Protein 5AQ1 (pdb70)

Solvent-accessible surface area: 61649 Å² total; per-residue (Å²): 102,147,25,152,39,47,4,6,1,1,0,0,0,5,1,55,26,90,48,0,60,103,77,0,0,15,2,0,1,8,2,36,24,67,56,73,6,11,91,44,0,29,0,0,0,0,0,169,54,112,57,174,65,46,97,115,28,8,115,87,54,0,16,62,73,8,84,62,78,138,115,69,90,26,65,35,23,30,0,15,107,38,5,32,16,10,47,7,25,26,107,123,69,102,12,1,43,102,0,31,82,76,0,69,160,21,8,134,82,32,36,24,68,96,156,14,0,7,3,0,0,1,3,14,28,77,64,105,42,28,24,31,0,0,121,4,0,29,157,32,0,56,11,103,122,128,39,4,66,4,35,1,0,2,34,61,44,22,16,92,16,21,92,44,6,81,93,53,16,80,70,13,137,111,34,12,79,60,185,38,3,2,10,3,3,44,10,1,1,32,56,2,2,54,31,1,30,81,5,2,45,73,60,199,100,25,41,66,64,3,37,26,117,30,2,18,0,1,3,0,0,5,27,30,137,95,14,5,47,79,132,57,16,117,14,33,68,23,2,0,1,23,25,7,0,7,19,8,0,2,10,0,0,0,11,1,1,0,71,125,15,209,16,138,40,19,82,34,7,7,64,25,2,13,88,5,5,175,57,9,67,65,4,54,60,87,31,13,18,2,0,17,4,57,51,13,107,119,55,93,49,68,6,1,78,94,15,135,52,14,86,188,64,22,85,9,9,0,10,0,0,0,42,2,67,2,100,31,144,54,2,129,65,4,17,0,0,0,36,0,0,22,0,4,59,69,118,18,1,2,2,46,0,6,15,104,50,132,128,196,121,116,35,175,63,22,72,48,56,4,2,1,3,51,4,20,64,46,48,0,34,34,44,31,45,40,38,103,18,106,57,186,102,138,85,37,63,49,39,87,111,72,46,11,23,123,181,163,80,150,100,73,47,58,51,3,9,16,17,0,1,45,23,0,5,94,32,60,14,20,24,0,8,30,42,55,1,11,46,4,6,5,130,4,0,13,75,0,5,74,6,7,73,155,39,110,17,162,38,31,90,10,35,8,44,41,82,14,8,152,84,2,79,85,19,6,139,105,10,27,16,112,98,127,108,148,29,154,38,47,5,6,1,2,0,0,0,5,1,55,25,90,48,0,58,101,80,1,0,15,2,1,1,10,0,36,26,62,56,44,7,12,208,60,0,30,0,0,0,0,0,167,54,95,54,162,72,44,108,125,28,8,150,87,52,0,17,61,71,9,84,69,74,140,132,62,95,29,108,37,21,65,0,15,166,60,5,33,15,10,46,8,25,23,106,122,70,102,12,1,43,102,0,32,85,76,0,71,162,21,9,132,83,32,163,26,68,97,151,12,0,8,3,0,0,2,4,14,27,78,65,104,43,26,24,31,0,0,122,3,0,29,158,32,0,60,14,107,123,124,47,4,65,3,34,1,0,1,35,63,43,22,16,92,17,19,104,45,5,80,107,51,17,79,68,11,133,109,33,10,75,61,187,42,3,2,9,3,3,44,10,1,1,35,10,3,1,18,2,1,25,10,2,2,7,1,0,53,0,0,30,41,0,3,37,27,107,5,2,19,0,0,3,0,0,5,26,29,139,96,13,4,48,79,131,57,15,118,13,33,68,24,2,0,1,23,26,7,0,6,18,8,0,3,10,0,0,0,12,1,0,0,66,70,5,188,8,72,41,20,80,31,7,7,62,25,1,12,84,4,4,175,51,10,67,66,4,53,58,89,32,13,18,1,0,18,4,56,49,13,107,120,56,92,49,68,7,1,79,94,14,137,51,15,86,191,65,21,87,10,9,0,9,0,0,0,43,2,66,2,99,31,143,56,2,132,65,4,14,0,0,0,36,1,0,22,1,4,58,69,116,18,1,2,3,45,0,6,0,77,37,9,122,162,23,21,38,182,62,11,69,46,1,4,0,0,3,52,5,20,64,41,48,0,1,32,0,32,0,2,0,5,18,18,8,33,103,114,84,31,46,42,0,48,0,35,4,8,4,123,182,107,26,151,81,86,38,26,51,3,10,11,3,0,0,32,14,0,4,99,32,59,14,19,22,0,9,29,39,53,2,10,45,4,7,5,131,3,0,12,74,0,5,66,6,7,76,156,41,109,18,161,35,25,91,10,36,7,45,39,80,13,6,152,86,1,81,83,19,4,137,106,10,26,16,109,98,125,126,147,24,151,30,47,5,6,1,2,0,0,0,5,1,55,26,88,48,0,60,101,78,0,0,16,3,0,2,6,0,36,25,55,57,47,9,12,205,63,0,28,0,0,0,0,0,168,54,96,57,171,72,45,108,126,28,8,151,88,52,0,16,61,73,9,80,54,82,143,121,81,91,30,121,35,31,72,0,15,196,61,5,33,15,10,47,7,22,27,106,140,68,111,19,0,42,102,0,31,105,81,0,69,180,21,12,141,75,33,176,31,122,91,154,17,0,7,2,0,0,2,4,14,28,78,64,104,44,28,24,32,0,0,125,3,0,29,157,32,0,61,12,119,122,127,32,5,65,4,34,1,0,2,34,61,43,23,15,96,16,21,92,44,5,78,88,49,16,79,67,12,136,111,33,12,84,60,194,36,3,2,9,4,3,45,10,2,1,37,12,2,2,18,2,1,25,10,2,2,7,1,0,52,0,0,30,41,0,3,37,26,109,5,1,17,0,1,4,0,0,5,27,29,139,103,18,3,53,73,136,57,15,115,12,33,70,24,2,0,0,25,27,7,0,7,19,8,0,2,9,1,0,0,12,1,1,0,70,71,5,204,40,71,64,18,81,34,7,6,64,24,1,13,86,5,4,174,58,10,66,65,3,53,58,88,32,13,18,1,0,17,5,56,50,14,108,122,56,93,47,69,6,1,74,93,15,135,52,14,86,187,65,22,86,8,8,0,9,0,0,0,41,2,66,3,99,32,144,57,2,131,66,4,15,0,0,0,37,0,0,21,1,4,57,70,117,17,1,3,3,45,1,4,0,76,38,11,118,101,8,20,18,91,31,10,64,45,1,5,0,0,3,54,5,19,64,39,47,0,1,34,0,31,0,3,0,3,19,18,8,27,101,111,62,16,45,42,0,46,0,38,4,10,5,121,177,108,24,151,82,78,38,18,53,4,10,3,3,0,1,33,16,0,5,93,32,59,14,20,23,0,9,29,40,53,1,11,44,5,7,5,129,3,0,14,73,0,5,73,7,8,74,154,39,109,17,157,38,27,90,10,37,8,44,39,79,14,6,150,87,2,81,58,19,5,111,106,10,27,16,79,65,84

Radius of gyration: 40.69 Å; Cα contacts (8 Å, |Δi|>4): 2908; chains: 3; bounding box: 94×111×111 Å

CATH classification: 3.40.50.720 (+1 more: 3.30.360.10)

Organism: Trypanosoma cruzi (strain CL Brener) (NCBI:txid353153)

Structure (mmCIF, N/CA/C/O backbone):
data_5AQ1
#
_entry.id   5AQ1
#
_cell.length_a   154.946
_cell.length_b   154.946
_cell.length_c   348.358
_cell.angle_alpha   90.00
_cell.angle_beta   90.00
_cell.angle_gamma   90.00
#
_symmetry.space_group_name_H-M   'I 41 2 2'
#
loop_
_entity.id
_entity.type
_entity.pdbx_description
1 polymer 'GLUCOSE-6-PHOSPHATE DEHYDROGENASE'
2 non-polymer 6-O-phosphono-beta-D-glucopyranose
3 non-polymer 'NADPH DIHYDRO-NICOTINAMIDE-ADENINE-DINUCLEOTIDE PHOSPHATE'
4 water water
#
loop_
_atom_site.group_PDB
_atom_site.id
_atom_site.type_symbol
_atom_site.label_atom_id
_atom_site.label_alt_id
_atom_site.label_comp_id
_atom_site.label_asym_id
_atom_site.label_entity_id
_atom_site.label_seq_id
_atom_site.pdbx_PDB_ins_code
_atom_site.Cartn_x
_atom_site.Cartn_y
_atom_site.Cartn_z
_atom_site.occupancy
_atom_site.B_iso_or_equiv
_atom_site.auth_seq_id
_atom_site.auth_comp_id
_atom_site.auth_asym_id
_atom_site.auth_atom_id
_atom_site.pdbx_PDB_model_num
ATOM 1 N N . PRO A 1 26 ? 71.171 112.087 98.471 1.00 105.84 62 PRO A N 1
ATOM 2 C CA . PRO A 1 26 ? 70.626 112.136 99.816 1.00 106.00 62 PRO A CA 1
ATOM 3 C C . PRO A 1 26 ? 69.410 111.203 99.984 1.00 104.61 62 PRO A C 1
ATOM 4 O O . PRO A 1 26 ? 69.535 110.160 100.627 1.00 104.49 62 PRO A O 1
ATOM 8 N N . GLU A 1 27 ? 68.262 111.563 99.404 1.00 101.99 63 GLU A N 1
ATOM 9 C CA . GLU A 1 27 ? 67.106 110.662 99.306 1.00 98.69 63 GLU A CA 1
ATOM 10 C C . GLU A 1 27 ? 67.200 109.817 98.033 1.00 90.90 63 GLU A C 1
ATOM 11 O O . GLU A 1 27 ? 66.436 108.870 97.844 1.00 89.68 63 GLU A O 1
ATOM 17 N N . LEU A 1 28 ? 68.138 110.186 97.164 1.00 81.91 64 LEU A N 1
ATOM 18 C CA . LEU A 1 28 ? 68.513 109.398 95.993 1.00 77.25 64 LEU A CA 1
ATOM 19 C C . LEU A 1 28 ? 69.040 108.002 96.363 1.00 78.80 64 LEU A C 1
ATOM 20 O O . LEU A 1 28 ? 68.914 107.060 95.578 1.00 76.71 64 LEU A O 1
ATOM 25 N N . ARG A 1 29 ? 69.636 107.881 97.550 1.00 79.74 65 ARG A N 1
ATOM 26 C CA . ARG A 1 29 ? 70.181 106.611 98.039 1.00 83.11 65 ARG A CA 1
ATOM 27 C C . ARG A 1 29 ? 69.113 105.699 98.664 1.00 79.72 65 ARG A C 1
ATOM 28 O O . ARG A 1 29 ? 69.237 104.476 98.600 1.00 80.55 65 ARG A O 1
ATOM 36 N N . SER A 1 30 ? 68.073 106.290 99.257 1.00 74.72 66 SER A N 1
ATOM 37 C CA . SER A 1 30 ? 67.034 105.528 99.983 1.00 71.37 66 SER A CA 1
ATOM 38 C C . SER A 1 30 ? 65.986 104.842 99.086 1.00 66.32 66 SER A C 1
ATOM 39 O O . SER A 1 30 ? 65.127 104.105 99.583 1.00 66.82 66 SER A O 1
ATOM 42 N N . ARG A 1 31 ? 66.060 105.090 97.779 1.00 58.29 67 ARG A N 1
ATOM 43 C CA . ARG A 1 31 ? 65.154 104.490 96.804 1.00 52.24 67 ARG A CA 1
ATOM 44 C C . ARG A 1 31 ? 65.945 104.015 95.586 1.00 47.59 67 ARG A C 1
ATOM 45 O O . ARG A 1 31 ? 66.979 104.591 95.246 1.00 46.29 67 ARG A O 1
ATOM 53 N N . ALA A 1 32 ? 65.457 102.961 94.937 1.00 44.25 68 ALA A N 1
ATOM 54 C CA . ALA A 1 32 ? 66.135 102.383 93.775 1.00 41.65 68 ALA A CA 1
ATOM 55 C C . ALA A 1 32 ? 66.326 103.417 92.677 1.00 39.15 68 ALA A C 1
ATOM 56 O O . ALA A 1 32 ? 65.491 104.308 92.505 1.00 38.37 68 ALA A O 1
ATOM 58 N N . LEU A 1 33 ? 67.430 103.293 91.945 1.00 37.70 69 LEU A N 1
ATOM 59 C CA . LEU A 1 33 ? 67.735 104.180 90.828 1.00 35.79 69 LEU A CA 1
ATOM 60 C C . LEU A 1 33 ? 68.073 103.360 89.593 1.00 35.77 69 LEU A C 1
ATOM 61 O O . LEU A 1 33 ? 69.000 102.550 89.615 1.00 37.19 69 LEU A O 1
ATOM 66 N N . THR A 1 34 ? 67.322 103.579 88.517 1.00 35.13 70 THR A N 1
ATOM 67 C CA . THR A 1 34 ? 67.580 102.922 87.240 1.00 35.21 70 THR A CA 1
ATOM 68 C C . THR A 1 34 ? 67.810 103.977 86.158 1.00 34.13 70 THR A C 1
ATOM 69 O O . THR A 1 34 ? 66.956 104.833 85.925 1.00 33.21 70 THR A O 1
ATOM 73 N N . ILE A 1 35 ? 68.976 103.911 85.518 1.00 34.28 71 ILE A N 1
ATOM 74 C CA . ILE A 1 35 ? 69.331 104.808 84.420 1.00 33.28 71 ILE A CA 1
ATOM 75 C C . ILE A 1 35 ? 69.318 104.018 83.112 1.00 33.97 71 ILE A C 1
ATOM 76 O O . ILE A 1 35 ? 70.172 103.159 82.893 1.00 34.54 71 ILE A O 1
ATOM 81 N N . VAL A 1 36 ? 68.346 104.309 82.252 1.00 34.00 72 VAL A N 1
ATOM 82 C CA . VAL A 1 36 ? 68.196 103.596 80.987 1.00 34.69 72 VAL A CA 1
ATOM 83 C C . VAL A 1 36 ? 68.773 104.425 79.843 1.00 34.60 72 VAL A C 1
ATOM 84 O O . VAL A 1 36 ? 68.263 105.504 79.530 1.00 35.04 72 VAL A O 1
ATOM 88 N N . VAL A 1 37 ? 69.831 103.908 79.221 1.00 34.44 73 VAL A N 1
ATOM 89 C CA . VAL A 1 37 ? 70.455 104.550 78.070 1.00 33.29 73 VAL A CA 1
ATOM 90 C C . VAL A 1 37 ? 69.894 103.935 76.790 1.00 34.10 73 VAL A C 1
ATOM 91 O O . VAL A 1 37 ? 70.309 102.848 76.378 1.00 34.79 73 VAL A O 1
ATOM 95 N N . LEU A 1 38 ? 68.936 104.624 76.175 1.00 33.87 74 LEU A N 1
ATOM 96 C CA . LEU A 1 38 ? 68.360 104.176 74.909 1.00 34.74 74 LEU A CA 1
ATOM 97 C C . LEU A 1 38 ? 69.264 104.604 73.756 1.00 35.07 74 LEU A C 1
ATOM 98 O O . LEU A 1 38 ? 69.663 105.764 73.673 1.00 33.96 74 LEU A O 1
ATOM 103 N N . GLY A 1 39 ? 69.572 103.665 72.866 1.00 36.25 75 GLY A N 1
ATOM 104 C CA . GLY A 1 39 ? 70.577 103.877 71.828 1.00 36.83 75 GLY A CA 1
ATOM 105 C C . GLY A 1 39 ? 71.975 103.642 72.377 1.00 37.35 75 GLY A C 1
ATOM 106 O O . GLY A 1 39 ? 72.923 104.319 71.986 1.00 37.21 75 GLY A O 1
ATOM 107 N N . ALA A 1 40 ? 72.096 102.666 73.277 1.00 38.15 76 ALA A N 1
ATOM 108 C CA . ALA A 1 40 ? 73.350 102.380 73.981 1.00 38.54 76 ALA A CA 1
ATOM 109 C C . ALA A 1 40 ? 74.456 101.868 73.061 1.00 40.14 76 ALA A C 1
ATOM 110 O O . ALA A 1 40 ? 75.634 101.928 73.413 1.00 40.31 76 ALA A O 1
ATOM 112 N N . SER A 1 41 ? 74.072 101.359 71.891 1.00 41.62 77 SER A N 1
ATOM 113 C CA . SER A 1 41 ? 75.024 100.918 70.874 1.00 42.69 77 SER A CA 1
ATOM 114 C C . SER A 1 41 ? 75.607 102.072 70.041 1.00 43.19 77 SER A C 1
ATOM 115 O O . SER A 1 41 ? 76.385 101.834 69.116 1.00 44.24 77 SER A O 1
ATOM 118 N N . GLY A 1 42 ? 75.247 103.311 70.372 1.00 43.08 78 GLY A N 1
ATOM 119 C CA . GLY A 1 42 ? 75.551 104.459 69.525 1.00 43.83 78 GLY A CA 1
ATOM 120 C C . GLY A 1 42 ? 76.829 105.206 69.842 1.00 45.03 78 GLY A C 1
ATOM 121 O O . GLY A 1 42 ? 77.552 104.872 70.785 1.00 46.10 78 GLY A O 1
ATOM 122 N N . ASP A 1 43 ? 77.087 106.234 69.040 1.00 45.37 79 ASP A N 1
ATOM 123 C CA . ASP A 1 43 ? 78.308 107.021 69.139 1.00 46.96 79 ASP A CA 1
ATOM 124 C C . ASP A 1 43 ? 78.357 107.830 70.433 1.00 45.33 79 ASP A C 1
ATOM 125 O O . ASP A 1 43 ? 79.358 107.801 71.149 1.00 45.66 79 ASP A O 1
ATOM 130 N N . LEU A 1 44 ? 77.275 108.546 70.726 1.00 44.39 80 LEU A N 1
ATOM 131 C CA . LEU A 1 44 ? 77.197 109.365 71.934 1.00 44.34 80 LEU A CA 1
ATOM 132 C C . LEU A 1 44 ? 77.291 108.513 73.197 1.00 43.96 80 LEU A C 1
ATOM 133 O O . LEU A 1 44 ? 77.964 108.888 74.159 1.00 43.62 80 LEU A O 1
ATOM 138 N N . ALA A 1 45 ? 76.608 107.373 73.186 1.00 43.67 81 ALA A N 1
ATOM 139 C CA . ALA A 1 45 ? 76.564 106.490 74.344 1.00 43.88 81 ALA A CA 1
ATOM 140 C C . ALA A 1 45 ? 77.962 106.086 74.824 1.00 44.56 81 ALA A C 1
ATOM 141 O O . ALA A 1 45 ? 78.304 106.283 75.992 1.00 44.53 81 ALA A O 1
ATOM 143 N N . LYS A 1 46 ? 78.770 105.541 73.919 1.00 46.22 82 LYS A N 1
ATOM 144 C CA . LYS A 1 46 ? 80.098 105.036 74.288 1.00 48.22 82 LYS A CA 1
ATOM 145 C C . LYS A 1 46 ? 81.134 106.137 74.518 1.00 47.37 82 LYS A C 1
ATOM 146 O O . LYS A 1 46 ? 82.027 105.981 75.351 1.00 47.12 82 LYS A O 1
ATOM 152 N N . LYS A 1 47 ? 81.014 107.243 73.786 1.00 47.30 83 LYS A N 1
ATOM 153 C CA . LYS A 1 47 ? 82.004 108.320 73.863 1.00 47.31 83 LYS A CA 1
ATOM 154 C C . LYS A 1 47 ? 81.751 109.314 74.992 1.00 45.68 83 LYS A C 1
ATOM 155 O O . LYS A 1 47 ? 82.701 109.873 75.539 1.00 44.92 83 LYS A O 1
ATOM 161 N N . LYS A 1 48 ? 80.484 109.526 75.342 1.00 45.04 84 LYS A N 1
ATOM 162 C CA . LYS A 1 48 ? 80.122 110.526 76.346 1.00 43.76 84 LYS A CA 1
ATOM 163 C C . LYS A 1 48 ? 79.301 109.987 77.515 1.00 42.26 84 LYS A C 1
ATOM 164 O O . LYS A 1 48 ? 79.670 110.176 78.675 1.00 40.58 84 LYS A O 1
ATOM 170 N N . THR A 1 49 ? 78.201 109.305 77.216 1.00 40.62 85 THR A N 1
ATOM 171 C CA . THR A 1 49 ? 77.258 108.893 78.251 1.00 39.62 85 THR A CA 1
ATOM 172 C C . THR A 1 49 ? 77.869 107.922 79.269 1.00 39.47 85 THR A C 1
ATOM 173 O O . THR A 1 49 ? 77.934 108.234 80.458 1.00 38.85 85 THR A O 1
ATOM 177 N N . PHE A 1 50 ? 78.312 106.756 78.805 1.00 39.48 86 PHE A N 1
ATOM 178 C CA . PHE A 1 50 ? 78.859 105.737 79.704 1.00 39.96 86 PHE A CA 1
ATOM 179 C C . PHE A 1 50 ? 80.126 106.195 80.440 1.00 39.35 86 PHE A C 1
ATOM 180 O O . PHE A 1 50 ? 80.266 105.923 81.633 1.00 40.31 86 PHE A O 1
ATOM 188 N N . PRO A 1 51 ? 81.054 106.882 79.738 1.00 38.39 87 PRO A N 1
ATOM 189 C CA . PRO A 1 51 ? 82.226 107.450 80.424 1.00 37.69 87 PRO A CA 1
ATOM 190 C C . PRO A 1 51 ? 81.886 108.453 81.527 1.00 36.78 87 PRO A C 1
ATOM 191 O O . PRO A 1 51 ? 82.536 108.452 82.572 1.00 36.68 87 PRO A O 1
ATOM 195 N N . ALA A 1 52 ? 80.880 109.296 81.294 1.00 36.36 88 ALA A N 1
ATOM 196 C CA . ALA A 1 52 ? 80.411 110.239 82.314 1.00 35.64 88 ALA A CA 1
ATOM 197 C C . ALA A 1 52 ? 79.854 109.502 83.530 1.00 36.19 88 ALA A C 1
ATOM 198 O O . ALA A 1 52 ? 80.168 109.841 84.673 1.00 36.24 88 ALA A O 1
ATOM 200 N N . LEU A 1 53 ? 79.033 108.487 83.270 1.00 36.29 89 LEU A N 1
ATOM 201 C CA . LEU A 1 53 ? 78.477 107.652 84.329 1.00 36.57 89 LEU A CA 1
ATOM 202 C C . LEU A 1 53 ? 79.575 106.947 85.130 1.00 37.86 89 LEU A C 1
ATOM 203 O O . LEU A 1 53 ? 79.464 106.818 86.349 1.00 38.38 89 LEU A O 1
ATOM 208 N N . PHE A 1 54 ? 80.632 106.505 84.449 1.00 39.13 90 PHE A N 1
ATOM 209 C CA . PHE A 1 54 ? 81.785 105.893 85.122 1.00 41.10 90 PHE A CA 1
ATOM 210 C C . PHE A 1 54 ? 82.423 106.868 86.109 1.00 41.53 90 PHE A C 1
ATOM 211 O O . PHE A 1 54 ? 82.691 106.509 87.256 1.00 42.12 90 PHE A O 1
ATOM 219 N N . GLN A 1 55 ? 82.652 108.100 85.660 1.00 40.93 91 GLN A N 1
ATOM 220 C CA . GLN A 1 55 ? 83.233 109.130 86.519 1.00 41.28 91 GLN A CA 1
ATOM 221 C C . GLN A 1 55 ? 82.341 109.448 87.716 1.00 41.37 91 GLN A C 1
ATOM 222 O O . GLN A 1 55 ? 82.840 109.633 88.830 1.00 42.23 91 GLN A O 1
ATOM 228 N N . LEU A 1 56 ? 81.030 109.511 87.488 1.00 39.65 92 LEU A N 1
ATOM 229 C CA . LEU A 1 56 ? 80.082 109.753 88.569 1.00 39.67 92 LEU A CA 1
ATOM 230 C C . LEU A 1 56 ? 80.102 108.616 89.585 1.00 41.28 92 LEU A C 1
ATOM 231 O O . LEU A 1 56 ? 79.999 108.861 90.786 1.00 41.11 92 LEU A O 1
ATOM 236 N N . TYR A 1 57 ? 80.230 107.380 89.105 1.00 43.31 93 TYR A N 1
ATOM 237 C CA . TYR A 1 57 ? 80.345 106.221 89.990 1.00 45.14 93 TYR A CA 1
ATOM 238 C C . TYR A 1 57 ? 81.591 106.347 90.862 1.00 47.04 93 TYR A C 1
ATOM 239 O O . TYR A 1 57 ? 81.513 106.209 92.079 1.00 46.03 93 TYR A O 1
ATOM 248 N N . CYS A 1 58 ? 82.727 106.638 90.232 1.00 51.21 94 CYS A N 1
ATOM 249 C CA . CYS A 1 58 ? 84.016 106.729 90.927 1.00 56.54 94 CYS A CA 1
ATOM 250 C C . CYS A 1 58 ? 84.097 107.839 91.971 1.00 54.70 94 CYS A C 1
ATOM 251 O O . CYS A 1 58 ? 84.832 107.712 92.948 1.00 55.44 94 CYS A O 1
ATOM 254 N N . ASN A 1 59 ? 83.354 108.921 91.764 1.00 53.20 95 ASN A N 1
ATOM 255 C CA . ASN A 1 59 ? 83.345 110.038 92.708 1.00 53.81 95 ASN A CA 1
ATOM 256 C C . ASN A 1 59 ? 82.279 109.901 93.796 1.00 53.21 95 ASN A C 1
ATOM 257 O O . ASN A 1 59 ? 82.036 110.846 94.545 1.00 53.39 95 ASN A O 1
ATOM 262 N N . GLY A 1 60 ? 81.647 108.731 93.884 1.00 52.23 96 GLY A N 1
ATOM 263 C CA . GLY A 1 60 ? 80.599 108.489 94.870 1.00 51.02 96 GLY A CA 1
ATOM 264 C C . GLY A 1 60 ? 79.347 109.310 94.628 1.00 48.54 96 GLY A C 1
ATOM 265 O O . GLY A 1 60 ? 78.608 109.610 95.560 1.00 47.98 96 GLY A O 1
ATOM 266 N N . MET A 1 61 ? 79.102 109.661 93.370 1.00 49.47 97 MET A N 1
ATOM 267 C CA . MET A 1 61 ? 77.973 110.514 93.006 1.00 49.26 97 MET A CA 1
ATOM 268 C C . MET A 1 61 ? 76.756 109.695 92.576 1.00 47.39 97 MET A C 1
ATOM 269 O O . MET A 1 61 ? 75.640 110.210 92.557 1.00 46.00 97 MET A O 1
ATOM 274 N N . LEU A 1 62 ? 76.981 108.435 92.202 1.00 46.30 98 LEU A N 1
ATOM 275 C CA . LEU A 1 62 ? 75.902 107.481 91.976 1.00 45.06 98 LEU A CA 1
ATOM 276 C C . LEU A 1 62 ? 75.857 106.517 93.146 1.00 45.37 98 LEU A C 1
ATOM 277 O O . LEU A 1 62 ? 76.889 106.258 93.767 1.00 46.88 98 LEU A O 1
ATOM 282 N N . PRO A 1 63 ? 74.665 105.973 93.455 1.00 44.38 99 PRO A N 1
ATOM 283 C CA . PRO A 1 63 ? 74.619 104.918 94.466 1.00 44.92 99 PRO A CA 1
ATOM 284 C C . PRO A 1 63 ? 75.416 103.695 94.012 1.00 46.32 99 PRO A C 1
ATOM 285 O O . PRO A 1 63 ? 75.437 103.382 92.821 1.00 45.63 99 PRO A O 1
ATOM 289 N N . ARG A 1 64 ? 76.072 103.021 94.950 1.00 48.74 100 ARG A N 1
ATOM 290 C CA . ARG A 1 64 ? 76.828 101.803 94.639 1.00 51.43 100 ARG A CA 1
ATOM 291 C C . ARG A 1 64 ? 75.950 100.717 93.998 1.00 49.46 100 ARG A C 1
ATOM 292 O O . ARG A 1 64 ? 76.419 99.963 93.143 1.00 49.88 100 ARG A O 1
ATOM 300 N N . ASP A 1 65 ? 74.672 100.671 94.380 1.00 47.16 101 ASP A N 1
ATOM 301 C CA . ASP A 1 65 ? 73.723 99.691 93.833 1.00 45.85 101 ASP A CA 1
ATOM 302 C C . ASP A 1 65 ? 72.825 100.250 92.716 1.00 43.89 101 ASP A C 1
ATOM 303 O O . ASP A 1 65 ? 71.707 99.774 92.515 1.00 43.92 101 ASP A O 1
ATOM 308 N N . VAL A 1 66 ? 73.318 101.248 91.986 1.00 41.86 102 VAL A N 1
ATOM 309 C CA . VAL A 1 66 ? 72.611 101.774 90.818 1.00 41.26 102 VAL A CA 1
ATOM 310 C C . VAL A 1 66 ? 72.527 100.716 89.721 1.00 42.29 102 VAL A C 1
ATOM 311 O O . VAL A 1 66 ? 73.381 99.836 89.629 1.00 42.96 102 VAL A O 1
ATOM 315 N N . ASN A 1 67 ? 71.489 100.805 88.898 1.00 42.51 103 ASN A N 1
ATOM 316 C CA . ASN A 1 67 ? 71.351 99.941 87.738 1.00 43.10 103 ASN A CA 1
ATOM 317 C C . ASN A 1 67 ? 71.366 100.753 86.456 1.00 42.41 103 ASN A C 1
ATOM 318 O O . ASN A 1 67 ? 70.556 101.661 86.280 1.00 41.12 103 ASN A O 1
ATOM 323 N N . ILE A 1 68 ? 72.301 100.421 85.569 1.00 42.43 104 ILE A N 1
ATOM 324 C CA . ILE A 1 68 ? 72.421 101.082 84.279 1.00 40.79 104 ILE A CA 1
ATOM 325 C C . ILE A 1 68 ? 72.037 100.066 83.213 1.00 41.29 104 ILE A C 1
ATOM 326 O O . ILE A 1 68 ? 72.669 99.017 83.090 1.00 40.97 104 ILE A O 1
ATOM 331 N N . LEU A 1 69 ? 70.987 100.382 82.459 1.00 41.01 105 LEU A N 1
ATOM 332 C CA . LEU A 1 69 ? 70.430 99.462 81.473 1.00 41.82 105 LEU A CA 1
ATOM 333 C C . LEU A 1 69 ? 70.536 100.053 80.070 1.00 41.56 105 LEU A C 1
ATOM 334 O O . LEU A 1 69 ? 69.907 101.066 79.763 1.00 40.19 105 LEU A O 1
ATOM 339 N N . GLY A 1 70 ? 71.340 99.413 79.225 1.00 41.54 106 GLY A N 1
ATOM 340 C CA . GLY A 1 70 ? 71.420 99.774 77.819 1.00 40.86 106 GLY A CA 1
ATOM 341 C C . GLY A 1 70 ? 70.243 99.194 77.062 1.00 41.36 106 GLY A C 1
ATOM 342 O O . GLY A 1 70 ? 69.802 98.082 77.353 1.00 43.00 106 GLY A O 1
ATOM 343 N N . TYR A 1 71 ? 69.736 99.949 76.091 1.00 40.77 107 TYR A N 1
ATOM 344 C CA . TYR A 1 71 ? 68.601 99.522 75.281 1.00 41.56 107 TYR A CA 1
ATOM 345 C C . TYR A 1 71 ? 68.781 99.965 73.829 1.00 42.28 107 TYR A C 1
ATOM 346 O O . TYR A 1 71 ? 68.946 101.152 73.557 1.00 41.43 107 TYR A O 1
ATOM 355 N N . ALA A 1 72 ? 68.742 99.007 72.905 1.00 44.31 108 ALA A N 1
ATOM 356 C CA . ALA A 1 72 ? 68.836 99.296 71.471 1.00 44.91 108 ALA A CA 1
ATOM 357 C C . ALA A 1 72 ? 68.413 98.083 70.638 1.00 46.79 108 ALA A C 1
ATOM 358 O O . ALA A 1 72 ? 68.193 97.002 71.175 1.00 45.97 108 ALA A O 1
ATOM 360 N N . ARG A 1 73 ? 68.296 98.279 69.327 1.00 48.99 109 ARG A N 1
ATOM 361 C CA . ARG A 1 73 ? 67.849 97.222 68.415 1.00 51.23 109 ARG A CA 1
ATOM 362 C C . ARG A 1 73 ? 68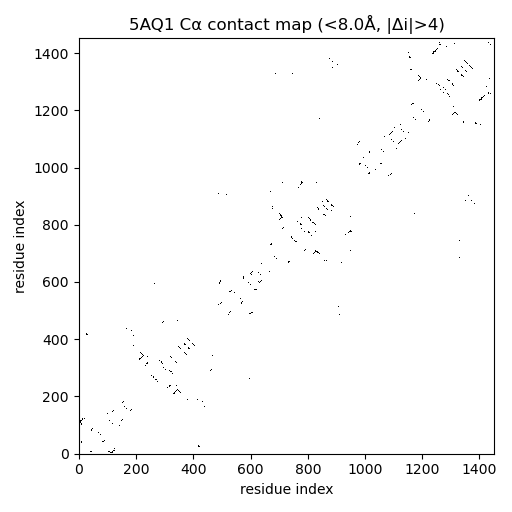.925 96.174 68.153 1.00 52.37 109 ARG A C 1
ATOM 363 O O . ARG A 1 73 ? 68.605 95.023 67.846 1.00 53.51 109 ARG A O 1
ATOM 371 N N . SER A 1 74 ? 70.192 96.572 68.257 1.00 52.43 110 SER A N 1
ATOM 372 C CA . SER A 1 74 ? 71.314 95.656 68.027 1.00 55.44 110 SER A CA 1
ATOM 373 C C . SER A 1 74 ? 71.294 94.489 69.007 1.00 57.81 110 SER A C 1
ATOM 374 O O . SER A 1 74 ? 70.992 94.664 70.188 1.00 55.79 110 SER A O 1
ATOM 377 N N . THR A 1 75 ? 71.612 93.299 68.502 1.00 61.88 111 THR A N 1
ATOM 378 C CA . THR A 1 75 ? 71.733 92.114 69.340 1.00 64.88 111 THR A CA 1
ATOM 379 C C . THR A 1 75 ? 73.172 92.013 69.831 1.00 65.97 111 THR A C 1
ATOM 380 O O . THR A 1 75 ? 74.111 92.191 69.054 1.00 63.59 111 THR A O 1
ATOM 384 N N . MET A 1 76 ? 73.338 91.741 71.122 1.00 69.13 112 MET A N 1
ATOM 385 C CA . MET A 1 76 ? 74.659 91.628 71.725 1.00 71.93 112 MET A CA 1
ATOM 386 C C . MET A 1 76 ? 74.994 90.157 71.945 1.00 75.77 112 MET A C 1
ATOM 387 O O . MET A 1 76 ? 74.359 89.480 72.754 1.00 74.00 112 MET A O 1
ATOM 392 N N . GLU A 1 77 ? 75.990 89.666 71.214 1.00 81.05 113 GLU A N 1
ATOM 393 C CA . GLU A 1 77 ? 76.401 88.268 71.323 1.00 86.46 113 GLU A CA 1
ATOM 394 C C . GLU A 1 77 ? 77.122 88.026 72.647 1.00 83.32 113 GLU A C 1
ATOM 395 O O . GLU A 1 77 ? 76.889 87.014 73.307 1.00 82.82 113 GLU A O 1
ATOM 401 N N . ASP A 1 78 ? 77.985 88.969 73.025 1.00 78.57 114 ASP A N 1
ATOM 402 C CA . ASP A 1 78 ? 78.695 88.914 74.299 1.00 75.33 114 ASP A CA 1
ATOM 403 C C . ASP A 1 78 ? 78.669 90.290 74.966 1.00 71.72 114 ASP A C 1
ATOM 404 O O . ASP A 1 78 ? 79.376 91.208 74.547 1.00 70.37 114 ASP A O 1
ATOM 409 N N . VAL A 1 79 ? 77.852 90.416 76.009 1.00 69.73 115 VAL A N 1
ATOM 410 C CA . VAL A 1 79 ? 77.653 91.691 76.695 1.00 67.31 115 VAL A CA 1
ATOM 411 C C . VAL A 1 79 ? 78.889 92.050 77.513 1.00 66.81 115 VAL A C 1
ATOM 412 O O . VAL A 1 79 ? 79.326 93.200 77.510 1.00 67.56 115 VAL A O 1
ATOM 416 N N . GLU A 1 80 ? 79.443 91.063 78.211 1.00 67.94 116 GLU A N 1
ATOM 417 C CA . GLU A 1 80 ? 80.658 91.255 79.012 1.00 68.56 116 GLU A CA 1
ATOM 418 C C . GLU A 1 80 ? 81.852 91.748 78.191 1.00 68.96 116 GLU A C 1
ATOM 419 O O . GLU A 1 80 ? 82.633 92.573 78.666 1.00 68.20 116 GLU A O 1
ATOM 425 N N . LYS A 1 81 ? 81.985 91.251 76.963 1.00 71.13 117 LYS A N 1
ATOM 426 C CA . LYS A 1 81 ? 83.101 91.633 76.097 1.00 72.72 117 LYS A CA 1
ATOM 427 C C . LYS A 1 81 ? 82.914 93.052 75.576 1.00 68.00 117 LYS A C 1
ATOM 428 O O . LYS A 1 81 ? 83.844 93.856 75.601 1.00 66.27 117 LYS A O 1
ATOM 434 N N . TRP A 1 82 ? 81.705 93.345 75.102 1.00 65.48 118 TRP A N 1
ATOM 435 C CA . TRP A 1 82 ? 81.325 94.697 74.678 1.00 61.23 118 TRP A CA 1
ATOM 436 C C . TRP A 1 82 ? 81.629 95.727 75.764 1.00 58.49 118 TRP A C 1
ATOM 437 O O . TRP A 1 82 ? 82.183 96.788 75.482 1.00 57.09 118 TRP A O 1
ATOM 448 N N . LYS A 1 83 ? 81.269 95.403 77.002 1.00 57.69 119 LYS A N 1
ATOM 449 C CA . LYS A 1 83 ? 81.527 96.288 78.137 1.00 57.08 119 LYS A CA 1
ATOM 450 C C . LYS A 1 83 ? 83.022 96.467 78.398 1.00 57.79 119 LYS A C 1
ATOM 451 O O . LYS A 1 83 ? 83.504 97.590 78.543 1.00 54.73 119 LYS A O 1
ATOM 457 N N . LYS A 1 84 ? 83.748 95.355 78.446 1.00 60.75 120 LYS A N 1
ATOM 458 C CA . LYS A 1 84 ? 85.170 95.378 78.785 1.00 62.09 120 LYS A CA 1
ATOM 459 C C . LYS A 1 84 ? 86.045 95.962 77.670 1.00 61.85 120 LYS A C 1
ATOM 460 O O . LYS A 1 84 ? 86.988 96.700 77.953 1.00 59.51 120 LYS A O 1
ATOM 466 N N . ASP A 1 85 ? 85.737 95.630 76.417 1.00 62.75 121 ASP A N 1
ATOM 467 C CA . ASP A 1 85 ? 86.564 96.047 75.278 1.00 62.92 121 ASP A CA 1
ATOM 468 C C . ASP A 1 85 ? 86.140 97.393 74.690 1.00 61.35 121 ASP A C 1
ATOM 469 O O . ASP A 1 85 ? 86.954 98.311 74.596 1.00 64.19 121 ASP A O 1
ATOM 474 N N . THR A 1 86 ? 84.873 97.510 74.298 1.00 58.87 122 THR A N 1
ATOM 475 C CA . THR A 1 86 ? 84.384 98.727 73.649 1.00 55.73 122 THR A CA 1
ATOM 476 C C . THR A 1 86 ? 84.179 99.864 74.650 1.00 53.84 122 THR A C 1
ATOM 477 O O . THR A 1 86 ? 84.864 100.884 74.577 1.00 53.25 122 THR A O 1
ATOM 481 N N . LEU A 1 87 ? 83.245 99.679 75.581 1.00 52.84 123 LEU A N 1
ATOM 482 C CA . LEU A 1 87 ? 82.870 100.732 76.534 1.00 51.31 123 LEU A CA 1
ATOM 483 C C . LEU A 1 87 ? 84.041 101.216 77.374 1.00 51.52 123 LEU A C 1
ATOM 484 O O . LEU A 1 87 ? 84.332 102.414 77.407 1.00 50.10 123 LEU A O 1
ATOM 489 N N . ALA A 1 88 ? 84.712 100.284 78.046 1.00 53.10 124 ALA A N 1
ATOM 490 C CA . ALA A 1 88 ? 85.824 100.628 78.934 1.00 54.33 124 ALA A CA 1
ATOM 491 C C . ALA A 1 88 ? 86.978 101.312 78.198 1.00 55.47 124 ALA A C 1
ATOM 492 O O . ALA A 1 88 ? 87.746 102.057 78.807 1.00 56.44 124 ALA A O 1
ATOM 494 N N . GLY A 1 89 ? 87.089 101.068 76.893 1.00 55.87 125 GLY A N 1
ATOM 495 C CA . GLY A 1 89 ? 88.062 101.760 76.049 1.00 55.81 125 GLY A CA 1
ATOM 496 C C . GLY A 1 89 ? 87.966 103.281 76.063 1.00 54.09 125 GLY A C 1
ATOM 497 O O . GLY A 1 89 ? 88.963 103.960 75.833 1.00 56.70 125 GLY A O 1
ATOM 498 N N . PHE A 1 90 ? 86.776 103.819 76.327 1.00 51.96 126 PHE A N 1
ATOM 499 C CA . PHE A 1 90 ? 86.565 105.272 76.346 1.00 50.50 126 PHE A CA 1
ATOM 500 C C . PHE A 1 90 ? 86.604 105.901 77.747 1.00 50.33 126 PHE A C 1
ATOM 501 O O . PHE A 1 90 ? 86.415 107.112 77.885 1.00 48.59 126 PHE A O 1
ATOM 509 N N . PHE A 1 91 ? 86.861 105.099 78.779 1.00 53.72 127 PHE A N 1
ATOM 510 C CA . PHE A 1 91 ? 86.981 105.628 80.140 1.00 55.95 127 PHE A CA 1
ATOM 511 C C . PHE A 1 91 ? 88.348 106.283 80.333 1.00 61.04 127 PHE A C 1
ATOM 512 O O . PHE A 1 91 ? 89.357 105.793 79.822 1.00 62.77 127 PHE A O 1
ATOM 520 N N . THR A 1 92 ? 88.371 107.381 81.084 1.00 66.05 128 THR A N 1
ATOM 521 C CA . THR A 1 92 ? 89.602 108.125 81.352 1.00 72.75 128 THR A CA 1
ATOM 522 C C . THR A 1 92 ? 89.885 108.165 82.855 1.00 81.16 128 THR A C 1
ATOM 523 O O . THR A 1 92 ? 89.049 107.754 83.656 1.00 79.06 128 THR A O 1
ATOM 527 N N . ARG A 1 93 ? 91.068 108.658 83.223 1.00 93.41 129 ARG A N 1
ATOM 528 C CA . ARG A 1 93 ? 91.506 108.750 84.632 1.00 101.36 129 ARG A CA 1
ATOM 529 C C . ARG A 1 93 ? 91.481 107.404 85.342 1.00 104.27 129 ARG A C 1
ATOM 530 O O . ARG A 1 93 ? 91.212 107.312 86.542 1.00 106.19 129 ARG A O 1
ATOM 538 N N . LEU A 1 94 ? 91.794 106.362 84.579 1.00 107.13 130 LEU A N 1
ATOM 539 C CA . LEU A 1 94 ? 91.794 104.999 85.086 1.00 113.31 130 LEU A CA 1
ATOM 540 C C . LEU A 1 94 ? 92.892 104.778 86.125 1.00 125.11 130 LEU A C 1
ATOM 541 O O . LEU A 1 94 ? 92.637 104.255 87.213 1.00 130.63 130 LEU A O 1
ATOM 546 N N . ASP A 1 95 ? 94.107 105.197 85.780 1.00 136.58 131 ASP A N 1
ATOM 547 C CA . ASP A 1 95 ? 95.299 104.902 86.583 1.00 143.42 131 ASP A CA 1
ATOM 548 C C . ASP A 1 95 ? 95.494 105.807 87.805 1.00 147.43 131 ASP A C 1
ATOM 549 O O . ASP A 1 95 ? 95.967 105.343 88.847 1.00 152.72 131 ASP A O 1
ATOM 554 N N . GLU A 1 96 ? 95.137 107.087 87.683 1.00 144.08 132 GLU A N 1
ATOM 555 C CA . GLU A 1 96 ? 95.484 108.072 88.718 1.00 139.14 132 GLU A CA 1
ATOM 556 C C . GLU A 1 96 ? 94.764 107.814 90.041 1.00 132.28 132 GLU A C 1
ATOM 557 O O . GLU A 1 96 ? 95.382 107.868 91.105 1.00 126.90 132 GLU A O 1
ATOM 563 N N . ARG A 1 97 ? 93.466 107.531 89.963 1.00 124.31 133 ARG A N 1
ATOM 564 C CA . ARG A 1 97 ? 92.669 107.222 91.143 1.00 116.78 133 ARG A CA 1
ATOM 565 C C . ARG A 1 97 ? 92.479 105.708 91.200 1.00 111.63 133 ARG A C 1
ATOM 566 O O . ARG A 1 97 ? 92.580 105.014 90.177 1.00 112.95 133 ARG A O 1
ATOM 574 N N . GLY A 1 98 ? 92.178 105.207 92.393 1.00 106.04 134 GLY A N 1
ATOM 575 C CA . GLY A 1 98 ? 92.058 103.770 92.616 1.00 104.86 134 GLY A CA 1
ATOM 576 C C . GLY A 1 98 ? 90.634 103.265 92.484 1.00 101.07 134 GLY A C 1
ATOM 577 O O . GLY A 1 98 ? 90.132 102.560 93.368 1.00 101.61 134 GLY A O 1
ATOM 578 N N . CYS A 1 99 ? 89.987 103.611 91.370 1.00 95.35 135 CYS A N 1
ATOM 579 C CA . CYS A 1 99 ? 88.594 103.249 91.139 1.00 87.88 135 CYS A CA 1
ATOM 580 C C . CYS A 1 99 ? 88.540 102.023 90.238 1.00 83.02 135 CYS A C 1
ATOM 581 O O . CYS A 1 99 ? 89.078 102.035 89.129 1.00 81.81 135 CYS A O 1
ATOM 584 N N . HIS A 1 100 ? 87.887 100.971 90.718 1.00 78.06 136 HIS A N 1
ATOM 585 C CA . HIS A 1 100 ? 87.850 99.703 90.002 1.00 76.47 136 HIS A CA 1
ATOM 586 C C . HIS A 1 100 ? 86.826 99.750 88.870 1.00 69.74 136 HIS A C 1
ATOM 587 O O . HIS A 1 100 ? 85.678 100.152 89.070 1.00 68.19 136 HIS A O 1
ATOM 594 N N . VAL A 1 101 ? 87.260 99.326 87.685 1.00 65.44 137 VAL A N 1
ATOM 595 C CA . VAL A 1 101 ? 86.435 99.360 86.478 1.00 61.05 137 VAL A CA 1
ATOM 596 C C . VAL A 1 101 ? 85.390 98.251 86.498 1.00 59.05 137 VAL A C 1
ATOM 597 O O . VAL A 1 101 ? 84.243 98.474 86.117 1.00 56.55 137 VAL A O 1
ATOM 601 N N . GLY A 1 102 ? 85.795 97.060 86.936 1.00 59.08 138 GLY A N 1
ATOM 602 C CA . GLY A 1 102 ? 84.902 95.904 86.999 1.00 58.94 138 GLY A CA 1
ATOM 603 C C . GLY A 1 102 ? 83.668 96.126 87.853 1.00 57.62 138 GLY A C 1
ATOM 604 O O . GLY A 1 102 ? 82.579 95.671 87.502 1.00 56.90 138 GLY A O 1
ATOM 605 N N . ASN A 1 103 ? 83.840 96.826 88.974 1.00 57.30 139 ASN A N 1
ATOM 606 C CA . ASN A 1 103 ? 82.724 97.163 89.866 1.00 56.63 139 ASN A CA 1
ATOM 607 C C . ASN A 1 103 ? 81.666 98.014 89.173 1.00 52.57 139 ASN A C 1
ATOM 608 O O . ASN A 1 103 ? 80.471 97.779 89.349 1.00 51.74 139 ASN A O 1
ATOM 613 N N . PHE A 1 104 ? 82.105 98.997 88.391 1.00 48.94 140 PHE A N 1
ATOM 614 C CA . PHE A 1 104 ? 81.181 99.824 87.620 1.00 46.95 140 PHE A CA 1
ATOM 615 C C . PHE A 1 104 ? 80.489 99.027 86.513 1.00 46.96 140 PHE A C 1
ATOM 616 O O . PHE A 1 104 ? 79.275 99.135 86.337 1.00 46.22 140 PHE A O 1
ATOM 624 N N . LEU A 1 105 ? 81.257 98.227 85.776 1.00 48.23 141 LEU A N 1
ATOM 625 C CA . LEU A 1 105 ? 80.702 97.413 84.688 1.00 48.63 141 LEU A CA 1
ATOM 626 C C . LEU A 1 105 ? 79.704 96.377 85.200 1.00 49.44 141 LEU A C 1
ATOM 627 O O . LEU A 1 105 ? 78.786 95.994 84.480 1.00 49.05 141 LEU A O 1
ATOM 632 N N . ARG A 1 106 ? 79.874 95.939 86.444 1.00 51.29 142 ARG A N 1
ATOM 633 C CA . ARG A 1 106 ? 78.899 95.054 87.092 1.00 53.59 142 ARG A CA 1
ATOM 634 C C . ARG A 1 106 ? 77.500 95.677 87.189 1.00 50.66 142 ARG A C 1
ATOM 635 O O . ARG A 1 106 ? 76.505 94.954 87.242 1.00 51.05 142 ARG A O 1
ATOM 643 N N . ARG A 1 107 ? 77.430 97.005 87.204 1.00 47.38 143 ARG A N 1
ATOM 644 C CA . ARG A 1 107 ? 76.158 97.718 87.279 1.00 45.50 143 ARG A CA 1
ATOM 645 C C . ARG A 1 107 ? 75.466 97.880 85.921 1.00 43.88 143 ARG A C 1
ATOM 646 O O . ARG A 1 107 ? 74.325 98.338 85.873 1.00 44.52 143 ARG A O 1
ATOM 654 N N . ILE A 1 108 ? 76.139 97.521 84.829 1.00 42.79 144 ILE A N 1
ATOM 655 C CA . ILE A 1 108 ? 75.594 97.732 83.489 1.00 41.73 144 ILE A CA 1
ATOM 656 C C . ILE A 1 108 ? 74.980 96.458 82.929 1.00 42.08 144 ILE A C 1
ATOM 657 O O . ILE A 1 108 ? 75.614 95.411 82.932 1.00 42.42 144 ILE A O 1
ATOM 662 N N . SER A 1 109 ? 73.746 96.566 82.443 1.00 41.80 145 SER A N 1
ATOM 663 C CA . SER A 1 109 ? 73.096 95.497 81.684 1.00 42.97 145 SER A CA 1
ATOM 664 C C . SER A 1 109 ? 72.769 95.991 80.282 1.00 42.77 145 SER A C 1
ATOM 665 O O . SER A 1 109 ? 72.725 97.201 80.038 1.00 41.28 145 SER A O 1
ATOM 668 N N . TYR A 1 110 ? 72.545 95.052 79.366 1.00 43.98 146 TYR A N 1
ATOM 669 C CA . TYR A 1 110 ? 72.085 95.381 78.020 1.00 44.49 146 TYR A CA 1
ATOM 670 C C . TYR A 1 110 ? 70.828 94.588 77.685 1.00 45.98 146 TYR A C 1
ATOM 671 O O . TYR A 1 110 ? 70.586 93.513 78.236 1.00 47.24 146 TYR A O 1
ATOM 680 N N . MET A 1 111 ? 70.039 95.138 76.769 1.00 46.52 147 MET A N 1
ATOM 681 C CA . MET A 1 111 ? 68.761 94.574 76.397 1.00 47.69 147 MET A CA 1
ATOM 682 C C . MET A 1 111 ? 68.417 95.000 74.974 1.00 47.64 147 MET A C 1
ATOM 683 O O . MET A 1 111 ? 68.664 96.137 74.585 1.00 49.03 147 MET A O 1
ATOM 688 N N . THR A 1 112 ? 67.841 94.085 74.204 1.00 48.96 148 THR A N 1
ATOM 689 C CA . THR A 1 112 ? 67.482 94.348 72.813 1.00 48.60 148 THR A CA 1
ATOM 690 C C . THR A 1 112 ? 65.990 94.662 72.688 1.00 48.67 148 THR A C 1
ATOM 691 O O . THR A 1 112 ? 65.157 94.063 73.373 1.00 49.66 148 THR A O 1
ATOM 695 N N . GLY A 1 113 ? 65.660 95.603 71.806 1.00 48.09 149 GLY A N 1
ATOM 696 C CA . GLY A 1 113 ? 64.268 95.962 71.543 1.00 47.87 149 GLY A CA 1
ATOM 697 C C . GLY A 1 113 ? 64.134 97.070 70.519 1.00 47.57 149 GLY A C 1
ATOM 698 O O . GLY A 1 113 ? 65.102 97.776 70.228 1.00 47.88 149 GLY A O 1
ATOM 699 N N . SER A 1 114 ? 62.931 97.221 69.972 1.00 47.90 150 SER A N 1
ATOM 700 C CA . SER A 1 114 ? 62.643 98.266 68.994 1.00 48.22 150 SER A CA 1
ATOM 701 C C . SER A 1 114 ? 62.288 99.590 69.676 1.00 48.53 150 SER A C 1
ATOM 702 O O . SER A 1 114 ? 62.147 99.656 70.898 1.00 48.13 150 SER A O 1
ATOM 705 N N . TYR A 1 115 ? 62.137 100.637 68.868 1.00 49.39 151 TYR A N 1
ATOM 706 C CA . TYR A 1 115 ? 61.828 101.981 69.359 1.00 48.20 151 TYR A CA 1
ATOM 707 C C . TYR A 1 115 ? 60.372 102.396 69.106 1.00 50.22 151 TYR A C 1
ATOM 708 O O . TYR A 1 115 ? 59.994 103.540 69.383 1.00 50.46 151 TYR A O 1
ATOM 717 N N . ASP A 1 116 ? 59.558 101.474 68.593 1.00 53.57 152 ASP A N 1
ATOM 718 C CA . ASP A 1 116 ? 58.163 101.780 68.243 1.00 57.04 152 ASP A CA 1
ATOM 719 C C . ASP A 1 116 ? 57.119 100.804 68.822 1.00 57.64 152 ASP A C 1
ATOM 720 O O . ASP A 1 116 ? 56.010 101.224 69.155 1.00 59.49 152 ASP A O 1
ATOM 725 N N . ARG A 1 117 ? 57.463 99.522 68.942 1.00 56.94 153 ARG A N 1
ATOM 726 C CA . ARG A 1 117 ? 56.515 98.497 69.405 1.00 59.13 153 ARG A CA 1
ATOM 727 C C . ARG A 1 117 ? 56.255 98.547 70.912 1.00 57.32 153 ARG A C 1
ATOM 728 O O . ARG A 1 117 ? 57.192 98.511 71.708 1.00 56.15 153 ARG A O 1
ATOM 736 N N . ASP A 1 118 ? 54.978 98.602 71.291 1.00 57.42 154 ASP A N 1
ATOM 737 C CA . ASP A 1 118 ? 54.570 98.657 72.702 1.00 56.15 154 ASP A CA 1
ATOM 738 C C . ASP A 1 118 ? 54.976 97.415 73.492 1.00 55.35 154 ASP A C 1
ATOM 739 O O . ASP A 1 118 ? 55.180 97.490 74.704 1.00 53.23 154 ASP A O 1
ATOM 744 N N . GLU A 1 119 ? 55.088 96.282 72.805 1.00 56.80 155 GLU A N 1
ATOM 745 C CA . GLU A 1 119 ? 55.507 95.029 73.435 1.00 58.23 155 GLU A CA 1
ATOM 746 C C . GLU A 1 119 ? 56.914 95.149 74.014 1.00 56.28 155 GLU A C 1
ATOM 747 O O . GLU A 1 119 ? 57.215 94.574 75.059 1.00 55.93 155 GLU A O 1
ATOM 753 N N . ASP A 1 120 ? 57.771 95.898 73.325 1.00 54.90 156 ASP A N 1
ATOM 754 C CA . ASP A 1 120 ? 59.160 96.080 73.746 1.00 53.19 156 ASP A CA 1
ATOM 755 C C . ASP A 1 120 ? 59.307 97.069 74.908 1.00 50.76 156 ASP A C 1
ATOM 756 O O . ASP A 1 120 ? 60.201 96.917 75.741 1.00 49.45 156 ASP A O 1
ATOM 761 N N . PHE A 1 121 ? 58.436 98.076 74.962 1.00 48.64 157 PHE A N 1
ATOM 762 C CA . PHE A 1 121 ? 58.409 99.001 76.094 1.00 47.36 157 PHE A CA 1
ATOM 763 C C . PHE A 1 121 ? 57.809 98.348 77.338 1.00 47.31 157 PHE A C 1
ATOM 764 O O . PHE A 1 121 ? 58.122 98.739 78.462 1.00 46.60 157 PHE A O 1
ATOM 772 N N . ALA A 1 122 ? 56.941 97.361 77.132 1.00 48.43 158 ALA A N 1
ATOM 773 C CA . ALA A 1 122 ? 56.451 96.526 78.224 1.00 48.92 158 ALA A CA 1
ATOM 774 C C . ALA A 1 122 ? 57.582 95.649 78.767 1.00 48.42 158 ALA A C 1
ATOM 775 O O . ALA A 1 122 ? 57.730 95.509 79.977 1.00 48.44 158 ALA A O 1
ATOM 777 N N . ARG A 1 123 ? 58.368 95.059 77.868 1.00 47.98 159 ARG A N 1
ATOM 778 C CA . ARG A 1 123 ? 59.552 94.287 78.260 1.00 48.13 159 ARG A CA 1
ATOM 779 C C . ARG A 1 123 ? 60.546 95.157 79.026 1.00 46.88 159 ARG A C 1
ATOM 780 O O . ARG A 1 123 ? 61.092 94.728 80.047 1.00 47.23 159 ARG A O 1
ATOM 788 N N . LEU A 1 124 ? 60.777 96.370 78.526 1.00 45.14 160 LEU A N 1
ATOM 789 C CA . LEU A 1 124 ? 61.662 97.337 79.181 1.00 43.86 160 LEU A CA 1
ATOM 790 C C . LEU A 1 124 ? 61.199 97.640 80.604 1.00 44.14 160 LEU A C 1
ATOM 791 O O . LEU A 1 124 ? 61.993 97.604 81.544 1.00 45.13 160 LEU A O 1
ATOM 796 N N . ASN A 1 125 ? 59.909 97.928 80.751 1.00 43.66 161 ASN A N 1
ATOM 797 C CA . ASN A 1 125 ? 59.310 98.175 82.058 1.00 42.84 161 ASN A CA 1
ATOM 798 C C . ASN A 1 125 ? 59.558 97.025 83.038 1.00 44.04 161 ASN A C 1
ATOM 799 O O . ASN A 1 125 ? 59.900 97.250 84.200 1.00 43.23 161 ASN A O 1
ATOM 804 N N . GLU A 1 126 ? 59.376 95.801 82.556 1.00 45.55 162 GLU A N 1
ATOM 805 C CA . GLU A 1 126 ? 59.520 94.603 83.383 1.00 47.80 162 GLU A CA 1
ATOM 806 C C . GLU A 1 126 ? 60.957 94.379 83.826 1.00 48.14 162 GLU A C 1
ATOM 807 O O . GLU A 1 126 ? 61.207 93.940 84.951 1.00 48.69 162 GLU A O 1
ATOM 813 N N . ARG A 1 127 ? 61.894 94.663 82.929 1.00 47.20 163 ARG A N 1
ATOM 814 C CA . ARG A 1 127 ? 63.304 94.562 83.245 1.00 47.51 163 ARG A CA 1
ATOM 815 C C . ARG A 1 127 ? 63.678 95.579 84.322 1.00 46.09 163 ARG A C 1
ATOM 816 O O . ARG A 1 127 ? 64.451 95.277 85.232 1.00 45.82 163 ARG A O 1
ATOM 824 N N . ILE A 1 128 ? 63.119 96.782 84.213 1.00 44.55 164 ILE A N 1
ATOM 825 C CA . ILE A 1 128 ? 63.305 97.810 85.228 1.00 42.81 164 ILE A CA 1
ATOM 826 C C . ILE A 1 128 ? 62.689 97.348 86.546 1.00 43.39 164 ILE A C 1
ATOM 827 O O . ILE A 1 128 ? 63.308 97.485 87.598 1.00 43.83 164 ILE A O 1
ATOM 832 N N . LEU A 1 129 ? 61.472 96.809 86.486 1.00 43.43 165 LEU A N 1
ATOM 833 C CA . LEU A 1 129 ? 60.798 96.303 87.684 1.00 44.77 165 LEU A CA 1
ATOM 834 C C . LEU A 1 129 ? 61.642 95.266 88.420 1.00 45.84 165 LEU A C 1
ATOM 835 O O . LEU A 1 129 ? 61.737 95.304 89.646 1.00 45.77 165 LEU A O 1
ATOM 840 N N . ARG A 1 130 ? 62.236 94.338 87.669 1.00 46.54 166 ARG A N 1
ATOM 841 C CA . ARG A 1 130 ? 63.140 93.336 88.248 1.00 47.85 166 ARG A CA 1
ATOM 842 C C . ARG A 1 130 ? 64.289 93.964 89.023 1.00 46.86 166 ARG A C 1
ATOM 843 O O . ARG A 1 130 ? 64.641 93.507 90.112 1.00 47.57 166 ARG A O 1
ATOM 851 N N . MET A 1 131 ? 64.883 94.994 88.433 1.00 45.18 167 MET A N 1
ATOM 852 C CA . MET A 1 131 ? 65.980 95.713 89.063 1.00 45.28 167 MET A CA 1
ATOM 853 C C . MET A 1 131 ? 65.512 96.485 90.299 1.00 44.97 167 MET A C 1
ATOM 854 O O . MET A 1 131 ? 66.202 96.511 91.317 1.00 46.16 167 MET A O 1
ATOM 859 N N . GLU A 1 132 ? 64.331 97.095 90.209 1.00 43.81 168 GLU A N 1
ATOM 860 C CA . GLU A 1 132 ? 63.757 97.845 91.329 1.00 43.08 168 GLU A CA 1
ATOM 861 C C . GLU A 1 132 ? 63.411 96.958 92.523 1.00 44.97 168 GLU A C 1
ATOM 862 O O . GLU A 1 132 ? 63.634 97.342 93.667 1.00 43.87 168 GLU A O 1
ATOM 868 N N . GLU A 1 133 ? 62.867 95.774 92.258 1.00 47.65 169 GLU A N 1
ATOM 869 C CA . GLU A 1 133 ? 62.538 94.833 93.326 1.00 50.40 169 GLU A CA 1
ATOM 870 C C . GLU A 1 133 ? 63.793 94.337 94.056 1.00 52.23 169 GLU A C 1
ATOM 871 O O . GLU A 1 133 ? 63.751 94.059 95.256 1.00 53.04 169 GLU A O 1
ATOM 877 N N . ALA A 1 134 ? 64.901 94.229 93.325 1.00 53.32 170 ALA A N 1
ATOM 878 C CA . ALA A 1 134 ? 66.168 93.747 93.886 1.00 53.91 170 ALA A CA 1
ATOM 879 C C . ALA A 1 134 ? 66.877 94.796 94.742 1.00 51.63 170 ALA A C 1
ATOM 880 O O . ALA A 1 134 ? 67.813 94.470 95.468 1.00 52.38 170 ALA A O 1
ATOM 882 N N . PHE A 1 135 ? 66.440 96.048 94.648 1.00 49.50 171 PHE A N 1
ATOM 883 C CA . PHE A 1 135 ? 66.916 97.102 95.539 1.00 48.84 171 PHE A CA 1
ATOM 884 C C . PHE A 1 135 ? 66.647 96.702 96.981 1.00 51.31 171 PHE A C 1
ATOM 885 O O . PHE A 1 135 ? 65.545 96.273 97.310 1.00 52.31 171 PHE A O 1
ATOM 893 N N . GLN A 1 136 ? 67.655 96.841 97.836 1.00 54.74 172 GLN A N 1
ATOM 894 C CA . GLN A 1 136 ? 67.587 96.312 99.200 1.00 58.35 172 GLN A CA 1
ATOM 895 C C . GLN A 1 136 ? 67.247 97.367 100.258 1.00 59.49 172 GLN A C 1
ATOM 896 O O . GLN A 1 136 ? 66.950 97.026 101.407 1.00 62.08 172 GLN A O 1
ATOM 902 N N . GLY A 1 137 ? 67.278 98.639 99.869 1.00 59.47 173 GLY A N 1
ATOM 903 C CA . GLY A 1 137 ? 66.997 99.739 100.790 1.00 61.69 173 GLY A CA 1
ATOM 904 C C . GLY A 1 137 ? 65.580 99.768 101.350 1.00 63.88 173 GLY A C 1
ATOM 905 O O . GLY A 1 137 ? 64.754 98.917 101.016 1.00 61.90 173 GLY A O 1
ATOM 906 N N . PRO A 1 138 ? 65.288 100.769 102.202 1.00 69.08 174 PRO A N 1
ATOM 907 C CA . PRO A 1 138 ? 64.027 100.824 102.955 1.00 68.71 174 PRO A CA 1
ATOM 908 C C . PRO A 1 138 ? 62.782 101.055 102.094 1.00 66.98 174 PRO A C 1
ATOM 909 O O . PRO A 1 138 ? 61.777 100.367 102.276 1.00 64.30 174 PRO A O 1
ATOM 913 N N . GLU A 1 139 ? 62.854 102.008 101.167 1.00 65.69 175 GLU A N 1
ATOM 914 C CA . GLU A 1 139 ? 61.678 102.428 100.403 1.00 64.67 175 GLU A CA 1
ATOM 915 C C . GLU A 1 139 ? 61.443 101.551 99.183 1.00 62.21 175 GLU A C 1
ATOM 916 O O . GLU A 1 139 ? 62.379 100.937 98.671 1.00 63.75 175 GLU A O 1
ATOM 922 N N . LYS A 1 140 ? 60.201 101.550 98.695 1.00 58.56 176 LYS A N 1
ATOM 923 C CA . LYS A 1 140 ? 59.804 100.700 97.562 1.00 56.22 176 LYS A CA 1
ATOM 924 C C . LYS A 1 140 ? 59.640 101.542 96.297 1.00 51.04 176 LYS A C 1
ATOM 925 O O . LYS A 1 140 ? 59.645 102.781 96.338 1.00 50.23 176 LYS A O 1
ATOM 931 N N . GLY A 1 141 ? 59.533 100.851 95.170 1.00 47.66 177 GLY A N 1
ATOM 932 C CA . GLY A 1 141 ? 59.484 101.494 93.864 1.00 43.99 177 GLY A CA 1
ATOM 933 C C . GLY A 1 141 ? 60.879 101.772 93.324 1.00 41.55 177 GLY A C 1
ATOM 934 O O . GLY A 1 141 ? 61.789 100.955 93.473 1.00 40.68 177 GLY A O 1
ATOM 935 N N . GLY A 1 142 ? 61.047 102.937 92.703 1.00 39.48 178 GLY A N 1
ATOM 936 C CA . GLY A 1 142 ? 62.336 103.342 92.146 1.00 37.44 178 GLY A CA 1
ATOM 937 C C . GLY A 1 142 ? 62.233 104.540 91.219 1.00 35.61 178 GLY A C 1
ATOM 938 O O . GLY A 1 142 ? 61.218 104.729 90.546 1.00 34.56 178 GLY A O 1
ATOM 939 N N . ASN A 1 143 ? 63.288 105.351 91.191 1.00 34.39 179 ASN A N 1
ATOM 940 C CA . ASN A 1 143 ? 63.370 106.499 90.292 1.00 32.95 179 ASN A CA 1
ATOM 941 C C . ASN A 1 143 ? 63.973 106.083 88.957 1.00 32.87 179 ASN A C 1
ATOM 942 O O . ASN A 1 143 ? 64.922 105.306 88.922 1.00 33.57 179 ASN A O 1
ATOM 947 N N . ARG A 1 144 ? 63.424 106.602 87.862 1.00 32.52 180 ARG A N 1
ATOM 948 C CA . ARG A 1 144 ? 63.819 106.177 86.523 1.00 32.62 180 ARG A CA 1
ATOM 949 C C . ARG A 1 144 ? 64.293 107.354 85.687 1.00 32.64 180 ARG A C 1
ATOM 950 O O . ARG A 1 144 ? 63.538 108.300 85.461 1.00 33.92 180 ARG A O 1
ATOM 958 N N . LEU A 1 145 ? 65.544 107.296 85.233 1.00 33.16 181 LEU A N 1
ATOM 959 C CA . LEU A 1 145 ? 66.093 108.303 84.321 1.00 32.61 181 LEU A CA 1
ATOM 960 C C . LEU A 1 145 ? 66.276 107.684 82.939 1.00 32.86 181 LEU A C 1
ATOM 961 O O . LEU A 1 145 ? 67.066 106.754 82.770 1.00 32.93 181 LEU A O 1
ATOM 966 N N . PHE A 1 146 ? 65.536 108.195 81.958 1.00 32.66 182 PHE A N 1
ATOM 967 C CA . PHE A 1 146 ? 65.644 107.719 80.586 1.00 33.14 182 PHE A CA 1
ATOM 968 C C . PHE A 1 146 ? 66.522 108.671 79.790 1.00 33.15 182 PHE A C 1
ATOM 969 O O . PHE A 1 146 ? 66.172 109.839 79.623 1.00 32.83 182 PHE A O 1
ATOM 977 N N . TYR A 1 147 ? 67.666 108.173 79.319 1.00 34.03 183 TYR A N 1
ATOM 978 C CA . TYR A 1 147 ? 68.556 108.947 78.456 1.00 34.09 183 TYR A CA 1
ATOM 979 C C . TYR A 1 147 ? 68.304 108.558 77.004 1.00 34.17 183 TYR A C 1
ATOM 980 O O . TYR A 1 147 ? 68.575 107.426 76.610 1.00 35.33 183 TYR A O 1
ATOM 989 N N . LEU A 1 148 ? 67.796 109.500 76.212 1.00 33.54 184 LEU A N 1
ATOM 990 C CA . LEU A 1 148 ? 67.486 109.234 74.810 1.00 34.36 184 LEU A CA 1
ATOM 991 C C . LEU A 1 148 ? 68.654 109.628 73.918 1.00 34.18 184 LEU A C 1
ATOM 992 O O . LEU A 1 148 ? 68.683 110.734 73.383 1.00 34.25 184 LEU A O 1
ATOM 997 N N . ALA A 1 149 ? 69.612 108.713 73.769 1.00 34.54 185 ALA A N 1
ATOM 998 C CA . ALA A 1 149 ? 70.764 108.903 72.886 1.00 34.88 185 ALA A CA 1
ATOM 999 C C . ALA A 1 149 ? 70.456 108.341 71.501 1.00 36.21 185 ALA A C 1
ATOM 1000 O O . ALA A 1 149 ? 71.134 107.427 71.025 1.00 36.73 185 ALA A O 1
ATOM 1002 N N . LEU A 1 150 ? 69.439 108.916 70.860 1.00 36.99 186 LEU A N 1
ATOM 1003 C CA . LEU A 1 150 ? 68.860 108.384 69.626 1.00 39.32 186 LEU A CA 1
ATOM 1004 C C . LEU A 1 150 ? 68.755 109.468 68.554 1.00 40.01 186 LEU A C 1
ATOM 1005 O O . LEU A 1 150 ? 68.788 110.653 68.876 1.00 39.78 186 LEU A O 1
ATOM 1010 N N . PRO A 1 151 ? 68.608 109.069 67.273 1.00 42.10 187 PRO A N 1
ATOM 1011 C CA . PRO A 1 151 ? 68.368 110.065 66.215 1.00 41.92 187 PRO A CA 1
ATOM 1012 C C . PRO A 1 151 ? 66.989 110.732 66.327 1.00 41.27 187 PRO A C 1
ATOM 1013 O O . PRO A 1 151 ? 66.077 110.149 66.907 1.00 41.17 187 PRO A O 1
ATOM 1017 N N . PRO A 1 152 ? 66.834 111.945 65.766 1.00 41.71 188 PRO A N 1
ATOM 1018 C CA . PRO A 1 152 ? 65.547 112.655 65.810 1.00 41.45 188 PRO A CA 1
ATOM 1019 C C . PRO A 1 152 ? 64.383 111.928 65.125 1.00 42.94 188 PRO A C 1
ATOM 1020 O O . PRO A 1 152 ? 63.231 112.144 65.498 1.00 42.53 188 PRO A O 1
ATOM 1024 N N . SER A 1 153 ? 64.677 111.088 64.135 1.00 44.85 189 SER A N 1
ATOM 1025 C CA . SER A 1 153 ? 63.636 110.356 63.407 1.00 46.48 189 SER A CA 1
ATOM 1026 C C . SER A 1 153 ? 62.767 109.470 64.308 1.00 47.29 189 SER A C 1
ATOM 1027 O O . SER A 1 153 ? 61.567 109.352 64.079 1.00 48.58 189 SER A O 1
ATOM 1030 N N . VAL A 1 154 ? 63.365 108.858 65.328 1.00 48.07 190 VAL A N 1
ATOM 1031 C CA . VAL A 1 154 ? 62.628 107.949 66.220 1.00 48.81 190 VAL A CA 1
ATOM 1032 C C . VAL A 1 154 ? 62.149 108.599 67.523 1.00 47.87 190 VAL A C 1
ATOM 1033 O O . VAL A 1 154 ? 61.485 107.950 68.325 1.00 48.88 190 VAL A O 1
ATOM 1037 N N . PHE A 1 155 ? 62.478 109.872 67.727 1.00 47.30 191 PHE A N 1
ATOM 1038 C CA . PHE A 1 155 ? 62.273 110.543 69.016 1.00 46.39 191 PHE A CA 1
ATOM 1039 C C . PHE A 1 155 ? 60.851 110.460 69.572 1.00 47.10 191 PHE A C 1
ATOM 1040 O O . PHE A 1 155 ? 60.650 110.009 70.703 1.00 48.57 191 PHE A O 1
ATOM 1048 N N . VAL A 1 156 ? 59.875 110.897 68.782 1.00 45.97 192 VAL A N 1
ATOM 1049 C CA . VAL A 1 156 ? 58.494 111.003 69.254 1.00 45.31 192 VAL A CA 1
ATOM 1050 C C . VAL A 1 156 ? 57.908 109.624 69.564 1.00 45.33 192 VAL A C 1
ATOM 1051 O O . VAL A 1 156 ? 57.217 109.455 70.568 1.00 45.22 192 VAL A O 1
ATOM 1055 N N . GLY A 1 157 ? 58.194 108.647 68.704 1.00 45.25 193 GLY A N 1
ATOM 1056 C CA . GLY A 1 157 ? 57.753 107.268 68.909 1.00 45.08 193 GLY A CA 1
ATOM 1057 C C . GLY A 1 157 ? 58.253 106.671 70.211 1.00 44.99 193 GLY A C 1
ATOM 1058 O O . GLY A 1 157 ? 57.519 105.952 70.894 1.00 46.29 193 GLY A O 1
ATOM 1059 N N . VAL A 1 158 ? 59.504 106.965 70.553 1.00 43.73 194 VAL A N 1
ATOM 1060 C CA . VAL A 1 158 ? 60.105 106.480 71.795 1.00 43.71 194 VAL A CA 1
ATOM 1061 C C . VAL A 1 158 ? 59.474 107.161 73.000 1.00 42.12 194 VAL A C 1
ATOM 1062 O O . VAL A 1 158 ? 59.222 106.516 74.014 1.00 42.16 194 VAL A O 1
ATOM 1066 N N . CYS A 1 159 ? 59.235 108.464 72.888 1.00 40.98 195 CYS A N 1
ATOM 1067 C CA . CYS A 1 159 ? 58.560 109.213 73.944 1.00 40.44 195 CYS A CA 1
ATOM 1068 C C . CYS A 1 159 ? 57.143 108.681 74.189 1.00 42.34 195 CYS A C 1
ATOM 1069 O O . CYS A 1 159 ? 56.707 108.585 75.335 1.00 42.78 195 CYS A O 1
ATOM 1072 N N . ARG A 1 160 ? 56.437 108.325 73.119 1.00 44.09 196 ARG A N 1
ATOM 1073 C CA . ARG A 1 160 ? 55.087 107.773 73.243 1.00 46.92 196 ARG A CA 1
ATOM 1074 C C . ARG A 1 160 ? 55.087 106.400 73.911 1.00 47.19 196 ARG A C 1
ATOM 1075 O O . ARG A 1 160 ? 54.246 106.127 74.765 1.00 47.65 196 ARG A O 1
ATOM 1083 N N . GLY A 1 161 ? 56.028 105.544 73.519 1.00 47.21 197 GLY A N 1
ATOM 1084 C CA . GLY A 1 161 ? 56.168 104.210 74.108 1.00 47.89 197 GLY A CA 1
ATOM 1085 C C . GLY A 1 161 ? 56.513 104.247 75.587 1.00 47.80 197 GLY A C 1
ATOM 1086 O O . GLY A 1 161 ? 55.927 103.512 76.384 1.00 49.73 197 GLY A O 1
ATOM 1087 N N . LEU A 1 162 ? 57.461 105.109 75.953 1.00 45.91 198 LEU A N 1
ATOM 1088 C CA . LEU A 1 162 ? 57.861 105.285 77.349 1.00 45.04 198 LEU A CA 1
ATOM 1089 C C . LEU A 1 162 ? 56.715 105.827 78.195 1.00 46.14 198 LEU A C 1
ATOM 1090 O O . LEU A 1 162 ? 56.448 105.311 79.281 1.00 48.50 198 LEU A O 1
ATOM 1095 N N . SER A 1 163 ? 56.050 106.866 77.692 1.00 45.29 199 SER A N 1
ATOM 1096 C CA . SER A 1 163 ? 54.921 107.485 78.388 1.00 45.36 199 SER A CA 1
ATOM 1097 C C . SER A 1 163 ? 53.801 106.485 78.615 1.00 47.40 199 SER A C 1
ATOM 1098 O O . SER A 1 163 ? 53.214 106.432 79.694 1.00 48.95 199 SER A O 1
ATOM 1101 N N . LYS A 1 164 ? 53.521 105.685 77.593 1.00 49.35 200 LYS A N 1
ATOM 1102 C CA . LYS A 1 164 ? 52.405 104.751 77.618 1.00 51.93 200 LYS A CA 1
ATOM 1103 C C . LYS A 1 164 ? 52.660 103.546 78.525 1.00 52.92 200 LYS A C 1
ATOM 1104 O O . LYS A 1 164 ? 51.760 103.129 79.251 1.00 53.50 200 LYS A O 1
ATOM 1110 N N . GLY A 1 165 ? 53.874 102.993 78.492 1.00 51.58 201 GLY A N 1
ATOM 1111 C CA . GLY A 1 165 ? 54.128 101.692 79.115 1.00 50.75 201 GLY A CA 1
ATOM 1112 C C . GLY A 1 165 ? 55.376 101.489 79.959 1.00 49.81 201 GLY A C 1
ATOM 1113 O O . GLY A 1 165 ? 55.702 100.350 80.289 1.00 50.30 201 GLY A O 1
ATOM 1114 N N . ALA A 1 166 ? 56.075 102.562 80.326 1.00 48.24 202 ALA A N 1
ATOM 1115 C CA . ALA A 1 166 ? 57.281 102.430 81.155 1.00 47.95 202 ALA A CA 1
ATOM 1116 C C . ALA A 1 166 ? 57.446 103.551 82.188 1.00 47.58 202 ALA A C 1
ATOM 1117 O O . ALA A 1 166 ? 58.566 103.877 82.585 1.00 45.24 202 ALA A O 1
ATOM 1119 N N . MET A 1 167 ? 56.331 104.118 82.640 1.00 49.15 203 MET A N 1
ATOM 1120 C CA . MET A 1 167 ? 56.357 105.159 83.661 1.00 49.70 203 MET A CA 1
ATOM 1121 C C . MET A 1 167 ? 56.183 104.548 85.047 1.00 49.65 203 MET A C 1
ATOM 1122 O O . MET A 1 167 ? 55.370 103.648 85.251 1.00 48.84 203 MET A O 1
ATOM 1127 N N . GLN A 1 168 ? 56.971 105.042 85.992 1.00 49.98 204 GLN A N 1
ATOM 1128 C CA . GLN A 1 168 ? 56.719 104.809 87.398 1.00 51.59 204 GLN A CA 1
ATOM 1129 C C . GLN A 1 168 ? 55.542 105.693 87.792 1.00 53.41 204 GLN A C 1
ATOM 1130 O O . GLN A 1 168 ? 55.396 106.801 87.280 1.00 53.55 204 GLN A O 1
ATOM 1136 N N . LYS A 1 169 ? 54.703 105.205 88.693 1.00 56.19 205 LYS A N 1
ATOM 1137 C CA . LYS A 1 169 ? 53.644 106.043 89.271 1.00 58.01 205 LYS A CA 1
ATOM 1138 C C . LYS A 1 169 ? 54.293 107.039 90.224 1.00 54.92 205 LYS A C 1
ATOM 1139 O O . LYS A 1 169 ? 55.252 106.691 90.914 1.00 52.45 205 LYS A O 1
ATOM 1145 N N . PRO A 1 170 ? 53.771 108.278 90.276 1.00 55.08 206 PRO A N 1
ATOM 1146 C CA . PRO A 1 170 ? 54.409 109.345 91.061 1.00 53.25 206 PRO A CA 1
ATOM 1147 C C . PRO A 1 170 ? 54.700 108.986 92.524 1.00 53.35 206 PRO A C 1
ATOM 1148 O O . PRO A 1 170 ? 55.670 109.482 93.094 1.00 52.87 206 PRO A O 1
ATOM 1152 N N . GLU A 1 171 ? 53.880 108.120 93.111 1.00 54.81 207 GLU A N 1
ATOM 1153 C CA . GLU A 1 171 ? 54.017 107.759 94.524 1.00 56.35 207 GLU A CA 1
ATOM 1154 C C . GLU A 1 171 ? 55.269 106.912 94.756 1.00 52.79 207 GLU A C 1
ATOM 1155 O O . GLU A 1 171 ? 55.854 106.953 95.837 1.00 52.53 207 GLU A O 1
ATOM 1161 N N . LEU A 1 172 ? 55.666 106.146 93.740 1.00 49.38 208 LEU A N 1
ATOM 1162 C CA . LEU A 1 172 ? 56.784 105.209 93.851 1.00 47.93 208 LEU A CA 1
ATOM 1163 C C . LEU A 1 172 ? 58.111 105.728 93.289 1.00 45.25 208 LEU A C 1
ATOM 1164 O O . LEU A 1 172 ? 59.116 105.015 93.333 1.00 46.31 208 LEU A O 1
ATOM 1169 N N . GLY A 1 173 ? 58.122 106.953 92.767 1.00 42.00 209 GLY A N 1
ATOM 1170 C CA . GLY A 1 173 ? 59.351 107.557 92.253 1.00 39.28 209 GLY A CA 1
ATOM 1171 C C . GLY A 1 173 ? 59.097 108.482 91.083 1.00 37.13 209 GLY A C 1
ATOM 1172 O O . GLY A 1 173 ? 57.995 108.519 90.542 1.00 36.57 209 GLY A O 1
ATOM 1173 N N . TRP A 1 174 ? 60.125 109.233 90.694 1.00 35.55 210 TRP A N 1
ATOM 1174 C CA . TRP A 1 174 ? 60.010 110.165 89.569 1.00 34.28 210 TRP A CA 1
ATOM 1175 C C . TRP A 1 174 ? 60.495 109.549 88.263 1.00 34.13 210 TRP A C 1
ATOM 1176 O O . TRP A 1 174 ? 61.186 108.529 88.261 1.00 34.63 210 TRP A O 1
ATOM 1187 N N . VAL A 1 175 ? 60.098 110.173 87.158 1.00 33.80 211 VAL A N 1
ATOM 1188 C CA . VAL A 1 175 ? 60.625 109.845 85.845 1.00 34.84 211 VAL A CA 1
ATOM 1189 C C . VAL A 1 175 ? 61.191 111.113 85.220 1.00 35.03 211 VAL A C 1
ATOM 1190 O O . VAL A 1 175 ? 60.525 112.149 85.197 1.00 36.32 211 VAL A O 1
ATOM 1194 N N . ARG A 1 176 ? 62.415 111.025 84.711 1.00 35.71 212 ARG A N 1
ATOM 1195 C CA . ARG A 1 176 ? 63.045 112.149 84.031 1.00 35.42 212 ARG A CA 1
ATOM 1196 C C . ARG A 1 176 ? 63.595 111.714 82.677 1.00 37.09 212 ARG A C 1
ATOM 1197 O O . ARG A 1 176 ? 64.141 110.615 82.540 1.00 38.68 212 ARG A O 1
ATOM 1205 N N . LEU A 1 177 ? 63.427 112.587 81.685 1.00 37.02 213 LEU A N 1
ATOM 1206 C CA . LEU A 1 177 ? 63.841 112.331 80.311 1.00 38.02 213 LEU A CA 1
ATOM 1207 C C . LEU A 1 177 ? 64.979 113.266 79.941 1.00 37.09 213 LEU A C 1
ATOM 1208 O O . LEU A 1 177 ? 64.800 114.485 79.933 1.00 36.98 213 LEU A O 1
ATOM 1213 N N . ILE A 1 178 ? 66.141 112.702 79.631 1.00 35.64 214 ILE A N 1
ATOM 1214 C CA . ILE A 1 178 ? 67.220 113.478 79.050 1.00 33.87 214 ILE A CA 1
ATOM 1215 C C . ILE A 1 178 ? 67.146 113.314 77.533 1.00 34.47 214 ILE A C 1
ATOM 1216 O O . ILE A 1 178 ? 67.195 112.195 77.016 1.00 35.76 214 ILE A O 1
ATOM 1221 N N . VAL A 1 179 ? 67.018 114.437 76.829 1.00 34.70 215 VAL A N 1
ATOM 1222 C CA . VAL A 1 179 ? 66.828 114.437 75.377 1.00 34.62 215 VAL A CA 1
ATOM 1223 C C . VAL A 1 179 ? 67.883 115.311 74.699 1.00 34.37 215 VAL A C 1
ATOM 1224 O O . VAL A 1 179 ? 68.323 116.312 75.262 1.00 33.88 215 VAL A O 1
ATOM 1228 N N . GLU A 1 180 ? 68.281 114.918 73.493 1.00 36.05 216 GLU A N 1
ATOM 1229 C CA . GLU A 1 180 ? 69.380 115.557 72.779 1.00 37.22 216 GLU A CA 1
ATOM 1230 C C . GLU A 1 180 ? 68.892 116.313 71.545 1.00 37.74 216 GLU A C 1
ATOM 1231 O O . GLU A 1 180 ? 67.826 116.026 70.997 1.00 37.03 216 GLU A O 1
ATOM 1237 N N . LYS A 1 181 ? 69.697 117.278 71.110 1.00 37.97 217 LYS A N 1
ATOM 1238 C CA . LYS A 1 181 ? 69.421 118.038 69.891 1.00 37.84 217 LYS A CA 1
ATOM 1239 C C . LYS A 1 181 ? 69.705 117.142 68.677 1.00 37.28 217 LYS A C 1
ATOM 1240 O O . LYS A 1 181 ? 70.378 116.127 68.825 1.00 37.90 217 LYS A O 1
ATOM 1246 N N . PRO A 1 182 ? 69.215 117.482 67.485 1.00 36.22 218 PRO A N 1
ATOM 1247 C CA . PRO A 1 182 ? 68.463 118.702 67.184 1.00 36.32 218 PRO A CA 1
ATOM 1248 C C . PRO A 1 182 ? 67.032 118.708 67.708 1.00 36.02 218 PRO A C 1
ATOM 1249 O O . PRO A 1 182 ? 66.396 117.654 67.777 1.00 36.79 218 PRO A O 1
ATOM 1253 N N . PHE A 1 183 ? 66.548 119.893 68.079 1.00 35.25 219 PHE A N 1
ATOM 1254 C CA . PHE A 1 183 ? 65.150 120.090 68.450 1.00 35.57 219 PHE A CA 1
ATOM 1255 C C . PHE A 1 183 ? 64.471 120.864 67.326 1.00 36.71 219 PHE A C 1
ATOM 1256 O O . PHE A 1 183 ? 64.281 122.079 67.413 1.00 38.52 219 PHE A O 1
ATOM 1264 N N . GLY A 1 184 ? 64.127 120.152 66.258 1.00 38.23 220 GLY A N 1
ATOM 1265 C CA . GLY A 1 184 ? 63.653 120.782 65.030 1.00 38.08 220 GLY A CA 1
ATOM 1266 C C . GLY A 1 184 ? 64.787 121.442 64.265 1.00 38.17 220 GLY A C 1
ATOM 1267 O O . GLY A 1 184 ? 65.966 121.289 64.615 1.00 35.97 220 GLY A O 1
ATOM 1268 N N . ARG A 1 185 ? 64.422 122.161 63.205 1.00 39.27 221 ARG A N 1
ATOM 1269 C CA . ARG A 1 185 ? 65.381 122.904 62.375 1.00 39.44 221 ARG A CA 1
ATOM 1270 C C . ARG A 1 185 ? 64.995 124.377 62.161 1.00 38.17 221 ARG A C 1
ATOM 1271 O O . ARG A 1 185 ? 65.719 125.113 61.494 1.00 38.52 221 ARG A O 1
ATOM 1279 N N . ASP A 1 186 ? 63.870 124.800 62.734 1.00 37.50 222 ASP A N 1
ATOM 1280 C CA . ASP A 1 186 ? 63.459 126.205 62.740 1.00 36.60 222 ASP A CA 1
ATOM 1281 C C . ASP A 1 186 ? 62.360 126.400 63.795 1.00 36.10 222 ASP A C 1
ATOM 1282 O O . ASP A 1 186 ? 62.041 125.468 64.536 1.00 35.03 222 ASP A O 1
ATOM 1287 N N . THR A 1 187 ? 61.797 127.602 63.875 1.00 36.24 223 THR A N 1
ATOM 1288 C CA . THR A 1 187 ? 60.763 127.893 64.867 1.00 36.34 223 THR A CA 1
ATOM 1289 C C . THR A 1 187 ? 59.558 126.956 64.757 1.00 37.91 223 THR A C 1
ATOM 1290 O O . THR A 1 187 ? 59.081 126.419 65.760 1.00 37.47 223 THR A O 1
ATOM 1294 N N . GLU A 1 188 ? 59.071 126.767 63.535 1.00 40.50 224 GLU A N 1
ATOM 1295 C CA . GLU A 1 188 ? 57.869 125.974 63.295 1.00 42.00 224 GLU A CA 1
ATOM 1296 C C . GLU A 1 188 ? 58.050 124.489 63.602 1.00 40.44 224 GLU A C 1
ATOM 1297 O O . GLU A 1 188 ? 57.247 123.893 64.327 1.00 40.84 224 GLU A O 1
ATOM 1303 N N . THR A 1 189 ? 59.097 123.890 63.049 1.00 38.16 225 THR A N 1
ATOM 1304 C CA . THR A 1 189 ? 59.352 122.466 63.260 1.00 37.26 225 THR A CA 1
ATOM 1305 C C . THR A 1 189 ? 59.601 122.140 64.733 1.00 37.39 225 THR A C 1
ATOM 1306 O O . THR A 1 189 ? 59.176 121.088 65.221 1.00 40.08 225 THR A O 1
ATOM 1310 N N . SER A 1 190 ? 60.289 123.042 65.429 1.00 36.93 226 SER A N 1
ATOM 1311 C CA . SER A 1 190 ? 60.587 122.866 66.848 1.00 36.59 226 SER A CA 1
ATOM 1312 C C . SER A 1 190 ? 59.328 122.982 67.707 1.00 39.46 226 SER A C 1
ATOM 1313 O O . SER A 1 190 ? 59.180 122.265 68.699 1.00 39.45 226 SER A O 1
ATOM 1316 N N . GLU A 1 191 ? 58.424 123.879 67.321 1.00 43.25 227 GLU A N 1
ATOM 1317 C CA . GLU A 1 191 ? 57.161 124.059 68.038 1.00 45.28 227 GLU A CA 1
ATOM 1318 C C . GLU A 1 191 ? 56.248 122.839 67.909 1.00 44.94 227 GLU A C 1
ATOM 1319 O O . GLU A 1 191 ? 55.621 122.427 68.885 1.00 44.24 227 GLU A O 1
ATOM 1325 N N . GLN A 1 192 ? 56.159 122.278 66.705 1.00 46.36 228 GLN A N 1
ATOM 1326 C CA . GLN A 1 192 ? 55.409 121.034 66.485 1.00 49.26 228 GLN A CA 1
ATOM 1327 C C . GLN A 1 192 ? 55.920 119.917 67.394 1.00 46.28 228 GLN A C 1
ATOM 1328 O O . GLN A 1 192 ? 55.141 119.236 68.055 1.00 44.39 228 GLN A O 1
ATOM 1334 N N . LEU A 1 193 ? 57.239 119.754 67.421 1.00 45.49 229 LEU A N 1
ATOM 1335 C CA . LEU A 1 193 ? 57.897 118.739 68.247 1.00 46.03 229 LEU A CA 1
ATOM 1336 C C . LEU A 1 193 ? 57.555 118.890 69.732 1.00 44.36 229 LEU A C 1
ATOM 1337 O O . LEU A 1 193 ? 57.261 117.904 70.407 1.00 45.98 229 LEU A O 1
ATOM 1342 N N . SER A 1 194 ? 57.592 120.123 70.231 1.00 43.94 230 SER A N 1
ATOM 1343 C CA . SER A 1 194 ? 57.223 120.408 71.622 1.00 43.15 230 SER A CA 1
ATOM 1344 C C . SER A 1 194 ? 55.753 120.090 71.906 1.00 43.37 230 SER A C 1
ATOM 1345 O O . SER A 1 194 ? 55.423 119.580 72.977 1.00 44.28 230 SER A O 1
ATOM 1348 N N . ASN A 1 195 ? 54.880 120.388 70.948 1.00 43.45 231 ASN A N 1
ATOM 1349 C CA . ASN A 1 195 ? 53.456 120.083 71.082 1.00 46.16 231 ASN A CA 1
ATOM 1350 C C . ASN A 1 195 ? 53.150 118.583 71.130 1.00 47.43 231 ASN A C 1
ATOM 1351 O O . ASN A 1 195 ? 52.151 118.177 71.722 1.00 47.77 231 ASN A O 1
ATOM 1356 N N . GLN A 1 196 ? 54.003 117.764 70.516 1.00 47.32 232 GLN A N 1
ATOM 1357 C CA . GLN A 1 196 ? 53.830 116.308 70.560 1.00 48.41 232 GLN A CA 1
ATOM 1358 C C . GLN A 1 196 ? 54.262 115.752 71.909 1.00 46.63 232 GLN A C 1
ATOM 1359 O O . GLN A 1 196 ? 53.781 114.704 72.338 1.00 47.02 232 GLN A O 1
ATOM 1365 N N . LEU A 1 197 ? 55.186 116.453 72.559 1.00 44.77 233 LEU A N 1
ATOM 1366 C CA . LEU A 1 197 ? 55.707 116.044 73.856 1.00 45.17 233 LEU A CA 1
ATOM 1367 C C . LEU A 1 197 ? 54.783 116.468 74.997 1.00 45.18 233 LEU A C 1
ATOM 1368 O O . LEU A 1 197 ? 54.742 115.821 76.043 1.00 43.38 233 LEU A O 1
ATOM 1373 N N . LYS A 1 198 ? 54.043 117.553 74.779 1.00 48.77 234 LYS A N 1
ATOM 1374 C CA . LYS A 1 198 ? 53.167 118.158 75.798 1.00 50.69 234 LYS A CA 1
ATOM 1375 C C . LYS A 1 198 ? 52.269 117.152 76.550 1.00 49.53 234 LYS A C 1
ATOM 1376 O O . LYS A 1 198 ? 52.277 117.127 77.778 1.00 48.57 234 LYS A O 1
ATOM 1382 N N . PRO A 1 199 ? 51.494 116.324 75.821 1.00 49.19 235 PRO A N 1
ATOM 1383 C CA . PRO A 1 199 ? 50.615 115.367 76.509 1.00 51.46 235 PRO A CA 1
ATOM 1384 C C . PRO A 1 199 ? 51.317 114.126 77.082 1.00 51.32 235 PRO A C 1
ATOM 1385 O O . PRO A 1 199 ? 50.710 113.398 77.865 1.00 53.80 235 PRO A O 1
ATOM 1389 N N . LEU A 1 200 ? 52.570 113.890 76.697 1.00 50.29 236 LEU A N 1
ATOM 1390 C CA . LEU A 1 200 ? 53.311 112.701 77.126 1.00 49.78 236 LEU A CA 1
ATOM 1391 C C . LEU A 1 200 ? 54.052 112.906 78.448 1.00 50.69 236 LEU A C 1
ATOM 1392 O O . LEU A 1 200 ? 54.100 111.996 79.281 1.00 50.62 236 LEU A O 1
ATOM 1397 N N . PHE A 1 201 ? 54.641 114.091 78.621 1.00 51.06 237 PHE A N 1
ATOM 1398 C CA . PHE A 1 201 ? 55.442 114.414 79.803 1.00 50.74 237 PHE A CA 1
ATOM 1399 C C . PHE A 1 201 ? 55.202 115.844 80.273 1.00 50.44 237 PHE A C 1
ATOM 1400 O O . PHE A 1 201 ? 54.906 116.724 79.469 1.00 52.69 237 PHE A O 1
ATOM 1408 N N . ASN A 1 202 ? 55.350 116.069 81.576 1.00 50.36 238 ASN A N 1
ATOM 1409 C CA . ASN A 1 202 ? 55.385 117.424 82.129 1.00 50.41 238 ASN A CA 1
ATOM 1410 C C . ASN A 1 202 ? 56.713 118.067 81.796 1.00 47.72 238 ASN A C 1
ATOM 1411 O O . ASN A 1 202 ? 57.705 117.370 81.602 1.00 47.34 238 ASN A O 1
ATOM 1416 N N . GLU A 1 203 ? 56.734 119.393 81.743 1.00 47.38 239 GLU A N 1
ATOM 1417 C CA . GLU A 1 203 ? 57.967 120.133 81.471 1.00 46.96 239 GLU A CA 1
ATOM 1418 C C . GLU A 1 203 ? 59.002 119.896 82.568 1.00 46.59 239 GLU A C 1
ATOM 1419 O O . GLU A 1 203 ? 60.201 119.915 82.301 1.00 46.28 239 GLU A O 1
ATOM 1425 N N . ARG A 1 204 ? 58.532 119.676 83.795 1.00 47.74 240 ARG A N 1
ATOM 1426 C CA . ARG A 1 204 ? 59.399 119.314 84.916 1.00 49.17 240 ARG A CA 1
ATOM 1427 C C . ARG A 1 204 ? 60.190 118.023 84.668 1.00 44.48 240 ARG A C 1
ATOM 1428 O O . ARG A 1 204 ? 61.318 117.887 85.135 1.00 43.55 240 ARG A O 1
ATOM 1436 N N . GLN A 1 205 ? 59.594 117.082 83.941 1.00 41.14 241 GLN A N 1
ATOM 1437 C CA . GLN A 1 205 ? 60.219 115.784 83.676 1.00 39.39 241 GLN A CA 1
ATOM 1438 C C . GLN A 1 205 ? 61.209 115.806 82.515 1.00 36.88 241 GLN A C 1
ATOM 1439 O O . GLN A 1 205 ? 62.035 114.905 82.403 1.00 37.52 241 GLN A O 1
ATOM 1445 N N . VAL A 1 206 ? 61.120 116.814 81.649 1.00 34.89 242 VAL A N 1
ATOM 1446 C CA . VAL A 1 206 ? 61.973 116.888 80.463 1.00 33.75 242 VAL A CA 1
ATOM 1447 C C . VAL A 1 206 ? 63.231 117.711 80.732 1.00 32.62 242 VAL A C 1
ATOM 1448 O O . VAL A 1 206 ? 63.165 118.839 81.225 1.00 31.39 242 VAL A O 1
ATOM 1452 N N . PHE A 1 207 ? 64.374 117.122 80.390 1.00 32.64 243 PHE A N 1
ATOM 1453 C CA . PHE A 1 207 ? 65.677 117.735 80.581 1.00 31.13 243 PHE A CA 1
ATOM 1454 C C . PHE A 1 207 ? 66.386 117.811 79.236 1.00 31.92 243 PHE A C 1
ATOM 1455 O O . PHE A 1 207 ? 67.101 116.885 78.848 1.00 33.84 243 PHE A O 1
ATOM 1463 N N . ARG A 1 208 ? 66.176 118.915 78.520 1.00 32.19 244 ARG A N 1
ATOM 1464 C CA . ARG A 1 208 ? 66.794 119.106 77.208 1.00 32.40 244 ARG A CA 1
ATOM 1465 C C . ARG A 1 208 ? 68.257 119.495 77.348 1.00 32.49 244 ARG A C 1
ATOM 1466 O O . ARG A 1 208 ? 68.579 120.528 77.944 1.00 32.69 244 ARG A O 1
ATOM 1474 N N . ILE A 1 209 ? 69.136 118.662 76.792 1.00 33.52 245 ILE A N 1
ATOM 1475 C CA . ILE A 1 209 ? 70.572 118.878 76.893 1.00 33.40 245 ILE A CA 1
ATOM 1476 C C . ILE A 1 209 ? 71.025 119.963 75.937 1.00 33.65 245 ILE A C 1
ATOM 1477 O O . ILE A 1 209 ? 70.676 119.954 74.757 1.00 34.30 245 ILE A O 1
ATOM 1482 N N . ASP A 1 210 ? 71.791 120.904 76.474 1.00 34.35 246 ASP A N 1
ATOM 1483 C CA . ASP A 1 210 ? 72.747 121.669 75.690 1.00 34.26 246 ASP A CA 1
ATOM 1484 C C . ASP A 1 210 ? 74.060 121.525 76.439 1.00 33.54 246 ASP A C 1
ATOM 1485 O O . ASP A 1 210 ? 74.267 122.168 77.472 1.00 34.05 246 ASP A O 1
ATOM 1490 N N . HIS A 1 211 ? 74.945 120.675 75.927 1.00 32.80 247 HIS A N 1
ATOM 1491 C CA . HIS A 1 211 ? 76.054 120.185 76.742 1.00 32.29 247 HIS A CA 1
ATOM 1492 C C . HIS A 1 211 ? 77.095 121.242 77.078 1.00 31.20 247 HIS A C 1
ATOM 1493 O O . HIS A 1 211 ? 77.903 121.048 77.982 1.00 30.60 247 HIS A O 1
ATOM 1500 N N . TYR A 1 212 ? 77.056 122.373 76.384 1.00 30.78 248 TYR A N 1
ATOM 1501 C CA . TYR A 1 212 ? 77.930 123.489 76.733 1.00 31.54 248 TYR A CA 1
ATOM 1502 C C . TYR A 1 212 ? 77.642 124.053 78.130 1.00 30.84 248 TYR A C 1
ATOM 1503 O O . TYR A 1 212 ? 78.546 124.577 78.781 1.00 29.49 248 TYR A O 1
ATOM 1512 N N . LEU A 1 213 ? 76.404 123.897 78.603 1.00 30.40 249 LEU A N 1
ATOM 1513 C CA . LEU A 1 213 ? 76.031 124.304 79.962 1.00 30.08 249 LEU A CA 1
ATOM 1514 C C . LEU A 1 213 ? 76.642 123.438 81.073 1.00 31.41 249 LEU A C 1
ATOM 1515 O O . LEU A 1 213 ? 76.457 123.733 82.255 1.00 32.13 249 LEU A O 1
ATOM 1520 N N . GLY A 1 214 ? 77.349 122.369 80.704 1.00 32.45 250 GLY A N 1
ATOM 1521 C CA . GLY A 1 214 ? 78.082 121.548 81.669 1.00 32.23 250 GLY A CA 1
ATOM 1522 C C . GLY A 1 214 ? 79.567 121.841 81.733 1.00 32.21 250 GLY A C 1
ATOM 1523 O O . GLY A 1 214 ? 80.291 121.238 82.532 1.00 33.27 250 GLY A O 1
ATOM 1524 N N . LYS A 1 215 ? 80.029 122.762 80.891 1.00 32.46 251 LYS A N 1
ATOM 1525 C CA . LYS A 1 215 ? 81.447 123.108 80.836 1.00 32.18 251 LYS A CA 1
ATOM 1526 C C . LYS A 1 215 ? 81.784 124.077 81.955 1.00 32.12 251 LYS A C 1
ATOM 1527 O O . LYS A 1 215 ? 81.044 125.033 82.203 1.00 31.26 251 LYS A O 1
ATOM 1533 N N . GLU A 1 216 ? 82.909 123.820 82.618 1.00 32.85 252 GLU A N 1
ATOM 1534 C CA . GLU A 1 216 ? 83.305 124.559 83.816 1.00 33.49 252 GLU A CA 1
ATOM 1535 C C . GLU A 1 216 ? 83.146 126.070 83.667 1.00 32.09 252 GLU A C 1
ATOM 1536 O O . GLU A 1 216 ? 82.500 126.716 84.489 1.00 32.51 252 GLU A O 1
ATOM 1542 N N . MET A 1 217 ? 83.727 126.626 82.613 1.00 31.37 253 MET A N 1
ATOM 1543 C CA . MET A 1 217 ? 83.776 128.077 82.457 1.00 31.56 253 MET A CA 1
ATOM 1544 C C . MET A 1 217 ? 82.441 128.692 82.032 1.00 31.33 253 MET A C 1
ATOM 1545 O O . MET A 1 217 ? 82.210 129.881 82.255 1.00 31.38 253 MET A O 1
ATOM 1550 N N . VAL A 1 218 ? 81.563 127.888 81.439 1.00 30.74 254 VAL A N 1
ATOM 1551 C CA . VAL A 1 218 ? 80.210 128.337 81.117 1.00 28.83 254 VAL A CA 1
ATOM 1552 C C . VAL A 1 218 ? 79.362 128.351 82.389 1.00 29.37 254 VAL A C 1
ATOM 1553 O O . VAL A 1 218 ? 78.594 129.288 82.616 1.00 28.52 254 VAL A O 1
ATOM 1557 N N . GLN A 1 219 ? 79.516 127.324 83.223 1.00 30.66 255 GLN A N 1
ATOM 1558 C CA . GLN A 1 219 ? 78.861 127.284 84.542 1.00 32.07 255 GLN A CA 1
ATOM 1559 C C . GLN A 1 219 ? 79.272 128.445 85.452 1.00 30.95 255 GLN A C 1
ATOM 1560 O O . GLN A 1 219 ? 78.507 128.855 86.329 1.00 30.99 255 GLN A O 1
ATOM 1566 N N . ASN A 1 220 ? 80.482 128.959 85.252 1.00 29.57 256 ASN A N 1
ATOM 1567 C CA . ASN A 1 220 ? 81.007 130.021 86.089 1.00 29.30 256 ASN A CA 1
ATOM 1568 C C . ASN A 1 220 ? 80.565 131.424 85.670 1.00 27.53 256 ASN A C 1
ATOM 1569 O O . ASN A 1 220 ? 80.820 132.387 86.391 1.00 26.31 256 ASN A O 1
ATOM 1574 N N . ILE A 1 221 ? 79.903 131.545 84.520 1.00 26.35 257 ILE A N 1
ATOM 1575 C CA . ILE A 1 221 ? 79.496 132.857 84.011 1.00 25.79 257 ILE A CA 1
ATOM 1576 C C . ILE A 1 221 ? 78.596 133.574 85.013 1.00 26.78 257 ILE A C 1
ATOM 1577 O O . ILE A 1 221 ? 78.837 134.729 85.361 1.00 27.10 257 ILE A O 1
ATOM 1582 N N . ILE A 1 222 ? 77.558 132.880 85.464 1.00 27.72 258 ILE A N 1
ATOM 1583 C CA . ILE A 1 222 ? 76.588 133.444 86.400 1.00 28.71 258 ILE A CA 1
ATOM 1584 C C . ILE A 1 222 ? 77.239 133.905 87.709 1.00 27.78 258 ILE A C 1
ATOM 1585 O O . ILE A 1 222 ? 76.886 134.955 88.233 1.00 28.26 258 ILE A O 1
ATOM 1590 N N . VAL A 1 223 ? 78.202 133.135 88.213 1.00 27.13 259 VAL A N 1
ATOM 1591 C CA . VAL A 1 223 ? 78.903 133.480 89.452 1.00 26.93 259 VAL A CA 1
ATOM 1592 C C . VAL A 1 223 ? 79.814 134.685 89.223 1.00 26.99 259 VAL A C 1
ATOM 1593 O O . VAL A 1 223 ? 79.883 135.597 90.048 1.00 27.92 259 VAL A O 1
ATOM 1597 N N . THR A 1 224 ? 80.524 134.671 88.103 1.00 26.30 260 THR A N 1
ATOM 1598 C CA . THR A 1 224 ? 81.424 135.757 87.740 1.00 25.83 260 THR A CA 1
ATOM 1599 C C . THR A 1 224 ? 80.692 137.098 87.676 1.00 24.61 260 THR A C 1
ATOM 1600 O O . THR A 1 224 ? 81.193 138.112 88.162 1.00 23.67 260 THR A O 1
ATOM 1604 N N . ARG A 1 225 ? 79.503 137.083 87.079 1.00 23.68 261 ARG A N 1
ATOM 1605 C CA . ARG A 1 225 ? 78.738 138.302 86.840 1.00 22.83 261 ARG A CA 1
ATOM 1606 C C . ARG A 1 225 ? 78.063 138.851 88.091 1.00 22.95 261 ARG A C 1
ATOM 1607 O O . ARG A 1 225 ? 78.096 140.060 88.331 1.00 23.21 261 ARG A O 1
ATOM 1615 N N . PHE A 1 226 ? 77.444 137.969 88.877 1.00 22.27 262 PHE A N 1
ATOM 1616 C CA . PHE A 1 226 ? 76.520 138.405 89.922 1.00 21.90 262 PHE A CA 1
ATOM 1617 C C . PHE A 1 226 ? 76.988 138.171 91.356 1.00 22.34 262 PHE A C 1
ATOM 1618 O O . PHE A 1 226 ? 76.275 138.530 92.291 1.00 22.86 262 PHE A O 1
ATOM 1626 N N . ALA A 1 227 ? 78.169 137.586 91.543 1.00 22.64 263 ALA A N 1
ATOM 1627 C CA . ALA A 1 227 ? 78.747 137.432 92.886 1.00 23.49 263 ALA A CA 1
ATOM 1628 C C . ALA A 1 227 ? 79.814 138.483 93.173 1.00 23.54 263 ALA A C 1
ATOM 1629 O O . ALA A 1 227 ? 80.310 138.578 94.295 1.00 24.45 263 ALA A O 1
ATOM 1631 N N . ASN A 1 228 ? 80.148 139.274 92.162 1.00 23.42 264 ASN A N 1
ATOM 1632 C CA . ASN A 1 228 ? 81.297 140.166 92.203 1.00 25.04 264 ASN A CA 1
ATOM 1633 C C . ASN A 1 228 ? 80.907 141.590 91.841 1.00 25.32 264 ASN A C 1
ATOM 1634 O O . ASN A 1 228 ? 80.427 141.841 90.735 1.00 23.99 264 ASN A O 1
ATOM 1639 N N . ARG A 1 229 ? 81.114 142.520 92.767 1.00 27.44 265 ARG A N 1
ATOM 1640 C CA . ARG A 1 229 ? 80.808 143.923 92.510 1.00 29.41 265 ARG A CA 1
ATOM 1641 C C . ARG A 1 229 ? 81.609 144.449 91.325 1.00 29.11 265 ARG A C 1
ATOM 1642 O O . ARG A 1 229 ? 81.093 145.218 90.514 1.00 29.37 265 ARG A O 1
ATOM 1650 N N . VAL A 1 230 ? 82.866 144.023 91.235 1.00 29.79 266 VAL A N 1
ATOM 1651 C CA . VAL A 1 230 ? 83.776 144.465 90.177 1.00 29.06 266 VAL A CA 1
ATOM 1652 C C . VAL A 1 230 ? 83.172 144.295 88.780 1.00 29.19 266 VAL A C 1
ATOM 1653 O O . VAL A 1 230 ? 83.254 145.209 87.961 1.00 31.10 266 VAL A O 1
ATOM 1657 N N . PHE A 1 231 ? 82.558 143.144 88.516 1.00 28.77 267 PHE A N 1
ATOM 1658 C CA . PHE A 1 231 ? 81.963 142.881 87.204 1.00 28.94 267 PHE A CA 1
ATOM 1659 C C . PHE A 1 231 ? 80.509 143.317 87.102 1.00 28.42 267 PHE A C 1
ATOM 1660 O O . PHE A 1 231 ? 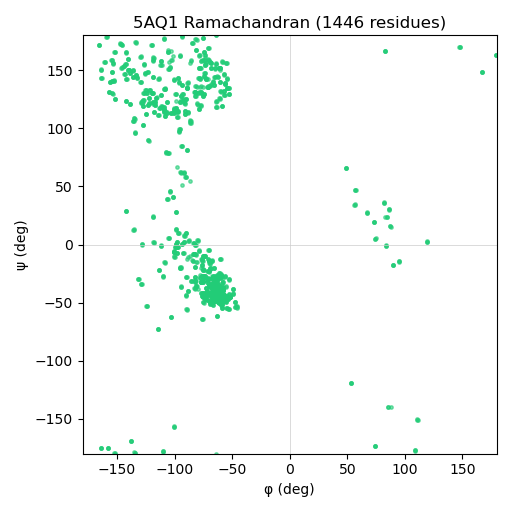80.039 143.648 86.015 1.00 28.41 267 PHE A O 1
ATOM 1668 N N . SER A 1 232 ? 79.802 143.322 88.226 1.00 28.29 268 SER A N 1
ATOM 1669 C CA . SER A 1 232 ? 78.431 143.814 88.260 1.00 27.89 268 SER A CA 1
ATOM 1670 C C . SER A 1 232 ? 78.367 145.268 87.779 1.00 28.18 268 SER A C 1
ATOM 1671 O O . SER A 1 232 ? 77.544 145.612 86.929 1.00 29.69 268 SER A O 1
ATOM 1674 N N . ALA A 1 233 ? 79.255 146.101 88.318 1.00 27.12 269 ALA A N 1
ATOM 1675 C CA . ALA A 1 233 ? 79.304 147.531 88.004 1.00 26.23 269 ALA A CA 1
ATOM 1676 C C . ALA A 1 233 ? 79.704 147.833 86.560 1.00 25.46 269 ALA A C 1
ATOM 1677 O O . ALA A 1 233 ? 79.322 148.869 86.015 1.00 25.26 269 ALA A O 1
ATOM 1679 N N . LEU A 1 234 ? 80.477 146.940 85.950 1.00 24.34 270 LEU A N 1
ATOM 1680 C CA . LEU A 1 234 ? 80.981 147.144 84.593 1.00 23.45 270 LEU A CA 1
ATOM 1681 C C . LEU A 1 234 ? 80.102 146.553 83.500 1.00 22.88 270 LEU A C 1
ATOM 1682 O O . LEU A 1 234 ? 80.369 146.779 82.323 1.00 23.24 270 LEU A O 1
ATOM 1687 N N . TRP A 1 235 ? 79.066 145.799 83.862 1.00 23.26 271 TRP A N 1
ATOM 1688 C CA . TRP A 1 235 ? 78.423 144.908 82.889 1.00 23.37 271 TRP A CA 1
ATOM 1689 C C . TRP A 1 235 ? 77.269 145.553 82.125 1.00 22.72 271 TRP A C 1
ATOM 1690 O O . TRP A 1 235 ? 76.141 145.050 82.129 1.00 22.79 271 TRP A O 1
ATOM 1701 N N . ASN A 1 236 ? 77.565 146.648 81.435 1.00 22.82 272 ASN A N 1
ATOM 1702 C CA . ASN A 1 236 ? 76.554 147.357 80.655 1.00 22.65 272 ASN A CA 1
ATOM 1703 C C . ASN A 1 236 ? 77.209 148.228 79.586 1.00 21.57 272 ASN A C 1
ATOM 1704 O O . ASN A 1 236 ? 78.432 148.288 79.493 1.00 20.75 272 ASN A O 1
ATOM 1709 N N . SER A 1 237 ? 76.391 148.909 78.793 1.00 22.11 273 SER A N 1
ATOM 1710 C CA . SER A 1 237 ? 76.878 149.669 77.640 1.00 22.35 273 SER A CA 1
ATOM 1711 C C . SER A 1 237 ? 77.742 150.891 77.991 1.00 22.19 273 SER A C 1
ATOM 1712 O O . SER A 1 237 ? 78.388 151.453 77.105 1.00 22.13 273 SER A O 1
ATOM 1715 N N . ASN A 1 238 ? 77.736 151.315 79.255 1.00 21.90 274 ASN A N 1
ATOM 1716 C CA . ASN A 1 238 ? 78.601 152.417 79.696 1.00 22.48 274 ASN A CA 1
ATOM 1717 C C . ASN A 1 238 ? 80.081 152.060 79.658 1.00 23.03 274 ASN A C 1
ATOM 1718 O O . ASN A 1 238 ? 80.918 152.912 79.356 1.00 23.65 274 ASN A O 1
ATOM 1723 N N . SER A 1 239 ? 80.395 150.806 79.985 1.00 22.59 275 SER A N 1
ATOM 1724 C CA . SER A 1 239 ? 81.776 150.333 80.045 1.00 21.89 275 SER A CA 1
ATOM 1725 C C . SER A 1 239 ? 82.137 149.353 78.925 1.00 22.32 275 SER A C 1
ATOM 1726 O O . SER A 1 239 ? 83.310 149.264 78.540 1.00 22.21 275 SER A O 1
ATOM 1729 N N . ILE A 1 240 ? 81.151 148.623 78.403 1.00 22.10 276 ILE A N 1
ATOM 1730 C CA . ILE A 1 240 ? 81.414 147.591 77.396 1.00 23.09 276 ILE A CA 1
ATOM 1731 C C . ILE A 1 240 ? 81.235 148.141 75.984 1.00 24.34 276 ILE A C 1
ATOM 1732 O O . ILE A 1 240 ? 80.195 148.722 75.657 1.00 24.34 276 ILE A O 1
ATOM 1737 N N . ALA A 1 241 ? 82.259 147.942 75.158 1.00 25.76 277 ALA A N 1
ATOM 1738 C CA . ALA A 1 241 ? 82.256 148.396 73.769 1.00 26.96 277 ALA A CA 1
ATOM 1739 C C . ALA A 1 241 ? 81.789 147.308 72.809 1.00 28.37 277 ALA A C 1
ATOM 1740 O O . ALA A 1 241 ? 81.120 147.596 71.820 1.00 27.69 277 ALA A O 1
ATOM 1742 N N . CYS A 1 242 ? 82.157 146.061 73.096 1.00 30.59 278 CYS A N 1
ATOM 1743 C CA . CYS A 1 242 ? 81.865 144.946 72.204 1.00 31.09 278 CYS A CA 1
ATOM 1744 C C . CYS A 1 242 ? 82.013 143.602 72.920 1.00 29.50 278 CYS A C 1
ATOM 1745 O O . CYS A 1 242 ? 82.906 143.432 73.753 1.00 29.85 278 CYS A O 1
ATOM 1748 N N . VAL A 1 243 ? 81.139 142.654 72.583 1.00 27.22 279 VAL A N 1
ATOM 1749 C CA . VAL A 1 243 ? 81.202 141.295 73.122 1.00 26.07 279 VAL A CA 1
ATOM 1750 C C . VAL A 1 243 ? 81.332 140.295 71.973 1.00 25.59 279 VAL A C 1
ATOM 1751 O O . VAL A 1 243 ? 80.520 140.297 71.046 1.00 25.19 279 VAL A O 1
ATOM 1755 N N . GLN A 1 244 ? 82.352 139.443 72.041 1.00 25.75 280 GLN A N 1
ATOM 1756 C CA . GLN A 1 244 ? 82.587 138.430 71.014 1.00 26.02 280 GLN A CA 1
ATOM 1757 C C . GLN A 1 244 ? 82.518 137.032 71.616 1.00 25.62 280 GLN A C 1
ATOM 1758 O O . GLN A 1 244 ? 83.145 136.761 72.639 1.00 26.03 280 GLN A O 1
ATOM 1764 N N . ILE A 1 245 ? 81.750 136.157 70.971 1.00 25.77 281 ILE A N 1
ATOM 1765 C CA . ILE A 1 245 ? 81.651 134.754 71.360 1.00 26.11 281 ILE A CA 1
ATOM 1766 C C . ILE A 1 245 ? 82.148 133.915 70.185 1.00 25.79 281 ILE A C 1
ATOM 1767 O O . ILE A 1 245 ? 81.609 134.006 69.077 1.00 25.02 281 ILE A O 1
ATOM 1772 N N . THR A 1 246 ? 83.167 133.096 70.436 1.00 25.84 282 THR A N 1
ATOM 1773 C CA . THR A 1 246 ? 83.900 132.415 69.368 1.00 27.03 282 THR A CA 1
ATOM 1774 C C . THR A 1 246 ? 83.958 130.897 69.534 1.00 27.86 282 THR A C 1
ATOM 1775 O O . THR A 1 246 ? 84.279 130.389 70.608 1.00 27.29 282 THR A O 1
ATOM 1779 N N . PHE A 1 247 ? 83.663 130.190 68.445 1.00 29.05 283 PHE A N 1
ATOM 1780 C CA . PHE A 1 247 ? 83.764 128.736 68.381 1.00 29.65 283 PHE A CA 1
ATOM 1781 C C . PHE A 1 247 ? 84.624 128.375 67.176 1.00 30.92 283 PHE A C 1
ATOM 1782 O O . PHE A 1 247 ? 84.334 128.795 66.057 1.00 31.20 283 PHE A O 1
ATOM 1790 N N . LYS A 1 248 ? 85.692 127.619 67.412 1.00 31.94 284 LYS A N 1
ATOM 1791 C CA . LYS A 1 248 ? 86.542 127.123 66.334 1.00 33.50 284 LYS A CA 1
ATOM 1792 C C . LYS A 1 248 ? 86.839 125.648 66.531 1.00 34.02 284 LYS A C 1
ATOM 1793 O O . LYS A 1 248 ? 86.987 125.184 67.662 1.00 33.49 284 LYS A O 1
ATOM 1799 N N . GLU A 1 249 ? 86.946 124.925 65.420 1.00 34.85 285 GLU A N 1
ATOM 1800 C CA . GLU A 1 249 ? 87.378 123.533 65.431 1.00 35.34 285 GLU A CA 1
ATOM 1801 C C . GLU A 1 249 ? 88.326 123.300 64.269 1.00 36.61 285 GLU A C 1
ATOM 1802 O O . GLU A 1 249 ? 88.191 123.929 63.219 1.00 35.66 285 GLU A O 1
ATOM 1808 N N . LYS A 1 250 ? 89.289 122.400 64.466 1.00 38.42 286 LYS A N 1
ATOM 1809 C CA . LYS A 1 250 ? 90.180 121.978 63.390 1.00 39.51 286 LYS A CA 1
ATOM 1810 C C . LYS A 1 250 ? 89.493 120.916 62.540 1.00 39.57 286 LYS A C 1
ATOM 1811 O O . LYS A 1 250 ? 89.675 120.875 61.326 1.00 38.98 286 LYS A O 1
ATOM 1817 N N . ILE A 1 251 ? 88.699 120.063 63.185 1.00 38.91 287 ILE A N 1
ATOM 1818 C CA . ILE A 1 251 ? 87.989 118.998 62.478 1.00 39.55 287 ILE A CA 1
ATOM 1819 C C . ILE A 1 251 ? 87.019 119.550 61.437 1.00 39.45 287 ILE A C 1
ATOM 1820 O O . ILE A 1 251 ? 86.507 120.663 61.572 1.00 39.81 287 ILE A O 1
ATOM 1825 N N . GLY A 1 252 ? 86.786 118.760 60.396 1.00 40.58 288 GLY A N 1
ATOM 1826 C CA . GLY A 1 252 ? 85.825 119.093 59.356 1.00 41.71 288 GLY A CA 1
ATOM 1827 C C . GLY A 1 252 ? 84.542 118.330 59.587 1.00 43.64 288 GLY A C 1
ATOM 1828 O O . GLY A 1 252 ? 84.254 117.915 60.710 1.00 41.50 288 GLY A O 1
ATOM 1829 N N . THR A 1 253 ? 83.776 118.148 58.516 1.00 48.67 289 THR A N 1
ATOM 1830 C CA . THR A 1 253 ? 82.495 117.449 58.568 1.00 51.43 289 THR A CA 1
ATOM 1831 C C . THR A 1 253 ? 82.517 116.206 57.675 1.00 57.73 289 THR A C 1
ATOM 1832 O O . THR A 1 253 ? 81.468 115.735 57.236 1.00 61.43 289 THR A O 1
ATOM 1836 N N . ALA A 1 254 ? 83.710 115.676 57.410 1.00 63.33 290 ALA A N 1
ATOM 1837 C CA . ALA A 1 254 ? 83.857 114.491 56.563 1.00 67.63 290 ALA A CA 1
ATOM 1838 C C . ALA A 1 254 ? 83.493 113.225 57.336 1.00 69.85 290 ALA A C 1
ATOM 1839 O O . ALA A 1 254 ? 83.612 113.181 58.561 1.00 65.74 290 ALA A O 1
ATOM 1841 N N . GLY A 1 255 ? 83.028 112.207 56.617 1.00 76.05 291 GLY A N 1
ATOM 1842 C CA . GLY A 1 255 ? 82.691 110.917 57.216 1.00 81.10 291 GLY A CA 1
ATOM 1843 C C . GLY A 1 255 ? 81.411 110.881 58.038 1.00 87.49 291 GLY A C 1
ATOM 1844 O O . GLY A 1 255 ? 81.091 109.849 58.632 1.00 88.32 291 GLY A O 1
ATOM 1845 N N . ARG A 1 256 ? 80.667 111.987 58.066 1.00 94.50 292 ARG A N 1
ATOM 1846 C CA . ARG A 1 256 ? 79.421 112.066 58.829 1.00 99.76 292 ARG A CA 1
ATOM 1847 C C . ARG A 1 256 ? 78.264 111.428 58.053 1.00 99.71 292 ARG A C 1
ATOM 1848 O O . ARG A 1 256 ? 77.214 111.146 58.630 1.00 99.27 292 ARG A O 1
ATOM 1856 N N . GLY A 1 257 ? 78.460 111.209 56.752 1.00 95.50 293 GLY A N 1
ATOM 1857 C CA . GLY A 1 257 ? 77.413 110.693 55.874 1.00 91.02 293 GLY A CA 1
ATOM 1858 C C . GLY A 1 257 ? 76.509 111.797 55.352 1.00 89.67 293 GLY A C 1
ATOM 1859 O O . GLY A 1 257 ? 75.370 111.538 54.963 1.00 88.17 293 GLY A O 1
ATOM 1860 N N . GLY A 1 258 ? 77.026 113.028 55.329 1.00 86.90 294 GLY A N 1
ATOM 1861 C CA . GLY A 1 258 ? 76.271 114.193 54.871 1.00 81.01 294 GLY A CA 1
ATOM 1862 C C . GLY A 1 258 ? 75.194 114.655 55.836 1.00 74.58 294 GLY A C 1
ATOM 1863 O O . GLY A 1 258 ? 74.279 115.377 55.444 1.00 73.78 294 GLY A O 1
ATOM 1864 N N . TYR A 1 259 ? 75.303 114.247 57.097 1.00 70.29 295 TYR A N 1
ATOM 1865 C CA . TYR A 1 259 ? 74.332 114.625 58.119 1.00 71.00 295 TYR A CA 1
ATOM 1866 C C . TYR A 1 259 ? 74.348 116.134 58.378 1.00 62.00 295 TYR A C 1
ATOM 1867 O O . TYR A 1 259 ? 73.316 116.737 58.687 1.00 61.66 295 TYR A O 1
ATOM 1876 N N . PHE A 1 260 ? 75.528 116.732 58.246 1.00 52.85 296 PHE A N 1
ATOM 1877 C CA . PHE A 1 260 ? 75.718 118.154 58.495 1.00 48.01 296 PHE A CA 1
ATOM 1878 C C . PHE A 1 260 ? 75.082 119.049 57.422 1.00 47.00 296 PHE A C 1
ATOM 1879 O O . PHE A 1 260 ? 74.675 120.173 57.718 1.00 45.26 296 PHE A O 1
ATOM 1887 N N . ASP A 1 261 ? 74.984 118.550 56.192 1.00 46.10 297 ASP A N 1
ATOM 1888 C CA . ASP A 1 261 ? 74.547 119.371 55.056 1.00 44.86 297 ASP A CA 1
ATOM 1889 C C . ASP A 1 261 ? 73.168 120.002 55.228 1.00 44.40 297 ASP A C 1
ATOM 1890 O O . ASP A 1 261 ? 72.953 121.150 54.836 1.00 43.58 297 ASP A O 1
ATOM 1895 N N . SER A 1 262 ? 72.241 119.250 55.808 1.00 43.85 298 SER A N 1
ATOM 1896 C CA . SER A 1 262 ? 70.894 119.753 56.043 1.00 43.55 298 SER A CA 1
ATOM 1897 C C . SER A 1 262 ? 70.806 120.614 57.307 1.00 42.49 298 SER A C 1
ATOM 1898 O O . SER A 1 262 ? 69.774 121.232 57.552 1.00 42.10 298 SER A O 1
ATOM 1901 N N . ILE A 1 263 ? 71.875 120.652 58.101 1.00 41.40 299 ILE A N 1
ATOM 1902 C CA . ILE A 1 263 ? 71.877 121.362 59.381 1.00 41.29 299 ILE A CA 1
ATOM 1903 C C . ILE A 1 263 ? 72.618 122.696 59.278 1.00 39.71 299 ILE A C 1
ATOM 1904 O O . ILE A 1 263 ? 72.024 123.754 59.487 1.00 41.24 299 ILE A O 1
ATOM 1909 N N . GLY A 1 264 ? 73.912 122.644 58.964 1.00 38.59 300 GLY A N 1
ATOM 1910 C CA . GLY A 1 264 ? 74.737 123.852 58.867 1.00 36.08 300 GLY A CA 1
ATOM 1911 C C . GLY A 1 264 ? 75.246 124.325 60.215 1.00 33.77 300 GLY A C 1
ATOM 1912 O O . GLY A 1 264 ? 74.765 123.889 61.259 1.00 32.39 300 GLY A O 1
ATOM 1913 N N . ILE A 1 265 ? 76.220 125.231 60.189 1.00 32.09 301 ILE A N 1
ATOM 1914 C CA . ILE A 1 265 ? 76.894 125.683 61.412 1.00 30.77 301 ILE A CA 1
ATOM 1915 C C . ILE A 1 265 ? 75.983 126.487 62.353 1.00 29.60 301 ILE A C 1
ATOM 1916 O O . ILE A 1 265 ? 76.178 126.473 63.570 1.00 28.38 301 ILE A O 1
ATOM 1921 N N . ILE A 1 266 ? 74.997 127.187 61.798 1.00 29.77 302 ILE A N 1
ATOM 1922 C CA . ILE A 1 266 ? 74.102 128.009 62.614 1.00 29.23 302 ILE A CA 1
ATOM 1923 C C . ILE A 1 266 ? 73.199 127.123 63.468 1.00 29.22 302 ILE A C 1
ATOM 1924 O O . ILE A 1 266 ? 73.088 127.324 64.676 1.00 28.59 302 ILE A O 1
ATOM 1929 N N . ARG A 1 267 ? 72.571 126.134 62.840 1.00 30.39 303 ARG A N 1
ATOM 1930 C CA . ARG A 1 267 ? 71.752 125.167 63.567 1.00 30.92 303 ARG A CA 1
ATOM 1931 C C . ARG A 1 267 ? 72.583 124.271 64.495 1.00 31.16 303 ARG A C 1
ATOM 1932 O O . ARG A 1 267 ? 72.111 123.872 65.562 1.00 31.87 303 ARG A O 1
ATOM 1940 N N . ASP A 1 268 ? 73.816 123.965 64.093 1.00 31.56 304 ASP A N 1
ATOM 1941 C CA . ASP A 1 268 ? 74.651 122.998 64.812 1.00 32.09 304 ASP A CA 1
ATOM 1942 C C . ASP A 1 268 ? 75.198 123.526 66.139 1.00 31.25 304 ASP A C 1
ATOM 1943 O O . ASP A 1 268 ? 75.171 122.812 67.141 1.00 31.50 304 ASP A O 1
ATOM 1948 N N . VAL A 1 269 ? 75.705 124.758 66.147 1.00 31.06 305 VAL A N 1
ATOM 1949 C CA . VAL A 1 269 ? 76.325 125.322 67.358 1.00 31.04 305 VAL A CA 1
ATOM 1950 C C . VAL A 1 269 ? 75.871 126.726 67.765 1.00 30.11 305 VAL A C 1
ATOM 1951 O O . VAL A 1 269 ? 75.898 127.051 68.950 1.00 30.53 305 VAL A O 1
ATOM 1955 N N . ILE A 1 270 ? 75.484 127.570 66.810 1.00 29.13 306 ILE A N 1
ATOM 1956 C CA . ILE A 1 270 ? 75.135 128.955 67.129 1.00 28.48 306 ILE A CA 1
ATOM 1957 C C . ILE A 1 270 ? 73.766 129.049 67.801 1.00 28.15 306 ILE A C 1
ATOM 1958 O O . ILE A 1 270 ? 73.627 129.681 68.846 1.00 26.47 306 ILE A O 1
ATOM 1963 N N . GLN A 1 271 ? 72.767 128.409 67.200 1.00 29.94 307 GLN A N 1
ATOM 1964 C CA . GLN A 1 271 ? 71.392 128.445 67.705 1.00 30.18 307 GLN A CA 1
ATOM 1965 C C . GLN A 1 271 ? 71.254 127.895 69.124 1.00 31.00 307 GLN A C 1
ATOM 1966 O O . GLN A 1 271 ? 70.332 128.274 69.853 1.00 31.94 307 GLN A O 1
ATOM 1972 N N . ASN A 1 272 ? 72.163 127.003 69.511 1.00 31.02 308 ASN A N 1
ATOM 1973 C CA . ASN A 1 272 ? 72.102 126.358 70.818 1.00 30.75 308 ASN A CA 1
ATOM 1974 C C . ASN A 1 272 ? 73.275 126.751 71.721 1.00 30.37 308 ASN A C 1
ATOM 1975 O O . ASN A 1 272 ? 73.095 127.528 72.658 1.00 31.64 308 ASN A O 1
ATOM 1980 N N . HIS A 1 273 ? 74.472 126.253 71.433 1.00 30.01 309 HIS A N 1
ATOM 1981 C CA . HIS A 1 273 ? 75.603 126.422 72.348 1.00 29.57 309 HIS A CA 1
ATOM 1982 C C . HIS A 1 273 ? 75.929 127.889 72.611 1.00 27.97 309 HIS A C 1
ATOM 1983 O O . HIS A 1 273 ? 76.024 128.312 73.760 1.00 27.62 309 HIS A O 1
ATOM 1990 N N . LEU A 1 274 ? 76.108 128.654 71.541 1.00 27.13 310 LEU A N 1
ATOM 1991 C CA . LEU A 1 274 ? 76.557 130.033 71.661 1.00 27.41 310 LEU A CA 1
ATOM 1992 C C . LEU A 1 274 ? 75.434 130.980 72.076 1.00 28.05 310 LEU A C 1
ATOM 1993 O O . LEU A 1 274 ? 75.691 132.005 72.718 1.00 30.66 310 LEU A O 1
ATOM 1998 N N . THR A 1 275 ? 74.196 130.643 71.724 1.00 27.54 311 THR A N 1
ATOM 1999 C CA . THR A 1 275 ? 73.036 131.401 72.185 1.00 26.24 311 THR A CA 1
ATOM 2000 C C . THR A 1 275 ? 72.808 131.189 73.685 1.00 27.05 311 THR A C 1
ATOM 2001 O O . THR A 1 275 ? 72.390 132.105 74.388 1.00 27.39 311 THR A O 1
ATOM 2005 N N . GLN A 1 276 ? 73.082 129.981 74.171 1.00 28.73 312 GLN A N 1
ATOM 2006 C CA . GLN A 1 276 ? 73.041 129.711 75.611 1.00 28.51 312 GLN A CA 1
ATOM 2007 C C . GLN A 1 276 ? 74.043 130.592 76.347 1.00 27.22 312 GLN A C 1
ATOM 2008 O O . GLN A 1 276 ? 73.710 131.236 77.346 1.00 27.33 312 GLN A O 1
ATOM 2014 N N . ILE A 1 277 ? 75.272 130.614 75.843 1.00 26.42 313 ILE A N 1
ATOM 2015 C CA . ILE A 1 277 ? 76.311 131.482 76.386 1.00 26.09 313 ILE A CA 1
ATOM 2016 C C . ILE A 1 277 ? 75.875 132.950 76.293 1.00 25.04 313 ILE A C 1
ATOM 2017 O O . ILE A 1 277 ? 76.021 133.701 77.255 1.00 24.02 313 ILE A O 1
ATOM 2022 N N . LEU A 1 278 ? 75.328 133.341 75.146 1.00 24.13 314 LEU A N 1
ATOM 2023 C CA . LEU A 1 278 ? 74.826 134.700 74.963 1.00 24.79 314 LEU A CA 1
ATOM 2024 C C . LEU A 1 278 ? 73.833 135.082 76.055 1.00 24.59 314 LEU A C 1
ATOM 2025 O O . LEU A 1 278 ? 73.929 136.169 76.633 1.00 24.21 314 LEU A O 1
ATOM 2030 N N . SER A 1 279 ? 72.890 134.182 76.334 1.00 23.67 315 SER A N 1
ATOM 2031 C CA . SER A 1 279 ? 71.836 134.452 77.304 1.00 23.66 315 SER A CA 1
ATOM 2032 C C . SER A 1 279 ? 72.400 134.625 78.710 1.00 23.34 315 SER A C 1
ATOM 2033 O O . SER A 1 279 ? 71.938 135.477 79.464 1.00 23.31 315 SER A O 1
ATOM 2036 N N . LEU A 1 280 ? 73.393 133.814 79.063 1.00 23.35 316 LEU A N 1
ATOM 2037 C CA . LEU A 1 280 ? 74.031 133.924 80.374 1.00 22.62 316 LEU A CA 1
ATOM 2038 C C . LEU A 1 280 ? 74.807 135.232 80.520 1.00 21.98 316 LEU A C 1
ATOM 2039 O O . LEU A 1 280 ? 74.838 135.817 81.604 1.00 22.78 316 LEU A O 1
ATOM 2044 N N . LEU A 1 281 ? 75.424 135.686 79.432 1.00 21.09 317 LEU A N 1
ATOM 2045 C CA . LEU A 1 281 ? 76.208 136.921 79.445 1.00 21.37 317 LEU A CA 1
ATOM 2046 C C . LEU A 1 281 ? 75.358 138.193 79.459 1.00 21.47 317 LEU A C 1
ATOM 2047 O O . LEU A 1 281 ? 75.852 139.248 79.848 1.00 20.67 317 LEU A O 1
ATOM 2052 N N . THR A 1 282 ? 74.100 138.098 79.025 1.00 22.04 318 THR A N 1
ATOM 2053 C CA . THR A 1 282 ? 73.251 139.277 78.825 1.00 22.43 318 THR A CA 1
ATOM 2054 C C . THR A 1 282 ? 72.049 139.393 79.765 1.00 23.62 318 THR A C 1
ATOM 2055 O O . THR A 1 282 ? 71.524 140.492 79.951 1.00 24.56 318 THR A O 1
ATOM 2059 N N . MET A 1 283 ? 71.605 138.278 80.341 1.00 24.55 319 MET A N 1
ATOM 2060 C CA . MET A 1 283 ? 70.445 138.276 81.240 1.00 24.50 319 MET A CA 1
ATOM 2061 C C . MET A 1 283 ? 70.607 139.269 82.387 1.00 24.03 319 MET A C 1
ATOM 2062 O O . MET A 1 283 ? 71.725 139.622 82.768 1.00 22.21 319 MET A O 1
ATOM 2067 N N . GLU A 1 284 ? 69.480 139.704 82.940 1.00 24.16 320 GLU A N 1
ATOM 2068 C CA . GLU A 1 284 ? 69.493 140.491 84.170 1.00 24.60 320 GLU A CA 1
ATOM 2069 C C . GLU A 1 284 ? 69.799 139.593 85.370 1.00 24.66 320 GLU A C 1
ATOM 2070 O O . GLU A 1 284 ? 69.741 138.364 85.278 1.00 24.11 320 GLU A O 1
ATOM 2076 N N . LYS A 1 285 ? 70.129 140.223 86.493 1.00 24.68 321 LYS A N 1
ATOM 2077 C CA . LYS A 1 285 ? 70.318 139.503 87.740 1.00 24.49 321 LYS A CA 1
ATOM 2078 C C . LYS A 1 285 ? 69.005 138.808 88.109 1.00 25.29 321 LYS A C 1
ATOM 2079 O O . LYS A 1 285 ? 67.957 139.452 88.158 1.00 25.68 321 LYS A O 1
ATOM 2085 N N . PRO A 1 286 ? 69.054 137.489 88.350 1.00 26.20 322 PRO A N 1
ATOM 2086 C CA . PRO A 1 286 ? 67.831 136.763 88.666 1.00 27.03 322 PRO A CA 1
ATOM 2087 C C . PRO A 1 286 ? 67.342 137.026 90.076 1.00 27.33 322 PRO A C 1
ATOM 2088 O O . PRO A 1 286 ? 68.114 137.444 90.942 1.00 27.38 322 PRO A O 1
ATOM 2092 N N . ARG A 1 287 ? 66.055 136.773 90.285 1.00 27.50 323 ARG A N 1
ATOM 2093 C CA . ARG A 1 287 ? 65.399 137.044 91.557 1.00 28.09 323 ARG A CA 1
ATOM 2094 C C . ARG A 1 287 ? 65.935 136.166 92.679 1.00 27.56 323 ARG A C 1
ATOM 2095 O O . ARG A 1 287 ? 65.912 136.555 93.843 1.00 27.54 323 ARG A O 1
ATOM 2103 N N . SER A 1 288 ? 66.401 134.977 92.314 1.00 27.89 324 SER A N 1
ATOM 2104 C CA . SER A 1 288 ? 67.070 134.066 93.236 1.00 28.47 324 SER A CA 1
ATOM 2105 C C . SER A 1 288 ? 67.929 133.120 92.409 1.00 28.90 324 SER A C 1
ATOM 2106 O O . SER A 1 288 ? 68.018 133.274 91.192 1.00 29.40 324 SER A O 1
ATOM 2109 N N . LEU A 1 289 ? 68.551 132.141 93.059 1.00 29.71 325 LEU A N 1
ATOM 2110 C CA . LEU A 1 289 ? 69.346 131.144 92.348 1.00 30.31 325 LEU A CA 1
ATOM 2111 C C . LEU A 1 289 ? 68.568 129.861 92.069 1.00 31.62 325 LEU A C 1
ATOM 2112 O O . LEU A 1 289 ? 69.154 128.872 91.630 1.00 32.22 325 LEU A O 1
ATOM 2117 N N . SER A 1 290 ? 67.257 129.871 92.310 1.00 33.19 326 SER A N 1
ATOM 2118 C CA . SER A 1 290 ? 66.409 128.728 91.958 1.00 34.06 326 SER A CA 1
ATOM 2119 C C . SER A 1 290 ? 66.321 128.609 90.439 1.00 33.32 326 SER A C 1
ATOM 2120 O O . SER A 1 290 ? 66.442 129.601 89.721 1.00 33.56 326 SER A O 1
ATOM 2123 N N . ALA A 1 291 ? 66.115 127.387 89.965 1.00 33.39 327 ALA A N 1
ATOM 2124 C CA . ALA A 1 291 ? 66.234 127.072 88.544 1.00 33.79 327 ALA A CA 1
ATOM 2125 C C . ALA A 1 291 ? 65.341 127.934 87.659 1.00 33.24 327 ALA A C 1
ATOM 2126 O O . ALA A 1 291 ? 65.782 128.438 86.627 1.00 32.47 327 ALA A O 1
ATOM 2128 N N . GLU A 1 292 ? 64.087 128.097 88.063 1.00 34.15 328 GLU A N 1
ATOM 2129 C CA . GLU A 1 292 ? 63.114 128.827 87.254 1.00 34.69 328 GLU A CA 1
ATOM 2130 C C . GLU A 1 292 ? 63.332 130.340 87.269 1.00 32.89 328 GLU A C 1
ATOM 2131 O O . GLU A 1 292 ? 63.028 131.012 86.284 1.00 31.41 328 GLU A O 1
ATOM 2137 N N . ASP A 1 293 ? 63.861 130.876 88.366 1.00 31.48 329 ASP A N 1
ATOM 2138 C CA . ASP A 1 293 ? 64.235 132.290 88.402 1.00 31.12 329 ASP A CA 1
ATOM 2139 C C . ASP A 1 293 ? 65.374 132.585 87.424 1.00 30.63 329 ASP A C 1
ATOM 2140 O O . ASP A 1 293 ? 65.386 133.637 86.785 1.00 30.13 329 ASP A O 1
ATOM 2145 N N . ILE A 1 294 ? 66.319 131.654 87.303 1.00 29.51 330 ILE A N 1
ATOM 2146 C CA . ILE A 1 294 ? 67.432 131.809 86.368 1.00 28.94 330 ILE A CA 1
ATOM 2147 C C . ILE A 1 294 ? 66.953 131.641 84.924 1.00 29.76 330 ILE A C 1
ATOM 2148 O O . ILE A 1 294 ? 67.285 132.447 84.057 1.00 30.73 330 ILE A O 1
ATOM 2153 N N . ARG A 1 295 ? 66.176 130.595 84.669 1.00 30.69 331 ARG A N 1
ATOM 2154 C CA . ARG A 1 295 ? 65.672 130.331 83.324 1.00 30.94 331 ARG A CA 1
ATOM 2155 C C . ARG A 1 295 ? 64.729 131.421 82.826 1.00 29.20 331 ARG A C 1
ATOM 2156 O O . ARG A 1 295 ? 64.713 131.728 81.634 1.00 28.22 331 ARG A O 1
ATOM 2164 N N . ASP A 1 296 ? 63.937 131.990 83.731 1.00 28.66 332 ASP A N 1
ATOM 2165 C CA . ASP A 1 296 ? 63.083 133.135 83.390 1.00 27.58 332 ASP A CA 1
ATOM 2166 C C . ASP A 1 296 ? 63.907 134.278 82.801 1.00 27.22 332 ASP A C 1
ATOM 2167 O O . ASP A 1 296 ? 63.540 134.839 81.771 1.00 28.09 332 ASP A O 1
ATOM 2172 N N . GLU A 1 297 ? 65.027 134.609 83.443 1.00 26.59 333 GLU A N 1
ATOM 2173 C CA . GLU A 1 297 ? 65.877 135.706 82.969 1.00 26.59 333 GLU A CA 1
ATOM 2174 C C . GLU A 1 297 ? 66.513 135.408 81.618 1.00 26.53 333 GLU A C 1
ATOM 2175 O O . GLU A 1 297 ? 66.683 136.310 80.797 1.00 26.17 333 GLU A O 1
ATOM 2181 N N . LYS A 1 298 ? 66.870 134.148 81.393 1.00 26.43 334 LYS A N 1
ATOM 2182 C CA . LYS A 1 298 ? 67.449 133.743 80.119 1.00 25.95 334 LYS A CA 1
ATOM 2183 C C . LYS A 1 298 ? 66.426 133.902 78.996 1.00 25.80 334 LYS A C 1
ATOM 2184 O O . LYS A 1 298 ? 66.758 134.391 77.921 1.00 25.47 334 LYS A O 1
ATOM 2190 N N . VAL A 1 299 ? 65.184 133.497 79.252 1.00 27.00 335 VAL A N 1
ATOM 2191 C CA . VAL A 1 299 ? 64.110 133.642 78.268 1.00 27.62 335 VAL A CA 1
ATOM 2192 C C . VAL A 1 299 ? 63.819 135.118 78.016 1.00 27.24 335 VAL A C 1
ATOM 2193 O O . VAL A 1 299 ? 63.662 135.534 76.874 1.00 26.44 335 VAL A O 1
ATOM 2197 N N . GLN A 1 300 ? 63.766 135.897 79.093 1.00 27.57 336 GLN A N 1
ATOM 2198 C CA . GLN A 1 300 ? 63.462 137.326 79.024 1.00 27.31 336 GLN A CA 1
ATOM 2199 C C . GLN A 1 300 ? 64.405 138.074 78.080 1.00 27.06 336 GLN A C 1
ATOM 2200 O O . GLN A 1 300 ? 63.952 138.830 77.222 1.00 27.27 336 GLN A O 1
ATOM 2206 N N . VAL A 1 301 ? 65.710 137.856 78.234 1.00 26.63 337 VAL A N 1
ATOM 2207 C CA . VAL A 1 301 ? 66.707 138.555 77.419 1.00 26.27 337 VAL A CA 1
ATOM 2208 C C . VAL A 1 301 ? 66.738 138.047 75.975 1.00 27.03 337 VAL A C 1
ATOM 2209 O O . VAL A 1 301 ? 66.917 138.838 75.045 1.00 27.22 337 VAL A O 1
ATOM 2213 N N . LEU A 1 302 ? 66.552 136.743 75.778 1.00 27.86 338 LEU A N 1
ATOM 2214 C CA . LEU A 1 302 ? 66.533 136.190 74.425 1.00 29.93 338 LEU A CA 1
ATOM 2215 C C . LEU A 1 302 ? 65.379 136.757 73.594 1.00 30.80 338 LEU A C 1
ATOM 2216 O O . LEU A 1 302 ? 65.521 136.946 72.385 1.00 31.76 338 LEU A O 1
ATOM 2221 N N . ARG A 1 303 ? 64.248 137.033 74.237 1.00 31.09 339 ARG A N 1
ATOM 2222 C CA . ARG A 1 303 ? 63.109 137.644 73.548 1.00 34.12 339 ARG A CA 1
ATOM 2223 C C . ARG A 1 303 ? 63.359 139.118 73.169 1.00 31.82 339 ARG A C 1
ATOM 2224 O O . ARG A 1 303 ? 62.605 139.690 72.386 1.00 31.55 339 ARG A O 1
ATOM 2232 N N . GLN A 1 304 ? 64.419 139.714 73.717 1.00 29.72 340 GLN A N 1
ATOM 2233 C CA . GLN A 1 304 ? 64.827 141.083 73.394 1.00 27.51 340 GLN A CA 1
ATOM 2234 C C . GLN A 1 304 ? 65.957 141.157 72.366 1.00 26.50 340 GLN A C 1
ATOM 2235 O O . GLN A 1 304 ? 66.369 142.251 71.982 1.00 25.30 340 GLN A O 1
ATOM 2241 N N . VAL A 1 305 ? 66.457 140.006 71.921 1.00 25.14 341 VAL A N 1
ATOM 2242 C CA . VAL A 1 305 ? 67.480 139.968 70.880 1.00 24.32 341 VAL A CA 1
ATOM 2243 C C . VAL A 1 305 ? 66.833 140.206 69.521 1.00 24.66 341 VAL A C 1
ATOM 2244 O O . VAL A 1 305 ? 65.829 139.583 69.187 1.00 24.40 341 VAL A O 1
ATOM 2248 N N . VAL A 1 306 ? 67.412 141.114 68.741 1.00 25.34 342 VAL A N 1
ATOM 2249 C CA . VAL A 1 306 ? 66.908 141.405 67.400 1.00 26.59 342 VAL A CA 1
ATOM 2250 C C . VAL A 1 306 ? 67.296 140.253 66.472 1.00 27.33 342 VAL A C 1
ATOM 2251 O O . VAL A 1 306 ? 68.467 139.861 66.441 1.00 27.89 342 VAL A O 1
ATOM 2255 N N . PRO A 1 307 ? 66.324 139.699 65.717 1.00 28.41 343 PRO A N 1
ATOM 2256 C CA . PRO A 1 307 ? 66.653 138.560 64.851 1.00 29.61 343 PRO A CA 1
ATOM 2257 C C . PRO A 1 307 ? 67.784 138.863 63.875 1.00 30.11 343 PRO A C 1
ATOM 2258 O O . PRO A 1 307 ? 67.839 139.956 63.313 1.00 31.97 343 PRO A O 1
ATOM 2262 N N . ALA A 1 308 ? 68.677 137.898 63.687 1.00 30.36 344 ALA A N 1
ATOM 2263 C CA . ALA A 1 308 ? 69.780 138.037 62.748 1.00 30.84 344 ALA A CA 1
ATOM 2264 C C . ALA A 1 308 ? 69.252 138.245 61.338 1.00 32.66 344 ALA A C 1
ATOM 2265 O O . ALA A 1 308 ? 68.149 137.803 61.006 1.00 33.66 344 ALA A O 1
ATOM 2267 N N . ASN A 1 309 ? 70.033 138.931 60.511 1.00 34.28 345 ASN A N 1
ATOM 2268 C CA . ASN A 1 309 ? 69.651 139.123 59.120 1.00 37.07 345 ASN A CA 1
ATOM 2269 C C . ASN A 1 309 ? 70.851 139.051 58.171 1.00 36.55 345 ASN A C 1
ATOM 2270 O O . ASN A 1 309 ? 71.982 139.301 58.590 1.00 36.77 345 ASN A O 1
ATOM 2275 N N . PRO A 1 310 ? 70.602 138.713 56.889 1.00 37.15 346 PRO A N 1
ATOM 2276 C CA . PRO A 1 310 ? 71.661 138.500 55.896 1.00 38.12 346 PRO A CA 1
ATOM 2277 C C . PRO A 1 310 ? 72.716 139.602 55.820 1.00 37.83 346 PRO A C 1
ATOM 2278 O O . PRO A 1 310 ? 73.893 139.307 55.627 1.00 39.04 346 PRO A O 1
ATOM 2282 N N . ALA A 1 311 ? 72.293 140.855 55.964 1.00 37.50 347 ALA A N 1
ATOM 2283 C CA . ALA A 1 311 ? 73.208 141.993 55.861 1.00 38.03 347 ALA A CA 1
ATOM 2284 C C . ALA A 1 311 ? 74.253 141.999 56.973 1.00 38.27 347 ALA A C 1
ATOM 2285 O O . ALA A 1 311 ? 75.379 142.444 56.762 1.00 40.35 347 ALA A O 1
ATOM 2287 N N . GLU A 1 312 ? 73.881 141.506 58.151 1.00 38.57 348 GLU A N 1
ATOM 2288 C CA . GLU A 1 312 ? 74.781 141.494 59.297 1.00 38.46 348 GLU A CA 1
ATOM 2289 C C . GLU A 1 312 ? 75.339 140.096 59.565 1.00 36.80 348 GLU A C 1
ATOM 2290 O O . GLU A 1 312 ? 75.377 139.640 60.708 1.00 36.42 348 GLU A O 1
ATOM 2296 N N . CYS A 1 313 ? 75.782 139.420 58.508 1.00 37.35 349 CYS A N 1
ATOM 2297 C CA . CYS A 1 313 ? 76.475 138.142 58.658 1.00 37.93 349 CYS A CA 1
ATOM 2298 C C . CYS A 1 313 ? 77.426 137.856 57.498 1.00 37.56 349 CYS A C 1
ATOM 2299 O O . CYS A 1 313 ? 77.260 138.385 56.399 1.00 38.55 349 CYS A O 1
ATOM 2302 N N . VAL A 1 314 ? 78.430 137.025 57.768 1.00 35.81 350 VAL A N 1
ATOM 2303 C CA . VAL A 1 314 ? 79.323 136.500 56.740 1.00 35.38 350 VAL A CA 1
ATOM 2304 C C . VAL A 1 314 ? 79.360 134.982 56.875 1.00 35.19 350 VAL A C 1
ATOM 2305 O O . VAL A 1 314 ? 79.692 134.461 57.939 1.00 34.70 350 VAL A O 1
ATOM 2309 N N . LEU A 1 315 ? 79.012 134.290 55.794 1.00 35.02 351 LEU A N 1
ATOM 2310 C CA . LEU A 1 315 ? 78.957 132.834 55.769 1.00 35.12 351 LEU A CA 1
ATOM 2311 C C . LEU A 1 315 ? 80.157 132.263 55.031 1.00 36.81 351 LEU A C 1
ATOM 2312 O O . LEU A 1 315 ? 80.718 132.909 54.143 1.00 37.72 351 LEU A O 1
ATOM 2317 N N . GLY A 1 316 ? 80.542 131.045 55.405 1.00 36.89 352 GLY A N 1
ATOM 2318 C CA . GLY A 1 316 ? 81.664 130.360 54.773 1.00 37.14 352 GLY A CA 1
ATOM 2319 C C . GLY A 1 316 ? 81.455 128.861 54.651 1.00 37.82 352 GLY A C 1
ATOM 2320 O O . GLY A 1 316 ? 80.728 128.255 55.442 1.00 35.85 352 GLY A O 1
ATOM 2321 N N . GLN A 1 317 ? 82.108 128.274 53.651 1.00 39.36 353 GLN A N 1
ATOM 2322 C CA . GLN A 1 317 ? 82.080 126.833 53.405 1.00 40.59 353 GLN A CA 1
ATOM 2323 C C . GLN A 1 317 ? 83.497 126.403 53.036 1.00 41.49 353 GLN A C 1
ATOM 2324 O O . GLN A 1 317 ? 84.057 126.908 52.062 1.00 41.41 353 GLN A O 1
ATOM 2330 N N . TYR A 1 318 ? 84.083 125.487 53.807 1.00 41.87 354 TYR A N 1
ATOM 2331 C CA . TYR A 1 318 ? 85.513 125.189 53.656 1.00 42.29 354 TYR A CA 1
ATOM 2332 C C . TYR A 1 318 ? 85.837 124.399 52.389 1.00 43.64 354 TYR A C 1
ATOM 2333 O O . TYR A 1 318 ? 85.070 123.541 51.959 1.00 43.58 354 TYR A O 1
ATOM 2342 N N . THR A 1 319 ? 86.976 124.738 51.792 1.00 45.46 355 THR A N 1
ATOM 2343 C CA . THR A 1 319 ? 87.520 124.037 50.638 1.00 48.24 355 THR A CA 1
ATOM 2344 C C . THR A 1 319 ? 88.756 123.266 51.087 1.00 50.43 355 THR A C 1
ATOM 2345 O O . THR A 1 319 ? 89.157 123.354 52.252 1.00 50.70 355 THR A O 1
ATOM 2349 N N . ALA A 1 320 ? 89.354 122.515 50.164 1.00 53.61 356 ALA A N 1
ATOM 2350 C CA . ALA A 1 320 ? 90.546 121.712 50.454 1.00 54.88 356 ALA A CA 1
ATOM 2351 C C . ALA A 1 320 ? 91.679 122.544 51.058 1.00 55.24 356 ALA A C 1
ATOM 2352 O O . ALA A 1 320 ? 91.888 123.702 50.678 1.00 52.57 356 ALA A O 1
ATOM 2354 N N . SER A 1 321 ? 92.399 121.941 52.004 1.00 57.53 357 SER A N 1
ATOM 2355 C CA . SER A 1 321 ? 93.524 122.595 52.677 1.00 58.81 357 SER A CA 1
ATOM 2356 C C . SER A 1 321 ? 94.702 122.780 51.729 1.00 61.26 357 SER A C 1
ATOM 2357 O O . SER A 1 321 ? 94.838 122.051 50.744 1.00 62.72 357 SER A O 1
ATOM 2360 N N . ALA A 1 322 ? 95.558 123.748 52.046 1.00 62.09 358 ALA A N 1
ATOM 2361 C CA . ALA A 1 322 ? 96.732 124.046 51.230 1.00 64.90 358 ALA A CA 1
ATOM 2362 C C . ALA A 1 322 ? 97.700 122.862 51.176 1.00 69.32 358 ALA A C 1
ATOM 2363 O O . ALA A 1 322 ? 98.195 122.510 50.103 1.00 69.41 358 ALA A O 1
ATOM 2365 N N . ASP A 1 323 ? 97.954 122.245 52.329 1.00 73.05 359 ASP A N 1
ATOM 2366 C CA . ASP A 1 323 ? 98.869 121.095 52.406 1.00 76.18 359 ASP A CA 1
ATOM 2367 C C . ASP A 1 323 ? 98.321 119.817 51.753 1.00 74.56 359 ASP A C 1
ATOM 2368 O O . ASP A 1 323 ? 99.071 118.870 51.539 1.00 79.02 359 ASP A O 1
ATOM 2373 N N . GLY A 1 324 ? 97.022 119.783 51.464 1.00 72.48 360 GLY A N 1
ATOM 2374 C CA . GLY A 1 324 ? 96.424 118.688 50.704 1.00 72.45 360 GLY A CA 1
ATOM 2375 C C . GLY A 1 324 ? 95.818 117.572 51.537 1.00 73.01 360 GLY A C 1
ATOM 2376 O O . GLY A 1 324 ? 95.061 116.758 51.011 1.00 73.90 360 GLY A O 1
ATOM 2377 N N . SER A 1 325 ? 96.136 117.527 52.830 1.00 73.47 361 SER A N 1
ATOM 2378 C CA . SER A 1 325 ? 95.656 116.457 53.708 1.00 74.98 361 SER A CA 1
ATOM 2379 C C . SER A 1 325 ? 94.130 116.431 53.813 1.00 74.82 361 SER A C 1
ATOM 2380 O O . SER A 1 325 ? 93.510 115.380 53.644 1.00 75.69 361 SER A O 1
ATOM 2383 N N . THR A 1 326 ? 93.537 117.589 54.097 1.00 72.48 362 THR A N 1
ATOM 2384 C CA . THR A 1 326 ? 92.091 117.701 54.277 1.00 69.96 362 THR A CA 1
ATOM 2385 C C . THR A 1 326 ? 91.400 118.054 52.954 1.00 68.37 362 THR A C 1
ATOM 2386 O O . THR A 1 326 ? 91.731 119.070 52.339 1.00 68.94 362 THR A O 1
ATOM 2390 N N . PRO A 1 327 ? 90.437 117.219 52.513 1.00 65.08 363 PRO A N 1
ATOM 2391 C CA . PRO A 1 327 ? 89.661 117.552 51.322 1.00 63.59 363 PRO A CA 1
ATOM 2392 C C . PRO A 1 327 ? 88.576 118.576 51.644 1.00 60.37 363 PRO A C 1
ATOM 2393 O O . PRO A 1 327 ? 88.234 118.766 52.812 1.00 58.06 363 PRO A O 1
ATOM 2397 N N . GLY A 1 328 ? 88.041 119.225 50.615 1.00 58.34 364 GLY A N 1
ATOM 2398 C CA . GLY A 1 328 ? 87.019 120.251 50.799 1.00 54.91 364 GLY A CA 1
ATOM 2399 C C . GLY A 1 328 ? 85.677 119.694 51.243 1.00 52.63 364 GLY A C 1
ATOM 2400 O O . GLY A 1 328 ? 85.452 118.478 51.219 1.00 51.36 364 GLY A O 1
ATOM 2401 N N . TYR A 1 329 ? 84.786 120.597 51.649 1.00 49.07 365 TYR A N 1
ATOM 2402 C CA . TYR A 1 329 ? 83.436 120.227 52.065 1.00 47.49 365 TYR A CA 1
ATOM 2403 C C . TYR A 1 329 ? 82.667 119.572 50.919 1.00 50.18 365 TYR A C 1
ATOM 2404 O O . TYR A 1 329 ? 81.973 118.576 51.123 1.00 50.51 365 TYR A O 1
ATOM 2413 N N . LEU A 1 330 ? 82.805 120.133 49.717 1.00 53.14 366 LEU A N 1
ATOM 2414 C CA . LEU A 1 330 ? 82.105 119.627 48.532 1.00 55.48 366 LEU A CA 1
ATOM 2415 C C . LEU A 1 330 ? 82.700 118.336 47.962 1.00 58.64 366 LEU A C 1
ATOM 2416 O O . LEU A 1 330 ? 82.101 117.734 47.076 1.00 63.51 366 LEU A O 1
ATOM 2421 N N . ASP A 1 331 ? 83.868 117.915 48.447 1.00 60.57 367 ASP A N 1
ATOM 2422 C CA . ASP A 1 331 ? 84.461 116.634 48.037 1.00 62.32 367 ASP A CA 1
ATOM 2423 C C . ASP A 1 331 ? 83.918 115.448 48.843 1.00 61.82 367 ASP A C 1
ATOM 2424 O O . ASP A 1 331 ? 84.123 114.297 48.461 1.00 65.43 367 ASP A O 1
ATOM 2429 N N . ASP A 1 332 ? 83.245 115.722 49.958 1.00 60.31 368 ASP A N 1
ATOM 2430 C CA . ASP A 1 332 ? 82.589 114.673 50.737 1.00 61.90 368 ASP A CA 1
ATOM 2431 C C . ASP A 1 332 ? 81.492 114.051 49.871 1.00 65.63 368 ASP A C 1
ATOM 2432 O O . ASP A 1 332 ? 80.566 114.752 49.467 1.00 65.42 368 ASP A O 1
ATOM 2437 N N . PRO A 1 333 ? 81.589 112.739 49.574 1.00 70.31 369 PRO A N 1
ATOM 2438 C CA . PRO A 1 333 ? 80.626 112.119 48.650 1.00 71.79 369 PRO A CA 1
ATOM 2439 C C . PRO A 1 333 ? 79.149 112.177 49.075 1.00 69.16 369 PRO A C 1
ATOM 2440 O O . PRO A 1 333 ? 78.277 111.888 48.256 1.00 70.48 369 PRO A O 1
ATOM 2444 N N . SER A 1 334 ? 78.872 112.540 50.325 1.00 66.49 370 SER A N 1
ATOM 2445 C CA . SER A 1 334 ? 77.499 112.606 50.829 1.00 65.62 370 SER A CA 1
ATOM 2446 C C . SER A 1 334 ? 76.824 113.984 50.733 1.00 62.75 370 SER A C 1
ATOM 2447 O O . SER A 1 334 ? 75.672 114.122 51.152 1.00 59.97 370 SER A O 1
ATOM 2450 N N . VAL A 1 335 ? 77.513 114.993 50.194 1.00 60.25 371 VAL A N 1
ATOM 2451 C CA . VAL A 1 335 ? 76.917 116.330 50.051 1.00 58.20 371 VAL A CA 1
ATOM 2452 C C . VAL A 1 335 ? 76.619 116.638 48.579 1.00 57.73 371 VAL A C 1
ATOM 2453 O O . VAL A 1 335 ? 77.461 116.390 47.717 1.00 57.32 371 VAL A O 1
ATOM 2457 N N . PRO A 1 336 ? 75.413 117.166 48.282 1.00 58.75 372 PRO A N 1
ATOM 2458 C CA . PRO A 1 336 ? 75.105 117.584 46.912 1.00 60.33 372 PRO A CA 1
ATOM 2459 C C . PRO A 1 336 ? 76.085 118.630 46.408 1.00 61.35 372 PRO A C 1
ATOM 2460 O O . PRO A 1 336 ? 76.705 119.341 47.202 1.00 63.57 372 PRO A O 1
ATOM 2464 N N . LYS A 1 337 ? 76.201 118.739 45.094 1.00 63.35 373 LYS A N 1
ATOM 2465 C CA . LYS A 1 337 ? 77.296 119.494 44.497 1.00 65.59 373 LYS A CA 1
ATOM 2466 C C . LYS A 1 337 ? 77.128 121.020 44.591 1.00 64.91 373 LYS A C 1
ATOM 2467 O O . LYS A 1 337 ? 78.125 121.748 44.629 1.00 65.42 373 LYS A O 1
ATOM 2473 N N . GLY A 1 338 ? 75.884 121.495 44.634 1.00 62.61 374 GLY A N 1
ATOM 2474 C CA . GLY A 1 338 ? 75.602 122.929 44.738 1.00 61.41 374 GLY A CA 1
ATOM 2475 C C . GLY A 1 338 ? 75.107 123.348 46.112 1.00 60.10 374 GLY A C 1
ATOM 2476 O O . GLY A 1 338 ? 74.225 124.203 46.225 1.00 59.03 374 GLY A O 1
ATOM 2477 N N . SER A 1 339 ? 75.685 122.763 47.158 1.00 57.96 375 SER A N 1
ATOM 2478 C CA . SER A 1 339 ? 75.236 123.005 48.526 1.00 54.86 375 SER A CA 1
ATOM 2479 C C . SER A 1 339 ? 75.594 124.413 48.997 1.00 53.76 375 SER A C 1
ATOM 2480 O O . SER A 1 339 ? 76.714 124.872 48.775 1.00 51.00 375 SER A O 1
ATOM 2483 N N . HIS A 1 340 ? 74.638 125.081 49.646 1.00 54.91 376 HIS A N 1
ATOM 2484 C CA . HIS A 1 340 ? 74.881 126.380 50.296 1.00 55.97 376 HIS A CA 1
ATOM 2485 C C . HIS A 1 340 ? 75.283 126.183 51.752 1.00 52.46 376 HIS A C 1
ATOM 2486 O O . HIS A 1 340 ? 75.448 127.164 52.478 1.00 50.98 376 HIS A O 1
ATOM 2493 N N . CYS A 1 341 ? 75.404 124.934 52.197 1.00 49.25 377 CYS A N 1
ATOM 2494 C CA . CYS A 1 341 ? 75.567 124.669 53.619 1.00 45.77 377 CYS A CA 1
ATOM 2495 C C . CYS A 1 341 ? 76.805 125.365 54.174 1.00 43.23 377 CYS A C 1
ATOM 2496 O O . CYS A 1 341 ? 77.923 125.106 53.721 1.00 44.44 377 CYS A O 1
ATOM 2499 N N . PRO A 1 342 ? 76.607 126.262 55.151 1.00 38.65 378 PRO A N 1
ATOM 2500 C CA . PRO A 1 342 ? 77.735 126.962 55.731 1.00 36.79 378 PRO A CA 1
ATOM 2501 C C . PRO A 1 342 ? 78.427 126.139 56.810 1.00 35.30 378 PRO A C 1
ATOM 2502 O O . PRO A 1 342 ? 77.768 125.586 57.694 1.00 34.34 378 PRO A O 1
ATOM 2506 N N . THR A 1 343 ? 79.750 126.056 56.716 1.00 34.52 379 THR A N 1
ATOM 2507 C CA . THR A 1 343 ? 80.575 125.469 57.765 1.00 33.68 379 THR A CA 1
ATOM 2508 C C . THR A 1 343 ? 81.158 126.563 58.665 1.00 33.22 379 THR A C 1
ATOM 2509 O O . THR A 1 343 ? 81.768 126.258 59.692 1.00 32.06 379 THR A O 1
ATOM 2513 N N . PHE A 1 344 ? 80.962 127.825 58.269 1.00 33.41 380 PHE A N 1
ATOM 2514 C CA . PHE A 1 344 ? 81.485 128.990 58.986 1.00 33.11 380 PHE A CA 1
ATOM 2515 C C . PHE A 1 344 ? 80.459 130.128 58.957 1.00 32.52 380 PHE A C 1
ATOM 2516 O O . PHE A 1 344 ? 79.787 130.333 57.944 1.00 31.83 380 PHE A O 1
ATOM 2524 N N . ALA A 1 345 ? 80.349 130.871 60.057 1.00 31.13 381 ALA A N 1
ATOM 2525 C CA . ALA A 1 345 ? 79.445 132.013 60.113 1.00 31.81 381 ALA A CA 1
ATOM 2526 C C . ALA A 1 345 ? 79.848 133.021 61.181 1.00 32.77 381 ALA A C 1
ATOM 2527 O O . ALA A 1 345 ? 80.121 132.641 62.316 1.00 32.67 381 ALA A O 1
ATOM 2529 N N . VAL A 1 346 ? 79.898 134.301 60.803 1.00 33.82 382 VAL A N 1
ATOM 2530 C CA . VAL A 1 346 ? 79.995 135.401 61.763 1.00 34.09 382 VAL A CA 1
ATOM 2531 C C . VAL A 1 346 ? 78.692 136.172 61.718 1.00 33.92 382 VAL A C 1
ATOM 2532 O O . VAL A 1 346 ? 78.251 136.570 60.649 1.00 35.82 382 VAL A O 1
ATOM 2536 N N . LEU A 1 347 ? 78.090 136.387 62.881 1.00 33.82 383 LEU A N 1
ATOM 2537 C CA . LEU A 1 347 ? 76.854 137.149 63.002 1.00 32.96 383 LEU A CA 1
ATOM 2538 C C . LEU A 1 347 ? 77.101 138.372 63.876 1.00 32.61 383 LEU A C 1
ATOM 2539 O O . LEU A 1 347 ? 77.873 138.304 64.831 1.00 31.49 383 LEU A O 1
ATOM 2544 N N . ARG A 1 348 ? 76.453 139.487 63.544 1.00 32.79 384 ARG A N 1
ATOM 2545 C CA . ARG A 1 348 ? 76.356 140.621 64.461 1.00 32.43 384 ARG A CA 1
ATOM 2546 C C . ARG A 1 348 ? 74.918 140.717 64.957 1.00 30.61 384 ARG A C 1
ATOM 2547 O O . ARG A 1 348 ? 73.994 140.932 64.167 1.00 31.31 384 ARG A O 1
ATOM 2555 N N . LEU A 1 349 ? 74.738 140.571 66.266 1.00 27.78 385 LEU A N 1
ATOM 2556 C CA . LEU A 1 349 ? 73.430 140.687 66.885 1.00 27.33 385 LEU A CA 1
ATOM 2557 C C . LEU A 1 349 ? 73.354 141.934 67.754 1.00 27.31 385 LEU A C 1
ATOM 2558 O O . LEU A 1 349 ? 74.370 142.430 68.244 1.00 26.70 385 LEU A O 1
ATOM 2563 N N . HIS A 1 350 ? 72.134 142.426 67.937 1.00 28.79 386 HIS A N 1
ATOM 2564 C CA . HIS A 1 350 ? 71.852 143.536 68.837 1.00 29.76 386 HIS A CA 1
ATOM 2565 C C . HIS A 1 350 ? 70.842 143.076 69.879 1.00 28.02 386 HIS A C 1
ATOM 2566 O O . HIS A 1 350 ? 69.840 142.437 69.540 1.00 29.16 386 HIS A O 1
ATOM 2573 N N . VAL A 1 351 ? 71.115 143.386 71.143 1.00 25.29 387 VAL A N 1
ATOM 2574 C CA . VAL A 1 351 ? 70.160 143.159 72.216 1.00 23.97 387 VAL A CA 1
ATOM 2575 C C . VAL A 1 351 ? 69.511 144.502 72.520 1.00 24.82 387 VAL A C 1
ATOM 2576 O O . VAL A 1 351 ? 70.175 145.427 72.999 1.00 24.82 387 VAL A O 1
ATOM 2580 N N . ASN A 1 352 ? 68.214 144.610 72.237 1.00 25.62 388 ASN A N 1
ATOM 2581 C CA . ASN A 1 352 ? 67.512 145.873 72.409 1.00 26.00 388 ASN A CA 1
ATOM 2582 C C . ASN A 1 352 ? 66.912 146.072 73.798 1.00 25.43 388 ASN A C 1
ATOM 2583 O O . ASN A 1 352 ? 65.721 145.848 74.019 1.00 25.76 388 ASN A O 1
ATOM 2588 N N . ASN A 1 353 ? 67.761 146.502 74.724 1.00 24.71 389 ASN A N 1
ATOM 2589 C CA . ASN A 1 353 ? 67.325 146.970 76.035 1.00 24.86 389 ASN A CA 1
ATOM 2590 C C . ASN A 1 353 ? 68.330 147.986 76.577 1.00 24.21 389 ASN A C 1
ATOM 2591 O O . ASN A 1 353 ? 69.323 148.297 75.919 1.00 23.81 389 ASN A O 1
ATOM 2596 N N . ASP A 1 354 ? 68.077 148.497 77.774 1.00 24.51 390 ASP A N 1
ATOM 2597 C CA . ASP A 1 354 ? 68.855 149.615 78.305 1.00 24.10 390 ASP A CA 1
ATOM 2598 C C . ASP A 1 354 ? 70.245 149.226 78.772 1.00 23.43 390 ASP A C 1
ATOM 2599 O O . ASP A 1 354 ? 71.156 150.047 78.749 1.00 24.12 390 ASP A O 1
ATOM 2604 N N . ARG A 1 355 ? 70.417 147.976 79.183 1.00 23.50 391 ARG A N 1
ATOM 2605 C CA . ARG A 1 355 ? 71.738 147.487 79.553 1.00 23.34 391 ARG A CA 1
ATOM 2606 C C . ARG A 1 355 ? 72.659 147.384 78.338 1.00 23.96 391 ARG A C 1
ATOM 2607 O O . ARG A 1 355 ? 73.858 147.660 78.446 1.00 24.21 391 ARG A O 1
ATOM 2615 N N . TRP A 1 356 ? 72.096 147.007 77.188 1.00 24.08 392 TRP A N 1
ATOM 2616 C CA . TRP A 1 356 ? 72.896 146.583 76.035 1.00 24.33 392 TRP A CA 1
ATOM 2617 C C . TRP A 1 356 ? 72.772 147.435 74.775 1.00 25.32 392 TRP A C 1
ATOM 2618 O O . TRP A 1 356 ? 73.397 147.117 73.758 1.00 25.50 392 TRP A O 1
ATOM 2629 N N . HIS A 1 357 ? 71.983 148.503 74.821 1.00 26.45 393 HIS A N 1
ATOM 2630 C CA . HIS A 1 357 ? 71.773 149.311 73.628 1.00 28.14 393 HIS A CA 1
ATOM 2631 C C . HIS A 1 357 ? 73.100 149.820 73.070 1.00 28.56 393 HIS A C 1
ATOM 2632 O O . HIS A 1 357 ? 73.917 150.383 73.801 1.00 29.14 393 HIS A O 1
ATOM 2639 N N . GLY A 1 358 ? 73.303 149.602 71.774 1.00 29.07 394 GLY A N 1
ATOM 2640 C CA . GLY A 1 358 ? 74.488 150.080 71.081 1.00 29.00 394 GLY A CA 1
ATOM 2641 C C . GLY A 1 358 ? 75.713 149.190 71.196 1.00 29.84 394 GLY A C 1
ATOM 2642 O O . GLY A 1 358 ? 76.757 149.513 70.624 1.00 31.90 394 GLY A O 1
ATOM 2643 N N . VAL A 1 359 ? 75.601 148.081 71.929 1.00 28.24 395 VAL A N 1
ATOM 2644 C CA . VAL A 1 359 ? 76.725 147.165 72.126 1.00 26.79 395 VAL A CA 1
ATOM 2645 C C . VAL A 1 359 ? 76.602 146.006 71.138 1.00 26.07 395 VAL A C 1
ATOM 2646 O O . VAL A 1 359 ? 75.708 145.177 71.270 1.00 27.01 395 VAL A O 1
ATOM 2650 N N . PRO A 1 360 ? 77.494 145.946 70.137 1.00 25.69 396 PRO A N 1
ATOM 2651 C CA . PRO A 1 360 ? 77.432 144.855 69.169 1.00 25.02 396 PRO A CA 1
ATOM 2652 C C . PRO A 1 360 ? 77.866 143.516 69.765 1.00 25.14 396 PRO A C 1
ATOM 2653 O O . PRO A 1 360 ? 78.865 143.450 70.492 1.00 24.16 396 PRO A O 1
ATOM 2657 N N . PHE A 1 361 ? 77.101 142.468 69.467 1.00 24.80 397 PHE A N 1
ATOM 2658 C CA . PHE A 1 361 ? 77.446 141.116 69.877 1.00 24.40 397 PHE A CA 1
ATOM 2659 C C . PHE A 1 361 ? 77.877 140.321 68.662 1.00 25.10 397 PHE A C 1
ATOM 2660 O O . PHE A 1 361 ? 77.075 140.084 67.759 1.00 24.94 397 PHE A O 1
ATOM 2668 N N . ILE A 1 362 ? 79.149 139.931 68.643 1.00 25.95 398 ILE A N 1
ATOM 2669 C CA . ILE A 1 362 ? 79.711 139.160 67.543 1.00 28.12 398 ILE A CA 1
ATOM 2670 C C . ILE A 1 362 ? 79.699 137.683 67.908 1.00 27.68 398 ILE A C 1
ATOM 2671 O O . ILE A 1 362 ? 80.378 137.274 68.845 1.00 27.63 398 ILE A O 1
ATOM 2676 N N . ILE A 1 363 ? 78.913 136.894 67.183 1.00 28.02 399 ILE A N 1
ATOM 2677 C CA . ILE A 1 363 ? 78.896 135.449 67.363 1.00 28.98 399 ILE A CA 1
ATOM 2678 C C . ILE A 1 363 ? 79.609 134.847 66.169 1.00 30.17 399 ILE A C 1
ATOM 2679 O O . ILE A 1 363 ? 79.205 135.082 65.028 1.00 30.71 399 ILE A O 1
ATOM 2684 N N . ARG A 1 364 ? 80.664 134.077 66.410 1.00 29.98 400 ARG A N 1
ATOM 2685 C CA . ARG A 1 364 ? 81.319 133.374 65.313 1.00 31.81 400 ARG A CA 1
ATOM 2686 C C . ARG A 1 364 ? 81.582 131.906 65.628 1.00 31.20 400 ARG A C 1
ATOM 2687 O O . ARG A 1 364 ? 81.887 131.537 66.766 1.00 31.54 400 ARG A O 1
ATOM 2695 N N . ALA A 1 365 ? 81.439 131.080 64.598 1.00 29.76 401 ALA A N 1
ATOM 2696 C CA . ALA A 1 365 ? 81.550 129.640 64.735 1.00 29.40 401 ALA A CA 1
ATOM 2697 C C . ALA A 1 365 ? 81.979 129.049 63.404 1.00 29.90 401 ALA A C 1
ATOM 2698 O O . ALA A 1 365 ? 81.400 129.365 62.365 1.00 29.18 401 ALA A O 1
ATOM 2700 N N . GLY A 1 366 ? 83.010 128.211 63.432 1.00 30.44 402 GLY A N 1
ATOM 2701 C CA . GLY A 1 366 ? 83.493 127.574 62.218 1.00 32.10 402 GLY A CA 1
ATOM 2702 C C . GLY A 1 366 ? 84.192 126.256 62.467 1.00 33.01 402 GLY A C 1
ATOM 2703 O O . GLY A 1 366 ? 84.814 126.057 63.510 1.00 33.06 402 GLY A O 1
ATOM 2704 N N . LYS A 1 367 ? 84.072 125.358 61.497 1.00 34.72 403 LYS A N 1
ATOM 2705 C CA . LYS A 1 367 ? 84.832 124.116 61.470 1.00 36.51 403 LYS A CA 1
ATOM 2706 C C . LYS A 1 367 ? 85.920 124.246 60.406 1.00 38.03 403 LYS A C 1
ATOM 2707 O O . LYS A 1 367 ? 85.884 125.169 59.584 1.00 39.43 403 LYS A O 1
ATOM 2713 N N . ALA A 1 368 ? 86.893 123.338 60.439 1.00 38.73 404 ALA A N 1
ATOM 2714 C CA . ALA A 1 368 ? 88.043 123.379 59.527 1.00 39.60 404 ALA A CA 1
ATOM 2715 C C . ALA A 1 368 ? 88.818 124.702 59.617 1.00 39.30 404 ALA A C 1
ATOM 2716 O O . ALA A 1 368 ? 89.166 125.300 58.596 1.00 39.29 404 ALA A O 1
ATOM 2718 N N . LEU A 1 369 ? 89.099 125.139 60.843 1.00 38.93 405 LEU A N 1
ATOM 2719 C CA . LEU A 1 369 ? 89.854 126.370 61.083 1.00 40.10 405 LEU A CA 1
ATOM 2720 C C . LEU A 1 369 ? 91.252 126.065 61.644 1.00 42.20 405 LEU A C 1
ATOM 2721 O O . LEU A 1 369 ? 91.621 124.901 61.792 1.00 43.83 405 LEU A O 1
ATOM 2726 N N . GLU A 1 370 ? 92.027 127.109 61.944 1.00 43.46 406 GLU A N 1
ATOM 2727 C CA . GLU A 1 370 ? 93.416 126.935 62.424 1.00 43.94 406 GLU A CA 1
ATOM 2728 C C . GLU A 1 370 ? 93.574 126.341 63.829 1.00 42.84 406 GLU A C 1
ATOM 2729 O O . GLU A 1 370 ? 94.641 125.816 64.151 1.00 43.19 406 GLU A O 1
ATOM 2735 N N . GLU A 1 371 ? 92.541 126.421 64.661 1.00 40.95 407 GLU A N 1
ATOM 2736 C CA . GLU A 1 371 ? 92.644 125.913 66.025 1.00 40.13 407 GLU A CA 1
ATOM 2737 C C . GLU A 1 371 ? 91.303 125.468 66.584 1.00 38.82 407 GLU A C 1
ATOM 2738 O O . GLU A 1 371 ? 90.246 125.767 66.029 1.00 38.47 407 GLU A O 1
ATOM 2744 N N . ARG A 1 372 ? 91.369 124.730 67.686 1.00 38.69 408 ARG A N 1
ATOM 2745 C CA . ARG A 1 372 ? 90.197 124.426 68.488 1.00 37.04 408 ARG A CA 1
ATOM 2746 C C . ARG A 1 372 ? 90.103 125.489 69.569 1.00 35.27 408 ARG A C 1
ATOM 2747 O O . ARG A 1 372 ? 91.062 125.709 70.307 1.00 34.93 408 ARG A O 1
ATOM 2755 N N . LEU A 1 373 ? 88.961 126.165 69.647 1.00 33.51 409 LEU A N 1
ATOM 2756 C CA . LEU A 1 373 ? 88.777 127.234 70.623 1.00 31.94 409 LEU A CA 1
ATOM 2757 C C . LEU A 1 373 ? 87.312 127.467 70.950 1.00 30.98 409 LEU A C 1
ATOM 2758 O O . LEU A 1 373 ? 86.449 127.427 70.068 1.00 29.55 409 LEU A O 1
ATOM 2763 N N . LEU A 1 374 ? 87.052 127.709 72.230 1.00 30.50 410 LEU A N 1
ATOM 2764 C CA . LEU A 1 374 ? 85.792 128.286 72.675 1.00 30.94 410 LEU A CA 1
ATOM 2765 C C . LEU A 1 374 ? 86.129 129.365 73.687 1.00 30.12 410 LEU A C 1
ATOM 2766 O O . LEU A 1 374 ? 86.590 129.057 74.793 1.00 29.28 410 LEU A O 1
ATOM 2771 N N . ASP A 1 375 ? 85.941 130.627 73.309 1.00 29.52 411 ASP A N 1
ATOM 2772 C CA . ASP A 1 375 ? 86.175 131.712 74.254 1.00 30.16 411 ASP A CA 1
ATOM 2773 C C . ASP A 1 375 ? 85.156 132.835 74.154 1.00 27.95 411 ASP A C 1
ATOM 2774 O O . ASP A 1 375 ? 84.453 132.990 73.152 1.00 26.67 411 ASP A O 1
ATOM 2779 N N . ILE A 1 376 ? 85.085 133.594 75.240 1.00 27.10 412 ILE A N 1
ATOM 2780 C CA . ILE A 1 376 ? 84.203 134.738 75.371 1.00 25.90 412 ILE A CA 1
ATOM 2781 C C . ILE A 1 376 ? 85.104 135.936 75.617 1.00 25.45 412 ILE A C 1
ATOM 2782 O O . ILE A 1 376 ? 85.981 135.883 76.481 1.00 24.43 412 ILE A O 1
ATOM 2787 N N . ARG A 1 377 ? 84.899 137.004 74.854 1.00 25.38 413 ARG A N 1
ATOM 2788 C CA . ARG A 1 377 ? 85.692 138.214 75.017 1.00 26.35 413 ARG A CA 1
ATOM 2789 C C . ARG A 1 377 ? 84.802 139.430 75.251 1.00 25.32 413 ARG A C 1
ATOM 2790 O O . ARG A 1 377 ? 84.055 139.836 74.365 1.00 24.66 413 ARG A O 1
ATOM 2798 N N . ILE A 1 378 ? 84.879 139.985 76.460 1.00 25.12 414 ILE A N 1
ATOM 2799 C CA . ILE A 1 378 ? 84.174 141.212 76.816 1.00 24.51 414 ILE A CA 1
ATOM 2800 C C . ILE A 1 378 ? 85.154 142.370 76.648 1.00 24.43 414 ILE A C 1
ATOM 2801 O O . ILE A 1 378 ? 85.970 142.637 77.533 1.00 23.65 414 ILE A O 1
ATOM 2806 N N . GLN A 1 379 ? 85.083 143.041 75.504 1.00 24.18 415 GLN A N 1
ATOM 2807 C CA . GLN A 1 379 ? 85.997 144.137 75.196 1.00 24.72 415 GLN A CA 1
ATOM 2808 C C . GLN A 1 379 ? 85.420 145.472 75.663 1.00 24.73 415 GLN A C 1
ATOM 2809 O O . GLN A 1 379 ? 84.394 145.932 75.151 1.00 23.90 415 GLN A O 1
ATOM 2815 N N . PHE A 1 380 ? 86.091 146.084 76.636 1.00 24.61 416 PHE A N 1
ATOM 2816 C CA . PHE A 1 380 ? 85.649 147.352 77.203 1.00 25.37 416 PHE A CA 1
ATOM 2817 C C . PHE A 1 380 ? 86.061 148.543 76.333 1.00 24.98 416 PHE A C 1
ATOM 2818 O O . PHE A 1 380 ? 86.862 148.416 75.408 1.00 24.04 416 PHE A O 1
ATOM 2826 N N . LYS A 1 381 ? 85.486 149.698 76.641 1.00 25.16 417 LYS A N 1
ATOM 2827 C CA . LYS A 1 381 ? 85.781 150.929 75.924 1.00 25.40 417 LYS A CA 1
ATOM 2828 C C . LYS A 1 381 ? 87.180 151.438 76.228 1.00 25.03 417 LYS A C 1
ATOM 2829 O O . LYS A 1 381 ? 87.776 151.091 77.243 1.00 24.82 417 LYS A O 1
ATOM 2835 N N . ASP A 1 382 ? 87.692 152.270 75.332 1.00 25.88 418 ASP A N 1
ATOM 2836 C CA . ASP A 1 382 ? 88.982 152.913 75.525 1.00 26.48 418 ASP A CA 1
ATOM 2837 C C . ASP A 1 382 ? 88.917 153.925 76.650 1.00 26.25 418 ASP A C 1
ATOM 2838 O O . ASP A 1 382 ? 87.939 154.667 76.766 1.00 27.45 418 ASP A O 1
ATOM 2843 N N . GLU A 1 383 ? 89.951 153.937 77.486 1.00 25.48 419 GLU A N 1
ATOM 2844 C CA . GLU A 1 383 ? 90.201 155.069 78.359 1.00 25.63 419 GLU A CA 1
ATOM 2845 C C . GLU A 1 383 ? 91.041 156.040 77.522 1.00 26.11 419 GLU A C 1
ATOM 2846 O O . GLU A 1 383 ? 92.228 155.803 77.262 1.00 25.00 419 GLU A O 1
ATOM 2852 N N . ILE A 1 384 ? 90.398 157.108 77.059 1.00 26.47 420 ILE A N 1
ATOM 2853 C CA . ILE A 1 384 ? 90.997 158.011 76.069 1.00 27.07 420 ILE A CA 1
ATOM 2854 C C . ILE A 1 384 ? 92.152 158.829 76.645 1.00 26.51 420 ILE A C 1
ATOM 2855 O O . ILE A 1 384 ? 93.175 158.996 75.990 1.00 25.48 420 ILE A O 1
ATOM 2860 N N . ARG A 1 385 ? 91.984 159.327 77.866 1.00 26.54 421 ARG A N 1
ATOM 2861 C CA . ARG A 1 385 ? 93.001 160.154 78.504 1.00 27.06 421 ARG A CA 1
ATOM 2862 C C . ARG A 1 385 ? 93.424 159.570 79.844 1.00 25.98 421 ARG A C 1
ATOM 2863 O O . ARG A 1 385 ? 92.613 158.946 80.527 1.00 24.82 421 ARG A O 1
ATOM 2871 N N . PRO A 1 386 ? 94.682 159.771 80.239 1.00 25.58 422 PRO A N 1
ATOM 2872 C CA . PRO A 1 386 ? 95.659 160.590 79.520 1.00 25.62 422 PRO A CA 1
ATOM 2873 C C . PRO A 1 386 ? 96.640 159.815 78.628 1.00 25.92 422 PRO A C 1
ATOM 2874 O O . PRO A 1 386 ? 97.624 160.398 78.168 1.00 27.34 422 PRO A O 1
ATOM 2878 N N . PHE A 1 387 ? 96.381 158.537 78.361 1.00 25.17 423 PHE A N 1
ATOM 2879 C CA . PHE A 1 387 ? 97.350 157.703 77.639 1.00 25.48 423 PHE A CA 1
ATOM 2880 C C . PHE A 1 387 ? 97.119 157.602 76.121 1.00 25.55 423 PHE A C 1
ATOM 2881 O O . PHE A 1 387 ? 98.041 157.256 75.382 1.00 25.77 423 PHE A O 1
ATOM 2889 N N . GLY A 1 388 ? 95.910 157.902 75.656 1.00 25.54 424 GLY A N 1
ATOM 2890 C CA . GLY A 1 388 ? 95.616 157.893 74.221 1.00 26.16 424 GLY A CA 1
ATOM 2891 C C . GLY A 1 388 ? 95.999 156.593 73.534 1.00 27.16 424 GLY A C 1
ATOM 2892 O O . GLY A 1 388 ? 95.494 155.528 73.889 1.00 26.35 424 GLY A O 1
ATOM 2893 N N . GLU A 1 389 ? 96.909 156.677 72.566 1.00 29.10 425 GLU A N 1
ATOM 2894 C CA . GLU A 1 389 ? 97.338 155.504 71.795 1.00 31.11 425 GLU A CA 1
ATOM 2895 C C . GLU A 1 389 ? 98.399 154.654 72.518 1.00 30.87 425 GLU A C 1
ATOM 2896 O O . GLU A 1 389 ? 98.849 153.642 71.978 1.00 29.89 425 GLU A O 1
ATOM 2902 N N . SER A 1 390 ? 98.801 155.072 73.721 1.00 30.87 426 SER A N 1
ATOM 2903 C CA . SER A 1 390 ? 99.731 154.302 74.553 1.00 31.40 426 SER A CA 1
ATOM 2904 C C . SER A 1 390 ? 99.009 153.354 75.509 1.00 31.34 426 SER A C 1
ATOM 2905 O O . SER A 1 390 ? 99.631 152.755 76.387 1.00 32.03 426 SER A O 1
ATOM 2908 N N . THR A 1 391 ? 97.695 153.237 75.349 1.00 31.25 427 THR A N 1
ATOM 2909 C CA . THR A 1 391 ? 96.931 152.168 75.973 1.00 31.25 427 THR A CA 1
ATOM 2910 C C . THR A 1 391 ? 95.989 151.589 74.919 1.00 31.90 427 THR A C 1
ATOM 2911 O O . THR A 1 391 ? 95.908 152.089 73.793 1.00 32.05 427 THR A O 1
ATOM 2915 N N . GLN A 1 392 ? 95.302 150.517 75.279 1.00 33.52 428 GLN A N 1
ATOM 2916 C CA . GLN A 1 392 ? 94.317 149.900 74.400 1.00 34.52 428 GLN A CA 1
ATOM 2917 C C . GLN A 1 392 ? 93.198 149.328 75.240 1.00 30.48 428 GLN A C 1
ATOM 2918 O O . GLN A 1 392 ? 93.283 149.316 76.465 1.00 28.09 428 GLN A O 1
ATOM 2924 N N . ARG A 1 393 ? 92.149 148.871 74.570 1.00 28.34 429 ARG A N 1
ATOM 2925 C CA . ARG A 1 393 ? 90.944 148.430 75.250 1.00 27.32 429 ARG A CA 1
ATOM 2926 C C . ARG A 1 393 ? 91.223 147.280 76.205 1.00 26.08 429 ARG A C 1
ATOM 2927 O O . ARG A 1 393 ? 91.886 146.313 75.838 1.00 26.34 429 ARG A O 1
ATOM 2935 N N . ASN A 1 394 ? 90.726 147.403 77.433 1.00 25.45 430 ASN A N 1
ATOM 2936 C CA . ASN A 1 394 ? 90.701 146.279 78.357 1.00 25.56 430 ASN A CA 1
ATOM 2937 C C . ASN A 1 394 ? 89.798 145.195 77.796 1.00 26.00 430 ASN A C 1
ATOM 2938 O O . ASN A 1 394 ? 88.899 145.469 77.000 1.00 27.36 430 ASN A O 1
ATOM 2943 N N . GLU A 1 395 ? 90.042 143.962 78.211 1.00 26.77 431 GLU A N 1
ATOM 2944 C CA . GLU A 1 395 ? 89.267 142.841 77.717 1.00 27.55 431 GLU A CA 1
ATOM 2945 C C . GLU A 1 395 ? 89.229 141.744 78.765 1.00 26.47 431 GLU A C 1
ATOM 2946 O O . GLU A 1 395 ? 90.269 141.316 79.254 1.00 27.46 431 GLU A O 1
ATOM 2952 N N . LEU A 1 396 ? 88.028 141.320 79.138 1.00 25.61 432 LEU A N 1
ATOM 2953 C CA . LEU A 1 396 ? 87.871 140.123 79.953 1.00 25.72 432 LEU A CA 1
ATOM 2954 C C . LEU A 1 396 ? 87.733 138.941 79.009 1.00 25.26 432 LEU A C 1
ATOM 2955 O O . LEU A 1 396 ? 86.874 138.942 78.129 1.00 25.09 432 LEU A O 1
ATOM 2960 N N . VAL A 1 397 ? 88.591 137.946 79.186 1.00 25.55 433 VAL A N 1
ATOM 2961 C CA . VAL A 1 397 ? 88.584 136.762 78.346 1.00 26.33 433 VAL A CA 1
ATOM 2962 C C . VAL A 1 397 ? 88.255 135.540 79.192 1.00 27.10 433 VAL A C 1
ATOM 2963 O O . VAL A 1 397 ? 88.965 135.234 80.149 1.00 28.74 433 VAL A O 1
ATOM 2967 N N . ILE A 1 398 ? 87.164 134.864 78.848 1.00 26.46 434 ILE A N 1
ATOM 2968 C CA . ILE A 1 398 ? 86.834 133.575 79.436 1.00 26.91 434 ILE A CA 1
ATOM 2969 C C . ILE A 1 398 ? 87.044 132.514 78.364 1.00 27.14 434 ILE A C 1
ATOM 2970 O O . ILE A 1 398 ? 86.341 132.514 77.351 1.00 27.22 434 ILE A O 1
ATOM 2975 N N . ARG A 1 399 ? 88.022 131.634 78.577 1.00 27.28 435 ARG A N 1
ATOM 2976 C CA . ARG A 1 399 ? 88.305 130.541 77.642 1.00 28.02 435 ARG A CA 1
ATOM 2977 C C . ARG A 1 399 ? 87.834 129.225 78.245 1.00 27.86 435 ARG A C 1
ATOM 2978 O O . ARG A 1 399 ? 88.371 128.765 79.253 1.00 27.79 435 ARG A O 1
ATOM 2986 N N . ALA A 1 400 ? 86.822 128.628 77.630 1.00 27.24 436 ALA A N 1
ATOM 2987 C CA . ALA A 1 400 ? 86.251 127.388 78.137 1.00 27.46 436 ALA A CA 1
ATOM 2988 C C . ALA A 1 400 ? 87.059 126.177 77.692 1.00 28.31 436 ALA A C 1
ATOM 2989 O O . ALA A 1 400 ? 87.124 125.178 78.411 1.00 28.20 436 ALA A O 1
ATOM 2991 N N . GLN A 1 401 ? 87.663 126.262 76.506 1.00 28.89 437 GLN A N 1
ATOM 2992 C CA . GLN A 1 401 ? 88.564 125.216 76.012 1.00 30.41 437 GLN A CA 1
ATOM 2993 C C . GLN A 1 401 ? 89.409 125.727 74.838 1.00 30.23 437 GLN A C 1
ATOM 2994 O O . GLN A 1 401 ? 88.964 126.605 74.104 1.00 28.68 437 GLN A O 1
ATOM 3000 N N . PRO A 1 402 ? 90.618 125.199 74.652 1.00 31.77 438 PRO A N 1
ATOM 3001 C CA . PRO A 1 402 ? 91.259 124.275 75.574 1.00 32.25 438 PRO A CA 1
ATOM 3002 C C . PRO A 1 402 ? 91.893 125.024 76.736 1.00 32.90 438 PRO A C 1
ATOM 3003 O O . PRO A 1 402 ? 91.879 126.255 76.761 1.00 32.03 438 PRO A O 1
ATOM 3007 N N . SER A 1 403 ? 92.442 124.277 77.688 1.00 35.75 439 SER A N 1
ATOM 3008 C CA . SER A 1 403 ? 93.169 124.850 78.813 1.00 37.01 439 SER A CA 1
ATOM 3009 C C . SER A 1 403 ? 92.364 125.975 79.462 1.00 35.93 439 SER A C 1
ATOM 3010 O O . SER A 1 403 ? 92.750 127.145 79.427 1.00 33.51 439 SER A O 1
ATOM 3013 N N . GLU A 1 404 ? 91.236 125.595 80.049 1.00 35.54 440 GLU A N 1
ATOM 3014 C CA . GLU A 1 404 ? 90.264 126.559 80.558 1.00 33.94 440 GLU A CA 1
ATOM 3015 C C . GLU A 1 404 ? 90.869 127.585 81.510 1.00 33.67 440 GLU A C 1
ATOM 3016 O O . GLU A 1 404 ? 91.645 127.243 82.411 1.00 32.22 440 GLU A O 1
ATOM 3022 N N . ALA A 1 405 ? 90.492 128.847 81.288 1.00 32.60 441 ALA A N 1
ATOM 3023 C CA . ALA A 1 405 ? 91.062 129.972 82.009 1.00 31.69 441 ALA A CA 1
ATOM 3024 C C . ALA A 1 405 ? 90.175 131.212 81.924 1.00 30.89 441 ALA A C 1
ATOM 3025 O O . ALA A 1 405 ? 89.361 131.356 81.005 1.00 28.69 441 ALA A O 1
ATOM 3027 N N . MET A 1 406 ? 90.347 132.101 82.895 1.00 31.13 442 MET A N 1
ATOM 3028 C CA . MET A 1 406 ? 89.768 133.438 82.845 1.00 31.65 442 MET A CA 1
ATOM 3029 C C . MET A 1 406 ? 90.896 134.435 83.066 1.00 30.71 442 MET A C 1
ATOM 3030 O O . MET A 1 406 ? 91.698 134.280 83.997 1.00 29.76 442 MET A O 1
ATOM 3035 N N . TYR A 1 407 ? 90.984 135.438 82.198 1.00 29.19 443 TYR A N 1
ATOM 3036 C CA . TYR A 1 407 ? 91.979 136.488 82.381 1.00 30.50 443 TYR A CA 1
ATOM 3037 C C . TYR A 1 407 ? 91.497 137.858 81.915 1.00 29.67 443 TYR A C 1
ATOM 3038 O O . TYR A 1 407 ? 90.651 137.972 81.025 1.00 28.32 443 TYR A O 1
ATOM 3047 N N . LEU A 1 408 ? 92.056 138.888 82.546 1.00 29.69 444 LEU A N 1
ATOM 3048 C CA . LEU A 1 408 ? 91.705 140.276 82.281 1.00 29.10 444 LEU A CA 1
ATOM 3049 C C . LEU A 1 408 ? 92.895 140.997 81.658 1.00 28.69 444 LEU A C 1
ATOM 3050 O O . LEU A 1 408 ? 93.916 141.217 82.315 1.00 28.45 444 LEU A O 1
ATOM 3055 N N . LYS A 1 409 ? 92.760 141.359 80.388 1.00 28.55 445 LYS A N 1
ATOM 3056 C CA . LYS A 1 409 ? 93.812 142.068 79.677 1.00 30.13 445 LYS A CA 1
ATOM 3057 C C . LYS A 1 409 ? 93.738 143.549 80.008 1.00 29.10 445 LYS A C 1
ATOM 3058 O O . LYS A 1 409 ? 92.683 144.164 79.876 1.00 27.26 445 LYS A O 1
ATOM 3064 N N . LEU A 1 410 ? 94.861 144.113 80.434 1.00 29.46 446 LEU A N 1
ATOM 3065 C CA . LEU A 1 410 ? 94.936 145.529 80.749 1.00 30.11 446 LEU A CA 1
ATOM 3066 C C . LEU A 1 410 ? 96.314 146.095 80.437 1.00 30.40 446 LEU A C 1
ATOM 3067 O O . LEU A 1 410 ? 97.233 145.360 80.072 1.00 32.12 446 LEU A O 1
ATOM 3072 N N . THR A 1 411 ? 96.437 147.413 80.559 1.00 29.31 447 THR A N 1
ATOM 3073 C CA . THR A 1 411 ? 97.693 148.101 80.313 1.00 28.78 447 THR A CA 1
ATOM 3074 C C . THR A 1 411 ? 98.437 148.327 81.631 1.00 29.05 447 THR A C 1
ATOM 3075 O O . THR A 1 411 ? 97.832 148.646 82.654 1.00 28.84 447 THR A O 1
ATOM 3079 N N . ALA A 1 412 ? 99.752 148.142 81.593 1.00 28.99 448 ALA A N 1
ATOM 3080 C CA . ALA A 1 412 ? 100.606 148.367 82.751 1.00 29.69 448 ALA A CA 1
ATOM 3081 C C . ALA A 1 412 ? 101.921 148.980 82.307 1.00 30.54 448 ALA A C 1
ATOM 3082 O O . ALA A 1 412 ? 102.250 148.990 81.117 1.00 31.59 448 ALA A O 1
ATOM 3084 N N . LYS A 1 413 ? 102.664 149.505 83.271 1.00 31.00 449 LYS A N 1
ATOM 3085 C CA . LYS A 1 413 ? 104.009 150.005 83.019 1.00 32.35 449 LYS A CA 1
ATOM 3086 C C . LYS A 1 413 ? 104.910 148.834 82.632 1.00 33.01 449 LYS A C 1
ATOM 3087 O O . LYS A 1 413 ? 104.827 147.769 83.241 1.00 32.26 449 LYS A O 1
ATOM 3093 N N . THR A 1 414 ? 105.757 149.025 81.622 1.00 33.90 450 THR A N 1
ATOM 3094 C CA . THR A 1 414 ? 106.733 148.001 81.245 1.00 35.27 450 THR A CA 1
ATOM 3095 C C . THR A 1 414 ? 107.707 147.775 82.402 1.00 36.27 450 THR A C 1
ATOM 3096 O O . THR A 1 414 ? 108.344 148.723 82.852 1.00 37.08 450 THR A O 1
ATOM 3100 N N . PRO A 1 415 ? 107.821 146.524 82.888 1.00 36.81 451 PRO A N 1
ATOM 3101 C CA . PRO A 1 415 ? 108.671 146.219 84.038 1.00 38.74 451 PRO A CA 1
ATOM 3102 C C . PRO A 1 415 ? 110.107 146.678 83.859 1.00 41.63 451 PRO A C 1
ATOM 3103 O O . PRO A 1 415 ? 110.687 146.472 82.796 1.00 41.61 451 PRO A O 1
ATOM 3107 N N . GLY A 1 416 ? 110.661 147.303 84.895 1.00 44.28 452 GLY A N 1
ATOM 3108 C CA . GLY A 1 416 ? 112.058 147.708 84.899 1.00 47.64 452 GLY A CA 1
ATOM 3109 C C . GLY A 1 416 ? 112.255 149.208 84.832 1.00 50.63 452 GLY A C 1
ATOM 3110 O O . GLY A 1 416 ? 111.416 149.981 85.293 1.00 50.62 452 GLY A O 1
ATOM 3111 N N . LEU A 1 417 ? 113.374 149.611 84.241 1.00 55.72 453 LEU A N 1
ATOM 3112 C CA . LEU A 1 417 ? 113.787 151.012 84.213 1.00 58.97 453 LEU A CA 1
ATOM 3113 C C . LEU A 1 417 ? 113.122 151.824 83.103 1.00 60.12 453 LEU A C 1
ATOM 3114 O O . LEU A 1 417 ? 112.827 153.003 83.296 1.00 62.69 453 LEU A O 1
ATOM 3119 N N . LEU A 1 418 ? 112.922 151.215 81.938 1.00 62.17 454 LEU A N 1
ATOM 3120 C CA . LEU A 1 418 ? 112.096 151.833 80.897 1.00 62.94 454 LEU A CA 1
ATOM 3121 C C . LEU A 1 418 ? 110.723 152.221 81.447 1.00 60.96 454 LEU A C 1
ATOM 3122 O O . LEU A 1 418 ? 110.052 151.420 82.095 1.00 57.22 454 LEU A O 1
ATOM 3127 N N . ASN A 1 419 ? 110.335 153.469 81.198 1.00 61.52 455 ASN A N 1
ATOM 3128 C CA . ASN A 1 419 ? 109.057 154.006 81.650 1.00 61.48 455 ASN A CA 1
ATOM 3129 C C . ASN A 1 419 ? 108.099 154.115 80.460 1.00 58.53 455 ASN A C 1
ATOM 3130 O O . ASN A 1 419 ? 107.884 155.192 79.899 1.00 60.06 455 ASN A O 1
ATOM 3135 N N . ASP A 1 420 ? 107.537 152.967 80.092 1.00 51.98 456 ASP A N 1
ATOM 3136 C CA . ASP A 1 420 ? 106.704 152.814 78.905 1.00 47.89 456 ASP A CA 1
ATOM 3137 C C . ASP A 1 420 ? 105.471 151.997 79.298 1.00 41.72 456 ASP A C 1
ATOM 3138 O O . ASP A 1 420 ? 105.320 151.640 80.462 1.00 40.98 456 ASP A O 1
ATOM 3143 N N . THR A 1 421 ? 104.584 151.720 78.346 1.00 37.46 457 THR A N 1
ATOM 3144 C CA . THR A 1 421 ? 103.427 150.868 78.601 1.00 35.30 457 THR A CA 1
ATOM 3145 C C . THR A 1 421 ? 103.445 149.615 77.732 1.00 34.28 457 THR A C 1
ATOM 3146 O O . THR A 1 421 ? 104.085 149.576 76.682 1.00 33.53 457 THR A O 1
ATOM 3150 N N . HIS A 1 422 ? 102.721 148.598 78.192 1.00 33.97 458 HIS A N 1
ATOM 3151 C CA . HIS A 1 422 ? 102.511 147.359 77.447 1.00 33.87 458 HIS A CA 1
ATOM 3152 C C . HIS A 1 422 ? 101.211 146.720 77.922 1.00 32.39 458 HIS A C 1
ATOM 3153 O O . HIS A 1 422 ? 100.733 147.024 79.016 1.00 30.97 458 HIS A O 1
ATOM 3160 N N . GLN A 1 423 ? 100.635 145.849 77.102 1.00 33.23 459 GLN A N 1
ATOM 3161 C CA . GLN A 1 423 ? 99.453 145.101 77.514 1.00 34.55 459 GLN A CA 1
ATOM 3162 C C . GLN A 1 423 ? 99.879 143.800 78.196 1.00 32.72 459 GLN A C 1
ATOM 3163 O O . GLN A 1 423 ? 100.776 143.108 77.721 1.00 32.37 459 GLN A O 1
ATOM 3169 N N . THR A 1 424 ? 99.240 143.496 79.325 1.00 31.37 460 THR A N 1
ATOM 3170 C CA . THR A 1 424 ? 99.527 142.295 80.110 1.00 31.07 460 THR A CA 1
ATOM 3171 C C . THR A 1 424 ? 98.201 141.683 80.581 1.00 30.60 460 THR A C 1
ATOM 3172 O O . THR A 1 424 ? 97.144 142.082 80.094 1.00 29.17 460 THR A O 1
ATOM 3176 N N . GLU A 1 425 ? 98.253 140.712 81.497 1.00 31.91 461 GLU A N 1
ATOM 3177 C CA . GLU A 1 425 ? 97.040 140.060 82.006 1.00 32.13 461 GLU A CA 1
ATOM 3178 C C . GLU A 1 425 ? 97.091 139.796 83.502 1.00 31.56 461 GLU A C 1
ATOM 3179 O O . GLU A 1 425 ? 98.157 139.588 84.069 1.00 32.21 461 GLU A O 1
ATOM 3185 N N . LEU A 1 426 ? 95.919 139.811 84.129 1.00 30.55 462 LEU A N 1
ATOM 3186 C CA . LEU A 1 426 ? 95.719 139.170 85.418 1.00 30.41 462 LEU A CA 1
ATOM 3187 C C . LEU A 1 426 ? 95.078 137.834 85.082 1.00 30.40 462 LEU A C 1
ATOM 3188 O O . LEU A 1 426 ? 93.986 137.793 84.520 1.00 29.29 462 LEU A O 1
ATOM 3193 N N . ASP A 1 427 ? 95.768 136.750 85.412 1.00 32.72 463 ASP A N 1
ATOM 3194 C CA . ASP A 1 427 ? 95.454 135.439 84.870 1.00 34.42 463 ASP A CA 1
ATOM 3195 C C . ASP A 1 427 ? 94.956 134.456 85.925 1.00 33.41 463 ASP A C 1
ATOM 3196 O O . ASP A 1 427 ? 95.420 134.461 87.062 1.00 33.41 463 ASP A O 1
ATOM 3201 N N . LEU A 1 428 ? 93.995 133.628 85.528 1.00 33.22 464 LEU A N 1
ATOM 3202 C CA . LEU A 1 428 ? 93.593 132.455 86.297 1.00 32.72 464 LEU A CA 1
ATOM 3203 C C . LEU A 1 428 ? 93.469 131.290 85.322 1.00 32.79 464 LEU A C 1
ATOM 3204 O O . LEU A 1 428 ? 92.452 131.149 84.640 1.00 30.19 464 LEU A O 1
ATOM 3209 N N . THR A 1 429 ? 94.535 130.497 85.229 1.00 34.92 465 THR A N 1
ATOM 3210 C CA . THR A 1 429 ? 94.561 129.287 84.406 1.00 35.08 465 THR A CA 1
ATOM 3211 C C . THR A 1 429 ? 94.357 128.084 85.322 1.00 35.63 465 THR A C 1
ATOM 3212 O O . THR A 1 429 ? 95.180 127.818 86.198 1.00 35.85 465 THR A O 1
ATOM 3216 N N . TYR A 1 430 ? 93.258 127.366 85.110 1.00 35.90 466 TYR A N 1
ATOM 3217 C CA . TYR A 1 430 ? 92.794 126.349 86.064 1.00 37.75 466 TYR A CA 1
ATOM 3218 C C . TYR A 1 430 ? 93.785 125.199 86.284 1.00 40.49 466 TYR A C 1
ATOM 3219 O O . TYR A 1 430 ? 93.907 124.696 87.403 1.00 39.57 466 TYR A O 1
ATOM 3228 N N . GLU A 1 431 ? 94.499 124.796 85.236 1.00 44.82 467 GLU A N 1
ATOM 3229 C CA . GLU A 1 431 ? 95.436 123.671 85.342 1.00 50.10 467 GLU A CA 1
ATOM 3230 C C . GLU A 1 431 ? 96.689 124.019 86.168 1.00 51.22 467 GLU A C 1
ATOM 3231 O O . GLU A 1 431 ? 97.346 123.123 86.696 1.00 51.98 467 GLU A O 1
ATOM 3237 N N . ARG A 1 432 ? 97.009 125.312 86.269 1.00 51.19 468 ARG A N 1
ATOM 3238 C CA . ARG A 1 432 ? 98.124 125.787 87.097 1.00 53.70 468 ARG A CA 1
ATOM 3239 C C . ARG A 1 432 ? 97.690 126.098 88.525 1.00 49.96 468 ARG A C 1
ATOM 3240 O O . ARG A 1 432 ? 98.376 125.745 89.478 1.00 51.68 468 ARG A O 1
ATOM 3248 N N . ARG A 1 433 ? 96.554 126.760 88.668 1.00 47.49 469 ARG A N 1
ATOM 3249 C CA . ARG A 1 433 ? 96.063 127.170 89.979 1.00 48.82 469 ARG A CA 1
ATOM 3250 C C . ARG A 1 433 ? 95.476 125.998 90.771 1.00 46.65 469 ARG A C 1
ATOM 3251 O O . ARG A 1 433 ? 95.766 125.846 91.958 1.00 44.54 469 ARG A O 1
ATOM 3259 N N . TYR A 1 434 ? 94.656 125.179 90.116 1.00 45.62 470 TYR A N 1
ATOM 3260 C CA . TYR A 1 434 ? 93.922 124.106 90.793 1.00 46.28 470 TYR A CA 1
ATOM 3261 C C . TYR A 1 434 ? 94.460 122.723 90.444 1.00 48.75 470 TYR A C 1
ATOM 3262 O O . TYR A 1 434 ? 94.691 122.419 89.274 1.00 49.45 470 TYR A O 1
ATOM 3271 N N . ASP A 1 435 ? 94.640 121.887 91.464 1.00 50.99 471 ASP A N 1
ATOM 3272 C CA . ASP A 1 435 ? 95.125 120.522 91.278 1.00 55.65 471 ASP A CA 1
ATOM 3273 C C . ASP A 1 435 ? 93.944 119.543 91.186 1.00 55.31 471 ASP A C 1
ATOM 3274 O O . ASP A 1 435 ? 93.796 118.649 92.019 1.00 56.93 471 ASP A O 1
ATOM 3279 N N . VAL A 1 436 ? 93.100 119.732 90.174 1.00 54.55 472 VAL A N 1
ATOM 3280 C CA . VAL A 1 436 ? 91.932 118.873 89.941 1.00 53.02 472 VAL A CA 1
ATOM 3281 C C . VAL A 1 436 ? 91.721 118.698 88.442 1.00 50.55 472 VAL A C 1
ATOM 3282 O O . VAL A 1 436 ? 91.992 119.612 87.664 1.00 51.25 472 VAL A O 1
ATOM 3286 N N . THR A 1 437 ? 91.238 117.530 88.036 1.00 51.01 473 THR A N 1
ATOM 3287 C CA . THR A 1 437 ? 90.891 117.308 86.636 1.00 50.08 473 THR A CA 1
ATOM 3288 C C . THR A 1 437 ? 89.431 117.667 86.450 1.00 46.22 473 THR A C 1
ATOM 3289 O O . THR A 1 437 ? 88.552 117.105 87.105 1.00 43.84 473 THR A O 1
ATOM 3293 N N . LEU A 1 438 ? 89.181 118.612 85.554 1.00 43.64 474 LEU A N 1
ATOM 3294 C CA . LEU A 1 438 ? 87.837 119.098 85.337 1.00 41.87 474 LEU A CA 1
ATOM 3295 C C . LEU A 1 438 ? 87.050 118.076 84.545 1.00 41.16 474 LEU A C 1
ATOM 3296 O O . LEU A 1 438 ? 87.554 117.517 83.563 1.00 41.60 474 LEU A O 1
ATOM 3301 N N . PRO A 1 439 ? 85.808 117.828 84.976 1.00 39.89 475 PRO A N 1
ATOM 3302 C CA . PRO A 1 439 ? 84.988 116.808 84.365 1.00 39.78 475 PRO A CA 1
ATOM 3303 C C . PRO A 1 439 ? 84.465 117.197 82.987 1.00 38.91 475 PRO A C 1
ATOM 3304 O O . PRO A 1 439 ? 84.355 118.380 82.671 1.00 39.22 475 PRO A O 1
ATOM 3308 N N . ASP A 1 440 ? 84.155 116.193 82.177 1.00 39.04 476 ASP A N 1
ATOM 3309 C CA . ASP A 1 440 ? 83.448 116.403 80.929 1.00 37.80 476 ASP A CA 1
ATOM 3310 C C . ASP A 1 440 ? 82.077 117.003 81.237 1.00 37.55 476 ASP A C 1
ATOM 3311 O O . ASP A 1 440 ? 81.525 116.790 82.313 1.00 38.39 476 ASP A O 1
ATOM 3316 N N . ALA A 1 441 ? 81.540 117.772 80.295 1.00 37.05 477 ALA A N 1
ATOM 3317 C CA . ALA A 1 441 ? 80.238 118.422 80.460 1.00 35.48 477 ALA A CA 1
ATOM 3318 C C . ALA A 1 441 ? 79.137 117.481 80.939 1.00 35.56 477 ALA A C 1
ATOM 3319 O O . ALA A 1 441 ? 78.344 117.831 81.811 1.00 35.96 477 ALA A O 1
ATOM 3321 N N . TYR A 1 442 ? 79.102 116.283 80.372 1.00 36.42 478 TYR A N 1
ATOM 3322 C CA . TYR A 1 442 ? 78.027 115.349 80.652 1.00 36.40 478 TYR A CA 1
ATOM 3323 C C . TYR A 1 442 ? 78.045 114.769 82.074 1.00 37.34 478 TYR A C 1
ATOM 3324 O O . TYR A 1 442 ? 77.041 114.223 82.519 1.00 36.97 478 TYR A O 1
ATOM 3333 N N . GLU A 1 443 ? 79.160 114.891 82.792 1.00 38.45 479 GLU A N 1
ATOM 3334 C CA . GLU A 1 443 ? 79.196 114.476 84.200 1.00 40.15 479 GLU A CA 1
ATOM 3335 C C . GLU A 1 443 ? 78.345 115.422 85.043 1.00 39.14 479 GLU A C 1
ATOM 3336 O O . GLU A 1 443 ? 77.504 114.987 85.823 1.00 39.42 479 GLU A O 1
ATOM 3342 N N . SER A 1 444 ? 78.585 116.719 84.889 1.00 39.23 480 SER A N 1
ATOM 3343 C CA . SER A 1 444 ? 77.837 117.742 85.620 1.00 39.35 480 SER A CA 1
ATOM 3344 C C . SER A 1 444 ? 76.335 117.634 85.358 1.00 35.95 480 SER A C 1
ATOM 3345 O O . SER A 1 444 ? 75.525 117.659 86.288 1.00 32.73 480 SER A O 1
ATOM 3348 N N . LEU A 1 445 ? 75.979 117.498 84.083 1.00 34.10 481 LEU A N 1
ATOM 3349 C CA . LEU A 1 445 ? 74.581 117.563 83.655 1.00 33.44 481 LEU A CA 1
ATOM 3350 C C . LEU A 1 445 ? 73.772 116.359 84.123 1.00 33.08 481 LEU A C 1
ATOM 3351 O O . LEU A 1 445 ? 72.690 116.527 84.687 1.00 32.19 481 LEU A O 1
ATOM 3356 N N . ILE A 1 446 ? 74.301 115.158 83.902 1.00 33.69 482 ILE A N 1
ATOM 3357 C CA . ILE A 1 446 ? 73.652 113.935 84.374 1.00 33.69 482 ILE A CA 1
ATOM 3358 C C . ILE A 1 446 ? 73.456 114.005 85.890 1.00 34.20 482 ILE A C 1
ATOM 3359 O O . ILE A 1 446 ? 72.387 113.665 86.391 1.00 34.22 482 ILE A O 1
ATOM 3364 N N . HIS A 1 447 ? 74.483 114.460 86.607 1.00 34.71 483 HIS A N 1
ATOM 3365 C CA . HIS A 1 447 ? 74.411 114.641 88.059 1.00 36.21 483 HIS A CA 1
ATOM 3366 C C . HIS A 1 447 ? 73.289 115.601 88.462 1.00 36.26 483 HIS A C 1
ATOM 3367 O O . HIS A 1 447 ? 72.547 115.335 89.402 1.00 37.85 483 HIS A O 1
ATOM 3374 N N . GLU A 1 448 ? 73.164 116.708 87.741 1.00 36.39 484 GLU A N 1
ATOM 3375 C CA . GLU A 1 448 ? 72.132 117.703 88.036 1.00 36.44 484 GLU A CA 1
ATOM 3376 C C . GLU A 1 448 ? 70.724 117.217 87.675 1.00 36.87 484 GLU A C 1
ATOM 3377 O O . GLU A 1 448 ? 69.750 117.576 88.347 1.00 37.46 484 GLU A O 1
ATOM 3383 N N . ALA A 1 449 ? 70.619 116.404 86.624 1.00 35.86 485 ALA A N 1
ATOM 3384 C CA . ALA A 1 449 ? 69.353 115.757 86.273 1.00 35.81 485 ALA A CA 1
ATOM 3385 C C . ALA A 1 449 ? 68.907 114.790 87.373 1.00 36.01 485 ALA A C 1
ATOM 3386 O O . ALA A 1 449 ? 67.718 114.709 87.683 1.00 35.64 485 ALA A O 1
ATOM 3388 N N . LEU A 1 450 ? 69.861 114.069 87.959 1.00 35.39 486 LEU A N 1
ATOM 3389 C CA . LEU A 1 450 ? 69.568 113.156 89.062 1.00 36.33 486 LEU A CA 1
ATOM 3390 C C . LEU A 1 450 ? 69.158 113.904 90.323 1.00 36.52 486 LEU A C 1
ATOM 3391 O O . LEU A 1 450 ? 68.329 113.417 91.089 1.00 37.51 486 LEU A O 1
ATOM 3396 N N . LEU A 1 451 ? 69.740 115.079 90.540 1.00 36.19 487 LEU A N 1
ATOM 3397 C CA . LEU A 1 451 ? 69.352 115.925 91.667 1.00 37.16 487 LEU A CA 1
ATOM 3398 C C . LEU A 1 451 ? 68.024 116.652 91.429 1.00 35.75 487 LEU A C 1
ATOM 3399 O O . LEU A 1 451 ? 67.410 117.137 92.372 1.00 35.75 487 LEU A O 1
ATOM 3404 N N . GLY A 1 452 ? 67.588 116.731 90.175 1.00 34.66 488 GLY A N 1
ATOM 3405 C CA . GLY A 1 452 ? 66.316 117.364 89.837 1.00 34.10 488 GLY A CA 1
ATOM 3406 C C . GLY A 1 452 ? 66.423 118.863 89.611 1.00 33.74 488 GLY A C 1
ATOM 3407 O O . GLY A 1 452 ? 65.410 119.560 89.599 1.00 33.86 488 GLY A O 1
ATOM 3408 N N . ASN A 1 453 ? 67.648 119.354 89.420 1.00 33.75 489 ASN A N 1
ATOM 3409 C CA . ASN A 1 453 ? 67.907 120.771 89.175 1.00 33.13 489 ASN A CA 1
ATOM 3410 C C . ASN A 1 453 ? 67.889 121.077 87.681 1.00 32.27 489 ASN A C 1
ATOM 3411 O O . ASN A 1 453 ? 68.780 120.642 86.947 1.00 31.07 489 ASN A O 1
ATOM 3416 N N . SER A 1 454 ? 66.885 121.838 87.245 1.00 31.48 490 SER A N 1
ATOM 3417 C CA . SER A 1 454 ? 66.690 122.141 85.824 1.00 32.65 490 SER A CA 1
ATOM 3418 C C . SER A 1 454 ? 67.447 123.372 85.322 1.00 31.47 490 SER A C 1
ATOM 3419 O O . SER A 1 454 ? 67.303 123.742 84.162 1.00 30.69 490 SER A O 1
ATOM 3422 N N . THR A 1 455 ? 68.246 123.999 86.181 1.00 31.56 491 THR A N 1
ATOM 3423 C CA . THR A 1 455 ? 68.930 125.251 85.839 1.00 31.10 491 THR A CA 1
ATOM 3424 C C . THR A 1 455 ? 69.625 125.205 84.477 1.00 30.23 491 THR A C 1
ATOM 3425 O O . THR A 1 455 ? 69.446 126.103 83.654 1.00 28.22 491 THR A O 1
ATOM 3429 N N . ASN A 1 456 ? 70.405 124.150 84.247 1.00 31.17 492 ASN A N 1
ATOM 3430 C CA . ASN A 1 456 ? 71.253 124.043 83.053 1.00 31.39 492 ASN A CA 1
ATOM 3431 C C . ASN A 1 456 ? 70.664 123.144 81.973 1.00 30.72 492 ASN A C 1
ATOM 3432 O O . ASN A 1 456 ? 71.381 122.366 81.340 1.00 31.28 492 ASN A O 1
ATOM 3437 N N . PHE A 1 457 ? 69.355 123.264 81.769 1.00 29.43 493 PHE A N 1
ATOM 3438 C CA . PHE A 1 457 ? 68.646 122.506 80.749 1.00 29.89 493 PHE A CA 1
ATOM 3439 C C . PHE A 1 457 ? 67.685 123.436 80.025 1.00 29.45 493 PHE A C 1
ATOM 3440 O O . PHE A 1 457 ? 67.101 124.327 80.640 1.00 29.49 493 PHE A O 1
ATOM 3448 N N . VAL A 1 458 ? 67.517 123.218 78.724 1.00 28.69 494 VAL A N 1
ATOM 3449 C CA . VAL A 1 458 ? 66.811 124.170 77.872 1.00 28.14 494 VAL A CA 1
ATOM 3450 C C . VAL A 1 458 ? 65.304 124.023 78.041 1.00 28.35 494 VAL A C 1
ATOM 3451 O O . VAL A 1 458 ? 64.738 122.972 77.731 1.00 29.70 494 VAL A O 1
ATOM 3455 N N . ARG A 1 459 ? 64.664 125.079 78.539 1.00 27.90 495 ARG A N 1
ATOM 3456 C CA . ARG A 1 459 ? 63.225 125.067 78.773 1.00 28.51 495 ARG A CA 1
ATOM 3457 C C . ARG A 1 459 ? 62.491 125.246 77.447 1.00 29.50 495 ARG A C 1
ATOM 3458 O O . ARG A 1 459 ? 63.067 125.732 76.475 1.00 29.93 495 ARG A O 1
ATOM 3466 N N . VAL A 1 460 ? 61.233 124.817 77.402 1.00 29.76 496 VAL A N 1
ATOM 3467 C CA . VAL A 1 460 ? 60.467 124.812 76.155 1.00 30.38 496 VAL A CA 1
ATOM 3468 C C . VAL A 1 460 ? 60.367 126.210 75.527 1.00 29.50 496 VAL A C 1
ATOM 3469 O O . VAL A 1 460 ? 60.526 126.360 74.318 1.00 28.44 496 VAL A O 1
ATOM 3473 N N . ASP A 1 461 ? 60.134 127.225 76.354 1.00 30.64 497 ASP A N 1
ATOM 3474 C CA . ASP A 1 461 ? 60.022 128.615 75.875 1.00 30.50 497 ASP A CA 1
ATOM 3475 C C . ASP A 1 461 ? 61.394 129.242 75.566 1.00 29.45 497 ASP A C 1
ATOM 3476 O O . ASP A 1 461 ? 61.519 130.075 74.669 1.00 29.02 497 ASP A O 1
ATOM 3481 N N . GLU A 1 462 ? 62.412 128.827 76.316 1.00 29.15 498 GLU A N 1
ATOM 3482 C CA . GLU A 1 462 ? 63.810 129.189 76.050 1.00 28.81 498 GLU A CA 1
ATOM 3483 C C . GLU A 1 462 ? 64.241 128.738 74.659 1.00 28.39 498 GLU A C 1
ATOM 3484 O O . GLU A 1 462 ? 64.901 129.476 73.930 1.00 29.27 498 GLU A O 1
ATOM 3490 N N . LEU A 1 463 ? 63.853 127.520 74.300 1.00 29.98 499 LEU A N 1
ATOM 3491 C CA . LEU A 1 463 ? 64.150 126.952 72.987 1.00 31.34 499 LEU A CA 1
ATOM 3492 C C . LEU A 1 463 ? 63.486 127.749 71.860 1.00 31.89 499 LEU A C 1
ATOM 3493 O O . LEU A 1 463 ? 64.128 128.066 70.856 1.00 31.36 499 LEU A O 1
ATOM 3498 N N . ASP A 1 464 ? 62.200 128.058 72.038 1.00 32.31 500 ASP A N 1
ATOM 3499 C CA . ASP A 1 464 ? 61.425 128.864 71.086 1.00 31.85 500 ASP A CA 1
ATOM 3500 C C . ASP A 1 464 ? 62.041 130.246 70.837 1.00 31.24 500 ASP A C 1
ATOM 3501 O O . ASP A 1 464 ? 62.102 130.706 69.699 1.00 31.45 500 ASP A O 1
ATOM 3506 N N . ALA A 1 465 ? 62.487 130.902 71.905 1.00 30.16 501 ALA A N 1
ATOM 3507 C CA . ALA A 1 465 ? 63.111 132.220 71.795 1.00 29.55 501 ALA A CA 1
ATOM 3508 C C . ALA A 1 465 ? 64.381 132.166 70.944 1.00 30.07 501 ALA A C 1
ATOM 3509 O O . ALA A 1 465 ? 64.663 133.094 70.174 1.00 31.01 501 ALA A O 1
ATOM 3511 N N . ALA A 1 466 ? 65.149 131.087 71.093 1.00 28.99 502 ALA A N 1
ATOM 3512 C CA . ALA A 1 466 ? 66.388 130.918 70.339 1.00 28.53 502 ALA A CA 1
ATOM 3513 C C . ALA A 1 466 ? 66.114 130.740 68.848 1.00 29.42 502 ALA A C 1
ATOM 3514 O O . ALA A 1 466 ? 66.785 131.354 68.021 1.00 31.26 502 ALA A O 1
ATOM 3516 N N . TRP A 1 467 ? 65.128 129.915 68.503 1.00 28.97 503 TRP A N 1
ATOM 3517 C CA . TRP A 1 467 ? 64.800 129.678 67.097 1.00 29.18 503 TRP A CA 1
ATOM 3518 C C . TRP A 1 467 ? 64.309 130.937 66.384 1.00 30.02 503 TRP A C 1
ATOM 3519 O O . TRP A 1 467 ? 64.571 131.122 65.196 1.00 30.14 503 TRP A O 1
ATOM 3530 N N . ARG A 1 468 ? 63.602 131.798 67.108 1.00 30.85 504 ARG A N 1
ATOM 3531 C CA . ARG A 1 468 ? 63.075 133.031 66.526 1.00 32.31 504 ARG A CA 1
ATOM 3532 C C . ARG A 1 468 ? 64.185 134.016 66.136 1.00 30.39 504 ARG A C 1
ATOM 3533 O O . ARG A 1 468 ? 64.022 134.812 65.210 1.00 29.64 504 ARG A O 1
ATOM 3541 N N . ILE A 1 469 ? 65.318 133.940 66.825 1.00 28.40 505 ILE A N 1
ATOM 3542 C CA . ILE A 1 469 ? 66.467 134.780 66.505 1.00 28.21 505 ILE A CA 1
ATOM 3543 C C . ILE A 1 469 ? 67.039 134.466 65.117 1.00 28.66 505 ILE A C 1
ATOM 3544 O O . ILE A 1 469 ? 67.386 135.387 64.366 1.00 28.19 505 ILE A O 1
ATOM 3549 N N . TYR A 1 470 ? 67.120 133.177 64.778 1.00 27.74 506 TYR A N 1
ATOM 3550 C CA . TYR A 1 470 ? 67.860 132.733 63.590 1.00 27.78 506 TYR A CA 1
ATOM 3551 C C . TYR A 1 470 ? 67.007 132.236 62.426 1.00 28.24 506 TYR A C 1
ATOM 3552 O O . TYR A 1 470 ? 67.513 132.121 61.312 1.00 28.60 506 TYR A O 1
ATOM 3561 N N . THR A 1 471 ? 65.731 131.940 62.670 1.00 28.64 507 THR A N 1
ATOM 3562 C CA . THR A 1 471 ? 64.885 131.308 61.647 1.00 29.60 507 THR A CA 1
ATOM 3563 C C . THR A 1 471 ? 64.754 132.134 60.359 1.00 30.58 507 THR A C 1
ATOM 3564 O O . THR A 1 471 ? 64.929 131.588 59.271 1.00 31.97 507 THR A O 1
ATOM 3568 N N . PRO A 1 472 ? 64.444 133.442 60.468 1.00 31.64 508 PRO A N 1
ATOM 3569 C CA . PRO A 1 472 ? 64.408 134.269 59.253 1.00 32.54 508 PRO A CA 1
ATOM 3570 C C . PRO A 1 472 ? 65.683 134.181 58.408 1.00 32.25 508 PRO A C 1
ATOM 3571 O O . PRO A 1 472 ? 65.600 134.081 57.180 1.00 32.65 508 PRO A O 1
ATOM 3575 N N . LEU A 1 473 ? 66.842 134.216 59.064 1.00 31.53 509 LEU A N 1
ATOM 3576 C CA . LEU A 1 473 ? 68.126 134.075 58.371 1.00 33.06 509 LEU A CA 1
ATOM 3577 C C . LEU A 1 473 ? 68.264 132.696 57.733 1.00 34.02 509 LEU A C 1
ATOM 3578 O O . LEU A 1 473 ? 68.652 132.581 56.567 1.00 35.75 509 LEU A O 1
ATOM 3583 N N . LEU A 1 474 ? 67.945 131.656 58.501 1.00 33.50 510 LEU A N 1
ATOM 3584 C CA . LEU A 1 474 ? 68.070 130.281 58.028 1.00 34.08 510 LEU A CA 1
ATOM 3585 C C . LEU A 1 474 ? 67.235 130.028 56.778 1.00 34.82 510 LEU A C 1
ATOM 3586 O O . LEU A 1 474 ? 67.716 129.419 55.824 1.00 35.27 510 LEU A O 1
ATOM 3591 N N . HIS A 1 475 ? 65.991 130.498 56.781 1.00 35.21 511 HIS A N 1
ATOM 3592 C CA . HIS A 1 475 ? 65.118 130.328 55.619 1.00 36.82 511 HIS A CA 1
ATOM 3593 C C . HIS A 1 475 ? 65.660 131.066 54.392 1.00 37.80 511 HIS A C 1
ATOM 3594 O O . HIS A 1 475 ? 65.578 130.557 53.270 1.00 38.47 511 HIS A O 1
ATOM 3601 N N . ALA A 1 476 ? 66.219 132.256 54.608 1.00 37.39 512 ALA A N 1
ATOM 3602 C CA . ALA A 1 476 ? 66.874 133.000 53.533 1.00 37.98 512 ALA A CA 1
ATOM 3603 C C . ALA A 1 476 ? 68.037 132.201 52.938 1.00 38.32 512 ALA A C 1
ATOM 3604 O O . ALA A 1 476 ? 68.173 132.110 51.717 1.00 39.69 512 ALA A O 1
ATOM 3606 N N . ILE A 1 477 ? 68.859 131.616 53.807 1.00 36.78 513 ILE A N 1
ATOM 3607 C CA . ILE A 1 477 ? 70.007 130.811 53.377 1.00 37.16 513 ILE A CA 1
ATOM 3608 C C . ILE A 1 477 ? 69.579 129.596 52.546 1.00 38.39 513 ILE A C 1
ATOM 3609 O O . ILE A 1 477 ? 70.216 129.270 51.543 1.00 38.82 513 ILE A O 1
ATOM 3614 N N . ASP A 1 478 ? 68.510 128.925 52.967 1.00 39.41 514 ASP A N 1
ATOM 3615 C CA . ASP A 1 478 ? 67.989 127.772 52.225 1.00 41.01 514 ASP A CA 1
ATOM 3616 C C . ASP A 1 478 ? 67.461 128.153 50.840 1.00 43.45 514 ASP A C 1
ATOM 3617 O O . ASP A 1 478 ? 67.595 127.383 49.897 1.00 47.35 514 ASP A O 1
ATOM 3622 N N . ARG A 1 479 ? 66.876 129.342 50.715 1.00 44.17 515 ARG A N 1
ATOM 3623 C CA . ARG A 1 479 ? 66.404 129.834 49.415 1.00 45.46 515 ARG A CA 1
ATOM 3624 C C . ARG A 1 479 ? 67.545 130.288 48.497 1.00 45.21 515 ARG A C 1
ATOM 3625 O O . ARG A 1 479 ? 67.314 130.572 47.325 1.00 45.44 515 ARG A O 1
ATOM 3633 N N . GLY A 1 480 ? 68.760 130.376 49.035 1.00 44.21 516 GLY A N 1
ATOM 3634 C CA . GLY A 1 480 ? 69.944 130.690 48.241 1.00 44.20 516 GLY A CA 1
ATOM 3635 C C . GLY A 1 480 ? 70.168 132.179 48.081 1.00 44.18 516 GLY A C 1
ATOM 3636 O O . GLY A 1 480 ? 70.720 132.622 47.074 1.00 45.12 516 GLY A O 1
ATOM 3637 N N . GLU A 1 481 ? 69.752 132.952 49.079 1.00 43.47 517 GLU A N 1
ATOM 3638 C CA . GLU A 1 481 ? 69.781 134.412 48.995 1.00 44.34 517 GLU A CA 1
ATOM 3639 C C . GLU A 1 481 ? 70.960 135.036 49.725 1.00 42.62 517 GLU A C 1
ATOM 3640 O O . GLU A 1 481 ? 71.165 136.243 49.639 1.00 42.49 517 GLU A O 1
ATOM 3646 N N . VAL A 1 482 ? 71.726 134.220 50.444 1.00 42.26 518 VAL A N 1
ATOM 3647 C CA . VAL A 1 482 ? 72.884 134.698 51.193 1.00 41.52 518 VAL A CA 1
ATOM 3648 C C . VAL A 1 482 ? 74.148 134.063 50.621 1.00 41.84 518 VAL A C 1
ATOM 3649 O O . VAL A 1 482 ? 74.241 132.846 50.510 1.00 41.27 518 VAL A O 1
ATOM 3653 N N . LYS A 1 483 ? 75.116 134.896 50.257 1.00 43.98 519 LYS A N 1
ATOM 3654 C CA . LYS A 1 483 ? 76.358 134.417 49.658 1.00 46.67 519 LYS A CA 1
ATOM 3655 C C . LYS A 1 483 ? 77.184 133.610 50.663 1.00 43.69 519 LYS A C 1
ATOM 3656 O O . LYS A 1 483 ? 77.261 133.961 51.842 1.00 39.72 519 LYS A O 1
ATOM 3662 N N . VAL A 1 484 ? 77.791 132.528 50.177 1.00 42.66 520 VAL A N 1
ATOM 3663 C CA . VAL A 1 484 ? 78.644 131.669 50.992 1.00 41.09 520 VAL A CA 1
ATOM 3664 C C . VAL A 1 484 ? 80.047 131.695 50.402 1.00 40.81 520 VAL A C 1
ATOM 3665 O O . VAL A 1 484 ? 80.246 131.335 49.245 1.00 41.53 520 VAL A O 1
ATOM 3669 N N . LEU A 1 485 ? 81.016 132.110 51.212 1.00 39.43 521 LEU A N 1
ATOM 3670 C CA . LEU A 1 485 ? 82.376 132.324 50.742 1.00 40.03 521 LEU A CA 1
ATOM 3671 C C . LEU A 1 485 ? 83.264 131.117 51.018 1.00 40.90 521 LEU A C 1
ATOM 3672 O O . LEU A 1 485 ? 83.130 130.468 52.053 1.00 39.62 521 LEU A O 1
ATOM 3677 N N . PRO A 1 486 ? 84.182 130.812 50.089 1.00 42.24 522 PRO A N 1
ATOM 3678 C CA . PRO A 1 486 ? 85.113 129.720 50.314 1.00 42.47 522 PRO A CA 1
ATOM 3679 C C . PRO A 1 486 ? 86.258 130.122 51.241 1.00 41.25 522 PRO A C 1
ATOM 3680 O O . PRO A 1 486 ? 86.619 131.296 51.310 1.00 40.25 522 PRO A O 1
ATOM 3684 N N . TYR A 1 487 ? 86.803 129.139 51.951 1.00 41.52 523 TYR A N 1
ATOM 3685 C CA . TYR A 1 487 ? 88.031 129.302 52.724 1.00 40.70 523 TYR A CA 1
ATOM 3686 C C . TYR A 1 487 ? 88.730 127.948 52.843 1.00 41.86 523 TYR A C 1
ATOM 3687 O O . TYR A 1 487 ? 88.075 126.916 52.988 1.00 42.52 523 TYR A O 1
ATOM 3696 N N . ALA A 1 488 ? 90.056 127.948 52.761 1.00 42.36 524 ALA A N 1
ATOM 3697 C CA . ALA A 1 488 ? 90.812 126.703 52.829 1.00 43.07 524 ALA A CA 1
ATOM 3698 C C . ALA A 1 488 ? 90.754 126.148 54.241 1.00 42.06 524 ALA A C 1
ATOM 3699 O O . ALA A 1 488 ? 90.880 126.896 55.210 1.00 40.71 524 ALA A O 1
ATOM 3701 N N . ALA A 1 489 ? 90.544 124.840 54.356 1.00 42.15 525 ALA A N 1
ATOM 3702 C CA . ALA A 1 489 ? 90.586 124.179 55.654 1.00 41.50 525 ALA A CA 1
ATOM 3703 C C . ALA A 1 489 ? 91.938 124.454 56.304 1.00 41.50 525 ALA A C 1
ATOM 3704 O O . ALA A 1 489 ? 92.972 124.443 55.632 1.00 42.59 525 ALA A O 1
ATOM 3706 N N . GLY A 1 490 ? 91.923 124.729 57.604 1.00 40.28 526 GLY A N 1
ATOM 3707 C CA . GLY A 1 490 ? 93.141 125.064 58.330 1.00 41.11 526 GLY A CA 1
ATOM 3708 C C . GLY A 1 490 ? 93.460 126.548 58.344 1.00 41.76 526 GLY A C 1
ATOM 3709 O O . GLY A 1 490 ? 94.254 126.997 59.169 1.00 41.83 526 GLY A O 1
ATOM 3710 N N . SER A 1 491 ? 92.852 127.313 57.438 1.00 42.69 527 SER A N 1
ATOM 3711 C CA . SER A 1 491 ? 92.978 128.771 57.443 1.00 42.26 527 SER A CA 1
ATOM 3712 C C . SER A 1 491 ? 92.134 129.380 58.566 1.00 40.98 527 SER A C 1
ATOM 3713 O O . SER A 1 491 ? 91.431 128.670 59.282 1.00 40.60 527 SER A O 1
ATOM 3716 N N . CYS A 1 492 ? 92.203 130.700 58.707 1.00 41.83 528 CYS A N 1
ATOM 3717 C CA . CYS A 1 492 ? 91.430 131.414 59.725 1.00 42.41 528 CYS A CA 1
ATOM 3718 C C . CYS A 1 492 ? 89.992 131.721 59.280 1.00 41.33 528 CYS A C 1
ATOM 3719 O O . CYS A 1 492 ? 89.234 132.333 60.031 1.00 39.07 528 CYS A O 1
ATOM 3722 N N . GLY A 1 493 ? 89.620 131.296 58.073 1.00 42.23 529 GLY A N 1
ATOM 3723 C CA . GLY A 1 493 ? 88.296 131.580 57.515 1.00 42.70 529 GLY A CA 1
ATOM 3724 C C . GLY A 1 493 ? 88.383 132.588 56.385 1.00 43.31 529 GLY A C 1
ATOM 3725 O O . GLY A 1 493 ? 89.479 133.015 56.024 1.00 44.80 529 GLY A O 1
ATOM 3726 N N . PRO A 1 494 ? 87.228 132.983 55.819 1.00 44.91 530 PRO A N 1
ATOM 3727 C CA . PRO A 1 494 ? 87.243 133.978 54.741 1.00 47.16 530 PRO A CA 1
ATOM 3728 C C . PRO A 1 494 ? 87.750 135.337 55.229 1.00 49.50 530 PRO A C 1
ATOM 3729 O O . PRO A 1 494 ? 87.478 135.723 56.366 1.00 48.77 530 PRO A O 1
ATOM 3733 N N . GLU A 1 495 ? 88.486 136.049 54.377 1.00 55.69 531 GLU A N 1
ATOM 3734 C CA . GLU A 1 495 ? 89.088 137.334 54.761 1.00 60.03 531 GLU A CA 1
ATOM 3735 C C . GLU A 1 495 ? 88.048 138.376 55.167 1.00 55.43 531 GLU A C 1
ATOM 3736 O O . GLU A 1 495 ? 88.267 139.144 56.104 1.00 55.33 531 GLU A O 1
ATOM 3742 N N . GLU A 1 496 ? 86.916 138.388 54.471 1.00 52.63 532 GLU A N 1
ATOM 3743 C CA . GLU A 1 496 ? 85.886 139.398 54.713 1.00 53.58 532 GLU A CA 1
ATOM 3744 C C . GLU A 1 496 ? 85.119 139.166 56.017 1.00 49.78 532 GLU A C 1
ATOM 3745 O O . GLU A 1 496 ? 84.371 140.037 56.456 1.00 49.17 532 GLU A O 1
ATOM 3751 N N . ALA A 1 497 ? 85.319 138.009 56.642 1.00 48.50 533 ALA A N 1
ATOM 3752 C CA . ALA A 1 497 ? 84.853 137.790 58.008 1.00 46.70 533 ALA A CA 1
ATOM 3753 C C . ALA A 1 497 ? 85.597 138.698 58.987 1.00 47.32 533 ALA A C 1
ATOM 3754 O O . ALA A 1 497 ? 84.987 139.276 59.882 1.00 48.24 533 ALA A O 1
ATOM 3756 N N . GLN A 1 498 ? 86.911 138.823 58.816 1.00 49.64 534 GLN A N 1
ATOM 3757 C CA . GLN A 1 498 ? 87.713 139.698 59.676 1.00 52.15 534 GLN A CA 1
ATOM 3758 C C . GLN A 1 498 ? 87.367 141.167 59.482 1.00 47.60 534 GLN A C 1
ATOM 3759 O O . GLN A 1 498 ? 87.330 141.928 60.448 1.00 45.42 534 GLN A O 1
ATOM 3765 N N . GLU A 1 499 ? 87.119 141.564 58.239 1.00 46.63 535 GLU A N 1
ATOM 3766 C CA . GLU A 1 499 ? 86.719 142.934 57.948 1.00 46.13 535 GLU A CA 1
ATOM 3767 C C . GLU A 1 499 ? 85.341 143.225 58.537 1.00 41.78 535 GLU A C 1
ATOM 3768 O O . GLU A 1 499 ? 85.111 144.302 59.082 1.00 39.80 535 GLU A O 1
ATOM 3774 N N . PHE A 1 500 ? 84.432 142.258 58.436 1.00 40.29 536 PHE A N 1
ATOM 3775 C CA . PHE A 1 500 ? 83.107 142.380 59.043 1.00 38.76 536 PHE A CA 1
ATOM 3776 C C . PHE A 1 500 ? 83.202 142.549 60.559 1.00 36.43 536 PHE A C 1
ATOM 3777 O O . PHE A 1 500 ? 82.485 143.361 61.138 1.00 35.43 536 PHE A O 1
ATOM 3785 N N . ILE A 1 501 ? 84.083 141.780 61.192 1.00 35.46 537 ILE A N 1
ATOM 3786 C CA . ILE A 1 501 ? 84.299 141.882 62.636 1.00 35.06 537 ILE A CA 1
ATOM 3787 C C . ILE A 1 501 ? 84.838 143.260 63.013 1.00 35.89 537 ILE A C 1
ATOM 3788 O O . ILE A 1 501 ? 84.385 143.862 63.988 1.00 34.64 537 ILE A O 1
ATOM 3793 N N . ARG A 1 502 ? 85.794 143.755 62.232 1.00 39.08 538 ARG A N 1
ATOM 3794 C CA . ARG A 1 502 ? 86.428 145.039 62.513 1.00 41.78 538 ARG A CA 1
ATOM 3795 C C . ARG A 1 502 ? 85.424 146.189 62.460 1.00 40.21 538 ARG A C 1
ATOM 3796 O O . ARG A 1 502 ? 85.360 146.988 63.394 1.00 37.23 538 ARG A O 1
ATOM 3804 N N . ILE A 1 503 ? 84.631 146.263 61.389 1.00 40.75 539 ILE A N 1
ATOM 3805 C CA . ILE A 1 503 ? 83.656 147.350 61.252 1.00 43.65 539 ILE A CA 1
ATOM 3806 C C . ILE A 1 503 ? 82.504 147.201 62.243 1.00 44.16 539 ILE A C 1
ATOM 3807 O O . ILE A 1 503 ? 81.838 148.182 62.569 1.00 45.88 539 ILE A O 1
ATOM 3812 N N . SER A 1 504 ? 82.272 145.975 62.711 1.00 43.28 540 SER A N 1
ATOM 3813 C CA . SER A 1 504 ? 81.255 145.717 63.725 1.00 42.85 540 SER A CA 1
ATOM 3814 C C . SER A 1 504 ? 81.623 146.300 65.094 1.00 42.61 540 SER A C 1
ATOM 3815 O O . SER A 1 504 ? 80.745 146.485 65.935 1.00 45.28 540 SER A O 1
ATOM 3818 N N . GLY A 1 505 ? 82.908 146.574 65.323 1.00 39.15 541 GLY A N 1
ATOM 3819 C CA . GLY A 1 505 ? 83.344 147.279 66.530 1.00 38.27 541 GLY A CA 1
ATOM 3820 C C . GLY A 1 505 ? 84.303 146.543 67.449 1.00 36.93 541 GLY A C 1
ATOM 3821 O O . GLY A 1 505 ? 84.662 147.066 68.503 1.00 37.82 541 GLY A O 1
ATOM 3822 N N . TYR A 1 506 ? 84.718 145.335 67.077 1.00 36.47 542 TYR A N 1
ATOM 3823 C CA . TYR A 1 506 ? 85.743 144.630 67.837 1.00 36.26 542 TYR A CA 1
ATOM 3824 C C . TYR A 1 506 ? 87.129 145.018 67.321 1.00 38.32 542 TYR A C 1
ATOM 3825 O O . TYR A 1 506 ? 87.474 144.711 66.180 1.00 40.39 542 TYR A O 1
ATOM 3834 N N . LYS A 1 507 ? 87.909 145.702 68.158 1.00 40.63 543 LYS A N 1
ATOM 3835 C CA . LYS A 1 507 ? 89.277 146.089 67.808 1.00 44.24 543 LYS A CA 1
ATOM 3836 C C . LYS A 1 507 ? 90.220 144.959 68.156 1.00 45.73 543 LYS A C 1
ATOM 3837 O O . LYS A 1 507 ? 90.500 144.706 69.326 1.00 41.97 543 LYS A O 1
ATOM 3843 N N . THR A 1 508 ? 90.702 144.280 67.125 1.00 52.90 544 THR A N 1
ATOM 3844 C CA . THR A 1 508 ? 91.561 143.124 67.308 1.00 61.28 544 THR A CA 1
ATOM 3845 C C . THR A 1 508 ? 93.002 143.572 67.592 1.00 65.62 544 THR A C 1
ATOM 3846 O O . THR A 1 508 ? 93.599 144.309 66.806 1.00 70.16 544 THR A O 1
ATOM 3850 N N . THR A 1 509 ? 93.529 143.148 68.739 1.00 70.23 545 THR A N 1
ATOM 3851 C CA . THR A 1 509 ? 94.923 143.405 69.133 1.00 78.73 545 THR A CA 1
ATOM 3852 C C . THR A 1 509 ? 95.237 142.629 70.413 1.00 77.87 545 THR A C 1
ATOM 3853 O O . THR A 1 509 ? 95.760 141.521 70.344 1.00 76.12 545 THR A O 1
ATOM 3858 N N . PRO B 1 26 ? 71.381 120.228 101.405 1.00 106.33 62 PRO B N 1
ATOM 3859 C CA . PRO B 1 26 ? 70.858 120.432 100.066 1.00 107.30 62 PRO B CA 1
ATOM 3860 C C . PRO B 1 26 ? 69.565 121.275 100.043 1.00 103.77 62 PRO B C 1
ATOM 3861 O O . PRO B 1 26 ? 69.591 122.353 99.472 1.00 98.19 62 PRO B O 1
ATOM 3865 N N . GLU B 1 27 ? 68.471 120.824 100.667 1.00 101.13 63 GLU B N 1
ATOM 3866 C CA . GLU B 1 27 ? 67.272 121.663 100.832 1.00 96.09 63 GLU B CA 1
ATOM 3867 C C . GLU B 1 27 ? 67.333 122.486 102.125 1.00 89.17 63 GLU B C 1
ATOM 3868 O O . GLU B 1 27 ? 66.542 123.409 102.328 1.00 87.94 63 GLU B O 1
ATOM 3874 N N . LEU B 1 28 ? 68.277 122.130 102.993 1.00 81.44 64 LEU B N 1
ATOM 3875 C CA . LEU B 1 28 ? 68.630 122.915 104.177 1.00 76.82 64 LEU B CA 1
ATOM 3876 C C . LEU B 1 28 ? 69.133 124.327 103.817 1.00 77.00 64 LEU B C 1
ATOM 3877 O O . LEU B 1 28 ? 68.992 125.259 104.607 1.00 72.08 64 LEU B O 1
ATOM 3882 N N . ARG B 1 29 ? 69.728 124.466 102.631 1.00 78.64 65 ARG B N 1
ATOM 3883 C CA . ARG B 1 29 ? 70.254 125.746 102.149 1.00 81.63 65 ARG B CA 1
ATOM 3884 C C . ARG B 1 29 ? 69.172 126.646 101.531 1.00 77.50 65 ARG B C 1
ATOM 3885 O O . ARG B 1 29 ? 69.280 127.870 101.599 1.00 77.64 65 ARG B O 1
ATOM 3893 N N . SER B 1 30 ? 68.140 126.044 100.937 1.00 71.44 66 SER B N 1
ATOM 3894 C CA . SER B 1 30 ? 67.095 126.788 100.209 1.00 67.19 66 SER B CA 1
ATOM 3895 C C . SER B 1 30 ? 66.039 127.456 101.106 1.00 62.85 66 SER B C 1
ATOM 3896 O O . SER B 1 30 ? 65.172 128.183 100.609 1.00 61.96 66 SER B O 1
ATOM 3899 N N . ARG B 1 31 ? 66.117 127.205 102.413 1.00 56.05 67 ARG B N 1
ATOM 3900 C CA . ARG B 1 31 ? 65.203 127.790 103.388 1.00 51.77 67 ARG B CA 1
ATOM 3901 C C . ARG B 1 31 ? 65.989 128.273 104.607 1.00 47.85 67 ARG B C 1
ATOM 3902 O O . ARG B 1 31 ? 67.029 127.708 104.946 1.00 48.22 67 ARG B O 1
ATOM 3910 N N . ALA B 1 32 ? 65.490 129.320 105.259 1.00 43.67 68 ALA B N 1
ATOM 3911 C CA . ALA B 1 32 ? 66.161 129.902 106.421 1.00 40.98 68 ALA B CA 1
ATOM 3912 C C . ALA B 1 32 ? 66.367 128.861 107.515 1.00 38.90 68 ALA B C 1
ATOM 3913 O O . ALA B 1 32 ? 65.543 127.964 107.685 1.00 38.17 68 ALA B O 1
ATOM 3915 N N . LEU B 1 33 ? 67.472 128.990 108.247 1.00 37.66 69 LEU B N 1
ATOM 3916 C CA . LEU B 1 33 ? 67.790 128.102 109.364 1.00 35.43 69 LEU B CA 1
ATOM 3917 C C . LEU B 1 33 ? 68.121 128.924 110.602 1.00 34.99 69 LEU B C 1
ATOM 3918 O O . LEU B 1 33 ? 69.037 129.746 110.580 1.00 36.29 69 LEU B O 1
ATOM 3923 N N . THR B 1 34 ? 67.372 128.698 111.676 1.00 33.94 70 THR B N 1
ATOM 3924 C CA . THR B 1 34 ? 67.619 129.356 112.949 1.00 33.99 70 THR B CA 1
ATOM 3925 C C . THR B 1 34 ? 67.862 128.299 114.027 1.00 33.54 70 THR B C 1
ATOM 3926 O O . THR B 1 34 ? 67.016 127.437 114.261 1.00 32.42 70 THR B O 1
ATOM 3930 N N . ILE B 1 35 ? 69.029 128.375 114.668 1.00 33.89 71 ILE B N 1
ATOM 3931 C CA . ILE B 1 35 ? 69.395 127.483 115.765 1.00 33.14 71 ILE B CA 1
ATOM 3932 C C . ILE B 1 35 ? 69.370 128.271 117.074 1.00 33.66 71 ILE B C 1
ATOM 3933 O O . ILE B 1 35 ? 70.215 129.139 117.297 1.00 34.59 71 ILE B O 1
ATOM 3938 N N . VAL B 1 36 ? 68.400 127.970 117.934 1.00 33.67 72 VAL B N 1
ATOM 3939 C CA . VAL B 1 36 ? 68.239 128.681 119.201 1.00 34.39 72 VAL B CA 1
ATOM 3940 C C . VAL B 1 36 ? 68.826 127.859 120.347 1.00 34.54 72 VAL B C 1
ATOM 3941 O O . VAL B 1 36 ? 68.333 126.773 120.658 1.00 35.60 72 VAL B O 1
ATOM 3945 N N . VAL B 1 37 ? 69.879 128.386 120.968 1.00 34.75 73 VAL B N 1
ATOM 3946 C CA . VAL B 1 37 ? 70.511 127.749 122.116 1.00 34.43 73 VAL B CA 1
ATOM 3947 C C . VAL B 1 37 ? 69.941 128.358 123.393 1.00 35.11 73 VAL B C 1
ATOM 3948 O O . VAL B 1 37 ? 70.350 129.444 123.810 1.00 36.34 73 VAL B O 1
ATOM 3952 N N . LEU B 1 38 ? 68.993 127.657 124.008 1.00 34.54 74 LEU B N 1
ATOM 3953 C CA . LEU B 1 38 ? 68.418 128.095 125.276 1.00 34.63 74 LEU B CA 1
ATOM 3954 C C . LEU B 1 38 ? 69.328 127.670 126.431 1.00 34.46 74 LEU B C 1
ATOM 3955 O O . LEU B 1 38 ? 69.744 126.514 126.513 1.00 33.12 74 LEU B O 1
ATOM 3960 N N . GLY B 1 39 ? 69.626 128.612 127.322 1.00 35.18 75 GLY B N 1
ATOM 3961 C CA . GLY B 1 39 ? 70.634 128.409 128.360 1.00 35.60 75 GLY B CA 1
ATOM 3962 C C . GLY B 1 39 ? 72.026 128.656 127.810 1.00 35.87 75 GLY B C 1
ATOM 3963 O O . GLY B 1 39 ? 72.981 127.990 128.203 1.00 35.22 75 GLY B O 1
ATOM 3964 N N . ALA B 1 40 ? 72.134 129.635 126.910 1.00 36.94 76 ALA B N 1
ATOM 3965 C CA . ALA B 1 40 ? 73.383 129.938 126.207 1.00 37.97 76 ALA B CA 1
ATOM 3966 C C . ALA B 1 40 ? 74.485 130.459 127.131 1.00 39.94 76 ALA B C 1
ATOM 3967 O O . ALA B 1 40 ? 75.666 130.409 126.779 1.00 40.63 76 ALA B O 1
ATOM 3969 N N . SER B 1 41 ? 74.096 130.958 128.303 1.00 41.20 77 SER B N 1
ATOM 3970 C CA . SER B 1 41 ? 75.042 131.406 129.323 1.00 42.87 77 SER B CA 1
ATOM 3971 C C . SER B 1 41 ? 75.632 130.255 130.158 1.00 43.37 77 SER B C 1
ATOM 3972 O O . SER B 1 41 ? 76.403 130.497 131.084 1.00 44.32 77 SER B O 1
ATOM 3975 N N . GLY B 1 42 ? 75.287 129.013 129.821 1.00 43.32 78 GLY B N 1
ATOM 3976 C CA . GLY B 1 42 ? 75.601 127.863 130.663 1.00 43.89 78 GLY B CA 1
ATOM 3977 C C . GLY B 1 42 ? 76.885 127.127 130.344 1.00 44.04 78 GLY B C 1
ATOM 3978 O O . GLY B 1 42 ? 77.606 127.470 129.406 1.00 43.53 78 GLY B O 1
ATOM 3979 N N . ASP B 1 43 ? 77.152 126.100 131.145 1.00 45.07 79 ASP B N 1
ATOM 3980 C CA . ASP B 1 43 ? 78.384 125.326 131.051 1.00 46.82 79 ASP B CA 1
ATOM 3981 C C . ASP B 1 43 ? 78.446 124.517 129.757 1.00 44.65 79 ASP B C 1
ATOM 3982 O O . ASP B 1 43 ? 79.447 124.561 129.041 1.00 44.47 79 ASP B O 1
ATOM 3987 N N . LEU B 1 44 ? 77.373 123.790 129.462 1.00 41.97 80 LEU B N 1
ATOM 3988 C CA . LEU B 1 44 ? 77.309 122.974 128.252 1.00 41.13 80 LEU B CA 1
ATOM 3989 C C . LEU B 1 44 ? 77.392 123.827 126.990 1.00 40.08 80 LEU B C 1
ATOM 3990 O O . LEU B 1 44 ? 78.071 123.460 126.026 1.00 38.31 80 LEU B O 1
ATOM 3995 N N . ALA B 1 45 ? 76.694 124.958 127.002 1.00 39.58 81 ALA B N 1
ATOM 3996 C CA . ALA B 1 45 ? 76.644 125.846 125.847 1.00 40.41 81 ALA B CA 1
ATOM 3997 C C . ALA B 1 45 ? 78.038 126.261 125.370 1.00 40.98 81 ALA B C 1
ATOM 3998 O O . ALA B 1 45 ? 78.380 126.071 124.200 1.00 40.34 81 ALA B O 1
ATOM 4000 N N . LYS B 1 46 ? 78.836 126.818 126.274 1.00 42.26 82 LYS B N 1
ATOM 4001 C CA . LYS B 1 46 ? 80.155 127.339 125.905 1.00 45.50 82 LYS B CA 1
ATOM 4002 C C . LYS B 1 46 ? 81.201 126.249 125.674 1.00 45.59 82 LYS B C 1
ATOM 4003 O O . LYS B 1 46 ? 82.093 126.418 124.844 1.00 45.65 82 LYS B O 1
ATOM 4009 N N . LYS B 1 47 ? 81.095 125.141 126.403 1.00 45.72 83 LYS B N 1
ATOM 4010 C CA . LYS B 1 47 ? 82.099 124.076 126.326 1.00 46.27 83 LYS B CA 1
ATOM 4011 C C . LYS B 1 47 ? 81.861 123.084 125.191 1.00 45.12 83 LYS B C 1
ATOM 4012 O O . LYS B 1 47 ? 82.816 122.533 124.648 1.00 43.39 83 LYS B O 1
ATOM 4018 N N . LYS B 1 48 ? 80.597 122.856 124.840 1.00 45.49 84 LYS B N 1
ATOM 4019 C CA . LYS B 1 48 ? 80.247 121.851 123.837 1.00 44.80 84 LYS B CA 1
ATOM 4020 C C . LYS B 1 48 ? 79.422 122.388 122.669 1.00 42.02 84 LYS B C 1
ATOM 4021 O O . LYS B 1 48 ? 79.789 122.197 121.512 1.00 41.36 84 LYS B O 1
ATOM 4027 N N . THR B 1 49 ? 78.316 123.058 122.968 1.00 39.91 85 THR B N 1
ATOM 4028 C CA . THR B 1 49 ? 77.366 123.457 121.933 1.00 38.37 85 THR B CA 1
ATOM 4029 C C . THR B 1 49 ? 77.962 124.435 120.917 1.00 38.00 85 THR B C 1
ATOM 4030 O O . THR B 1 49 ? 78.036 124.126 119.728 1.00 36.40 85 THR B O 1
ATOM 4034 N N . PHE B 1 50 ? 78.390 125.605 121.383 1.00 38.48 86 PHE B N 1
ATOM 4035 C CA . PHE B 1 50 ? 78.928 126.632 120.485 1.00 38.89 86 PHE B CA 1
ATOM 4036 C C . PHE B 1 50 ? 80.199 126.183 119.751 1.00 37.56 86 PHE B C 1
ATOM 4037 O O . PHE B 1 50 ? 80.341 126.461 118.559 1.00 36.75 86 PHE B O 1
ATOM 4045 N N . PRO B 1 51 ? 81.127 125.497 120.453 1.00 37.14 87 PRO B N 1
ATOM 4046 C CA . PRO B 1 51 ? 82.307 124.946 119.771 1.00 37.21 87 PRO B CA 1
ATOM 4047 C C . PRO B 1 51 ? 81.981 123.945 118.664 1.00 35.94 87 PRO B C 1
ATOM 4048 O O . PRO B 1 51 ? 82.634 123.951 117.622 1.00 36.11 87 PRO B O 1
ATOM 4052 N N . ALA B 1 52 ? 80.986 123.093 118.894 1.00 35.47 88 ALA B N 1
ATOM 4053 C CA . ALA B 1 52 ? 80.538 122.141 117.873 1.00 35.00 88 ALA B CA 1
ATOM 4054 C C . ALA B 1 52 ? 79.973 122.876 116.658 1.00 35.22 88 ALA B C 1
ATOM 4055 O O . ALA B 1 52 ? 80.289 122.540 115.516 1.00 34.99 88 ALA B O 1
ATOM 4057 N N . LEU B 1 53 ? 79.141 123.881 116.918 1.00 35.53 89 LEU B N 1
ATOM 4058 C CA . LEU B 1 53 ? 78.575 124.712 115.858 1.00 35.75 89 LEU B CA 1
ATOM 4059 C C . LEU B 1 53 ? 79.666 125.424 115.059 1.00 36.57 89 LEU B C 1
ATOM 4060 O O . LEU B 1 53 ? 79.552 125.560 113.842 1.00 36.17 89 LEU B O 1
ATOM 4065 N N . PHE B 1 54 ? 80.716 125.878 115.744 1.00 38.22 90 PHE B N 1
ATOM 4066 C CA . PHE B 1 54 ? 81.862 126.503 115.074 1.00 40.34 90 PHE B CA 1
ATOM 4067 C C . PHE B 1 54 ? 82.509 125.537 114.085 1.00 41.03 90 PHE B C 1
ATOM 4068 O O . PHE B 1 54 ? 82.773 125.901 112.938 1.00 41.92 90 PHE B O 1
ATOM 4076 N N . GLN B 1 55 ? 82.751 124.306 114.531 1.00 40.81 91 GLN B N 1
ATOM 4077 C CA . GLN B 1 55 ? 83.346 123.283 113.672 1.00 41.16 91 GLN B CA 1
ATOM 4078 C C . GLN B 1 55 ? 82.457 122.963 112.473 1.00 41.04 91 GLN B C 1
ATOM 4079 O O . GLN B 1 55 ? 82.955 122.785 111.361 1.00 41.99 91 GLN B O 1
ATOM 4085 N N . LEU B 1 56 ? 81.147 122.890 112.700 1.00 39.77 92 LEU B N 1
ATOM 4086 C CA . LEU B 1 56 ? 80.199 122.641 111.616 1.00 38.91 92 LEU B CA 1
ATOM 4087 C C . LEU B 1 56 ? 80.203 123.779 110.601 1.00 40.23 92 LEU B C 1
ATOM 4088 O O . LEU B 1 56 ? 80.102 123.536 109.400 1.00 40.13 92 LEU B O 1
ATOM 4093 N N . TYR B 1 57 ? 80.316 125.015 111.082 1.00 41.80 93 TYR B N 1
ATOM 4094 C CA . TYR B 1 57 ? 80.419 126.172 110.198 1.00 43.97 93 TYR B CA 1
ATOM 4095 C C . TYR B 1 57 ? 81.666 126.060 109.327 1.00 46.50 93 TYR B C 1
ATOM 4096 O O . TYR B 1 57 ? 81.589 126.204 108.111 1.00 46.48 93 TYR B O 1
ATOM 4105 N N . CYS B 1 58 ? 82.805 125.779 109.959 1.00 50.66 94 CYS B N 1
ATOM 4106 C CA . CYS B 1 58 ? 84.093 125.705 109.264 1.00 55.08 94 CYS B CA 1
ATOM 4107 C C . CYS B 1 58 ? 84.184 124.599 108.217 1.00 53.71 94 CYS B C 1
ATOM 4108 O O . CYS B 1 58 ? 84.921 124.732 107.241 1.00 53.52 94 CYS B O 1
ATOM 4111 N N . ASN B 1 59 ? 83.450 123.509 108.422 1.00 52.26 95 ASN B N 1
ATOM 4112 C CA . ASN B 1 59 ? 83.455 122.392 107.479 1.00 52.44 95 ASN B CA 1
ATOM 4113 C C . ASN B 1 59 ? 82.389 122.521 106.393 1.00 50.91 95 ASN B C 1
ATOM 4114 O O . ASN B 1 59 ? 82.156 121.576 105.642 1.00 51.47 95 ASN B O 1
ATOM 4119 N N . GLY B 1 60 ? 81.748 123.686 106.306 1.00 50.01 96 GLY B N 1
ATOM 4120 C CA . GLY B 1 60 ? 80.697 123.922 105.318 1.00 49.58 96 GLY B CA 1
ATOM 4121 C C . GLY B 1 60 ? 79.450 123.091 105.560 1.00 47.34 96 GLY B C 1
ATOM 4122 O O . GLY B 1 60 ? 78.714 122.783 104.627 1.00 46.08 96 GLY B O 1
ATOM 4123 N N . MET B 1 61 ? 79.211 122.735 106.817 1.00 47.81 97 MET B N 1
ATOM 4124 C CA . MET B 1 61 ? 78.095 121.869 107.179 1.00 47.70 97 MET B CA 1
ATOM 4125 C C . MET B 1 61 ? 76.870 122.674 107.606 1.00 45.67 97 MET B C 1
ATOM 4126 O O . MET B 1 61 ? 75.763 122.147 107.623 1.00 45.95 97 MET B O 1
ATOM 4131 N N . LEU B 1 62 ? 77.081 123.936 107.981 1.00 44.72 98 LEU B N 1
ATOM 4132 C CA . LEU B 1 62 ? 75.993 124.883 108.207 1.00 43.36 98 LEU B CA 1
ATOM 4133 C C . LEU B 1 62 ? 75.934 125.850 107.037 1.00 42.79 98 LEU B C 1
ATOM 4134 O O . LEU B 1 62 ? 76.965 126.123 106.419 1.00 44.27 98 LEU B O 1
ATOM 4139 N N . PRO B 1 63 ? 74.736 126.382 106.729 1.00 41.51 99 PRO B N 1
ATOM 4140 C CA . PRO B 1 63 ? 74.674 127.441 105.722 1.00 41.78 99 PRO B CA 1
ATOM 4141 C C . PRO B 1 63 ? 75.453 128.675 106.177 1.00 42.53 99 PRO B C 1
ATOM 4142 O O . PRO B 1 63 ? 75.478 128.982 107.368 1.00 41.25 99 PRO B O 1
ATOM 4146 N N . ARG B 1 64 ? 76.095 129.359 105.235 1.00 44.63 100 ARG B N 1
ATOM 4147 C CA . ARG B 1 64 ? 76.842 130.581 105.542 1.00 47.23 100 ARG B CA 1
ATOM 4148 C C . ARG B 1 64 ? 75.956 131.657 106.183 1.00 45.33 100 ARG B C 1
ATOM 4149 O O . ARG B 1 64 ? 76.420 132.407 107.044 1.00 45.49 100 ARG B O 1
ATOM 4157 N N . ASP B 1 65 ? 74.679 131.691 105.802 1.00 43.76 101 ASP B N 1
ATOM 4158 C CA . ASP B 1 65 ? 73.718 132.656 106.356 1.00 43.31 101 ASP B CA 1
ATOM 4159 C C . ASP B 1 65 ? 72.825 132.079 107.474 1.00 41.49 101 ASP B C 1
ATOM 4160 O O . ASP B 1 65 ? 71.705 132.550 107.684 1.00 42.71 101 ASP B O 1
ATOM 4165 N N . VAL B 1 66 ? 73.330 131.085 108.201 1.00 39.00 102 VAL B N 1
ATOM 4166 C CA . VAL B 1 66 ? 72.635 130.556 109.373 1.00 38.13 102 VAL B CA 1
ATOM 4167 C C . VAL B 1 66 ? 72.540 131.614 110.470 1.00 38.45 102 VAL B C 1
ATOM 4168 O O . VAL B 1 66 ? 73.389 132.499 110.565 1.00 39.43 102 VAL B O 1
ATOM 4172 N N . ASN B 1 67 ? 71.503 131.514 111.294 1.00 38.08 103 ASN B N 1
ATOM 4173 C CA . ASN B 1 67 ? 71.356 132.374 112.460 1.00 38.42 103 ASN B CA 1
ATOM 4174 C C . ASN B 1 67 ? 71.383 131.558 113.739 1.00 37.31 103 ASN B C 1
ATOM 4175 O O . ASN B 1 67 ? 70.583 130.644 113.915 1.00 36.02 103 ASN B O 1
ATOM 4180 N N . ILE B 1 68 ? 72.316 131.894 114.623 1.00 37.22 104 ILE B N 1
ATOM 4181 C CA . ILE B 1 68 ? 72.442 131.233 115.911 1.00 36.15 104 ILE B CA 1
ATOM 4182 C C . ILE B 1 68 ? 72.045 132.244 116.975 1.00 36.55 104 ILE B C 1
ATOM 4183 O O . ILE B 1 68 ? 72.670 133.298 117.103 1.00 37.02 104 ILE B O 1
ATOM 4188 N N . LEU B 1 69 ? 71.000 131.917 117.730 1.00 36.25 105 LEU B N 1
ATOM 4189 C CA . LEU B 1 69 ? 70.434 132.831 118.718 1.00 37.19 105 LEU B CA 1
ATOM 4190 C C . LEU B 1 69 ? 70.539 132.247 120.123 1.00 36.96 105 LEU B C 1
ATOM 4191 O O . LEU B 1 69 ? 69.922 131.229 120.430 1.00 36.58 105 LEU B O 1
ATOM 4196 N N . GLY B 1 70 ? 71.337 132.894 120.967 1.00 37.58 106 GLY B N 1
ATOM 4197 C CA . GLY B 1 70 ? 71.423 132.530 122.373 1.00 38.15 106 GLY B CA 1
ATOM 4198 C C . GLY B 1 70 ? 70.241 133.096 123.131 1.00 38.80 106 GLY B C 1
ATOM 4199 O O . GLY B 1 70 ? 69.790 134.205 122.841 1.00 40.57 106 GLY B O 1
ATOM 4200 N N . TYR B 1 71 ? 69.745 132.336 124.104 1.00 38.43 107 TYR B N 1
ATOM 4201 C CA . TYR B 1 71 ? 68.603 132.750 124.916 1.00 38.95 107 TYR B CA 1
ATOM 4202 C C . TYR B 1 71 ? 68.783 132.306 126.365 1.00 38.79 107 TYR B C 1
ATOM 4203 O O . TYR B 1 71 ? 68.967 131.125 126.635 1.00 37.67 107 TYR B O 1
ATOM 4212 N N . ALA B 1 72 ? 68.730 133.260 127.290 1.00 40.92 108 ALA B N 1
ATOM 4213 C CA . ALA B 1 72 ? 68.830 132.970 128.722 1.00 42.31 108 ALA B CA 1
ATOM 4214 C C . ALA B 1 72 ? 68.394 134.177 129.557 1.00 44.49 108 ALA B C 1
ATOM 4215 O O . ALA B 1 72 ? 68.170 135.261 129.021 1.00 44.25 108 ALA B O 1
ATOM 4217 N N . ARG B 1 73 ? 68.282 133.979 130.868 1.00 46.30 109 ARG B N 1
ATOM 4218 C CA . ARG B 1 73 ? 67.827 135.034 131.782 1.00 48.12 109 ARG B CA 1
ATOM 4219 C C . ARG B 1 73 ? 68.894 136.093 132.044 1.00 49.87 109 ARG B C 1
ATOM 4220 O O . ARG B 1 73 ? 68.563 137.242 132.351 1.00 52.07 109 ARG B O 1
ATOM 4228 N N . SER B 1 74 ? 70.165 135.705 131.943 1.00 49.76 110 SER B N 1
ATOM 4229 C CA . SER B 1 74 ? 71.277 136.632 132.172 1.00 51.92 110 SER B CA 1
ATOM 4230 C C . SER B 1 74 ? 71.247 137.800 131.192 1.00 53.29 110 SER B C 1
ATOM 4231 O O . SER B 1 74 ? 70.946 137.624 130.010 1.00 50.67 110 SER B O 1
ATOM 4234 N N . THR B 1 75 ? 71.556 138.991 131.698 1.00 57.91 111 THR B N 1
ATOM 4235 C CA . THR B 1 75 ? 71.668 140.179 130.859 1.00 61.64 111 THR B CA 1
ATOM 4236 C C . THR B 1 75 ? 73.104 140.295 130.366 1.00 62.82 111 THR B C 1
ATOM 4237 O O . THR B 1 75 ? 74.045 140.123 131.142 1.00 62.29 111 THR B O 1
ATOM 4241 N N . MET B 1 76 ? 73.266 140.569 129.075 1.00 66.11 112 MET B N 1
ATOM 4242 C CA . MET B 1 76 ? 74.586 140.695 128.473 1.00 70.23 112 MET B CA 1
ATOM 4243 C C . MET B 1 76 ? 74.907 142.171 128.259 1.00 74.00 112 MET B C 1
ATOM 4244 O O . MET B 1 76 ? 74.267 142.840 127.446 1.00 70.17 112 MET B O 1
ATOM 4249 N N . GLU B 1 77 ? 75.899 142.671 128.995 1.00 80.34 113 GLU B N 1
ATOM 4250 C CA . GLU B 1 77 ? 76.296 144.078 128.904 1.00 83.91 113 GLU B CA 1
ATOM 4251 C C . GLU B 1 77 ? 77.018 144.318 127.574 1.00 79.27 113 GLU B C 1
ATOM 4252 O O . GLU B 1 77 ? 76.779 145.326 126.909 1.00 77.12 113 GLU B O 1
ATOM 4258 N N . ASP B 1 78 ? 77.888 143.383 127.189 1.00 74.85 114 ASP B N 1
ATOM 4259 C CA . ASP B 1 78 ? 78.596 143.449 125.910 1.00 71.35 114 ASP B CA 1
ATOM 4260 C C . ASP B 1 78 ? 78.582 142.073 125.238 1.00 68.81 114 ASP B C 1
ATOM 4261 O O . ASP B 1 78 ? 79.299 141.160 125.653 1.00 67.98 114 ASP B O 1
ATOM 4266 N N . VAL B 1 79 ? 77.768 141.942 124.193 1.00 67.20 115 VAL B N 1
ATOM 4267 C CA . VAL B 1 79 ? 77.582 140.665 123.503 1.00 65.58 115 VAL B CA 1
ATOM 4268 C C . VAL B 1 79 ? 78.822 140.318 122.684 1.00 65.13 115 VAL B C 1
ATOM 4269 O O . VAL B 1 79 ? 79.271 139.173 122.686 1.00 66.07 115 VAL B O 1
ATOM 4273 N N . GLU B 1 80 ? 79.369 141.311 121.990 1.00 66.33 116 GLU B N 1
ATOM 4274 C CA . GLU B 1 80 ? 80.587 141.130 121.191 1.00 66.94 116 GLU B CA 1
ATOM 4275 C C . GLU B 1 80 ? 81.786 140.644 122.014 1.00 67.78 116 GLU B C 1
ATOM 4276 O O . GLU B 1 80 ? 82.579 139.829 121.535 1.00 66.97 116 GLU B O 1
ATOM 4282 N N . LYS B 1 81 ? 81.912 141.141 123.242 1.00 69.78 117 LYS B N 1
ATOM 4283 C CA . LYS B 1 81 ? 83.030 140.769 124.109 1.00 72.46 117 LYS B CA 1
ATOM 4284 C C . LYS B 1 81 ? 82.855 139.349 124.628 1.00 68.41 117 LYS B C 1
ATOM 4285 O O . LYS B 1 81 ? 83.794 138.553 124.602 1.00 66.64 117 LYS B O 1
ATOM 4291 N N . TRP B 1 82 ? 81.648 139.045 125.100 1.00 65.35 118 TRP B N 1
ATOM 4292 C CA . TRP B 1 82 ? 81.280 137.689 125.523 1.00 60.73 118 TRP B CA 1
ATOM 4293 C C . TRP B 1 82 ? 81.592 136.661 124.437 1.00 57.59 118 TRP B C 1
ATOM 4294 O O . TRP B 1 82 ? 82.157 135.606 124.718 1.00 56.66 118 TRP B O 1
ATOM 4305 N N . LYS B 1 83 ? 81.231 136.982 123.198 1.00 56.02 119 LYS B N 1
ATOM 4306 C CA . LYS B 1 83 ? 81.500 136.103 122.061 1.00 54.53 119 LYS B CA 1
ATOM 4307 C C . LYS B 1 83 ? 82.996 135.938 121.803 1.00 55.72 119 LYS B C 1
ATOM 4308 O O . LYS B 1 83 ? 83.488 134.820 121.657 1.00 54.80 119 LYS B O 1
ATOM 4314 N N . LYS B 1 84 ? 83.713 137.056 121.758 1.00 59.08 120 LYS B N 1
ATOM 4315 C CA . LYS B 1 84 ? 85.136 137.043 121.426 1.00 62.28 120 LYS B CA 1
ATOM 4316 C C . LYS B 1 84 ? 86.011 136.466 122.545 1.00 62.95 120 LYS B C 1
ATOM 4317 O O . LYS B 1 84 ? 86.961 135.734 122.267 1.00 62.74 120 LYS B O 1
ATOM 4323 N N . ASP B 1 85 ? 85.698 136.798 123.797 1.00 63.27 121 ASP B N 1
ATOM 4324 C CA . ASP B 1 85 ? 86.524 136.385 124.938 1.00 63.69 121 ASP B CA 1
ATOM 4325 C C . ASP B 1 85 ? 86.110 135.036 125.520 1.00 62.69 121 ASP B C 1
ATOM 4326 O O . ASP B 1 85 ? 86.934 134.124 125.618 1.00 65.03 121 ASP B O 1
ATOM 4331 N N . THR B 1 86 ? 84.845 134.908 125.907 1.00 59.72 122 THR B N 1
ATOM 4332 C CA . THR B 1 86 ? 84.368 133.687 126.556 1.00 57.69 122 THR B CA 1
ATOM 4333 C C . THR B 1 86 ? 84.176 132.548 125.555 1.00 56.14 122 THR B C 1
ATOM 4334 O O . THR B 1 86 ? 84.873 131.537 125.628 1.00 55.26 122 THR B O 1
ATOM 4338 N N . LEU B 1 87 ? 83.241 132.724 124.622 1.00 54.96 123 LEU B N 1
ATOM 4339 C CA . LEU B 1 87 ? 82.878 131.668 123.666 1.00 52.37 123 LEU B CA 1
ATOM 4340 C C . LEU B 1 87 ? 84.055 131.194 122.826 1.00 51.34 123 LEU B C 1
ATOM 4341 O O . LEU B 1 87 ? 84.357 130.002 122.795 1.00 50.18 123 LEU B O 1
ATOM 4346 N N . ALA B 1 88 ? 84.718 132.133 122.154 1.00 51.63 124 ALA B N 1
ATOM 4347 C CA . ALA B 1 88 ? 85.836 131.799 121.268 1.00 51.37 124 ALA B CA 1
ATOM 4348 C C . ALA B 1 88 ? 86.994 131.123 122.008 1.00 50.58 124 ALA B C 1
ATOM 4349 O O . ALA B 1 88 ? 87.773 130.395 121.401 1.00 49.32 124 ALA B O 1
ATOM 4351 N N . GLY B 1 89 ? 87.098 131.367 123.313 1.00 51.03 125 GLY B N 1
ATOM 4352 C CA . GLY B 1 89 ? 88.079 130.691 124.158 1.00 51.47 125 GLY B CA 1
ATOM 4353 C C . GLY B 1 89 ? 88.001 129.173 124.146 1.00 50.70 125 GLY B C 1
ATOM 4354 O O . GLY B 1 89 ? 89.008 128.505 124.374 1.00 52.23 125 GLY B O 1
ATOM 4355 N N . PHE B 1 90 ? 86.816 128.625 123.880 1.00 49.91 126 PHE B N 1
ATOM 4356 C CA . PHE B 1 90 ? 86.619 127.172 123.864 1.00 49.19 126 PHE B CA 1
ATOM 4357 C C . PHE B 1 90 ? 86.661 126.543 122.468 1.00 48.44 126 PHE B C 1
ATOM 4358 O O . PHE B 1 90 ? 86.478 125.332 122.334 1.00 45.76 126 PHE B O 1
ATOM 4366 N N . PHE B 1 91 ? 86.911 127.346 121.435 1.00 51.02 127 PHE B N 1
ATOM 4367 C CA . PHE B 1 91 ? 87.038 126.815 120.077 1.00 53.14 127 PHE B CA 1
ATOM 4368 C C . PHE B 1 91 ? 88.407 126.167 119.902 1.00 57.59 127 PHE B C 1
ATOM 4369 O O . PHE B 1 91 ? 89.412 126.665 120.414 1.00 58.54 127 PHE B O 1
ATOM 4377 N N . THR B 1 92 ? 88.438 125.063 119.164 1.00 62.55 128 THR B N 1
ATOM 4378 C CA . THR B 1 92 ? 89.670 124.321 118.923 1.00 68.80 128 THR B CA 1
ATOM 4379 C C . THR B 1 92 ? 89.966 124.271 117.429 1.00 76.47 128 THR B C 1
ATOM 4380 O O . THR B 1 92 ? 89.137 124.679 116.609 1.00 75.80 128 THR B O 1
ATOM 4384 N N . ARG B 1 93 ? 91.157 123.774 117.093 1.00 86.95 129 ARG B N 1
ATOM 4385 C CA . ARG B 1 93 ? 91.609 123.636 115.708 1.00 93.39 129 ARG B CA 1
ATOM 4386 C C . ARG B 1 93 ? 91.587 124.974 114.963 1.00 96.42 129 ARG B C 1
ATOM 4387 O O . ARG B 1 93 ? 91.340 125.028 113.754 1.00 98.77 129 ARG B O 1
ATOM 4395 N N . LEU B 1 94 ? 91.872 126.043 115.702 1.00 99.16 130 LEU B N 1
ATOM 4396 C CA . LEU B 1 94 ? 91.862 127.400 115.169 1.00 107.84 130 LEU B CA 1
ATOM 4397 C C . LEU B 1 94 ? 92.965 127.590 114.133 1.00 119.67 130 LEU B C 1
ATOM 4398 O O . LEU B 1 94 ? 92.729 128.127 113.049 1.00 122.10 130 LEU B O 1
ATOM 4403 N N . ASP B 1 95 ? 94.168 127.137 114.472 1.00 132.28 131 ASP B N 1
ATOM 4404 C CA . ASP B 1 95 ? 95.319 127.273 113.585 1.00 139.74 131 ASP B CA 1
ATOM 4405 C C . ASP B 1 95 ? 95.315 126.247 112.452 1.00 143.02 131 ASP B C 1
ATOM 4406 O O . ASP B 1 95 ? 95.869 126.518 111.397 1.00 147.35 131 ASP B O 1
ATOM 4411 N N . GLU B 1 96 ? 94.676 125.091 112.647 1.00 140.69 132 GLU B N 1
ATOM 4412 C CA . GLU B 1 96 ? 94.841 123.970 111.713 1.00 139.26 132 GLU B CA 1
ATOM 4413 C C . GLU B 1 96 ? 94.260 124.266 110.322 1.00 136.67 132 GLU B C 1
ATOM 4414 O O . GLU B 1 96 ? 94.894 123.982 109.301 1.00 135.71 132 GLU B O 1
ATOM 4420 N N . ARG B 1 97 ? 93.057 124.831 110.301 1.00 129.50 133 ARG B N 1
ATOM 4421 C CA . ARG B 1 97 ? 92.429 125.336 109.077 1.00 121.16 133 ARG B CA 1
ATOM 4422 C C . ARG B 1 97 ? 92.484 126.857 109.057 1.00 117.01 133 ARG B C 1
ATOM 4423 O O . ARG B 1 97 ? 92.602 127.476 110.107 1.00 114.91 133 ARG B O 1
ATOM 4431 N N . GLY B 1 98 ? 92.402 127.460 107.872 1.00 113.79 134 GLY B N 1
ATOM 4432 C CA . GLY B 1 98 ? 92.234 128.914 107.762 1.00 110.30 134 GLY B CA 1
ATOM 4433 C C . GLY B 1 98 ? 90.767 129.308 107.817 1.00 104.34 134 GLY B C 1
ATOM 4434 O O . GLY B 1 98 ? 90.269 129.993 106.922 1.00 102.43 134 GLY B O 1
ATOM 4435 N N . CYS B 1 99 ? 90.074 128.870 108.870 1.00 97.52 135 CYS B N 1
ATOM 4436 C CA . CYS B 1 99 ? 88.666 129.207 109.068 1.00 89.83 135 CYS B CA 1
ATOM 4437 C C . CYS B 1 99 ? 88.592 130.430 109.966 1.00 85.11 135 CYS B C 1
ATOM 4438 O O . CYS B 1 99 ? 89.129 130.419 111.075 1.00 84.17 135 CYS B O 1
ATOM 4441 N N . HIS B 1 100 ? 87.925 131.478 109.487 1.00 79.06 136 HIS B N 1
ATOM 4442 C CA . HIS B 1 100 ? 87.871 132.746 110.205 1.00 76.58 136 HIS B CA 1
ATOM 4443 C C . HIS B 1 100 ? 86.846 132.691 111.335 1.00 71.69 136 HIS B C 1
ATOM 4444 O O . HIS B 1 100 ? 85.702 132.276 111.134 1.00 70.24 136 HIS B O 1
ATOM 4451 N N . VAL B 1 101 ? 87.275 133.116 112.521 1.00 67.87 137 VAL B N 1
ATOM 4452 C CA . VAL B 1 101 ? 86.450 133.071 113.728 1.00 62.80 137 VAL B CA 1
ATOM 4453 C C . VAL B 1 101 ? 85.394 134.172 113.706 1.00 60.31 137 VAL B C 1
ATOM 4454 O O . VAL B 1 101 ? 84.249 133.939 114.087 1.00 59.49 137 VAL B O 1
ATOM 4458 N N . GLY B 1 102 ? 85.786 135.367 113.269 1.00 59.98 138 GLY B N 1
ATOM 4459 C CA . GLY B 1 102 ? 84.880 136.513 113.203 1.00 59.00 138 GLY B CA 1
ATOM 4460 C C . GLY B 1 102 ? 83.647 136.276 112.346 1.00 57.22 138 GLY B C 1
ATOM 4461 O O . GLY B 1 102 ? 82.554 136.725 112.693 1.00 56.45 138 GLY B O 1
ATOM 4462 N N . ASN B 1 103 ? 83.826 135.579 111.225 1.00 55.73 139 ASN B N 1
ATOM 4463 C CA . ASN B 1 103 ? 82.717 135.230 110.329 1.00 54.17 139 ASN B CA 1
ATOM 4464 C C . ASN B 1 103 ? 81.665 134.374 111.018 1.00 50.74 139 ASN B C 1
ATOM 4465 O O . ASN B 1 103 ? 80.466 134.604 110.844 1.00 50.98 139 ASN B O 1
ATOM 4470 N N . PHE B 1 104 ? 82.113 133.397 111.801 1.00 47.62 140 PHE B N 1
ATOM 4471 C CA . PHE B 1 104 ? 81.196 132.566 112.574 1.00 45.47 140 PHE B CA 1
ATOM 4472 C C . PHE B 1 104 ? 80.496 133.358 113.681 1.00 45.33 140 PHE B C 1
ATOM 4473 O O . PHE B 1 104 ? 79.283 133.242 113.855 1.00 44.01 140 PHE B O 1
ATOM 4481 N N . LEU B 1 105 ? 81.256 134.163 114.422 1.00 46.83 141 LEU B N 1
ATOM 4482 C CA . LEU B 1 105 ? 80.694 134.975 115.508 1.00 46.94 141 LEU B CA 1
ATOM 4483 C C . LEU B 1 105 ? 79.685 136.001 114.995 1.00 46.95 141 LEU B C 1
ATOM 4484 O O . LEU B 1 105 ? 78.764 136.378 115.715 1.00 46.38 141 LEU B O 1
ATOM 4489 N N . ARG B 1 106 ? 79.850 136.440 113.750 1.00 48.23 142 ARG B N 1
ATOM 4490 C CA . ARG B 1 106 ? 78.867 137.318 113.105 1.00 49.68 142 ARG B CA 1
ATOM 4491 C C . ARG B 1 106 ? 77.473 136.685 113.011 1.00 46.88 142 ARG B C 1
ATOM 4492 O O . ARG B 1 106 ? 76.473 137.398 112.961 1.00 46.76 142 ARG B O 1
ATOM 4500 N N . ARG B 1 107 ? 77.415 135.356 112.993 1.00 44.69 143 ARG B N 1
ATOM 4501 C CA . ARG B 1 107 ? 76.147 134.630 112.916 1.00 43.06 143 ARG B CA 1
ATOM 4502 C C . ARG B 1 107 ? 75.458 134.455 114.274 1.00 42.00 143 ARG B C 1
ATOM 4503 O O . ARG B 1 107 ? 74.322 133.992 114.321 1.00 41.24 143 ARG B O 1
ATOM 4511 N N . ILE B 1 108 ? 76.129 134.818 115.366 1.00 41.85 144 ILE B N 1
ATOM 4512 C CA . ILE B 1 108 ? 75.584 134.607 116.706 1.00 41.16 144 ILE B CA 1
ATOM 4513 C C . ILE B 1 108 ? 74.955 135.878 117.264 1.00 41.34 144 ILE B C 1
ATOM 4514 O O . ILE B 1 108 ? 75.582 136.930 117.262 1.00 41.90 144 ILE B O 1
ATOM 4519 N N . SER B 1 109 ? 73.719 135.760 117.747 1.00 41.24 145 SER B N 1
ATOM 4520 C CA . SER B 1 109 ? 73.057 136.823 118.505 1.00 42.38 145 SER B CA 1
ATOM 4521 C C . SER B 1 109 ? 72.731 136.325 119.908 1.00 43.04 145 SER B C 1
ATOM 4522 O O . SER B 1 109 ? 72.705 135.115 120.154 1.00 42.79 145 SER B O 1
ATOM 4525 N N . TYR B 1 110 ? 72.498 137.261 120.826 1.00 43.86 146 TYR B N 1
ATOM 4526 C CA . TYR B 1 110 ? 72.046 136.926 122.176 1.00 43.93 146 TYR B CA 1
ATOM 4527 C C . TYR B 1 110 ? 70.785 137.707 122.514 1.00 44.33 146 TYR B C 1
ATOM 4528 O O . TYR B 1 110 ? 70.531 138.778 121.961 1.00 44.96 146 TYR B O 1
ATOM 4537 N N . MET B 1 111 ? 70.000 137.149 123.428 1.00 44.62 147 MET B N 1
ATOM 4538 C CA . MET B 1 111 ? 68.712 137.702 123.800 1.00 45.30 147 MET B CA 1
ATOM 4539 C C . MET B 1 111 ? 68.370 137.273 125.223 1.00 45.50 147 MET B C 1
ATOM 4540 O O . MET B 1 111 ? 68.630 136.136 125.611 1.00 45.91 147 MET B O 1
ATOM 4545 N N . THR B 1 112 ? 67.784 138.184 125.993 1.00 46.70 148 THR B N 1
ATOM 4546 C CA . THR B 1 112 ? 67.430 137.918 127.386 1.00 47.71 148 THR B CA 1
ATOM 4547 C C . THR B 1 112 ? 65.941 137.592 127.515 1.00 48.92 148 THR B C 1
ATOM 4548 O O . THR B 1 112 ? 65.103 138.180 126.828 1.00 49.78 148 THR B O 1
ATOM 4552 N N . GLY B 1 113 ? 65.622 136.645 128.395 1.00 49.44 149 GLY B N 1
ATOM 4553 C CA . GLY B 1 113 ? 64.235 136.273 128.660 1.00 50.17 149 GLY B CA 1
ATOM 4554 C C . GLY B 1 113 ? 64.116 135.163 129.687 1.00 51.42 149 GLY B C 1
ATOM 4555 O O . GLY B 1 113 ? 65.089 134.461 129.970 1.00 52.54 149 GLY B O 1
ATOM 4556 N N . SER B 1 114 ? 62.915 134.998 130.234 1.00 52.03 150 SER B N 1
ATOM 4557 C CA . SER B 1 114 ? 62.635 133.941 131.204 1.00 52.46 150 SER B CA 1
ATOM 4558 C C . SER B 1 114 ? 62.293 132.612 130.519 1.00 52.45 150 SER B C 1
ATOM 4559 O O . SER B 1 114 ? 62.154 132.546 129.296 1.00 49.47 150 SER B O 1
ATOM 4562 N N . TYR B 1 115 ? 62.157 131.561 131.326 1.00 53.45 151 TYR B N 1
ATOM 4563 C CA . TYR B 1 115 ? 61.867 130.216 130.832 1.00 53.32 151 TYR B CA 1
ATOM 4564 C C . TYR B 1 115 ? 60.414 129.787 131.080 1.00 55.11 151 TYR B C 1
ATOM 4565 O O . TYR B 1 115 ? 60.053 128.638 130.804 1.00 56.13 151 TYR B O 1
ATOM 4574 N N . ASP B 1 116 ? 59.588 130.698 131.595 1.00 57.11 152 ASP B N 1
ATOM 4575 C CA . ASP B 1 116 ? 58.195 130.377 131.946 1.00 59.82 152 ASP B CA 1
ATOM 4576 C C . ASP B 1 116 ? 57.140 131.343 131.372 1.00 60.66 152 ASP B C 1
ATOM 4577 O O . ASP B 1 116 ? 56.036 130.913 131.039 1.00 61.67 152 ASP B O 1
ATOM 4582 N N . ARG B 1 117 ? 57.470 132.630 131.256 1.00 59.88 153 ARG B N 1
ATOM 4583 C CA . ARG B 1 117 ? 56.510 133.646 130.796 1.00 60.57 153 ARG B CA 1
ATOM 4584 C C . ARG B 1 117 ? 56.252 133.597 129.288 1.00 58.16 153 ARG B C 1
ATOM 4585 O O . ARG B 1 117 ? 57.189 133.644 128.492 1.00 54.97 153 ARG B O 1
ATOM 4593 N N . ASP B 1 118 ? 54.975 133.529 128.911 1.00 59.16 154 ASP B N 1
ATOM 4594 C CA . ASP B 1 118 ? 54.568 133.472 127.499 1.00 58.83 154 ASP B CA 1
ATOM 4595 C C . ASP B 1 118 ? 54.960 134.722 126.713 1.00 58.00 154 ASP B C 1
ATOM 4596 O O . ASP B 1 118 ? 55.162 134.653 125.502 1.00 55.80 154 ASP B O 1
ATOM 4601 N N . GLU B 1 119 ? 55.063 135.857 127.402 1.00 58.68 155 GLU B N 1
ATOM 4602 C CA . GLU B 1 119 ? 55.470 137.117 126.774 1.00 58.44 155 GLU B CA 1
ATOM 4603 C C . GLU B 1 119 ? 56.878 137.010 126.193 1.00 54.48 155 GLU B C 1
ATOM 4604 O O . GLU B 1 119 ? 57.170 137.586 125.147 1.00 52.60 155 GLU B O 1
ATOM 4610 N N . ASP B 1 120 ? 57.741 136.268 126.880 1.00 52.80 156 ASP B N 1
ATOM 4611 C CA . ASP B 1 120 ? 59.129 136.099 126.458 1.00 51.71 156 ASP B CA 1
ATOM 4612 C C . ASP B 1 120 ? 59.282 135.114 125.294 1.00 49.45 156 ASP B C 1
ATOM 4613 O O . ASP B 1 120 ? 60.175 135.275 124.458 1.00 47.89 156 ASP B O 1
ATOM 4618 N N . PHE B 1 121 ? 58.420 134.102 125.239 1.00 47.88 157 PHE B N 1
ATOM 4619 C CA . PHE B 1 121 ? 58.399 133.178 124.105 1.00 48.22 157 PHE B CA 1
ATOM 4620 C C . PHE B 1 121 ? 57.788 133.825 122.862 1.00 47.86 157 PHE B C 1
ATOM 4621 O O . PHE B 1 121 ? 58.108 133.441 121.736 1.00 50.00 157 PHE B O 1
ATOM 4629 N N . ALA B 1 122 ? 56.910 134.802 123.070 1.00 47.41 158 ALA B N 1
ATOM 4630 C CA . ALA B 1 122 ? 56.413 135.634 121.979 1.00 47.75 158 ALA B CA 1
ATOM 4631 C C . ALA B 1 122 ? 57.534 136.526 121.436 1.00 46.82 158 ALA B C 1
ATOM 4632 O O . ALA B 1 122 ? 57.677 136.673 120.223 1.00 47.53 158 ALA B O 1
ATOM 4634 N N . ARG B 1 123 ? 58.317 137.121 122.336 1.00 45.42 159 ARG B N 1
ATOM 4635 C CA . ARG B 1 123 ? 59.489 137.908 121.941 1.00 45.17 159 ARG B CA 1
ATOM 4636 C C . ARG B 1 123 ? 60.489 137.051 121.171 1.00 44.12 159 ARG B C 1
ATOM 4637 O O . ARG B 1 123 ? 61.033 137.489 120.153 1.00 43.72 159 ARG B O 1
ATOM 4645 N N . LEU B 1 124 ? 60.731 135.838 121.669 1.00 43.63 160 LEU B N 1
ATOM 4646 C CA . LEU B 1 124 ? 61.631 134.882 121.013 1.00 43.45 160 LEU B CA 1
ATOM 4647 C C . LEU B 1 124 ? 61.171 134.579 119.590 1.00 43.58 160 LEU B C 1
ATOM 4648 O O . LEU B 1 124 ? 61.967 134.619 118.650 1.00 43.28 160 LEU B O 1
ATOM 4653 N N . ASN B 1 125 ? 59.882 134.282 119.445 1.00 42.83 161 ASN B N 1
ATOM 4654 C CA . ASN B 1 125 ? 59.285 134.022 118.139 1.00 42.77 161 ASN B CA 1
ATOM 4655 C C . ASN B 1 125 ? 59.518 135.172 117.158 1.00 42.80 161 ASN B C 1
ATOM 4656 O O . ASN B 1 125 ? 59.865 134.952 115.997 1.00 41.91 161 ASN B O 1
ATOM 4661 N N . GLU B 1 126 ? 59.325 136.395 117.641 1.00 43.63 162 GLU B N 1
ATOM 4662 C CA . GLU B 1 126 ? 59.460 137.598 116.813 1.00 44.79 162 GLU B CA 1
ATOM 4663 C C . GLU B 1 126 ? 60.894 137.836 116.371 1.00 44.41 162 GLU B C 1
ATOM 4664 O O . GLU B 1 126 ? 61.139 138.283 115.249 1.00 43.62 162 GLU B O 1
ATOM 4670 N N . ARG B 1 127 ? 61.833 137.560 117.268 1.00 44.54 163 ARG B N 1
ATOM 4671 C CA . ARG B 1 127 ? 63.245 137.675 116.956 1.00 45.25 163 ARG B CA 1
ATOM 4672 C C . ARG B 1 127 ? 63.628 136.662 115.878 1.00 43.65 163 ARG B C 1
ATOM 4673 O O . ARG B 1 127 ? 64.398 136.975 114.967 1.00 42.31 163 ARG B O 1
ATOM 4681 N N . ILE B 1 128 ? 63.076 135.456 115.986 1.00 42.27 164 ILE B N 1
ATOM 4682 C CA . ILE B 1 128 ? 63.273 134.429 114.968 1.00 41.76 164 ILE B CA 1
ATOM 4683 C C . ILE B 1 128 ? 62.651 134.881 113.651 1.00 43.07 164 ILE B C 1
ATOM 4684 O O . ILE B 1 128 ? 63.276 134.756 112.599 1.00 44.26 164 ILE B O 1
ATOM 4689 N N . LEU B 1 129 ? 61.429 135.409 113.711 1.00 43.80 165 LEU B N 1
ATOM 4690 C CA . LEU B 1 129 ? 60.750 135.916 112.514 1.00 44.49 165 LEU B CA 1
ATOM 4691 C C . LEU B 1 129 ? 61.587 136.964 111.782 1.00 45.56 165 LEU B C 1
ATOM 4692 O O . LEU B 1 129 ? 61.682 136.931 110.556 1.00 45.46 165 LEU B O 1
ATOM 4697 N N . ARG B 1 130 ? 62.174 137.895 112.533 1.00 46.86 166 ARG B N 1
ATOM 4698 C CA . ARG B 1 130 ? 63.066 138.909 111.957 1.00 47.83 166 ARG B CA 1
ATOM 4699 C C . ARG B 1 130 ? 64.220 138.291 111.182 1.00 46.60 166 ARG B C 1
ATOM 4700 O O . ARG B 1 130 ? 64.572 138.754 110.098 1.00 46.46 166 ARG B O 1
ATOM 4708 N N . MET B 1 131 ? 64.820 137.262 111.769 1.00 45.31 167 MET B N 1
ATOM 4709 C CA . MET B 1 131 ? 65.926 136.552 111.140 1.00 45.47 167 MET B CA 1
ATOM 4710 C C . MET B 1 131 ? 65.462 135.784 109.901 1.00 44.13 167 MET B C 1
ATOM 4711 O O . MET B 1 131 ? 66.155 135.768 108.884 1.00 44.77 167 MET B O 1
ATOM 4716 N N . GLU B 1 132 ? 64.287 135.168 109.989 1.00 42.60 168 GLU B N 1
ATOM 4717 C CA . GLU B 1 132 ? 63.720 134.416 108.868 1.00 41.72 168 GLU B CA 1
ATOM 4718 C C . GLU B 1 132 ? 63.360 135.305 107.676 1.00 43.01 168 GLU B C 1
ATOM 4719 O O . GLU B 1 132 ? 63.586 134.927 106.532 1.00 41.73 168 GLU B O 1
ATOM 4725 N N . GLU B 1 133 ? 62.804 136.483 107.946 1.00 45.78 169 GLU B N 1
ATOM 4726 C CA . GLU B 1 133 ? 62.463 137.434 106.885 1.00 48.38 169 GLU B CA 1
ATOM 4727 C C . GLU B 1 133 ? 63.713 137.941 106.156 1.00 49.20 169 GLU B C 1
ATOM 4728 O O . GLU B 1 133 ? 63.667 138.220 104.956 1.00 49.05 169 GLU B O 1
ATOM 4734 N N . ALA B 1 134 ? 64.822 138.055 106.887 1.00 49.87 170 ALA B N 1
ATOM 4735 C CA . ALA B 1 134 ? 66.082 138.551 106.327 1.00 50.38 170 ALA B CA 1
ATOM 4736 C C . ALA B 1 134 ? 66.797 137.513 105.463 1.00 48.03 170 ALA B C 1
ATOM 4737 O O . ALA B 1 134 ? 67.726 137.853 104.735 1.00 48.05 170 ALA B O 1
ATOM 4739 N N . PHE B 1 135 ? 66.378 136.253 105.557 1.00 46.05 171 PHE B N 1
ATOM 4740 C CA . PHE B 1 135 ? 66.868 135.207 104.666 1.00 46.07 171 PHE B CA 1
ATOM 4741 C C . PHE B 1 135 ? 66.590 135.605 103.227 1.00 48.78 171 PHE B C 1
ATOM 4742 O O . PHE B 1 135 ? 65.478 136.016 102.901 1.00 51.45 171 PHE B O 1
ATOM 4750 N N . GLN B 1 136 ? 67.599 135.486 102.369 1.00 52.49 172 GLN B N 1
ATOM 4751 C CA . GLN B 1 136 ? 67.514 136.016 101.006 1.00 56.11 172 GLN B CA 1
ATOM 4752 C C . GLN B 1 136 ? 67.193 134.955 99.946 1.00 58.69 172 GLN B C 1
ATOM 4753 O O . GLN B 1 136 ? 66.884 135.294 98.798 1.00 61.02 172 GLN B O 1
ATOM 4759 N N . GLY B 1 137 ? 67.247 133.683 100.332 1.00 60.03 173 GLY B N 1
ATOM 4760 C CA . GLY B 1 137 ? 66.982 132.580 99.410 1.00 62.77 173 GLY B CA 1
ATOM 4761 C C . GLY B 1 137 ? 65.565 132.528 98.848 1.00 65.71 173 GLY B C 1
ATOM 4762 O O . GLY B 1 137 ? 64.722 133.365 99.185 1.00 62.70 173 GLY B O 1
ATOM 4763 N N . PRO B 1 138 ? 65.291 131.523 97.993 1.00 71.08 174 PRO B N 1
ATOM 4764 C CA . PRO B 1 138 ? 64.033 131.447 97.238 1.00 72.16 174 PRO B CA 1
ATOM 4765 C C . PRO B 1 138 ? 62.788 131.194 98.095 1.00 73.24 174 PRO B C 1
ATOM 4766 O O . PRO B 1 138 ? 61.771 131.868 97.914 1.00 72.00 174 PRO B O 1
ATOM 4770 N N . GLU B 1 139 ? 62.875 130.241 99.022 1.00 72.22 175 GLU B N 1
ATOM 4771 C CA . GLU B 1 139 ? 61.707 129.801 99.785 1.00 70.94 175 GLU B CA 1
ATOM 4772 C C . GLU B 1 139 ? 61.447 130.673 101.009 1.00 66.07 175 GLU B C 1
ATOM 4773 O O . GLU B 1 139 ? 62.354 131.322 101.527 1.00 65.65 175 GLU B O 1
ATOM 4779 N N . LYS B 1 140 ? 60.204 130.623 101.482 1.00 60.93 176 LYS B N 1
ATOM 4780 C CA . LYS B 1 140 ? 59.704 131.456 102.569 1.00 57.64 176 LYS B CA 1
ATOM 4781 C C . LYS B 1 140 ? 59.651 130.662 103.873 1.00 52.35 176 LYS B C 1
ATOM 4782 O O . LYS B 1 140 ? 59.678 129.438 103.846 1.00 50.24 176 LYS B O 1
ATOM 4788 N N . GLY B 1 141 ? 59.577 131.361 105.005 1.00 48.31 177 GLY B N 1
ATOM 4789 C CA . GLY B 1 141 ? 59.519 130.719 106.317 1.00 44.69 177 GLY B CA 1
ATOM 4790 C C . GLY B 1 141 ? 60.909 130.451 106.864 1.00 42.68 177 GLY B C 1
ATOM 4791 O O . GLY B 1 141 ? 61.811 131.279 106.724 1.00 41.31 177 GLY B O 1
ATOM 4792 N N . GLY B 1 142 ? 61.084 129.287 107.485 1.00 40.55 178 GLY B N 1
ATOM 4793 C CA . GLY B 1 142 ? 62.378 128.897 108.046 1.00 38.80 178 GLY B CA 1
ATOM 4794 C C . GLY B 1 142 ? 62.288 127.696 108.970 1.00 37.05 178 GLY B C 1
ATOM 4795 O O . GLY B 1 142 ? 61.275 127.496 109.643 1.00 36.25 178 GLY B O 1
ATOM 4796 N N . ASN B 1 143 ? 63.352 126.897 108.997 1.00 35.55 179 ASN B N 1
ATOM 4797 C CA . ASN B 1 143 ? 63.442 125.747 109.894 1.00 34.66 179 ASN B CA 1
ATOM 4798 C C . ASN B 1 143 ? 64.040 126.171 111.230 1.00 34.30 179 ASN B C 1
ATOM 4799 O O . ASN B 1 143 ? 64.984 126.955 111.264 1.00 35.70 179 ASN B O 1
ATOM 4804 N N . ARG B 1 144 ? 63.502 125.641 112.323 1.00 33.70 180 ARG B N 1
ATOM 4805 C CA . ARG B 1 144 ? 63.896 126.067 113.662 1.00 34.00 180 ARG B CA 1
ATOM 4806 C C . ARG B 1 144 ? 64.385 124.892 114.496 1.00 33.97 180 ARG B C 1
ATOM 4807 O O . ARG B 1 144 ? 63.642 123.939 114.719 1.00 33.68 180 ARG B O 1
ATOM 4815 N N . LEU B 1 145 ? 65.636 124.963 114.951 1.00 34.65 181 LEU B N 1
ATOM 4816 C CA . LEU B 1 145 ? 66.198 123.962 115.861 1.00 34.21 181 LEU B CA 1
ATOM 4817 C C . LEU B 1 145 ? 66.374 124.582 117.244 1.00 34.32 181 LEU B C 1
ATOM 4818 O O . LEU B 1 145 ? 67.152 125.519 117.413 1.00 34.14 181 LEU B O 1
ATOM 4823 N N . PHE B 1 146 ? 65.643 124.061 118.225 1.00 34.05 182 PHE B N 1
ATOM 4824 C CA . PHE B 1 146 ? 65.747 124.537 119.598 1.00 34.40 182 PHE B CA 1
ATOM 4825 C C . PHE B 1 146 ? 66.635 123.590 120.392 1.00 34.38 182 PHE B C 1
ATOM 4826 O O . PHE B 1 146 ? 66.299 122.418 120.557 1.00 33.25 182 PHE B O 1
ATOM 4834 N N . TYR B 1 147 ? 67.774 124.098 120.861 1.00 35.30 183 TYR B N 1
ATOM 4835 C CA . TYR B 1 147 ? 68.672 123.329 121.722 1.00 35.63 183 TYR B CA 1
ATOM 4836 C C . TYR B 1 147 ? 68.413 123.713 123.177 1.00 35.71 183 TYR B C 1
ATOM 4837 O O . TYR B 1 147 ? 68.673 124.848 123.574 1.00 35.74 183 TYR B O 1
ATOM 4846 N N . LEU B 1 148 ? 67.919 122.763 123.968 1.00 34.56 184 LEU B N 1
ATOM 4847 C CA . LEU B 1 148 ? 67.610 123.022 125.372 1.00 34.93 184 LEU B CA 1
ATOM 4848 C C . LEU B 1 148 ? 68.782 122.637 126.264 1.00 34.98 184 LEU B C 1
ATOM 4849 O O . LEU B 1 148 ? 68.825 121.530 126.800 1.00 35.65 184 LEU B O 1
ATOM 4854 N N . ALA B 1 149 ? 69.730 123.560 126.413 1.00 35.33 185 ALA B N 1
ATOM 4855 C CA . ALA B 1 149 ? 70.883 123.379 127.298 1.00 35.68 185 ALA B CA 1
ATOM 4856 C C . ALA B 1 149 ? 70.571 123.938 128.685 1.00 36.70 185 ALA B C 1
ATOM 4857 O O . ALA B 1 149 ? 71.235 124.859 129.159 1.00 36.49 185 ALA B O 1
ATOM 4859 N N . LEU B 1 150 ? 69.560 123.355 129.327 1.00 37.66 186 LEU B N 1
ATOM 4860 C CA . LEU B 1 150 ? 68.977 123.884 130.561 1.00 39.09 186 LEU B CA 1
ATOM 4861 C C . LEU B 1 150 ? 68.891 122.793 131.632 1.00 40.14 186 LEU B C 1
ATOM 4862 O O . LEU B 1 150 ? 68.941 121.610 131.307 1.00 39.45 186 LEU B O 1
ATOM 4867 N N . PRO B 1 151 ? 68.737 123.185 132.913 1.00 42.05 187 PRO B N 1
ATOM 4868 C CA . PRO B 1 151 ? 68.512 122.184 133.968 1.00 42.10 187 PRO B CA 1
ATOM 4869 C C . PRO B 1 151 ? 67.142 121.501 133.852 1.00 41.79 187 PRO B C 1
ATOM 4870 O O . PRO B 1 151 ? 66.222 122.079 133.274 1.00 40.33 187 PRO B O 1
ATOM 4874 N N . PRO B 1 152 ? 67.002 120.282 134.411 1.00 42.43 188 PRO B N 1
ATOM 4875 C CA . PRO B 1 152 ? 65.722 119.560 134.365 1.00 42.47 188 PRO B CA 1
ATOM 4876 C C . PRO B 1 152 ? 64.549 120.271 135.054 1.00 44.01 188 PRO B C 1
ATOM 4877 O O . PRO B 1 152 ? 63.399 120.049 134.675 1.00 44.72 188 PRO B O 1
ATOM 4881 N N . SER B 1 153 ? 64.833 121.114 136.046 1.00 44.79 189 SER B N 1
ATOM 4882 C CA . SER B 1 153 ? 63.782 121.837 136.772 1.00 45.26 189 SER B CA 1
ATOM 4883 C C . SER B 1 153 ? 62.902 122.717 135.871 1.00 45.25 189 SER B C 1
ATOM 4884 O O . SER B 1 153 ? 61.701 122.822 136.100 1.00 45.30 189 SER B O 1
ATOM 4887 N N . VAL B 1 154 ? 63.494 123.338 134.851 1.00 45.45 190 VAL B N 1
ATOM 4888 C CA . VAL B 1 154 ? 62.748 124.243 133.960 1.00 45.84 190 VAL B CA 1
ATOM 4889 C C . VAL B 1 154 ? 62.279 123.593 132.654 1.00 44.75 190 VAL B C 1
ATOM 4890 O O . VAL B 1 154 ? 61.600 124.236 131.858 1.00 44.36 190 VAL B O 1
ATOM 4894 N N . PHE B 1 155 ? 62.623 122.324 132.447 1.00 44.16 191 PHE B N 1
ATOM 4895 C CA . PHE B 1 155 ? 62.417 121.653 131.159 1.00 42.94 191 PHE B CA 1
ATOM 4896 C C . PHE B 1 155 ? 60.991 121.731 130.608 1.00 41.97 191 PHE B C 1
ATOM 4897 O O . PHE B 1 155 ? 60.784 122.175 129.479 1.00 42.55 191 PHE B O 1
ATOM 4905 N N . VAL B 1 156 ? 60.021 121.284 131.398 1.00 41.60 192 VAL B N 1
ATOM 4906 C CA . VAL B 1 156 ? 58.639 121.165 130.925 1.00 41.90 192 VAL B CA 1
ATOM 4907 C C . VAL B 1 156 ? 58.037 122.537 130.619 1.00 42.08 192 VAL B C 1
ATOM 4908 O O . VAL B 1 156 ? 57.345 122.700 129.614 1.00 41.46 192 VAL B O 1
ATOM 4912 N N . GLY B 1 157 ? 58.312 123.515 131.482 1.00 43.02 193 GLY B N 1
ATOM 4913 C CA . GLY B 1 157 ? 57.858 124.894 131.280 1.00 42.61 193 GLY B CA 1
ATOM 4914 C C . GLY B 1 157 ? 58.354 125.501 129.980 1.00 42.34 193 GLY B C 1
ATOM 4915 O O . GLY B 1 157 ? 57.611 126.204 129.293 1.00 43.31 193 GLY B O 1
ATOM 4916 N N . VAL B 1 158 ? 59.607 125.216 129.635 1.00 41.82 194 VAL B N 1
ATOM 4917 C CA . VAL B 1 158 ? 60.200 125.705 128.390 1.00 41.98 194 VAL B CA 1
ATOM 4918 C C . VAL B 1 158 ? 59.579 125.020 127.183 1.00 41.03 194 VAL B C 1
ATOM 4919 O O . VAL B 1 158 ? 59.316 125.666 126.171 1.00 41.44 194 VAL B O 1
ATOM 4923 N N . CYS B 1 159 ? 59.355 123.714 127.290 1.00 39.90 195 CYS B N 1
ATOM 4924 C CA . CYS B 1 159 ? 58.686 122.962 126.234 1.00 39.92 195 CYS B CA 1
ATOM 4925 C C . CYS B 1 159 ? 57.262 123.478 125.990 1.00 42.24 195 CYS B C 1
ATOM 4926 O O . CYS B 1 159 ? 56.822 123.570 124.846 1.00 43.22 195 CYS B O 1
ATOM 4929 N N . ARG B 1 160 ? 56.552 123.826 127.062 1.00 44.05 196 ARG B N 1
ATOM 4930 C CA . ARG B 1 160 ? 55.195 124.364 126.940 1.00 46.46 196 ARG B CA 1
ATOM 4931 C C . ARG B 1 160 ? 55.177 125.736 126.271 1.00 45.85 196 ARG B C 1
ATOM 4932 O O . ARG B 1 160 ? 54.332 126.000 125.422 1.00 44.65 196 ARG B O 1
ATOM 4940 N N . GLY B 1 161 ? 56.108 126.602 126.664 1.00 45.98 197 GLY B N 1
ATOM 4941 C CA . GLY B 1 161 ? 56.228 127.938 126.081 1.00 45.85 197 GLY B CA 1
ATOM 4942 C C . GLY B 1 161 ? 56.569 127.905 124.603 1.00 46.08 197 GLY B C 1
ATOM 4943 O O . GLY B 1 161 ? 55.977 128.635 123.808 1.00 47.96 197 GLY B O 1
ATOM 4944 N N . LEU B 1 162 ? 57.527 127.054 124.236 1.00 44.41 198 LEU B N 1
ATOM 4945 C CA . LEU B 1 162 ? 57.930 126.888 122.839 1.00 43.28 198 LEU B CA 1
ATOM 4946 C C . LEU B 1 162 ? 56.789 126.334 121.991 1.00 43.35 198 LEU B C 1
ATOM 4947 O O . LEU B 1 162 ? 56.517 126.845 120.906 1.00 42.67 198 LEU B O 1
ATOM 4952 N N . SER B 1 163 ? 56.137 125.287 122.493 1.00 44.33 199 SER B N 1
ATOM 4953 C CA . SER B 1 163 ? 55.016 124.652 121.798 1.00 44.17 199 SER B CA 1
ATOM 4954 C C . SER B 1 163 ? 53.879 125.638 121.572 1.00 45.42 199 SER B C 1
ATOM 4955 O O . SER B 1 163 ? 53.293 125.688 120.494 1.00 45.01 199 SER B O 1
ATOM 4958 N N . LYS B 1 164 ? 53.592 126.432 122.596 1.00 47.64 200 LYS B N 1
ATOM 4959 C CA . LYS B 1 164 ? 52.468 127.352 122.572 1.00 51.11 200 LYS B CA 1
ATOM 4960 C C . LYS B 1 164 ? 52.712 128.558 121.665 1.00 51.89 200 LYS B C 1
ATOM 4961 O O . LYS B 1 164 ? 51.806 128.970 120.941 1.00 54.21 200 LYS B O 1
ATOM 4967 N N . GLY B 1 165 ? 53.919 129.125 121.702 1.00 51.20 201 GLY B N 1
ATOM 4968 C CA . GLY B 1 165 ? 54.158 130.434 121.082 1.00 50.96 201 GLY B CA 1
ATOM 4969 C C . GLY B 1 165 ? 55.405 130.654 120.239 1.00 49.28 201 GLY B C 1
ATOM 4970 O O . GLY B 1 165 ? 55.715 131.798 119.911 1.00 48.59 201 GLY B O 1
ATOM 4971 N N . ALA B 1 166 ? 56.113 129.589 119.869 1.00 47.81 202 ALA B N 1
ATOM 4972 C CA . ALA B 1 166 ? 57.316 129.736 119.040 1.00 48.23 202 ALA B CA 1
ATOM 4973 C C . ALA B 1 166 ? 57.493 128.622 118.003 1.00 47.29 202 ALA B C 1
ATOM 4974 O O . ALA B 1 166 ? 58.616 128.309 117.605 1.00 44.95 202 ALA B O 1
ATOM 4976 N N . MET B 1 167 ? 56.385 128.043 117.550 1.00 49.70 203 MET B N 1
ATOM 4977 C CA . MET B 1 167 ? 56.422 127.001 116.530 1.00 51.00 203 MET B CA 1
ATOM 4978 C C . MET B 1 167 ? 56.237 127.605 115.146 1.00 52.23 203 MET B C 1
ATOM 4979 O O . MET B 1 167 ? 55.413 128.501 114.944 1.00 51.62 203 MET B O 1
ATOM 4984 N N . GLN B 1 168 ? 57.033 127.123 114.199 1.00 52.89 204 GLN B N 1
ATOM 4985 C CA . GLN B 1 168 ? 56.780 127.363 112.792 1.00 53.68 204 GLN B CA 1
ATOM 4986 C C . GLN B 1 168 ? 55.615 126.472 112.395 1.00 54.37 204 GLN B C 1
ATOM 4987 O O . GLN B 1 168 ? 55.480 125.356 112.902 1.00 56.38 204 GLN B O 1
ATOM 4993 N N . LYS B 1 169 ? 54.767 126.967 111.502 1.00 54.39 205 LYS B N 1
ATOM 4994 C CA . LYS B 1 169 ? 53.714 126.132 110.922 1.00 56.02 205 LYS B CA 1
ATOM 4995 C C . LYS B 1 169 ? 54.358 125.143 109.946 1.00 54.55 205 LYS B C 1
ATOM 4996 O O . LYS B 1 169 ? 55.319 125.496 109.266 1.00 53.33 205 LYS B O 1
ATOM 5002 N N . PRO B 1 170 ? 53.849 123.893 109.889 1.00 54.70 206 PRO B N 1
ATOM 5003 C CA . PRO B 1 170 ? 54.500 122.834 109.098 1.00 52.89 206 PRO B CA 1
ATOM 5004 C C . PRO B 1 170 ? 54.785 123.206 107.642 1.00 52.72 206 PRO B C 1
ATOM 5005 O O . PRO B 1 170 ? 55.759 122.720 107.068 1.00 51.81 206 PRO B O 1
ATOM 5009 N N . GLU B 1 171 ? 53.955 124.070 107.063 1.00 55.31 207 GLU B N 1
ATOM 5010 C CA . GLU B 1 171 ? 54.085 124.443 105.651 1.00 57.72 207 GLU B CA 1
ATOM 5011 C C . GLU B 1 171 ? 55.333 125.298 105.421 1.00 51.59 207 GLU B C 1
ATOM 5012 O O . GLU B 1 171 ? 55.923 125.259 104.343 1.00 50.70 207 GLU B O 1
ATOM 5018 N N . LEU B 1 172 ? 55.726 126.058 106.441 1.00 47.17 208 LEU B N 1
ATOM 5019 C CA . LEU B 1 172 ? 56.840 126.995 106.337 1.00 45.70 208 LEU B CA 1
ATOM 5020 C C . LEU B 1 172 ? 58.174 126.480 106.897 1.00 43.36 208 LEU B C 1
ATOM 5021 O O . LEU B 1 172 ? 59.175 127.198 106.855 1.00 43.09 208 LEU B O 1
ATOM 5026 N N . GLY B 1 173 ? 58.195 125.253 107.414 1.00 40.62 209 GLY B N 1
ATOM 5027 C CA . GLY B 1 173 ? 59.431 124.655 107.930 1.00 38.66 209 GLY B CA 1
ATOM 5028 C C . GLY B 1 173 ? 59.187 123.724 109.096 1.00 36.69 209 GLY B C 1
ATOM 5029 O O . GLY B 1 173 ? 58.084 123.677 109.638 1.00 37.21 209 GLY B O 1
ATOM 5030 N N . TRP B 1 174 ? 60.222 122.984 109.484 1.00 35.20 210 TRP B N 1
ATOM 5031 C CA . TRP B 1 174 ? 60.121 122.050 110.608 1.00 34.05 210 TRP B CA 1
ATOM 5032 C C . TRP B 1 174 ? 60.604 122.668 111.916 1.00 34.21 210 TRP B C 1
ATOM 5033 O O . TRP B 1 174 ? 61.287 123.692 111.920 1.00 34.72 210 TRP B O 1
ATOM 5044 N N . VAL B 1 175 ? 60.216 122.041 113.022 1.00 34.56 211 VAL B N 1
ATOM 5045 C CA . VAL B 1 175 ? 60.741 122.370 114.339 1.00 34.89 211 VAL B CA 1
ATOM 5046 C C . VAL B 1 175 ? 61.323 121.107 114.963 1.00 34.41 211 VAL B C 1
ATOM 5047 O O . VAL B 1 175 ? 60.674 120.064 114.977 1.00 34.25 211 VAL B O 1
ATOM 5051 N N . ARG B 1 176 ? 62.548 121.207 115.468 1.00 35.34 212 ARG B N 1
ATOM 5052 C CA . ARG B 1 176 ? 63.197 120.091 116.145 1.00 36.05 212 ARG B CA 1
ATOM 5053 C C . ARG B 1 176 ? 63.745 120.526 117.499 1.00 36.74 212 ARG B C 1
ATOM 5054 O O . ARG B 1 176 ? 64.276 121.630 117.638 1.00 37.40 212 ARG B O 1
ATOM 5062 N N . LEU B 1 177 ? 63.590 119.650 118.488 1.00 37.75 213 LEU B N 1
ATOM 5063 C CA . LEU B 1 177 ? 64.002 119.906 119.862 1.00 38.96 213 LEU B CA 1
ATOM 5064 C C . LEU B 1 177 ? 65.151 118.983 120.231 1.00 37.66 213 LEU B C 1
ATOM 5065 O O . LEU B 1 177 ? 64.985 117.766 120.240 1.00 38.52 213 LEU B O 1
ATOM 5070 N N . ILE B 1 178 ? 66.307 119.556 120.541 1.00 36.29 214 ILE B N 1
ATOM 5071 C CA . ILE B 1 178 ? 67.394 118.789 121.124 1.00 35.24 214 ILE B CA 1
ATOM 5072 C C . ILE B 1 178 ? 67.319 118.950 122.643 1.00 35.59 214 ILE B C 1
ATOM 5073 O O . ILE B 1 178 ? 67.355 120.069 123.162 1.00 35.72 214 ILE B O 1
ATOM 5078 N N . VAL B 1 179 ? 67.208 117.825 123.346 1.00 35.78 215 VAL B N 1
ATOM 5079 C CA . VAL B 1 179 ? 67.018 117.820 124.797 1.00 36.28 215 VAL B CA 1
ATOM 5080 C C . VAL B 1 179 ? 68.081 116.954 125.476 1.00 36.57 215 VAL B C 1
ATOM 5081 O O . VAL B 1 179 ? 68.532 115.959 124.911 1.00 37.09 215 VAL B O 1
ATOM 5085 N N . GLU B 1 180 ? 68.474 117.345 126.687 1.00 38.02 216 GLU B N 1
ATOM 5086 C CA . GLU B 1 180 ? 69.579 116.707 127.401 1.00 38.24 216 GLU B CA 1
ATOM 5087 C C . GLU B 1 180 ? 69.105 115.940 128.633 1.00 38.96 216 GLU B C 1
ATOM 5088 O O . GLU B 1 180 ? 68.037 116.217 129.180 1.00 38.48 216 GLU B O 1
ATOM 5094 N N . LYS B 1 181 ? 69.920 114.980 129.067 1.00 40.78 217 LYS B N 1
ATOM 5095 C CA . LYS B 1 181 ? 69.651 114.209 130.284 1.00 41.11 217 LYS B CA 1
ATOM 5096 C C . LYS B 1 181 ? 69.930 115.104 131.500 1.00 40.79 217 LYS B C 1
ATOM 5097 O O . LYS B 1 181 ? 70.596 116.121 131.354 1.00 40.97 217 LYS B O 1
ATOM 5103 N N . PRO B 1 182 ? 69.441 114.759 132.692 1.00 42.22 218 PRO B N 1
ATOM 5104 C CA . PRO B 1 182 ? 68.695 113.533 132.988 1.00 42.27 218 PRO B CA 1
ATOM 5105 C C . PRO B 1 182 ? 67.267 113.523 132.457 1.00 40.98 218 PRO B C 1
ATOM 5106 O O . PRO B 1 182 ? 66.625 114.576 132.392 1.00 41.45 218 PRO B O 1
ATOM 5110 N N . PHE B 1 183 ? 66.788 112.338 132.078 1.00 39.52 219 PHE B N 1
ATOM 5111 C CA . PHE B 1 183 ? 65.387 112.139 131.708 1.00 39.61 219 PHE B CA 1
ATOM 5112 C C . PHE B 1 183 ? 64.706 111.356 132.829 1.00 40.13 219 PHE B C 1
ATOM 5113 O O . PHE B 1 183 ? 64.519 110.141 132.737 1.00 40.04 219 PHE B O 1
ATOM 5121 N N . GLY B 1 184 ? 64.356 112.062 133.897 1.00 40.94 220 GLY B N 1
ATOM 5122 C CA . GLY B 1 184 ? 63.886 111.424 135.126 1.00 41.24 220 GLY B CA 1
ATOM 5123 C C . GLY B 1 184 ? 65.024 110.765 135.890 1.00 41.62 220 GLY B C 1
ATOM 5124 O O . GLY B 1 184 ? 66.202 110.924 135.542 1.00 39.69 220 GLY B O 1
ATOM 5125 N N . ARG B 1 185 ? 64.662 110.041 136.948 1.00 43.52 221 ARG B N 1
ATOM 5126 C CA . ARG B 1 185 ? 65.625 109.296 137.774 1.00 43.86 221 ARG B CA 1
ATOM 5127 C C . ARG B 1 185 ? 65.243 107.819 137.976 1.00 42.54 221 ARG B C 1
ATOM 5128 O O . ARG B 1 185 ? 65.962 107.081 138.644 1.00 41.31 221 ARG B O 1
ATOM 5136 N N . ASP B 1 186 ? 64.120 107.397 137.397 1.00 42.20 222 ASP B N 1
ATOM 5137 C CA . ASP B 1 186 ? 63.711 105.988 137.385 1.00 42.23 222 ASP B CA 1
ATOM 5138 C C . ASP B 1 186 ? 62.617 105.794 136.327 1.00 42.80 222 ASP B C 1
ATOM 5139 O O . ASP B 1 186 ? 62.291 106.735 135.597 1.00 42.20 222 ASP B O 1
ATOM 5144 N N . THR B 1 187 ? 62.051 104.592 136.243 1.00 43.61 223 THR B N 1
ATOM 5145 C CA . THR B 1 187 ? 61.009 104.300 135.254 1.00 43.91 223 THR B CA 1
ATOM 5146 C C . THR B 1 187 ? 59.802 105.235 135.381 1.00 45.71 223 THR B C 1
ATOM 5147 O O . THR B 1 187 ? 59.327 105.774 134.381 1.00 44.00 223 THR B O 1
ATOM 5151 N N . GLU B 1 188 ? 59.321 105.422 136.609 1.00 50.24 224 GLU B N 1
ATOM 5152 C CA . GLU B 1 188 ? 58.118 106.226 136.862 1.00 54.24 224 GLU B CA 1
ATOM 5153 C C . GLU B 1 188 ? 58.292 107.704 136.546 1.00 49.75 224 GLU B C 1
ATOM 5154 O O . GLU B 1 188 ? 57.485 108.289 135.823 1.00 48.34 224 GLU B O 1
ATOM 5160 N N . THR B 1 189 ? 59.339 108.304 137.099 1.00 46.13 225 THR B N 1
ATOM 5161 C CA . THR B 1 189 ? 59.591 109.726 136.893 1.00 44.28 225 THR B CA 1
ATOM 5162 C C . THR B 1 189 ? 59.838 110.055 135.422 1.00 43.92 225 THR B C 1
ATOM 5163 O O . THR B 1 189 ? 59.404 111.101 134.935 1.00 45.44 225 THR B O 1
ATOM 5167 N N . SER B 1 190 ? 60.527 109.157 134.722 1.00 43.53 226 SER B N 1
ATOM 5168 C CA . SER B 1 190 ? 60.819 109.333 133.303 1.00 44.02 226 SER B CA 1
ATOM 5169 C C . SER B 1 190 ? 59.558 109.207 132.447 1.00 45.62 226 SER B C 1
ATOM 5170 O O . SER B 1 190 ? 59.406 109.920 131.455 1.00 46.09 226 SER B O 1
ATOM 5173 N N . GLU B 1 191 ? 58.659 108.305 132.834 1.00 47.32 227 GLU B N 1
ATOM 5174 C CA . GLU B 1 191 ? 57.397 108.114 132.119 1.00 49.22 227 GLU B CA 1
ATOM 5175 C C . GLU B 1 191 ? 56.474 109.327 132.249 1.00 49.41 227 GLU B C 1
ATOM 5176 O O . GLU B 1 191 ? 55.847 109.735 131.273 1.00 48.82 227 GLU B O 1
ATOM 5182 N N . GLN B 1 192 ? 56.383 109.887 133.454 1.00 50.49 228 GLN B N 1
ATOM 5183 C CA . GLN B 1 192 ? 55.628 111.126 133.675 1.00 53.52 228 GLN B CA 1
ATOM 5184 C C . GLN B 1 192 ? 56.134 112.242 132.765 1.00 50.90 228 GLN B C 1
ATOM 5185 O O . GLN B 1 192 ? 55.348 112.916 132.103 1.00 46.46 228 GLN B O 1
ATOM 5191 N N . LEU B 1 193 ? 57.454 112.413 132.737 1.00 50.24 229 LEU B N 1
ATOM 5192 C CA . LEU B 1 193 ? 58.105 113.432 131.912 1.00 49.95 229 LEU B CA 1
ATOM 5193 C C . LEU B 1 193 ? 57.761 113.277 130.429 1.00 47.78 229 LEU B C 1
ATOM 5194 O O . LEU B 1 193 ? 57.461 114.262 129.753 1.00 47.44 229 LEU B O 1
ATOM 5199 N N . SER B 1 194 ? 57.806 112.043 129.931 1.00 46.79 230 SER B N 1
ATOM 5200 C CA . SER B 1 194 ? 57.443 111.757 128.538 1.00 46.94 230 SER B CA 1
ATOM 5201 C C . SER B 1 194 ? 55.969 112.062 128.250 1.00 47.51 230 SER B C 1
ATOM 5202 O O . SER B 1 194 ? 55.636 112.573 127.180 1.00 46.83 230 SER B O 1
ATOM 5205 N N . ASN B 1 195 ? 55.097 111.756 129.207 1.00 48.14 231 ASN B N 1
ATOM 5206 C CA . ASN B 1 195 ? 53.672 112.050 129.073 1.00 50.50 231 ASN B CA 1
ATOM 5207 C C . ASN B 1 195 ? 53.358 113.547 129.028 1.00 50.49 231 ASN B C 1
ATOM 5208 O O . ASN B 1 195 ? 52.355 113.945 128.437 1.00 51.22 231 ASN B O 1
ATOM 5213 N N . GLN B 1 196 ? 54.203 114.371 129.645 1.00 50.04 232 GLN B N 1
ATOM 5214 C CA . GLN B 1 196 ? 54.020 115.825 129.605 1.00 49.87 232 GLN B CA 1
ATOM 5215 C C . GLN B 1 196 ? 54.447 116.385 128.258 1.00 48.80 232 GLN B C 1
ATOM 5216 O O . GLN B 1 196 ? 53.953 117.426 127.829 1.00 49.38 232 GLN B O 1
ATOM 5222 N N . LEU B 1 197 ? 55.375 115.693 127.606 1.00 47.39 233 LEU B N 1
ATOM 5223 C CA . LEU B 1 197 ? 55.891 116.107 126.310 1.00 48.20 233 LEU B CA 1
ATOM 5224 C C . LEU B 1 197 ? 54.968 115.675 125.168 1.00 47.94 233 LEU B C 1
ATOM 5225 O O . LEU B 1 197 ? 54.923 116.325 124.123 1.00 46.83 233 LEU B O 1
ATOM 5230 N N . LYS B 1 198 ? 54.238 114.583 125.384 1.00 50.31 234 LYS B N 1
ATOM 5231 C CA . LYS B 1 198 ? 53.365 113.972 124.365 1.00 52.23 234 LYS B CA 1
ATOM 5232 C C . LYS B 1 198 ? 52.451 114.969 123.616 1.00 51.35 234 LYS B C 1
ATOM 5233 O O . LYS B 1 198 ? 52.464 115.002 122.386 1.00 52.94 234 LYS B O 1
ATOM 5239 N N . PRO B 1 199 ? 51.662 115.781 124.346 1.00 49.74 235 PRO B N 1
ATOM 5240 C CA . PRO B 1 199 ? 50.782 116.738 123.662 1.00 51.11 235 PRO B CA 1
ATOM 5241 C C . PRO B 1 199 ? 51.477 117.987 123.092 1.00 51.54 235 PRO B C 1
ATOM 5242 O O . PRO B 1 199 ? 50.864 118.713 122.310 1.00 52.06 235 PRO B O 1
ATOM 5246 N N . LEU B 1 200 ? 52.729 118.234 123.478 1.00 50.66 236 LEU B N 1
ATOM 5247 C CA . LEU B 1 200 ? 53.461 119.432 123.049 1.00 49.30 236 LEU B CA 1
ATOM 5248 C C . LEU B 1 200 ? 54.203 119.237 121.725 1.00 49.04 236 LEU B C 1
ATOM 5249 O O . LEU B 1 200 ? 54.242 120.146 120.895 1.00 47.34 236 LEU B O 1
ATOM 5254 N N . PHE B 1 201 ? 54.803 118.058 121.547 1.00 50.10 237 PHE B N 1
ATOM 5255 C CA . PHE B 1 201 ? 55.611 117.746 120.365 1.00 49.38 237 PHE B CA 1
ATOM 5256 C C . PHE B 1 201 ? 55.382 116.316 119.891 1.00 49.59 237 PHE B C 1
ATOM 5257 O O . PHE B 1 201 ? 55.094 115.431 120.692 1.00 49.67 237 PHE B O 1
ATOM 5265 N N . ASN B 1 202 ? 55.531 116.098 118.587 1.00 51.73 238 ASN B N 1
ATOM 5266 C CA . ASN B 1 202 ? 55.579 114.749 118.029 1.00 52.58 238 ASN B CA 1
ATOM 5267 C C . ASN B 1 202 ? 56.917 114.120 118.359 1.00 49.49 238 ASN B C 1
ATOM 5268 O O . ASN B 1 202 ? 57.907 114.825 118.559 1.00 51.10 238 ASN B O 1
ATOM 5273 N N . GLU B 1 203 ? 56.953 112.794 118.406 1.00 47.08 239 GLU B N 1
ATOM 5274 C CA . GLU B 1 203 ? 58.195 112.073 118.676 1.00 45.56 239 GLU B CA 1
ATOM 5275 C C . GLU B 1 203 ? 59.233 112.320 117.579 1.00 45.78 239 GLU B C 1
ATOM 5276 O O . GLU B 1 203 ? 60.433 112.319 117.847 1.00 42.89 239 GLU B O 1
ATOM 5282 N N . ARG B 1 204 ? 58.761 112.534 116.353 1.00 49.34 240 ARG B N 1
ATOM 5283 C CA . ARG B 1 204 ? 59.624 112.908 115.233 1.00 52.73 240 ARG B CA 1
ATOM 5284 C C . ARG B 1 204 ? 60.402 114.204 115.484 1.00 47.08 240 ARG B C 1
ATOM 5285 O O . ARG B 1 204 ? 61.530 114.351 115.017 1.00 45.71 240 ARG B O 1
ATOM 5293 N N . GLN B 1 205 ? 59.797 115.135 116.218 1.00 42.92 241 GLN B N 1
ATOM 5294 C CA . GLN B 1 205 ? 60.409 116.435 116.491 1.00 41.13 241 GLN B CA 1
ATOM 5295 C C . GLN B 1 205 ? 61.399 116.421 117.651 1.00 38.94 241 GLN B C 1
ATOM 5296 O O . GLN B 1 205 ? 62.220 117.325 117.764 1.00 39.09 241 GLN B O 1
ATOM 5302 N N . VAL B 1 206 ? 61.320 115.413 118.515 1.00 37.84 242 VAL B N 1
ATOM 5303 C CA . VAL B 1 206 ? 62.177 115.348 119.698 1.00 37.43 242 VAL B CA 1
ATOM 5304 C C . VAL B 1 206 ? 63.450 114.541 119.426 1.00 36.18 242 VAL B C 1
ATOM 5305 O O . VAL B 1 206 ? 63.394 113.414 118.935 1.00 35.60 242 VAL B O 1
ATOM 5309 N N . PHE B 1 207 ? 64.589 115.138 119.768 1.00 34.38 243 PHE B N 1
ATOM 5310 C CA . PHE B 1 207 ? 65.899 114.535 119.581 1.00 32.48 243 PHE B CA 1
ATOM 5311 C C . PHE B 1 207 ? 66.615 114.460 120.927 1.00 32.88 243 PHE B C 1
ATOM 5312 O O . PHE B 1 207 ? 67.320 115.388 121.320 1.00 33.07 243 PHE B O 1
ATOM 5320 N N . ARG B 1 208 ? 66.413 113.356 121.640 1.00 33.27 244 ARG B N 1
ATOM 5321 C CA . ARG B 1 208 ? 67.032 113.168 122.953 1.00 34.04 244 ARG B CA 1
ATOM 5322 C C . ARG B 1 208 ? 68.504 112.786 122.815 1.00 35.00 244 ARG B C 1
ATOM 5323 O O . ARG B 1 208 ? 68.835 111.756 122.218 1.00 33.79 244 ARG B O 1
ATOM 5331 N N . ILE B 1 209 ? 69.376 113.620 123.376 1.00 35.92 245 ILE B N 1
ATOM 5332 C CA . ILE B 1 209 ? 70.814 113.411 123.278 1.00 37.16 245 ILE B CA 1
ATOM 5333 C C . ILE B 1 209 ? 71.280 112.324 124.233 1.00 38.51 245 ILE B C 1
ATOM 5334 O O . ILE B 1 209 ? 70.925 112.325 125.412 1.00 39.63 245 ILE B O 1
ATOM 5339 N N . ASP B 1 210 ? 72.057 111.392 123.694 1.00 39.24 246 ASP B N 1
ATOM 5340 C CA . ASP B 1 210 ? 73.016 110.624 124.476 1.00 40.39 246 ASP B CA 1
ATOM 5341 C C . ASP B 1 210 ? 74.331 110.776 123.730 1.00 39.19 246 ASP B C 1
ATOM 5342 O O . ASP B 1 210 ? 74.541 110.137 122.696 1.00 39.95 246 ASP B O 1
ATOM 5347 N N . HIS B 1 211 ? 75.213 111.625 124.248 1.00 38.20 247 HIS B N 1
ATOM 5348 C CA . HIS B 1 211 ? 76.321 112.124 123.437 1.00 37.40 247 HIS B CA 1
ATOM 5349 C C . HIS B 1 211 ? 77.369 111.064 123.097 1.00 35.85 247 HIS B C 1
ATOM 5350 O O . HIS B 1 211 ? 78.176 111.266 122.196 1.00 34.61 247 HIS B O 1
ATOM 5357 N N . TYR B 1 212 ? 77.335 109.928 123.786 1.00 35.61 248 TYR B N 1
ATOM 5358 C CA . TYR B 1 212 ? 78.211 108.810 123.433 1.00 35.71 248 TYR B CA 1
ATOM 5359 C C . TYR B 1 212 ? 77.928 108.256 122.034 1.00 34.63 248 TYR B C 1
ATOM 5360 O O . TYR B 1 212 ? 78.834 107.731 121.384 1.00 33.56 248 TYR B O 1
ATOM 5369 N N . LEU B 1 213 ? 76.692 108.416 121.559 1.00 34.45 249 LEU B N 1
ATOM 5370 C CA . LEU B 1 213 ? 76.321 108.014 120.197 1.00 34.36 249 LEU B CA 1
ATOM 5371 C C . LEU B 1 213 ? 76.926 108.889 119.091 1.00 34.39 249 LEU B C 1
ATOM 5372 O O . LEU B 1 213 ? 76.746 108.597 117.908 1.00 34.93 249 LEU B O 1
ATOM 5377 N N . GLY B 1 214 ? 77.625 109.959 119.465 1.00 34.91 250 GLY B N 1
ATOM 5378 C CA . GLY B 1 214 ? 78.359 110.785 118.505 1.00 34.91 250 GLY B CA 1
ATOM 5379 C C . GLY B 1 214 ? 79.850 110.491 118.442 1.00 34.95 250 GLY B C 1
ATOM 5380 O O . GLY B 1 214 ? 80.572 111.104 117.650 1.00 36.26 250 GLY B O 1
ATOM 5381 N N . LYS B 1 215 ? 80.317 109.563 119.278 1.00 34.54 251 LYS B N 1
ATOM 5382 C CA . LYS B 1 215 ? 81.737 109.212 119.334 1.00 34.53 251 LYS B CA 1
ATOM 5383 C C . LYS B 1 215 ? 82.089 108.241 118.215 1.00 34.66 251 LYS B C 1
ATOM 5384 O O . LYS B 1 215 ? 81.353 107.286 117.965 1.00 35.94 251 LYS B O 1
ATOM 5390 N N . GLU B 1 216 ? 83.222 108.487 117.561 1.00 34.88 252 GLU B N 1
ATOM 5391 C CA . GLU B 1 216 ? 83.630 107.744 116.366 1.00 35.82 252 GLU B CA 1
ATOM 5392 C C . GLU B 1 216 ? 83.465 106.233 116.508 1.00 35.39 252 GLU B C 1
ATOM 5393 O O . GLU B 1 216 ? 82.823 105.593 115.677 1.00 34.87 252 GLU B O 1
ATOM 5399 N N . MET B 1 217 ? 84.042 105.668 117.561 1.00 35.33 253 MET B N 1
ATOM 5400 C CA . MET B 1 217 ? 84.090 104.213 117.708 1.00 35.57 253 MET B CA 1
ATOM 5401 C C . MET B 1 217 ? 82.751 103.605 118.125 1.00 34.50 253 MET B C 1
ATOM 5402 O O . MET B 1 217 ? 82.519 102.418 117.900 1.00 33.52 253 MET B O 1
ATOM 5407 N N . VAL B 1 218 ? 81.875 104.413 118.720 1.00 34.57 254 VAL B N 1
ATOM 5408 C CA . VAL B 1 218 ? 80.517 103.968 119.037 1.00 33.17 254 VAL B CA 1
ATOM 5409 C C . VAL B 1 218 ? 79.677 103.959 117.760 1.00 33.89 254 VAL B C 1
ATOM 5410 O O . VAL B 1 218 ? 78.904 103.025 117.529 1.00 32.54 254 VAL B O 1
ATOM 5414 N N . GLN B 1 219 ? 79.838 104.991 116.928 1.00 35.14 255 GLN B N 1
ATOM 5415 C CA . GLN B 1 219 ? 79.186 105.044 115.608 1.00 35.83 255 GLN B CA 1
ATOM 5416 C C . GLN B 1 219 ? 79.600 103.888 114.689 1.00 35.26 255 GLN B C 1
ATOM 5417 O O . GLN B 1 219 ? 78.834 103.476 113.814 1.00 35.62 255 GLN B O 1
ATOM 5423 N N . ASN B 1 220 ? 80.808 103.369 114.891 1.00 34.60 256 ASN B N 1
ATOM 5424 C CA . ASN B 1 220 ? 81.333 102.298 114.060 1.00 34.48 256 ASN B CA 1
ATOM 5425 C C . ASN B 1 220 ? 80.879 100.894 114.474 1.00 33.72 256 ASN B C 1
ATOM 5426 O O . ASN B 1 220 ? 81.144 99.927 113.755 1.00 34.32 256 ASN B O 1
ATOM 5431 N N . ILE B 1 221 ? 80.210 100.770 115.620 1.00 31.92 257 ILE B N 1
ATOM 5432 C CA . ILE B 1 221 ? 79.800 99.456 116.124 1.00 31.39 257 ILE B CA 1
ATOM 5433 C C . ILE B 1 221 ? 78.902 98.741 115.117 1.00 31.72 257 ILE B C 1
ATOM 5434 O O . ILE B 1 221 ? 79.144 97.588 114.765 1.00 30.87 257 ILE B O 1
ATOM 5439 N N . ILE B 1 222 ? 77.867 99.439 114.666 1.00 33.25 258 ILE B N 1
ATOM 5440 C CA . ILE B 1 222 ? 76.900 98.883 113.723 1.00 33.84 258 ILE B CA 1
ATOM 5441 C C . ILE B 1 222 ? 77.558 98.425 112.415 1.00 33.85 258 ILE B C 1
ATOM 5442 O O . ILE B 1 222 ? 77.202 97.376 111.883 1.00 34.32 258 ILE B O 1
ATOM 5447 N N . VAL B 1 223 ? 78.528 99.193 111.918 1.00 32.75 259 VAL B N 1
ATOM 5448 C CA . VAL B 1 223 ? 79.236 98.848 110.682 1.00 32.16 259 VAL B CA 1
ATOM 5449 C C . VAL B 1 223 ? 80.142 97.637 110.910 1.00 32.61 259 VAL B C 1
ATOM 5450 O O . VAL B 1 223 ? 80.209 96.728 110.082 1.00 32.59 259 VAL B O 1
ATOM 5454 N N . THR B 1 224 ? 80.849 97.645 112.033 1.00 32.02 260 THR B N 1
ATOM 5455 C CA . THR B 1 224 ? 81.744 96.556 112.396 1.00 31.73 260 THR B CA 1
ATOM 5456 C C . THR B 1 224 ? 81.003 95.222 112.452 1.00 32.10 260 THR B C 1
ATOM 5457 O O . THR B 1 224 ? 81.501 94.204 111.962 1.00 33.12 260 THR B O 1
ATOM 5461 N N . ARG B 1 225 ? 79.809 95.240 113.043 1.00 31.56 261 ARG B N 1
ATOM 5462 C CA . ARG B 1 225 ? 79.037 94.023 113.275 1.00 31.50 261 ARG B CA 1
ATOM 5463 C C . ARG B 1 225 ? 78.359 93.477 112.020 1.00 32.49 261 ARG B C 1
ATOM 5464 O O . ARG B 1 225 ? 78.391 92.268 111.773 1.00 32.94 261 ARG B O 1
ATOM 5472 N N . PHE B 1 226 ? 77.746 94.362 111.234 1.00 31.86 262 PHE B N 1
ATOM 5473 C CA . PHE B 1 226 ? 76.827 93.934 110.179 1.00 31.04 262 PHE B CA 1
ATOM 5474 C C . PHE B 1 226 ? 77.306 94.167 108.744 1.00 30.95 262 PHE B C 1
ATOM 5475 O O . PHE B 1 226 ? 76.600 93.813 107.805 1.00 30.89 262 PHE B O 1
ATOM 5483 N N . ALA B 1 227 ? 78.489 94.752 108.565 1.00 31.08 263 ALA B N 1
ATOM 5484 C CA . ALA B 1 227 ? 79.076 94.911 107.225 1.00 32.02 263 ALA B CA 1
ATOM 5485 C C . ALA B 1 227 ? 80.144 93.859 106.940 1.00 32.28 263 ALA B C 1
ATOM 5486 O O . ALA B 1 227 ? 80.648 93.768 105.821 1.00 32.79 263 ALA B O 1
ATOM 5488 N N . ASN B 1 228 ? 80.468 93.058 107.951 1.00 31.97 264 ASN B N 1
ATOM 5489 C CA . ASN B 1 228 ? 81.612 92.161 107.911 1.00 32.70 264 ASN B CA 1
ATOM 5490 C C . ASN B 1 228 ? 81.204 90.738 108.261 1.00 33.68 264 ASN B C 1
ATOM 5491 O O . ASN B 1 228 ? 80.716 90.487 109.363 1.00 33.11 264 ASN B O 1
ATOM 5496 N N . ARG B 1 229 ? 81.413 89.810 107.332 1.00 35.59 265 ARG B N 1
ATOM 5497 C CA . ARG B 1 229 ? 81.099 88.406 107.580 1.00 36.90 265 ARG B CA 1
ATOM 5498 C C . ARG B 1 229 ? 81.890 87.869 108.765 1.00 36.93 265 ARG B C 1
ATOM 5499 O O . ARG B 1 229 ? 81.363 87.104 109.574 1.00 36.60 265 ARG B O 1
ATOM 5507 N N . VAL B 1 230 ? 83.149 88.288 108.863 1.00 37.55 266 VAL B N 1
ATOM 5508 C CA . VAL B 1 230 ? 84.047 87.840 109.929 1.00 37.01 266 VAL B CA 1
ATOM 5509 C C . VAL B 1 230 ? 83.434 88.006 111.322 1.00 36.86 266 VAL B C 1
ATOM 5510 O O . VAL B 1 230 ? 83.510 87.090 112.139 1.00 37.78 266 VAL B O 1
ATOM 5514 N N . PHE B 1 231 ? 82.825 89.159 111.588 1.00 36.73 267 PHE B N 1
ATOM 5515 C CA . PHE B 1 231 ? 82.229 89.423 112.900 1.00 35.58 267 PHE B CA 1
ATOM 5516 C C . PHE B 1 231 ? 80.773 89.002 112.994 1.00 36.21 267 PHE B C 1
ATOM 5517 O O . PHE B 1 231 ? 80.295 88.666 114.078 1.00 35.77 267 PHE B O 1
ATOM 5525 N N . SER B 1 232 ? 80.074 89.001 111.865 1.00 36.58 268 SER B N 1
ATOM 5526 C CA . SER B 1 232 ? 78.700 88.516 111.821 1.00 35.94 268 SER B CA 1
ATOM 5527 C C . SER B 1 232 ? 78.621 87.061 112.295 1.00 36.37 268 SER B C 1
ATOM 5528 O O . SER B 1 232 ? 77.791 86.718 113.140 1.00 36.33 268 SER B O 1
ATOM 5531 N N . ALA B 1 233 ? 79.508 86.225 111.757 1.00 35.81 269 ALA B N 1
ATOM 5532 C CA . ALA B 1 233 ? 79.544 84.793 112.065 1.00 34.81 269 ALA B CA 1
ATOM 5533 C C . ALA B 1 233 ? 79.934 84.481 113.513 1.00 33.82 269 ALA B C 1
ATOM 5534 O O . ALA B 1 233 ? 79.541 83.446 114.051 1.00 32.79 269 ALA B O 1
ATOM 5536 N N . LEU B 1 234 ? 80.709 85.369 114.131 1.00 32.87 270 LEU B N 1
ATOM 5537 C CA . LEU B 1 234 ? 81.208 85.158 115.489 1.00 32.09 270 LEU B CA 1
ATOM 5538 C C . LEU B 1 234 ? 80.330 85.751 116.583 1.00 30.45 270 LEU B C 1
ATOM 5539 O O . LEU B 1 234 ? 80.589 85.514 117.760 1.00 30.25 270 LEU B O 1
ATOM 5544 N N . TRP B 1 235 ? 79.301 86.511 116.222 1.00 30.29 271 TRP B N 1
ATOM 5545 C CA . TRP B 1 235 ? 78.658 87.400 117.198 1.00 30.39 271 TRP B CA 1
ATOM 5546 C C . TRP B 1 235 ? 77.497 86.764 117.965 1.00 30.41 271 TRP B C 1
ATOM 5547 O O . TRP B 1 235 ? 76.373 87.263 117.949 1.00 30.60 271 TRP B O 1
ATOM 5558 N N . ASN B 1 236 ? 77.781 85.662 118.649 1.00 30.81 272 ASN B N 1
ATOM 5559 C CA . ASN B 1 236 ? 76.763 84.950 119.417 1.00 30.94 272 ASN B CA 1
ATOM 5560 C C . ASN B 1 236 ? 77.407 84.070 120.486 1.00 30.08 272 ASN B C 1
ATOM 5561 O O . ASN B 1 236 ? 78.633 84.007 120.582 1.00 29.82 272 ASN B O 1
ATOM 5566 N N . SER B 1 237 ? 76.579 83.386 121.271 1.00 29.46 273 SER B N 1
ATOM 5567 C CA . SER B 1 237 ? 77.059 82.621 122.423 1.00 29.81 273 SER B CA 1
ATOM 5568 C C . SER B 1 237 ? 77.911 81.397 122.073 1.00 30.12 273 SER B C 1
ATOM 5569 O O . SER B 1 237 ? 78.558 80.832 122.957 1.00 31.39 273 SER B O 1
ATOM 5572 N N . ASN B 1 238 ? 77.906 80.980 120.807 1.00 29.90 274 ASN B N 1
ATOM 5573 C CA . ASN B 1 238 ? 78.763 79.877 120.360 1.00 30.21 274 ASN B CA 1
ATOM 5574 C C . ASN B 1 238 ? 80.244 80.223 120.402 1.00 30.87 274 ASN B C 1
ATOM 5575 O O . ASN B 1 238 ? 81.073 79.363 120.702 1.00 32.75 274 ASN B O 1
ATOM 5580 N N . SER B 1 239 ? 80.570 81.474 120.081 1.00 30.85 275 SER B N 1
ATOM 5581 C CA . SER B 1 239 ? 81.960 81.939 120.024 1.00 31.28 275 SER B CA 1
ATOM 5582 C C . SER B 1 239 ? 82.332 82.918 121.147 1.00 31.82 275 SER B C 1
ATOM 5583 O O . SER B 1 239 ? 83.502 82.994 121.536 1.00 31.15 275 SER B O 1
ATOM 5586 N N . ILE B 1 240 ? 81.350 83.656 121.668 1.00 32.87 276 ILE B N 1
ATOM 5587 C CA . ILE B 1 240 ? 81.617 84.679 122.683 1.00 33.42 276 ILE B CA 1
ATOM 5588 C C . ILE B 1 240 ? 81.428 84.119 124.094 1.00 34.00 276 ILE B C 1
ATOM 5589 O O . ILE B 1 240 ? 80.386 83.542 124.414 1.00 33.27 276 ILE B O 1
ATOM 5594 N N . ALA B 1 241 ? 82.452 84.305 124.923 1.00 34.86 277 ALA B N 1
ATOM 5595 C CA . ALA B 1 241 ? 82.444 83.844 126.308 1.00 35.89 277 ALA B CA 1
ATOM 5596 C C . ALA B 1 241 ? 81.982 84.934 127.269 1.00 36.82 277 ALA B C 1
ATOM 5597 O O . ALA B 1 241 ? 81.314 84.643 128.257 1.00 36.23 277 ALA B O 1
ATOM 5599 N N . CYS B 1 242 ? 82.357 86.180 126.987 1.00 37.96 278 CYS B N 1
ATOM 5600 C CA . CYS B 1 242 ? 82.072 87.290 127.885 1.00 39.46 278 CYS B CA 1
ATOM 5601 C C . CYS B 1 242 ? 82.232 88.638 127.179 1.00 38.27 278 CYS B C 1
ATOM 5602 O O . CYS B 1 242 ? 83.127 88.809 126.348 1.00 38.17 278 CYS B O 1
ATOM 5605 N N . VAL B 1 243 ? 81.362 89.589 127.518 1.00 37.45 279 VAL B N 1
ATOM 5606 C CA . VAL B 1 243 ? 81.431 90.952 126.983 1.00 36.68 279 VAL B CA 1
ATOM 5607 C C . VAL B 1 243 ? 81.564 91.948 128.134 1.00 37.00 279 VAL B C 1
ATOM 5608 O O . VAL B 1 243 ? 80.751 91.939 129.059 1.00 37.11 279 VAL B O 1
ATOM 5612 N N . GLN B 1 244 ? 82.590 92.795 128.074 1.00 36.54 280 GLN B N 1
ATOM 5613 C CA . GLN B 1 244 ? 82.828 93.800 129.107 1.00 36.37 280 GLN B CA 1
ATOM 5614 C C . GLN B 1 244 ? 82.769 95.203 128.511 1.00 35.65 280 GLN B C 1
ATOM 5615 O O . GLN B 1 244 ? 83.400 95.476 127.490 1.00 37.27 280 GLN B O 1
ATOM 5621 N N . ILE B 1 245 ? 82.002 96.080 129.155 1.00 34.81 281 ILE B N 1
ATOM 5622 C CA . ILE B 1 245 ? 81.910 97.487 128.770 1.00 33.93 281 ILE B CA 1
ATOM 5623 C C . ILE B 1 245 ? 82.405 98.319 129.949 1.00 33.40 281 ILE B C 1
ATOM 5624 O O . ILE B 1 245 ? 81.864 98.221 131.055 1.00 33.07 281 ILE B O 1
ATOM 5629 N N . THR B 1 246 ? 83.427 99.137 129.705 1.00 33.04 282 THR B N 1
ATOM 5630 C CA . THR B 1 246 ? 84.161 99.810 130.778 1.00 33.94 282 THR B CA 1
ATOM 5631 C C . THR B 1 246 ? 84.219 101.328 130.616 1.00 34.16 282 THR B C 1
ATOM 5632 O O . THR B 1 246 ? 84.534 101.838 129.545 1.00 31.80 282 THR B O 1
ATOM 5636 N N . PHE B 1 247 ? 83.928 102.031 131.709 1.00 36.21 283 PHE B N 1
ATOM 5637 C CA . PHE B 1 247 ? 84.029 103.484 131.782 1.00 37.26 283 PHE B CA 1
ATOM 5638 C C . PHE B 1 247 ? 84.885 103.832 132.994 1.00 38.08 283 PHE B C 1
ATOM 5639 O O . PHE B 1 247 ? 84.586 103.412 134.109 1.00 39.21 283 PHE B O 1
ATOM 5647 N N . LYS B 1 248 ? 85.956 104.586 132.768 1.00 39.41 284 LYS B N 1
ATOM 5648 C CA . LYS B 1 248 ? 86.804 105.077 133.854 1.00 39.77 284 LYS B CA 1
ATOM 5649 C C . LYS B 1 248 ? 87.110 106.555 133.665 1.00 39.39 284 LYS B C 1
ATOM 5650 O O . LYS B 1 248 ? 87.248 107.026 132.537 1.00 38.39 284 LYS B O 1
ATOM 5656 N N . GLU B 1 249 ? 87.211 107.274 134.778 1.00 40.39 285 GLU B N 1
ATOM 5657 C CA . GLU B 1 249 ? 87.638 108.669 134.775 1.00 40.75 285 GLU B CA 1
ATOM 5658 C C . GLU B 1 249 ? 88.580 108.895 135.941 1.00 41.86 285 GLU B C 1
ATOM 5659 O O . GLU B 1 249 ? 88.439 108.260 136.991 1.00 41.30 285 GLU B O 1
ATOM 5665 N N . LYS B 1 250 ? 89.542 109.793 135.750 1.00 43.20 286 LYS B N 1
ATOM 5666 C CA . LYS B 1 250 ? 90.427 110.208 136.833 1.00 44.69 286 LYS B CA 1
ATOM 5667 C C . LYS B 1 250 ? 89.738 111.264 137.690 1.00 44.10 286 LYS B C 1
ATOM 5668 O O . LYS B 1 250 ? 89.920 111.298 138.905 1.00 43.25 286 LYS B O 1
ATOM 5674 N N . ILE B 1 251 ? 88.948 112.123 137.050 1.00 43.12 287 ILE B N 1
ATOM 5675 C CA . ILE B 1 251 ? 88.241 113.187 137.762 1.00 43.55 287 ILE B CA 1
ATOM 5676 C C . ILE B 1 251 ? 87.267 112.633 138.797 1.00 43.90 287 ILE B C 1
ATOM 5677 O O . ILE B 1 251 ? 86.756 111.520 138.654 1.00 43.13 287 ILE B O 1
ATOM 5682 N N . GLY B 1 252 ? 87.031 113.420 139.843 1.00 45.20 288 GLY B N 1
ATOM 5683 C CA . GLY B 1 252 ? 86.068 113.081 140.881 1.00 45.97 288 GLY B CA 1
ATOM 5684 C C . GLY B 1 252 ? 84.785 113.844 140.651 1.00 47.03 288 GLY B C 1
ATOM 5685 O O . GLY B 1 252 ? 84.501 114.264 139.530 1.00 44.17 288 GLY B O 1
ATOM 5686 N N . THR B 1 253 ? 84.016 114.019 141.722 1.00 51.62 289 THR B N 1
ATOM 5687 C CA . THR B 1 253 ? 82.734 114.719 141.674 1.00 53.98 289 THR B CA 1
ATOM 5688 C C . THR B 1 253 ? 82.750 115.954 142.578 1.00 59.06 289 THR B C 1
ATOM 5689 O O . THR B 1 253 ? 81.700 116.420 143.020 1.00 60.46 289 THR B O 1
ATOM 5693 N N . ALA B 1 254 ? 83.942 116.483 142.852 1.00 65.65 290 ALA B N 1
ATOM 5694 C CA . ALA B 1 254 ? 84.084 117.659 143.714 1.00 69.29 290 ALA B CA 1
ATOM 5695 C C . ALA B 1 254 ? 83.722 118.931 142.952 1.00 72.10 290 ALA B C 1
ATOM 5696 O O . ALA B 1 254 ? 83.851 118.985 141.727 1.00 70.67 290 ALA B O 1
ATOM 5698 N N . GLY B 1 255 ? 83.254 119.942 143.679 1.00 76.90 291 GLY B N 1
ATOM 5699 C CA . GLY B 1 255 ? 82.924 121.237 143.092 1.00 81.28 291 GLY B CA 1
ATOM 5700 C C . GLY B 1 255 ? 81.648 121.282 142.266 1.00 88.37 291 GLY B C 1
ATOM 5701 O O . GLY B 1 255 ? 81.334 122.320 141.678 1.00 88.14 291 GLY B O 1
ATOM 5702 N N . ARG B 1 256 ? 80.904 120.176 142.224 1.00 96.23 292 ARG B N 1
ATOM 5703 C CA . ARG B 1 256 ? 79.662 120.104 141.453 1.00 99.60 292 ARG B CA 1
ATOM 5704 C C . ARG B 1 256 ? 78.504 120.734 142.228 1.00 101.37 292 ARG B C 1
ATOM 5705 O O . ARG B 1 256 ? 77.457 121.025 141.648 1.00 100.48 292 ARG B O 1
ATOM 5713 N N . GLY B 1 257 ? 78.695 120.943 143.532 1.00 100.15 293 GLY B N 1
ATOM 5714 C CA . GLY B 1 257 ? 77.646 121.456 144.409 1.00 97.87 293 GLY B CA 1
ATOM 5715 C C . GLY B 1 257 ? 76.739 120.349 144.920 1.00 98.15 293 GLY B C 1
ATOM 5716 O O . GLY B 1 257 ? 75.597 120.607 145.304 1.00 100.47 293 GLY B O 1
ATOM 5717 N N . GLY B 1 258 ? 77.254 119.117 144.934 1.00 94.14 294 GLY B N 1
ATOM 5718 C CA . GLY B 1 258 ? 76.495 117.949 145.378 1.00 86.98 294 GLY B CA 1
ATOM 5719 C C . GLY B 1 258 ? 75.423 117.496 144.403 1.00 80.47 294 GLY B C 1
ATOM 5720 O O . GLY B 1 258 ? 74.506 116.772 144.785 1.00 79.32 294 GLY B O 1
ATOM 5721 N N . TYR B 1 259 ? 75.537 117.913 143.144 1.00 76.52 295 TYR B N 1
ATOM 5722 C CA . TYR B 1 259 ? 74.568 117.545 142.113 1.00 76.02 295 TYR B CA 1
ATOM 5723 C C . TYR B 1 259 ? 74.585 116.040 141.842 1.00 68.88 295 TYR B C 1
ATOM 5724 O O . TYR B 1 259 ? 73.554 115.442 141.524 1.00 67.54 295 TYR B O 1
ATOM 5733 N N . PHE B 1 260 ? 75.764 115.440 141.974 1.00 60.76 296 PHE B N 1
ATOM 5734 C CA . PHE B 1 260 ? 75.956 114.018 141.713 1.00 54.60 296 PHE B CA 1
ATOM 5735 C C . PHE B 1 260 ? 75.317 113.117 142.777 1.00 54.60 296 PHE B C 1
ATOM 5736 O O . PHE B 1 260 ? 74.907 111.996 142.472 1.00 53.91 296 PHE B O 1
ATOM 5744 N N . ASP B 1 261 ? 75.217 113.606 144.012 1.00 53.81 297 ASP B N 1
ATOM 5745 C CA . ASP B 1 261 ? 74.775 112.775 145.139 1.00 52.59 297 ASP B CA 1
ATOM 5746 C C . ASP B 1 261 ? 73.393 112.148 144.955 1.00 51.85 297 ASP B C 1
ATOM 5747 O O . ASP B 1 261 ? 73.173 110.997 145.340 1.00 50.42 297 ASP B O 1
ATOM 5752 N N . SER B 1 262 ? 72.468 112.908 144.378 1.00 50.74 298 SER B N 1
ATOM 5753 C CA . SER B 1 262 ? 71.119 112.412 144.135 1.00 50.03 298 SER B CA 1
ATOM 5754 C C . SER B 1 262 ? 71.033 111.562 142.867 1.00 47.19 298 SER B C 1
ATOM 5755 O O . SER B 1 262 ? 70.005 110.942 142.619 1.00 46.51 298 SER B O 1
ATOM 5758 N N . ILE B 1 263 ? 72.106 111.530 142.076 1.00 45.61 299 ILE B N 1
ATOM 5759 C CA . ILE B 1 263 ? 72.115 110.828 140.793 1.00 44.69 299 ILE B CA 1
ATOM 5760 C C . ILE B 1 263 ? 72.856 109.492 140.890 1.00 44.21 299 ILE B C 1
ATOM 5761 O O . ILE B 1 263 ? 72.260 108.433 140.673 1.00 44.48 299 ILE B O 1
ATOM 5766 N N . GLY B 1 264 ? 74.149 109.540 141.208 1.00 42.83 300 GLY B N 1
ATOM 5767 C CA . GLY B 1 264 ? 74.970 108.329 141.301 1.00 41.25 300 GLY B CA 1
ATOM 5768 C C . GLY B 1 264 ? 75.480 107.863 139.949 1.00 39.83 300 GLY B C 1
ATOM 5769 O O . GLY B 1 264 ? 75.006 108.311 138.907 1.00 37.10 300 GLY B O 1
ATOM 5770 N N . ILE B 1 265 ? 76.451 106.954 139.973 1.00 39.49 301 ILE B N 1
ATOM 5771 C CA . ILE B 1 265 ? 77.135 106.511 138.749 1.00 38.29 301 ILE B CA 1
ATOM 5772 C C . ILE B 1 265 ? 76.229 105.715 137.800 1.00 36.92 301 ILE B C 1
ATOM 5773 O O . ILE B 1 265 ? 76.426 105.739 136.585 1.00 35.81 301 ILE B O 1
ATOM 5778 N N . ILE B 1 266 ? 75.243 105.013 138.347 1.00 37.04 302 ILE B N 1
ATOM 5779 C CA . ILE B 1 266 ? 74.352 104.198 137.525 1.00 36.38 302 ILE B CA 1
ATOM 5780 C C . ILE B 1 266 ? 73.455 105.095 136.675 1.00 35.93 302 ILE B C 1
ATOM 5781 O O . ILE B 1 266 ? 73.342 104.899 135.466 1.00 35.75 302 ILE B O 1
ATOM 5786 N N . ARG B 1 267 ? 72.825 106.078 137.309 1.00 36.69 303 ARG B N 1
ATOM 5787 C CA . ARG B 1 267 ? 72.004 107.048 136.587 1.00 37.41 303 ARG B CA 1
ATOM 5788 C C . ARG B 1 267 ? 72.835 107.950 135.663 1.00 37.33 303 ARG B C 1
ATOM 5789 O O . ARG B 1 267 ? 72.362 108.355 134.598 1.00 36.80 303 ARG B O 1
ATOM 5797 N N . ASP B 1 268 ? 74.068 108.252 136.068 1.00 37.98 304 ASP B N 1
ATOM 5798 C CA . ASP B 1 268 ? 74.905 109.225 135.358 1.00 37.88 304 ASP B CA 1
ATOM 5799 C C . ASP B 1 268 ? 75.455 108.706 134.029 1.00 37.45 304 ASP B C 1
ATOM 5800 O O . ASP B 1 268 ? 75.424 109.427 133.029 1.00 37.21 304 ASP B O 1
ATOM 5805 N N . VAL B 1 269 ? 75.964 107.473 134.017 1.00 37.74 305 VAL B N 1
ATOM 5806 C CA . VAL B 1 269 ? 76.588 106.914 132.804 1.00 37.70 305 VAL B CA 1
ATOM 5807 C C . VAL B 1 269 ? 76.139 105.507 132.387 1.00 36.81 305 VAL B C 1
ATOM 5808 O O . VAL B 1 269 ? 76.162 105.193 131.198 1.00 35.99 305 VAL B O 1
ATOM 5812 N N . ILE B 1 270 ? 75.750 104.658 133.337 1.00 36.34 306 ILE B N 1
ATOM 5813 C CA . ILE B 1 270 ? 75.397 103.274 133.010 1.00 36.42 306 ILE B CA 1
ATOM 5814 C C . ILE B 1 270 ? 74.027 103.183 132.337 1.00 36.12 306 ILE B C 1
ATOM 5815 O O . ILE B 1 270 ? 73.891 102.563 131.284 1.00 35.12 306 ILE B O 1
ATOM 5820 N N . GLN B 1 271 ? 73.026 103.821 132.939 1.00 36.69 307 GLN B N 1
ATOM 5821 C CA . GLN B 1 271 ? 71.654 103.797 132.426 1.00 36.14 307 GLN B CA 1
ATOM 5822 C C . GLN B 1 271 ? 71.518 104.358 131.012 1.00 35.74 307 GLN B C 1
ATOM 5823 O O . GLN B 1 271 ? 70.599 103.982 130.279 1.00 36.06 307 GLN B O 1
ATOM 5829 N N . ASN B 1 272 ? 72.428 105.251 130.631 1.00 35.86 308 ASN B N 1
ATOM 5830 C CA . ASN B 1 272 ? 72.368 105.901 129.327 1.00 35.75 308 ASN B CA 1
ATOM 5831 C C . ASN B 1 272 ? 73.543 105.509 128.426 1.00 35.26 308 ASN B C 1
ATOM 5832 O O . ASN B 1 272 ? 73.365 104.742 127.482 1.00 35.29 308 ASN B O 1
ATOM 5837 N N . HIS B 1 273 ? 74.739 106.010 128.718 1.00 35.68 309 HIS B N 1
ATOM 5838 C CA . HIS B 1 273 ? 75.871 105.850 127.803 1.00 35.45 309 HIS B CA 1
ATOM 5839 C C . HIS B 1 273 ? 76.204 104.384 127.532 1.00 34.82 309 HIS B C 1
ATOM 5840 O O . HIS B 1 273 ? 76.301 103.963 126.380 1.00 33.91 309 HIS B O 1
ATOM 5847 N N . LEU B 1 274 ? 76.381 103.612 128.599 1.00 35.26 310 LEU B N 1
ATOM 5848 C CA . LEU B 1 274 ? 76.829 102.227 128.474 1.00 35.63 310 LEU B CA 1
ATOM 5849 C C . LEU B 1 274 ? 75.702 101.282 128.050 1.00 35.20 310 LEU B C 1
ATOM 5850 O O . LEU B 1 274 ? 75.961 100.262 127.404 1.00 36.60 310 LEU B O 1
ATOM 5855 N N . THR B 1 275 ? 74.465 101.619 128.402 1.00 34.06 311 THR B N 1
ATOM 5856 C CA . THR B 1 275 ? 73.306 100.864 127.933 1.00 33.67 311 THR B CA 1
ATOM 5857 C C . THR B 1 275 ? 73.083 101.087 126.435 1.00 33.28 311 THR B C 1
ATOM 5858 O O . THR B 1 275 ? 72.666 100.177 125.725 1.00 33.00 311 THR B O 1
ATOM 5862 N N . GLN B 1 276 ? 73.361 102.296 125.955 1.00 34.98 312 GLN B N 1
ATOM 5863 C CA . GLN B 1 276 ? 73.324 102.576 124.517 1.00 34.96 312 GLN B CA 1
ATOM 5864 C C . GLN B 1 276 ? 74.328 101.695 123.780 1.00 34.98 312 GLN B C 1
ATOM 5865 O O . GLN B 1 276 ? 73.998 101.060 122.776 1.00 34.63 312 GLN B O 1
ATOM 5871 N N . ILE B 1 277 ? 75.556 101.666 124.290 1.00 34.91 313 ILE B N 1
ATOM 5872 C CA . ILE B 1 277 ? 76.596 100.799 123.744 1.00 34.94 313 ILE B CA 1
ATOM 5873 C C . ILE B 1 277 ? 76.156 99.336 123.824 1.00 33.86 313 ILE B C 1
ATOM 5874 O O . ILE B 1 277 ? 76.304 98.591 122.858 1.00 32.74 313 ILE B O 1
ATOM 5879 N N . LEU B 1 278 ? 75.603 98.940 124.968 1.00 33.21 314 LEU B N 1
ATOM 5880 C CA . LEU B 1 278 ? 75.095 97.579 125.147 1.00 32.85 314 LEU B CA 1
ATOM 5881 C C . LEU B 1 278 ? 74.105 97.205 124.049 1.00 32.93 314 LEU B C 1
ATOM 5882 O O . LEU B 1 278 ? 74.200 96.123 123.466 1.00 31.96 314 LEU B O 1
ATOM 5887 N N . SER B 1 279 ? 73.167 98.110 123.769 1.00 32.47 315 SER B N 1
ATOM 5888 C CA . SER B 1 279 ? 72.113 97.851 122.791 1.00 32.83 315 SER B CA 1
ATOM 5889 C C . SER B 1 279 ? 72.676 97.689 121.385 1.00 32.53 315 SER B C 1
ATOM 5890 O O . SER B 1 279 ? 72.220 96.837 120.628 1.00 32.71 315 SER B O 1
ATOM 5893 N N . LEU B 1 280 ? 73.673 98.499 121.041 1.00 32.49 316 LEU B N 1
ATOM 5894 C CA . LEU B 1 280 ? 74.319 98.392 119.735 1.00 32.25 316 LEU B CA 1
ATOM 5895 C C . LEU B 1 280 ? 75.096 97.082 119.584 1.00 31.75 316 LEU B C 1
ATOM 5896 O O . LEU B 1 280 ? 75.125 96.501 118.498 1.00 33.27 316 LEU B O 1
ATOM 5901 N N . LEU B 1 281 ? 75.713 96.622 120.670 1.00 30.15 317 LEU B N 1
ATOM 5902 C CA . LEU B 1 281 ? 76.489 95.382 120.656 1.00 29.93 317 LEU B CA 1
ATOM 5903 C C . LEU B 1 281 ? 75.630 94.112 120.631 1.00 29.84 317 LEU B C 1
ATOM 5904 O O . LEU B 1 281 ? 76.122 93.057 120.243 1.00 30.31 317 LEU B O 1
ATOM 5909 N N . THR B 1 282 ? 74.371 94.210 121.060 1.00 28.81 318 THR B N 1
ATOM 5910 C CA . THR B 1 282 ? 73.519 93.034 121.252 1.00 29.00 318 THR B CA 1
ATOM 5911 C C . THR B 1 282 ? 72.319 92.924 120.302 1.00 30.05 318 THR B C 1
ATOM 5912 O O . THR B 1 282 ? 71.785 91.829 120.118 1.00 30.23 318 THR B O 1
ATOM 5916 N N . MET B 1 283 ? 71.881 94.042 119.727 1.00 30.85 319 MET B N 1
ATOM 5917 C CA . MET B 1 283 ? 70.725 94.052 118.830 1.00 31.56 319 MET B CA 1
ATOM 5918 C C . MET B 1 283 ? 70.885 93.069 117.677 1.00 31.48 319 MET B C 1
ATOM 5919 O O . MET B 1 283 ? 72.001 92.708 117.306 1.00 30.98 319 MET B O 1
ATOM 5924 N N . GLU B 1 284 ? 69.757 92.641 117.117 1.00 31.73 320 GLU B N 1
ATOM 5925 C CA . GLU B 1 284 ? 69.768 91.854 115.891 1.00 32.88 320 GLU B CA 1
ATOM 5926 C C . GLU B 1 284 ? 70.082 92.749 114.696 1.00 33.08 320 GLU B C 1
ATOM 5927 O O . GLU B 1 284 ? 70.032 93.977 114.792 1.00 33.53 320 GLU B O 1
ATOM 5933 N N . LYS B 1 285 ? 70.416 92.123 113.573 1.00 33.63 321 LYS B N 1
ATOM 5934 C CA . LYS B 1 285 ? 70.618 92.848 112.332 1.00 34.29 321 LYS B CA 1
ATOM 5935 C C . LYS B 1 285 ? 69.310 93.549 111.958 1.00 36.06 321 LYS B C 1
ATOM 5936 O O . LYS B 1 285 ? 68.259 92.907 111.900 1.00 38.56 321 LYS B O 1
ATOM 5942 N N . PRO B 1 286 ? 69.363 94.872 111.725 1.00 36.32 322 PRO B N 1
ATOM 5943 C CA . PRO B 1 286 ? 68.142 95.604 111.403 1.00 36.21 322 PRO B CA 1
ATOM 5944 C C . PRO B 1 286 ? 67.655 95.347 109.987 1.00 36.41 322 PRO B C 1
ATOM 5945 O O . PRO B 1 286 ? 68.426 94.925 109.125 1.00 36.33 322 PRO B O 1
ATOM 5949 N N . ARG B 1 287 ? 66.371 95.611 109.771 1.00 36.37 323 ARG B N 1
ATOM 5950 C CA . ARG B 1 287 ? 65.711 95.348 108.498 1.00 35.43 323 ARG B CA 1
ATOM 5951 C C . ARG B 1 287 ? 66.260 96.227 107.386 1.00 34.84 323 ARG B C 1
ATOM 5952 O O . ARG B 1 287 ? 66.241 95.842 106.221 1.00 36.89 323 ARG B O 1
ATOM 5960 N N . SER B 1 288 ? 66.732 97.411 107.758 1.00 34.20 324 SER B N 1
ATOM 5961 C CA . SER B 1 288 ? 67.412 98.325 106.843 1.00 34.38 324 SER B CA 1
ATOM 5962 C C . SER B 1 288 ? 68.272 99.269 107.677 1.00 33.64 324 SER B C 1
ATOM 5963 O O . SER B 1 288 ? 68.354 99.108 108.893 1.00 33.90 324 SER B O 1
ATOM 5966 N N . LEU B 1 289 ? 68.897 100.251 107.034 1.00 33.76 325 LEU B N 1
ATOM 5967 C CA . LEU B 1 289 ? 69.688 101.247 107.751 1.00 33.70 325 LEU B CA 1
ATOM 5968 C C . LEU B 1 289 ? 68.913 102.533 108.026 1.00 34.73 325 LEU B C 1
ATOM 5969 O O . LEU B 1 289 ? 69.495 103.513 108.483 1.00 34.57 325 LEU B O 1
ATOM 5974 N N . SER B 1 290 ? 67.604 102.528 107.777 1.00 36.54 326 SER B N 1
ATOM 5975 C CA . SER B 1 290 ? 66.761 103.667 108.139 1.00 37.47 326 SER B CA 1
ATOM 5976 C C . SER B 1 290 ? 66.673 103.771 109.661 1.00 36.87 326 SER B C 1
ATOM 5977 O O . SER B 1 290 ? 66.779 102.772 110.374 1.00 36.63 326 SER B O 1
ATOM 5980 N N . ALA B 1 291 ? 66.465 104.987 110.148 1.00 37.18 327 ALA B N 1
ATOM 5981 C CA . ALA B 1 291 ? 66.562 105.281 111.576 1.00 36.74 327 ALA B CA 1
ATOM 5982 C C . ALA B 1 291 ? 65.662 104.413 112.453 1.00 36.65 327 ALA B C 1
ATOM 5983 O O . ALA B 1 291 ? 66.097 103.903 113.487 1.00 35.21 327 ALA B O 1
ATOM 5985 N N . GLU B 1 292 ? 64.408 104.259 112.042 1.00 37.71 328 GLU B N 1
ATOM 5986 C CA . GLU B 1 292 ? 63.432 103.528 112.844 1.00 38.62 328 GLU B CA 1
ATOM 5987 C C . GLU B 1 292 ? 63.656 102.021 112.819 1.00 36.83 328 GLU B C 1
ATOM 5988 O O . GLU B 1 292 ? 63.342 101.341 113.797 1.00 36.89 328 GLU B O 1
ATOM 5994 N N . ASP B 1 293 ? 64.192 101.497 111.720 1.00 34.87 329 ASP B N 1
ATOM 5995 C CA . ASP B 1 293 ? 64.561 100.084 111.673 1.00 34.57 329 ASP B CA 1
ATOM 5996 C C . ASP B 1 293 ? 65.692 99.779 112.656 1.00 33.60 329 ASP B C 1
ATOM 5997 O O . ASP B 1 293 ? 65.698 98.723 113.288 1.00 32.94 329 ASP B O 1
ATOM 6002 N N . ILE B 1 294 ? 66.638 100.707 112.788 1.00 33.07 330 ILE B N 1
ATOM 6003 C CA . ILE B 1 294 ? 67.750 100.548 113.729 1.00 32.92 330 ILE B CA 1
ATOM 6004 C C . ILE B 1 294 ? 67.274 100.710 115.177 1.00 33.32 330 ILE B C 1
ATOM 6005 O O . ILE B 1 294 ? 67.593 99.892 116.036 1.00 34.54 330 ILE B O 1
ATOM 6010 N N . ARG B 1 295 ? 66.495 101.752 115.436 1.00 33.68 331 ARG B N 1
ATOM 6011 C CA . ARG B 1 295 ? 65.978 102.003 116.779 1.00 33.56 331 ARG B CA 1
ATOM 6012 C C . ARG B 1 295 ? 65.028 100.914 117.269 1.00 33.48 331 ARG B C 1
ATOM 6013 O O . ARG B 1 295 ? 65.009 100.599 118.457 1.00 32.29 331 ARG B O 1
ATOM 6021 N N . ASP B 1 296 ? 64.235 100.352 116.358 1.00 33.81 332 ASP B N 1
ATOM 6022 C CA . ASP B 1 296 ? 63.382 99.209 116.684 1.00 33.36 332 ASP B CA 1
ATOM 6023 C C . ASP B 1 296 ? 64.205 98.065 117.271 1.00 33.73 332 ASP B C 1
ATOM 6024 O O . ASP B 1 296 ? 63.832 97.497 118.292 1.00 33.84 332 ASP B O 1
ATOM 6029 N N . GLU B 1 297 ? 65.328 97.738 116.632 1.00 33.72 333 GLU B N 1
ATOM 6030 C CA . GLU B 1 297 ? 66.171 96.635 117.100 1.00 34.03 333 GLU B CA 1
ATOM 6031 C C . GLU B 1 297 ? 66.804 96.925 118.454 1.00 33.37 333 GLU B C 1
ATOM 6032 O O . GLU B 1 297 ? 66.968 96.019 119.272 1.00 32.25 333 GLU B O 1
ATOM 6038 N N . LYS B 1 298 ? 67.166 98.183 118.685 1.00 33.11 334 LYS B N 1
ATOM 6039 C CA . LYS B 1 298 ? 67.742 98.586 119.965 1.00 33.32 334 LYS B CA 1
ATOM 6040 C C . LYS B 1 298 ? 66.716 98.431 121.089 1.00 33.46 334 LYS B C 1
ATOM 6041 O O . LYS B 1 298 ? 67.043 97.930 122.161 1.00 34.93 334 LYS B O 1
ATOM 6047 N N . VAL B 1 299 ? 65.475 98.835 120.831 1.00 32.90 335 VAL B N 1
ATOM 6048 C CA . VAL B 1 299 ? 64.402 98.677 121.808 1.00 33.40 335 VAL B CA 1
ATOM 6049 C C . VAL B 1 299 ? 64.117 97.200 122.054 1.00 33.55 335 VAL B C 1
ATOM 6050 O O . VAL B 1 299 ? 63.944 96.778 123.196 1.00 34.23 335 VAL B O 1
ATOM 6054 N N . GLN B 1 300 ? 64.063 96.429 120.971 1.00 34.16 336 GLN B N 1
ATOM 6055 C CA . GLN B 1 300 ? 63.747 95.003 121.028 1.00 34.61 336 GLN B CA 1
ATOM 6056 C C . GLN B 1 300 ? 64.676 94.251 121.975 1.00 34.60 336 GLN B C 1
ATOM 6057 O O . GLN B 1 300 ? 64.213 93.496 122.823 1.00 34.14 336 GLN B O 1
ATOM 6063 N N . VAL B 1 301 ? 65.981 94.468 121.828 1.00 35.49 337 VAL B N 1
ATOM 6064 C CA . VAL B 1 301 ? 66.972 93.768 122.645 1.00 36.15 337 VAL B CA 1
ATOM 6065 C C . VAL B 1 301 ? 66.99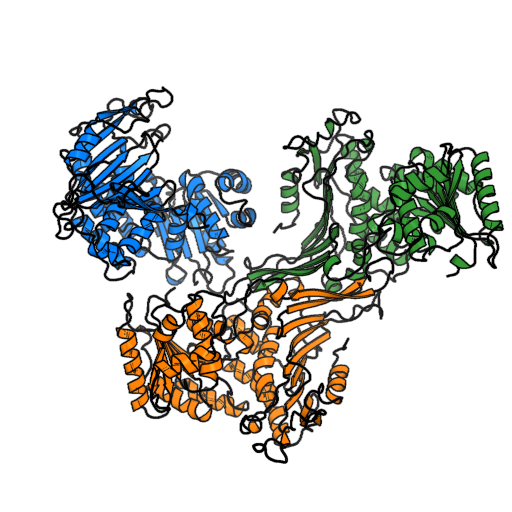5 94.267 124.092 1.00 37.06 337 VAL B C 1
ATOM 6066 O O . VAL B 1 301 ? 67.168 93.471 125.018 1.00 38.55 337 VAL B O 1
ATOM 6070 N N . LEU B 1 302 ? 66.812 95.567 124.296 1.00 37.26 338 LEU B N 1
ATOM 6071 C CA . LEU B 1 302 ? 66.791 96.113 125.654 1.00 39.44 338 LEU B CA 1
ATOM 6072 C C . LEU B 1 302 ? 65.629 95.558 126.481 1.00 40.39 338 LEU B C 1
ATOM 6073 O O . LEU B 1 302 ? 65.771 95.351 127.687 1.00 39.98 338 LEU B O 1
ATOM 6078 N N . ARG B 1 303 ? 64.498 95.286 125.833 1.00 42.19 339 ARG B N 1
ATOM 6079 C CA . ARG B 1 303 ? 63.354 94.672 126.512 1.00 44.35 339 ARG B CA 1
ATOM 6080 C C . ARG B 1 303 ? 63.598 93.201 126.887 1.00 41.02 339 ARG B C 1
ATOM 6081 O O . ARG B 1 303 ? 62.840 92.626 127.667 1.00 40.28 339 ARG B O 1
ATOM 6089 N N . GLN B 1 304 ? 64.654 92.603 126.334 1.00 37.86 340 GLN B N 1
ATOM 6090 C CA . GLN B 1 304 ? 65.050 91.230 126.653 1.00 35.90 340 GLN B CA 1
ATOM 6091 C C . GLN B 1 304 ? 66.170 91.145 127.692 1.00 33.59 340 GLN B C 1
ATOM 6092 O O . GLN B 1 304 ? 66.580 90.052 128.065 1.00 32.23 340 GLN B O 1
ATOM 6098 N N . VAL B 1 305 ? 66.678 92.290 128.144 1.00 32.44 341 VAL B N 1
ATOM 6099 C CA . VAL B 1 305 ? 67.706 92.313 129.182 1.00 32.18 341 VAL B CA 1
ATOM 6100 C C . VAL B 1 305 ? 67.052 92.062 130.535 1.00 33.71 341 VAL B C 1
ATOM 6101 O O . VAL B 1 305 ? 66.053 92.693 130.870 1.00 35.14 341 VAL B O 1
ATOM 6105 N N . VAL B 1 306 ? 67.621 91.143 131.309 1.00 34.12 342 VAL B N 1
ATOM 6106 C CA . VAL B 1 306 ? 67.116 90.846 132.645 1.00 35.09 342 VAL B CA 1
ATOM 6107 C C . VAL B 1 306 ? 67.511 91.997 133.575 1.00 35.92 342 VAL B C 1
ATOM 6108 O O . VAL B 1 306 ? 68.685 92.382 133.613 1.00 38.35 342 VAL B O 1
ATOM 6112 N N . PRO B 1 307 ? 66.544 92.548 134.331 1.00 36.55 343 PRO B N 1
ATOM 6113 C CA . PRO B 1 307 ? 66.878 93.674 135.206 1.00 37.03 343 PRO B CA 1
ATOM 6114 C C . PRO B 1 307 ? 68.008 93.360 136.183 1.00 36.55 343 PRO B C 1
ATOM 6115 O O . PRO B 1 307 ? 68.060 92.263 136.737 1.00 37.81 343 PRO B O 1
ATOM 6119 N N . ALA B 1 308 ? 68.905 94.321 136.379 1.00 36.43 344 ALA B N 1
ATOM 6120 C CA . ALA B 1 308 ? 70.008 94.168 137.318 1.00 36.75 344 ALA B CA 1
ATOM 6121 C C . ALA B 1 308 ? 69.472 93.942 138.720 1.00 38.53 344 ALA B C 1
ATOM 6122 O O . ALA B 1 308 ? 68.374 94.391 139.052 1.00 38.24 344 ALA B O 1
ATOM 6124 N N . ASN B 1 309 ? 70.243 93.243 139.546 1.00 41.08 345 ASN B N 1
ATOM 6125 C CA . ASN B 1 309 ? 69.855 93.049 140.936 1.00 45.04 345 ASN B CA 1
ATOM 6126 C C . ASN B 1 309 ? 71.053 93.110 141.891 1.00 45.72 345 ASN B C 1
ATOM 6127 O O . ASN B 1 309 ? 72.189 92.869 141.474 1.00 46.50 345 ASN B O 1
ATOM 6132 N N . PRO B 1 310 ? 70.802 93.450 143.171 1.00 46.48 346 PRO B N 1
ATOM 6133 C CA . PRO B 1 310 ? 71.862 93.658 144.167 1.00 47.90 346 PRO B CA 1
ATOM 6134 C C . PRO B 1 310 ? 72.912 92.553 144.245 1.00 48.59 346 PRO B C 1
ATOM 6135 O O . PRO B 1 310 ? 74.094 92.845 144.444 1.00 51.62 346 PRO B O 1
ATOM 6139 N N . ALA B 1 311 ? 72.486 91.302 144.096 1.00 48.48 347 ALA B N 1
ATOM 6140 C CA . ALA B 1 311 ? 73.399 90.165 144.198 1.00 49.06 347 ALA B CA 1
ATOM 6141 C C . ALA B 1 311 ? 74.449 90.169 143.091 1.00 48.16 347 ALA B C 1
ATOM 6142 O O . ALA B 1 311 ? 75.574 89.719 143.304 1.00 52.85 347 ALA B O 1
ATOM 6144 N N . GLU B 1 312 ? 74.082 90.671 141.916 1.00 46.09 348 GLU B N 1
ATOM 6145 C CA . GLU B 1 312 ? 74.986 90.686 140.772 1.00 45.90 348 GLU B CA 1
ATOM 6146 C C . GLU B 1 312 ? 75.558 92.078 140.510 1.00 44.16 348 GLU B C 1
ATOM 6147 O O . GLU B 1 312 ? 75.594 92.543 139.372 1.00 41.95 348 GLU B O 1
ATOM 6153 N N . CYS B 1 313 ? 76.001 92.746 141.572 1.00 45.16 349 CYS B N 1
ATOM 6154 C CA . CYS B 1 313 ? 76.695 94.024 141.432 1.00 45.31 349 CYS B CA 1
ATOM 6155 C C . CYS B 1 313 ? 77.642 94.305 142.595 1.00 44.93 349 CYS B C 1
ATOM 6156 O O . CYS B 1 313 ? 77.471 93.768 143.691 1.00 45.77 349 CYS B O 1
ATOM 6159 N N . VAL B 1 314 ? 78.646 95.140 142.331 1.00 43.44 350 VAL B N 1
ATOM 6160 C CA . VAL B 1 314 ? 79.538 95.660 143.365 1.00 43.78 350 VAL B CA 1
ATOM 6161 C C . VAL B 1 314 ? 79.580 97.178 143.239 1.00 42.54 350 VAL B C 1
ATOM 6162 O O . VAL B 1 314 ? 79.917 97.706 142.182 1.00 42.54 350 VAL B O 1
ATOM 6166 N N . LEU B 1 315 ? 79.232 97.863 144.323 1.00 42.19 351 LEU B N 1
ATOM 6167 C CA . LEU B 1 315 ? 79.181 99.319 144.354 1.00 42.06 351 LEU B CA 1
ATOM 6168 C C . LEU B 1 315 ? 80.380 99.882 145.097 1.00 42.77 351 LEU B C 1
ATOM 6169 O O . LEU B 1 315 ? 80.931 99.232 145.990 1.00 43.52 351 LEU B O 1
ATOM 6174 N N . GLY B 1 316 ? 80.764 101.102 144.733 1.00 41.99 352 GLY B N 1
ATOM 6175 C CA . GLY B 1 316 ? 81.877 101.785 145.375 1.00 42.13 352 GLY B CA 1
ATOM 6176 C C . GLY B 1 316 ? 81.667 103.282 145.505 1.00 42.20 352 GLY B C 1
ATOM 6177 O O . GLY B 1 316 ? 80.945 103.893 144.718 1.00 39.70 352 GLY B O 1
ATOM 6178 N N . GLN B 1 317 ? 82.318 103.862 146.509 1.00 44.69 353 GLN B N 1
ATOM 6179 C CA . GLN B 1 317 ? 82.291 105.304 146.766 1.00 45.94 353 GLN B CA 1
ATOM 6180 C C . GLN B 1 317 ? 83.706 105.728 147.142 1.00 46.36 353 GLN B C 1
ATOM 6181 O O . GLN B 1 317 ? 84.261 105.218 148.119 1.00 46.20 353 GLN B O 1
ATOM 6187 N N . TYR B 1 318 ? 84.295 106.647 146.379 1.00 46.22 354 TYR B N 1
ATOM 6188 C CA . TYR B 1 318 ? 85.724 106.943 146.541 1.00 47.17 354 TYR B CA 1
ATOM 6189 C C . TYR B 1 318 ? 86.043 107.726 147.817 1.00 49.36 354 TYR B C 1
ATOM 6190 O O . TYR B 1 318 ? 85.274 108.585 148.248 1.00 48.85 354 TYR B O 1
ATOM 6199 N N . THR B 1 319 ? 87.178 107.381 148.417 1.00 51.51 355 THR B N 1
ATOM 6200 C CA . THR B 1 319 ? 87.716 108.073 149.576 1.00 53.95 355 THR B CA 1
ATOM 6201 C C . THR B 1 319 ? 88.954 108.849 149.138 1.00 55.88 355 THR B C 1
ATOM 6202 O O . THR B 1 319 ? 89.361 108.769 147.976 1.00 54.73 355 THR B O 1
ATOM 6206 N N . ALA B 1 320 ? 89.548 109.590 150.071 1.00 60.24 356 ALA B N 1
ATOM 6207 C CA . ALA B 1 320 ? 90.743 110.394 149.797 1.00 61.65 356 ALA B CA 1
ATOM 6208 C C . ALA B 1 320 ? 91.877 109.564 149.191 1.00 62.20 356 ALA B C 1
ATOM 6209 O O . ALA B 1 320 ? 92.082 108.404 149.564 1.00 61.25 356 ALA B O 1
ATOM 6211 N N . SER B 1 321 ? 92.603 110.173 148.254 1.00 63.45 357 SER B N 1
ATOM 6212 C CA . SER B 1 321 ? 93.730 109.523 147.583 1.00 64.41 357 SER B CA 1
ATOM 6213 C C . SER B 1 321 ? 94.902 109.326 148.535 1.00 67.47 357 SER B C 1
ATOM 6214 O O . SER B 1 321 ? 95.031 110.042 149.531 1.00 69.40 357 SER B O 1
ATOM 6217 N N . ALA B 1 322 ? 95.758 108.359 148.215 1.00 69.84 358 ALA B N 1
ATOM 6218 C CA . ALA B 1 322 ? 96.927 108.050 149.040 1.00 73.09 358 ALA B CA 1
ATOM 6219 C C . ALA B 1 322 ? 97.898 109.230 149.115 1.00 75.95 358 ALA B C 1
ATOM 6220 O O . ALA B 1 322 ? 98.383 109.570 150.195 1.00 78.43 358 ALA B O 1
ATOM 6222 N N . ASP B 1 323 ? 98.162 109.861 147.971 1.00 76.67 359 ASP B N 1
ATOM 6223 C CA . ASP B 1 323 ? 99.077 111.009 147.916 1.00 78.66 359 ASP B CA 1
ATOM 6224 C C . ASP B 1 323 ? 98.524 112.279 148.580 1.00 76.82 359 ASP B C 1
ATOM 6225 O O . ASP B 1 323 ? 99.272 113.223 148.809 1.00 79.32 359 ASP B O 1
ATOM 6230 N N . GLY B 1 324 ? 97.222 112.313 148.855 1.00 75.59 360 GLY B N 1
ATOM 6231 C CA . GLY B 1 324 ? 96.616 113.401 149.620 1.00 75.72 360 GLY B CA 1
ATOM 6232 C C . GLY B 1 324 ? 96.017 114.527 148.795 1.00 76.21 360 GLY B C 1
ATOM 6233 O O . GLY B 1 324 ? 95.257 115.336 149.323 1.00 75.97 360 GLY B O 1
ATOM 6234 N N . SER B 1 325 ? 96.345 114.585 147.505 1.00 77.97 361 SER B N 1
ATOM 6235 C CA . SER B 1 325 ? 95.874 115.666 146.632 1.00 79.55 361 SER B CA 1
ATOM 6236 C C . SER B 1 325 ? 94.350 115.698 146.513 1.00 79.12 361 SER B C 1
ATOM 6237 O O . SER B 1 325 ? 93.731 116.747 146.692 1.00 81.60 361 SER B O 1
ATOM 6240 N N . THR B 1 326 ? 93.758 114.544 146.210 1.00 77.07 362 THR B N 1
ATOM 6241 C CA . THR B 1 326 ? 92.313 114.436 146.020 1.00 73.87 362 THR B CA 1
ATOM 6242 C C . THR B 1 326 ? 91.616 114.073 147.336 1.00 72.24 362 THR B C 1
ATOM 6243 O O . THR B 1 326 ? 91.939 113.049 147.942 1.00 71.35 362 THR B O 1
ATOM 6247 N N . PRO B 1 327 ? 90.654 114.908 147.782 1.00 69.87 363 PRO B N 1
ATOM 6248 C CA . PRO B 1 327 ? 89.867 114.562 148.964 1.00 68.19 363 PRO B CA 1
ATOM 6249 C C . PRO B 1 327 ? 88.781 113.539 148.625 1.00 65.27 363 PRO B C 1
ATOM 6250 O O . PRO B 1 327 ? 88.446 113.359 147.452 1.00 62.67 363 PRO B O 1
ATOM 6254 N N . GLY B 1 328 ? 88.238 112.883 149.647 1.00 62.83 364 GLY B N 1
ATOM 6255 C CA . GLY B 1 328 ? 87.217 111.861 149.448 1.00 59.65 364 GLY B CA 1
ATOM 6256 C C . GLY B 1 328 ? 85.877 112.422 149.007 1.00 57.02 364 GLY B C 1
ATOM 6257 O O . GLY B 1 328 ? 85.654 113.637 149.037 1.00 56.46 364 GLY B O 1
ATOM 6258 N N . TYR B 1 329 ? 84.988 111.524 148.591 1.00 54.77 365 TYR B N 1
ATOM 6259 C CA . TYR B 1 329 ? 83.642 111.899 148.169 1.00 53.32 365 TYR B CA 1
ATOM 6260 C C . TYR B 1 329 ? 82.870 112.544 149.320 1.00 55.90 365 TYR B C 1
ATOM 6261 O O . TYR B 1 329 ? 82.177 113.541 149.121 1.00 55.51 365 TYR B O 1
ATOM 6270 N N . LEU B 1 330 ? 83.001 111.972 150.517 1.00 58.50 366 LEU B N 1
ATOM 6271 C CA . LEU B 1 330 ? 82.293 112.467 151.703 1.00 60.92 366 LEU B CA 1
ATOM 6272 C C . LEU B 1 330 ? 82.885 113.755 152.289 1.00 65.00 366 LEU B C 1
ATOM 6273 O O . LEU B 1 330 ? 82.281 114.349 153.177 1.00 67.60 366 LEU B O 1
ATOM 6278 N N . ASP B 1 331 ? 84.058 114.176 151.813 1.00 67.62 367 ASP B N 1
ATOM 6279 C CA . ASP B 1 331 ? 84.651 115.453 152.237 1.00 69.43 367 ASP B CA 1
ATOM 6280 C C . ASP B 1 331 ? 84.109 116.646 151.442 1.00 69.20 367 ASP B C 1
ATOM 6281 O O . ASP B 1 331 ? 84.311 117.793 151.838 1.00 70.28 367 ASP B O 1
ATOM 6286 N N . ASP B 1 332 ? 83.440 116.381 150.320 1.00 68.09 368 ASP B N 1
ATOM 6287 C CA . ASP B 1 332 ? 82.788 117.437 149.548 1.00 68.33 368 ASP B CA 1
ATOM 6288 C C . ASP B 1 332 ? 81.689 118.048 150.416 1.00 70.08 368 ASP B C 1
ATOM 6289 O O . ASP B 1 332 ? 80.759 117.345 150.804 1.00 70.27 368 ASP B O 1
ATOM 6294 N N . PRO B 1 333 ? 81.786 119.357 150.728 1.00 73.85 369 PRO B N 1
ATOM 6295 C CA . PRO B 1 333 ? 80.815 119.967 151.649 1.00 74.85 369 PRO B CA 1
ATOM 6296 C C . PRO B 1 333 ? 79.341 119.916 151.212 1.00 73.04 369 PRO B C 1
ATOM 6297 O O . PRO B 1 333 ? 78.463 120.197 152.028 1.00 74.57 369 PRO B O 1
ATOM 6301 N N . SER B 1 334 ? 79.073 119.564 149.955 1.00 69.96 370 SER B N 1
ATOM 6302 C CA . SER B 1 334 ? 77.703 119.503 149.441 1.00 68.34 370 SER B CA 1
ATOM 6303 C C . SER B 1 334 ? 77.024 118.127 149.525 1.00 66.10 370 SER B C 1
ATOM 6304 O O . SER B 1 334 ? 75.877 117.993 149.097 1.00 65.60 370 SER B O 1
ATOM 6307 N N . VAL B 1 335 ? 77.709 117.113 150.057 1.00 65.06 371 VAL B N 1
ATOM 6308 C CA . VAL B 1 335 ? 77.112 115.775 150.182 1.00 64.34 371 VAL B CA 1
ATOM 6309 C C . VAL B 1 335 ? 76.802 115.450 151.651 1.00 65.61 371 VAL B C 1
ATOM 6310 O O . VAL B 1 335 ? 77.639 115.693 152.521 1.00 66.18 371 VAL B O 1
ATOM 6314 N N . PRO B 1 336 ? 75.595 114.911 151.934 1.00 66.19 372 PRO B N 1
ATOM 6315 C CA . PRO B 1 336 ? 75.273 114.481 153.300 1.00 68.09 372 PRO B CA 1
ATOM 6316 C C . PRO B 1 336 ? 76.248 113.429 153.803 1.00 69.04 372 PRO B C 1
ATOM 6317 O O . PRO B 1 336 ? 76.881 112.737 153.007 1.00 69.57 372 PRO B O 1
ATOM 6321 N N . LYS B 1 337 ? 76.350 113.303 155.117 1.00 71.62 373 LYS B N 1
ATOM 6322 C CA . LYS B 1 337 ? 77.445 112.551 155.720 1.00 74.43 373 LYS B CA 1
ATOM 6323 C C . LYS B 1 337 ? 77.286 111.033 155.609 1.00 73.44 373 LYS B C 1
ATOM 6324 O O . LYS B 1 337 ? 78.288 110.311 155.568 1.00 74.55 373 LYS B O 1
ATOM 6330 N N . GLY B 1 338 ? 76.043 110.554 155.551 1.00 71.27 374 GLY B N 1
ATOM 6331 C CA . GLY B 1 338 ? 75.770 109.119 155.435 1.00 69.24 374 GLY B CA 1
ATOM 6332 C C . GLY B 1 338 ? 75.284 108.711 154.056 1.00 66.30 374 GLY B C 1
ATOM 6333 O O . GLY B 1 338 ? 74.407 107.852 153.932 1.00 66.22 374 GLY B O 1
ATOM 6334 N N . SER B 1 339 ? 75.864 109.312 153.020 1.00 63.24 375 SER B N 1
ATOM 6335 C CA . SER B 1 339 ? 75.422 109.086 151.649 1.00 60.28 375 SER B CA 1
ATOM 6336 C C . SER B 1 339 ? 75.784 107.684 151.170 1.00 59.27 375 SER B C 1
ATOM 6337 O O . SER B 1 339 ? 76.905 107.224 151.390 1.00 56.40 375 SER B O 1
ATOM 6340 N N . HIS B 1 340 ? 74.828 107.019 150.515 1.00 60.40 376 HIS B N 1
ATOM 6341 C CA . HIS B 1 340 ? 75.074 105.729 149.859 1.00 61.34 376 HIS B CA 1
ATOM 6342 C C . HIS B 1 340 ? 75.480 105.936 148.403 1.00 56.85 376 HIS B C 1
ATOM 6343 O O . HIS B 1 340 ? 75.653 104.962 147.671 1.00 56.01 376 HIS B O 1
ATOM 6350 N N . CYS B 1 341 ? 75.603 107.188 147.966 1.00 53.55 377 CYS B N 1
ATOM 6351 C CA . CYS B 1 341 ? 75.776 107.464 146.548 1.00 50.08 377 CYS B CA 1
ATOM 6352 C C . CYS B 1 341 ? 77.017 106.771 145.995 1.00 48.42 377 CYS B C 1
ATOM 6353 O O . CYS B 1 341 ? 78.135 107.029 146.449 1.00 48.31 377 CYS B O 1
ATOM 6356 N N . PRO B 1 342 ? 76.821 105.881 145.013 1.00 45.54 378 PRO B N 1
ATOM 6357 C CA . PRO B 1 342 ? 77.953 105.189 144.428 1.00 43.84 378 PRO B CA 1
ATOM 6358 C C . PRO B 1 342 ? 78.651 106.024 143.358 1.00 42.33 378 PRO B C 1
ATOM 6359 O O . PRO B 1 342 ? 77.996 106.582 142.472 1.00 39.76 378 PRO B O 1
ATOM 6363 N N . THR B 1 343 ? 79.974 106.107 143.457 1.00 42.21 379 THR B N 1
ATOM 6364 C CA . THR B 1 343 ? 80.806 106.699 142.414 1.00 41.03 379 THR B CA 1
ATOM 6365 C C . THR B 1 343 ? 81.394 105.610 141.508 1.00 40.39 379 THR B C 1
ATOM 6366 O O . THR B 1 343 ? 82.003 105.920 140.483 1.00 38.02 379 THR B O 1
ATOM 6370 N N . PHE B 1 344 ? 81.196 104.345 141.895 1.00 41.42 380 PHE B N 1
ATOM 6371 C CA . PHE B 1 344 ? 81.718 103.185 141.171 1.00 41.46 380 PHE B CA 1
ATOM 6372 C C . PHE B 1 344 ? 80.691 102.048 141.191 1.00 41.34 380 PHE B C 1
ATOM 6373 O O . PHE B 1 344 ? 80.013 101.835 142.199 1.00 42.38 380 PHE B O 1
ATOM 6381 N N . ALA B 1 345 ? 80.582 101.314 140.086 1.00 40.18 381 ALA B N 1
ATOM 6382 C CA . ALA B 1 345 ? 79.675 100.170 140.021 1.00 40.63 381 ALA B CA 1
ATOM 6383 C C . ALA B 1 345 ? 80.083 99.164 138.949 1.00 40.90 381 ALA B C 1
ATOM 6384 O O . ALA B 1 345 ? 80.361 99.551 137.816 1.00 41.64 381 ALA B O 1
ATOM 6386 N N . VAL B 1 346 ? 80.131 97.884 139.319 1.00 41.23 382 VAL B N 1
ATOM 6387 C CA . VAL B 1 346 ? 80.230 96.791 138.354 1.00 40.97 382 VAL B CA 1
ATOM 6388 C C . VAL B 1 346 ? 78.925 96.017 138.393 1.00 41.49 382 VAL B C 1
ATOM 6389 O O . VAL B 1 346 ? 78.479 95.615 139.460 1.00 42.11 382 VAL B O 1
ATOM 6393 N N . LEU B 1 347 ? 78.324 95.809 137.226 1.00 41.51 383 LEU B N 1
ATOM 6394 C CA . LEU B 1 347 ? 77.085 95.049 137.095 1.00 40.98 383 LEU B CA 1
ATOM 6395 C C . LEU B 1 347 ? 77.325 93.829 136.217 1.00 40.13 383 LEU B C 1
ATOM 6396 O O . LEU B 1 347 ? 78.103 93.901 135.267 1.00 38.76 383 LEU B O 1
ATOM 6401 N N . ARG B 1 348 ? 76.670 92.714 136.543 1.00 40.15 384 ARG B N 1
ATOM 6402 C CA . ARG B 1 348 ? 76.571 91.585 135.623 1.00 40.45 384 ARG B CA 1
ATOM 6403 C C . ARG B 1 348 ? 75.137 91.491 135.121 1.00 39.25 384 ARG B C 1
ATOM 6404 O O . ARG B 1 348 ? 74.209 91.279 135.906 1.00 40.24 384 ARG B O 1
ATOM 6412 N N . LEU B 1 349 ? 74.962 91.651 133.813 1.00 37.75 385 LEU B N 1
ATOM 6413 C CA . LEU B 1 349 ? 73.650 91.547 133.186 1.00 37.38 385 LEU B CA 1
ATOM 6414 C C . LEU B 1 349 ? 73.569 90.307 132.308 1.00 37.79 385 LEU B C 1
ATOM 6415 O O . LEU B 1 349 ? 74.586 89.804 131.824 1.00 37.41 385 LEU B O 1
ATOM 6420 N N . HIS B 1 350 ? 72.346 89.823 132.120 1.00 39.28 386 HIS B N 1
ATOM 6421 C CA . HIS B 1 350 ? 72.062 88.719 131.218 1.00 40.07 386 HIS B CA 1
ATOM 6422 C C . HIS B 1 350 ? 71.055 89.188 130.176 1.00 38.11 386 HIS B C 1
ATOM 6423 O O . HIS B 1 350 ? 70.054 89.822 130.515 1.00 38.45 386 HIS B O 1
ATOM 6430 N N . VAL B 1 351 ? 71.328 88.887 128.911 1.00 36.15 387 VAL B N 1
ATOM 6431 C CA . VAL B 1 351 ? 70.371 89.126 127.837 1.00 34.79 387 VAL B CA 1
ATOM 6432 C C . VAL B 1 351 ? 69.706 87.793 127.518 1.00 34.65 387 VAL B C 1
ATOM 6433 O O . VAL B 1 351 ? 70.369 86.867 127.045 1.00 35.52 387 VAL B O 1
ATOM 6437 N N . ASN B 1 352 ? 68.409 87.690 127.797 1.00 34.27 388 ASN B N 1
ATOM 6438 C CA . ASN B 1 352 ? 67.696 86.435 127.627 1.00 34.55 388 ASN B CA 1
ATOM 6439 C C . ASN B 1 352 ? 67.098 86.257 126.234 1.00 35.29 388 ASN B C 1
ATOM 6440 O O . ASN B 1 352 ? 65.906 86.484 126.008 1.00 34.59 388 ASN B O 1
ATOM 6445 N N . ASN B 1 353 ? 67.951 85.831 125.309 1.00 35.60 389 ASN B N 1
ATOM 6446 C CA . ASN B 1 353 ? 67.519 85.371 123.997 1.00 35.00 389 ASN B CA 1
ATOM 6447 C C . ASN B 1 353 ? 68.520 84.349 123.455 1.00 33.62 389 ASN B C 1
ATOM 6448 O O . ASN B 1 353 ? 69.510 84.024 124.116 1.00 32.60 389 ASN B O 1
ATOM 6453 N N . ASP B 1 354 ? 68.262 83.848 122.256 1.00 33.32 390 ASP B N 1
ATOM 6454 C CA . ASP B 1 354 ? 69.022 82.723 121.729 1.00 32.66 390 ASP B CA 1
ATOM 6455 C C . ASP B 1 354 ? 70.424 83.103 121.260 1.00 31.78 390 ASP B C 1
ATOM 6456 O O . ASP B 1 354 ? 71.327 82.273 121.281 1.00 31.54 390 ASP B O 1
ATOM 6461 N N . ARG B 1 355 ? 70.612 84.352 120.856 1.00 31.33 391 ARG B N 1
ATOM 6462 C CA . ARG B 1 355 ? 71.939 84.832 120.497 1.00 31.46 391 ARG B CA 1
ATOM 6463 C C . ARG B 1 355 ? 72.856 84.919 121.717 1.00 31.70 391 ARG B C 1
ATOM 6464 O O . ARG B 1 355 ? 74.054 84.643 121.610 1.00 32.82 391 ARG B O 1
ATOM 6472 N N . TRP B 1 356 ? 72.294 85.293 122.866 1.00 32.07 392 TRP B N 1
ATOM 6473 C CA . TRP B 1 356 ? 73.094 85.711 124.025 1.00 32.12 392 TRP B CA 1
ATOM 6474 C C . TRP B 1 356 ? 72.952 84.865 125.287 1.00 32.23 392 TRP B C 1
ATOM 6475 O O . TRP B 1 356 ? 73.583 85.171 126.301 1.00 30.41 392 TRP B O 1
ATOM 6486 N N . HIS B 1 357 ? 72.157 83.800 125.234 1.00 34.90 393 HIS B N 1
ATOM 6487 C CA . HIS B 1 357 ? 71.940 82.977 126.422 1.00 36.90 393 HIS B CA 1
ATOM 6488 C C . HIS B 1 357 ? 73.265 82.464 126.984 1.00 37.04 393 HIS B C 1
ATOM 6489 O O . HIS B 1 357 ? 74.086 81.903 126.252 1.00 37.69 393 HIS B O 1
ATOM 6496 N N . GLY B 1 358 ? 73.468 82.681 128.280 1.00 36.66 394 GLY B N 1
ATOM 6497 C CA . GLY B 1 358 ? 74.651 82.198 128.976 1.00 37.29 394 GLY B CA 1
ATOM 6498 C C . GLY B 1 358 ? 75.885 83.077 128.860 1.00 38.28 394 GLY B C 1
ATOM 6499 O O . GLY B 1 358 ? 76.923 82.749 129.436 1.00 40.58 394 GLY B O 1
ATOM 6500 N N . VAL B 1 359 ? 75.787 84.186 128.126 1.00 36.74 395 VAL B N 1
ATOM 6501 C CA . VAL B 1 359 ? 76.919 85.090 127.936 1.00 34.63 395 VAL B CA 1
ATOM 6502 C C . VAL B 1 359 ? 76.802 86.239 128.929 1.00 35.11 395 VAL B C 1
ATOM 6503 O O . VAL B 1 359 ? 75.914 87.079 128.799 1.00 35.34 395 VAL B O 1
ATOM 6507 N N . PRO B 1 360 ? 77.691 86.280 129.934 1.00 36.16 396 PRO B N 1
ATOM 6508 C CA . PRO B 1 360 ? 77.635 87.373 130.900 1.00 35.88 396 PRO B CA 1
ATOM 6509 C C . PRO B 1 360 ? 78.075 88.712 130.305 1.00 35.70 396 PRO B C 1
ATOM 6510 O O . PRO B 1 360 ? 79.082 88.783 129.593 1.00 33.93 396 PRO B O 1
ATOM 6514 N N . PHE B 1 361 ? 77.315 89.761 130.607 1.00 35.77 397 PHE B N 1
ATOM 6515 C CA . PHE B 1 361 ? 77.674 91.118 130.212 1.00 35.10 397 PHE B CA 1
ATOM 6516 C C . PHE B 1 361 ? 78.105 91.902 131.436 1.00 35.44 397 PHE B C 1
ATOM 6517 O O . PHE B 1 361 ? 77.301 92.139 132.335 1.00 34.69 397 PHE B O 1
ATOM 6525 N N . ILE B 1 362 ? 79.378 92.292 131.462 1.00 36.14 398 ILE B N 1
ATOM 6526 C CA . ILE B 1 362 ? 79.939 93.059 132.565 1.00 37.77 398 ILE B CA 1
ATOM 6527 C C . ILE B 1 362 ? 79.932 94.536 132.200 1.00 38.16 398 ILE B C 1
ATOM 6528 O O . ILE B 1 362 ? 80.620 94.953 131.270 1.00 39.05 398 ILE B O 1
ATOM 6533 N N . ILE B 1 363 ? 79.145 95.323 132.923 1.00 39.15 399 ILE B N 1
ATOM 6534 C CA . ILE B 1 363 ? 79.138 96.772 132.752 1.00 39.35 399 ILE B CA 1
ATOM 6535 C C . ILE B 1 363 ? 79.849 97.371 133.951 1.00 39.08 399 ILE B C 1
ATOM 6536 O O . ILE B 1 363 ? 79.444 97.127 135.089 1.00 38.88 399 ILE B O 1
ATOM 6541 N N . ARG B 1 364 ? 80.907 98.139 133.716 1.00 38.11 400 ARG B N 1
ATOM 6542 C CA . ARG B 1 364 ? 81.561 98.835 134.819 1.00 40.61 400 ARG B CA 1
ATOM 6543 C C . ARG B 1 364 ? 81.829 100.304 134.510 1.00 40.49 400 ARG B C 1
ATOM 6544 O O . ARG B 1 364 ? 82.136 100.680 133.378 1.00 39.88 400 ARG B O 1
ATOM 6552 N N . ALA B 1 365 ? 81.688 101.127 135.543 1.00 39.84 401 ALA B N 1
ATOM 6553 C CA . ALA B 1 365 ? 81.804 102.568 135.416 1.00 39.69 401 ALA B CA 1
ATOM 6554 C C . ALA B 1 365 ? 82.231 103.146 136.753 1.00 40.14 401 ALA B C 1
ATOM 6555 O O . ALA B 1 365 ? 81.643 102.830 137.788 1.00 40.80 401 ALA B O 1
ATOM 6557 N N . GLY B 1 366 ? 83.261 103.981 136.735 1.00 40.10 402 GLY B N 1
ATOM 6558 C CA . GLY B 1 366 ? 83.736 104.613 137.955 1.00 41.91 402 GLY B CA 1
ATOM 6559 C C . GLY B 1 366 ? 84.439 105.932 137.718 1.00 41.90 402 GLY B C 1
ATOM 6560 O O . GLY B 1 366 ? 85.062 106.136 136.676 1.00 41.39 402 GLY B O 1
ATOM 6561 N N . LYS B 1 367 ? 84.316 106.826 138.694 1.00 42.44 403 LYS B N 1
ATOM 6562 C CA . LYS B 1 367 ? 85.078 108.068 138.732 1.00 42.88 403 LYS B CA 1
ATOM 6563 C C . LYS B 1 367 ? 86.162 107.928 139.799 1.00 44.07 403 LYS B C 1
ATOM 6564 O O . LYS B 1 367 ? 86.119 107.004 140.617 1.00 43.91 403 LYS B O 1
ATOM 6570 N N . ALA B 1 368 ? 87.136 108.835 139.776 1.00 44.53 404 ALA B N 1
ATOM 6571 C CA . ALA B 1 368 ? 88.281 108.790 140.690 1.00 45.52 404 ALA B CA 1
ATOM 6572 C C . ALA B 1 368 ? 89.054 107.469 140.596 1.00 45.07 404 ALA B C 1
ATOM 6573 O O . ALA B 1 368 ? 89.399 106.866 141.616 1.00 45.39 404 ALA B O 1
ATOM 6575 N N . LEU B 1 369 ? 89.336 107.038 139.367 1.00 43.75 405 LEU B N 1
ATOM 6576 C CA . LEU B 1 369 ? 90.089 105.807 139.121 1.00 44.28 405 LEU B CA 1
ATOM 6577 C C . LEU B 1 369 ? 91.491 106.112 138.567 1.00 45.54 405 LEU B C 1
ATOM 6578 O O . LEU B 1 369 ? 91.862 107.275 138.430 1.00 46.74 405 LEU B O 1
ATOM 6583 N N . GLU B 1 370 ? 92.266 105.069 138.264 1.00 46.26 406 GLU B N 1
ATOM 6584 C CA . GLU B 1 370 ? 93.655 105.244 137.793 1.00 47.24 406 GLU B CA 1
ATOM 6585 C C . GLU B 1 370 ? 93.819 105.848 136.394 1.00 46.50 406 GLU B C 1
ATOM 6586 O O . GLU B 1 370 ? 94.887 106.368 136.075 1.00 46.22 406 GLU B O 1
ATOM 6592 N N . GLU B 1 371 ? 92.790 105.769 135.558 1.00 45.49 407 GLU B N 1
ATOM 6593 C CA . GLU B 1 371 ? 92.896 106.282 134.193 1.00 45.01 407 GLU B CA 1
ATOM 6594 C C . GLU B 1 371 ? 91.556 106.736 133.632 1.00 43.74 407 GLU B C 1
ATOM 6595 O O . GLU B 1 371 ? 90.498 106.431 134.179 1.00 43.20 407 GLU B O 1
ATOM 6601 N N . ARG B 1 372 ? 91.627 107.476 132.533 1.00 43.47 408 ARG B N 1
ATOM 6602 C CA . ARG B 1 372 ? 90.460 107.777 131.726 1.00 42.54 408 ARG B CA 1
ATOM 6603 C C . ARG B 1 372 ? 90.369 106.715 130.640 1.00 40.50 408 ARG B C 1
ATOM 6604 O O . ARG B 1 372 ? 91.329 106.497 129.902 1.00 39.34 408 ARG B O 1
ATOM 6612 N N . LEU B 1 373 ? 89.226 106.041 130.556 1.00 38.84 409 LEU B N 1
ATOM 6613 C CA . LEU B 1 373 ? 89.043 104.977 129.573 1.00 37.29 409 LEU B CA 1
ATOM 6614 C C . LEU B 1 373 ? 87.582 104.742 129.240 1.00 35.87 409 LEU B C 1
ATOM 6615 O O . LEU B 1 373 ? 86.715 104.786 130.114 1.00 34.81 409 LEU B O 1
ATOM 6620 N N . LEU B 1 374 ? 87.327 104.510 127.957 1.00 35.80 410 LEU B N 1
ATOM 6621 C CA . LEU B 1 374 ? 86.068 103.944 127.499 1.00 35.82 410 LEU B CA 1
ATOM 6622 C C . LEU B 1 374 ? 86.413 102.868 126.486 1.00 35.82 410 LEU B C 1
ATOM 6623 O O . LEU B 1 374 ? 86.867 103.181 125.381 1.00 35.92 410 LEU B O 1
ATOM 6628 N N . ASP B 1 375 ? 86.224 101.605 126.858 1.00 35.84 411 ASP B N 1
ATOM 6629 C CA . ASP B 1 375 ? 86.456 100.519 125.907 1.00 36.32 411 ASP B CA 1
ATOM 6630 C C . ASP B 1 375 ? 85.432 99.402 125.996 1.00 34.05 411 ASP B C 1
ATOM 6631 O O . ASP B 1 375 ? 84.724 99.242 126.996 1.00 33.27 411 ASP B O 1
ATOM 6636 N N . ILE B 1 376 ? 85.362 98.650 124.905 1.00 32.60 412 ILE B N 1
ATOM 6637 C CA . ILE B 1 376 ? 84.476 97.510 124.767 1.00 31.77 412 ILE B CA 1
ATOM 6638 C C . ILE B 1 376 ? 85.372 96.307 124.523 1.00 31.15 412 ILE B C 1
ATOM 6639 O O . ILE B 1 376 ? 86.254 96.357 123.664 1.00 30.18 412 ILE B O 1
ATOM 6644 N N . ARG B 1 377 ? 85.160 95.238 125.282 1.00 31.18 413 ARG B N 1
ATOM 6645 C CA . ARG B 1 377 ? 85.947 94.020 125.117 1.00 32.02 413 ARG B CA 1
ATOM 6646 C C . ARG B 1 377 ? 85.045 92.814 124.871 1.00 31.11 413 ARG B C 1
ATOM 6647 O O . ARG B 1 377 ? 84.295 92.404 125.753 1.00 30.31 413 ARG B O 1
ATOM 6655 N N . ILE B 1 378 ? 85.124 92.266 123.660 1.00 30.88 414 ILE B N 1
ATOM 6656 C CA . ILE B 1 378 ? 84.418 91.042 123.301 1.00 30.81 414 ILE B CA 1
ATOM 6657 C C . ILE B 1 378 ? 85.393 89.880 123.471 1.00 30.86 414 ILE B C 1
ATOM 6658 O O . ILE B 1 378 ? 86.210 89.607 122.585 1.00 30.71 414 ILE B O 1
ATOM 6663 N N . GLN B 1 379 ? 85.311 89.201 124.611 1.00 30.57 415 GLN B N 1
ATOM 6664 C CA . GLN B 1 379 ? 86.212 88.092 124.914 1.00 31.11 415 GLN B CA 1
ATOM 6665 C C . GLN B 1 379 ? 85.629 86.764 124.435 1.00 30.18 415 GLN B C 1
ATOM 6666 O O . GLN B 1 379 ? 84.603 86.308 124.940 1.00 29.42 415 GLN B O 1
ATOM 6672 N N . PHE B 1 380 ? 86.302 86.150 123.464 1.00 30.40 416 PHE B N 1
ATOM 6673 C CA . PHE B 1 380 ? 85.858 84.884 122.887 1.00 30.92 416 PHE B CA 1
ATOM 6674 C C . PHE B 1 380 ? 86.261 83.691 123.751 1.00 30.53 416 PHE B C 1
ATOM 6675 O O . PHE B 1 380 ? 87.061 83.810 124.683 1.00 30.04 416 PHE B O 1
ATOM 6683 N N . LYS B 1 381 ? 85.673 82.544 123.438 1.00 30.65 417 LYS B N 1
ATOM 6684 C CA . LYS B 1 381 ? 85.953 81.308 124.158 1.00 30.88 417 LYS B CA 1
ATOM 6685 C C . LYS B 1 381 ? 87.354 80.800 123.866 1.00 31.36 417 LYS B C 1
ATOM 6686 O O . LYS B 1 381 ? 87.957 81.137 122.851 1.00 31.45 417 LYS B O 1
ATOM 6692 N N . ASP B 1 382 ? 87.853 79.968 124.766 1.00 32.75 418 ASP B N 1
ATOM 6693 C CA . ASP B 1 382 ? 89.133 79.308 124.575 1.00 33.42 418 ASP B CA 1
ATOM 6694 C C . ASP B 1 382 ? 89.047 78.289 123.453 1.00 32.90 418 ASP B C 1
ATOM 6695 O O . ASP B 1 382 ? 88.064 77.555 123.343 1.00 32.32 418 ASP B O 1
ATOM 6700 N N . GLU B 1 383 ? 90.078 78.259 122.616 1.00 32.97 419 GLU B N 1
ATOM 6701 C CA . GLU B 1 383 ? 90.313 77.117 121.755 1.00 33.13 419 GLU B CA 1
ATOM 6702 C C . GLU B 1 383 ? 91.131 76.139 122.603 1.00 33.82 419 GLU B C 1
ATOM 6703 O O . GLU B 1 383 ? 92.321 76.357 122.855 1.00 33.15 419 GLU B O 1
ATOM 6709 N N . ILE B 1 384 ? 90.466 75.085 123.076 1.00 34.42 420 ILE B N 1
ATOM 6710 C CA . ILE B 1 384 ? 91.042 74.182 124.075 1.00 35.35 420 ILE B CA 1
ATOM 6711 C C . ILE B 1 384 ? 92.180 73.340 123.508 1.00 35.34 420 ILE B C 1
ATOM 6712 O O . ILE B 1 384 ? 93.203 73.166 124.167 1.00 34.89 420 ILE B O 1
ATOM 6717 N N . ARG B 1 385 ? 92.003 72.831 122.292 1.00 35.87 421 ARG B N 1
ATOM 6718 C CA . ARG B 1 385 ? 93.008 71.983 121.662 1.00 37.46 421 ARG B CA 1
ATOM 6719 C C . ARG B 1 385 ? 93.444 72.553 120.315 1.00 37.24 421 ARG B C 1
ATOM 6720 O O . ARG B 1 385 ? 92.644 73.184 119.627 1.00 36.78 421 ARG B O 1
ATOM 6728 N N . PRO B 1 386 ? 94.701 72.341 119.928 1.00 36.74 422 PRO B N 1
ATOM 6729 C CA . PRO B 1 386 ? 95.665 71.514 120.657 1.00 37.12 422 PRO B CA 1
ATOM 6730 C C . PRO B 1 386 ? 96.656 72.284 121.545 1.00 37.02 422 PRO B C 1
ATOM 6731 O O . PRO B 1 386 ? 97.630 71.691 122.010 1.00 38.02 422 PRO B O 1
ATOM 6735 N N . PHE B 1 387 ? 96.416 73.570 121.796 1.00 36.22 423 PHE B N 1
ATOM 6736 C CA . PHE B 1 387 ? 97.399 74.396 122.511 1.00 36.77 423 PHE B CA 1
ATOM 6737 C C . PHE B 1 387 ? 97.170 74.507 124.025 1.00 37.26 423 PHE B C 1
ATOM 6738 O O . PHE B 1 387 ? 98.097 74.840 124.761 1.00 37.34 423 PHE B O 1
ATOM 6746 N N . GLY B 1 388 ? 95.956 74.224 124.492 1.00 37.55 424 GLY B N 1
ATOM 6747 C CA . GLY B 1 388 ? 95.665 74.235 125.926 1.00 38.44 424 GLY B CA 1
ATOM 6748 C C . GLY B 1 388 ? 96.068 75.532 126.606 1.00 39.77 424 GLY B C 1
ATOM 6749 O O . GLY B 1 388 ? 95.576 76.605 126.250 1.00 40.68 424 GLY B O 1
ATOM 6750 N N . GLU B 1 389 ? 96.980 75.437 127.571 1.00 41.58 425 GLU B N 1
ATOM 6751 C CA . GLU B 1 389 ? 97.422 76.605 128.341 1.00 43.20 425 GLU B CA 1
ATOM 6752 C C . GLU B 1 389 ? 98.496 77.432 127.626 1.00 42.06 425 GLU B C 1
ATOM 6753 O O . GLU B 1 389 ? 98.948 78.443 128.162 1.00 40.57 425 GLU B O 1
ATOM 6759 N N . SER B 1 390 ? 98.894 77.005 126.425 1.00 41.20 426 SER B N 1
ATOM 6760 C CA . SER B 1 390 ? 99.829 77.765 125.593 1.00 41.67 426 SER B CA 1
ATOM 6761 C C . SER B 1 390 ? 99.117 78.731 124.639 1.00 41.11 426 SER B C 1
ATOM 6762 O O . SER B 1 390 ? 99.743 79.322 123.764 1.00 40.59 426 SER B O 1
ATOM 6765 N N . THR B 1 391 ? 97.804 78.868 124.795 1.00 40.84 427 THR B N 1
ATOM 6766 C CA . THR B 1 391 ? 97.061 79.950 124.164 1.00 40.10 427 THR B CA 1
ATOM 6767 C C . THR B 1 391 ? 96.135 80.549 125.215 1.00 41.36 427 THR B C 1
ATOM 6768 O O . THR B 1 391 ? 96.044 80.049 126.341 1.00 42.59 427 THR B O 1
ATOM 6772 N N . GLN B 1 392 ? 95.467 81.634 124.851 1.00 43.00 428 GLN B N 1
ATOM 6773 C CA . GLN B 1 392 ? 94.496 82.276 125.731 1.00 43.64 428 GLN B CA 1
ATOM 6774 C C . GLN B 1 392 ? 93.380 82.848 124.889 1.00 40.26 428 GLN B C 1
ATOM 6775 O O . GLN B 1 392 ? 93.450 82.841 123.661 1.00 40.40 428 GLN B O 1
ATOM 6781 N N . ARG B 1 393 ? 92.337 83.317 125.557 1.00 38.25 429 ARG B N 1
ATOM 6782 C CA . ARG B 1 393 ? 91.141 83.765 124.870 1.00 36.93 429 ARG B CA 1
ATOM 6783 C C . ARG B 1 393 ? 91.439 84.907 123.916 1.00 35.99 429 ARG B C 1
ATOM 6784 O O . ARG B 1 393 ? 92.102 85.873 124.288 1.00 37.70 429 ARG B O 1
ATOM 6792 N N . ASN B 1 394 ? 90.945 84.793 122.686 1.00 34.97 430 ASN B N 1
ATOM 6793 C CA . ASN B 1 394 ? 90.927 85.925 121.771 1.00 34.35 430 ASN B CA 1
ATOM 6794 C C . ASN B 1 394 ? 90.029 87.016 122.335 1.00 34.33 430 ASN B C 1
ATOM 6795 O O . ASN B 1 394 ? 89.119 86.747 123.118 1.00 34.00 430 ASN B O 1
ATOM 6800 N N . GLU B 1 395 ? 90.282 88.249 121.924 1.00 35.06 431 GLU B N 1
ATOM 6801 C CA . GLU B 1 395 ? 89.510 89.376 122.416 1.00 35.50 431 GLU B CA 1
ATOM 6802 C C . GLU B 1 395 ? 89.486 90.481 121.372 1.00 34.52 431 GLU B C 1
ATOM 6803 O O . GLU B 1 395 ? 90.534 90.902 120.888 1.00 34.39 431 GLU B O 1
ATOM 6809 N N . LEU B 1 396 ? 88.288 90.917 120.994 1.00 33.25 432 LEU B N 1
ATOM 6810 C CA . LEU B 1 396 ? 88.143 92.114 120.184 1.00 32.39 432 LEU B CA 1
ATOM 6811 C C . LEU B 1 396 ? 88.006 93.295 121.135 1.00 32.27 432 LEU B C 1
ATOM 6812 O O . LEU B 1 396 ? 87.141 93.295 122.011 1.00 31.34 432 LEU B O 1
ATOM 6817 N N . VAL B 1 397 ? 88.871 94.286 120.964 1.00 32.24 433 VAL B N 1
ATOM 6818 C CA . VAL B 1 397 ? 88.866 95.467 121.810 1.00 32.79 433 VAL B CA 1
ATOM 6819 C C . VAL B 1 397 ? 88.546 96.696 120.971 1.00 32.51 433 VAL B C 1
ATOM 6820 O O . VAL B 1 397 ? 89.264 97.000 120.019 1.00 34.08 433 VAL B O 1
ATOM 6824 N N . ILE B 1 398 ? 87.455 97.376 121.311 1.00 31.32 434 ILE B N 1
ATOM 6825 C CA . ILE B 1 398 ? 87.130 98.670 120.724 1.00 31.39 434 ILE B CA 1
ATOM 6826 C C . ILE B 1 398 ? 87.336 99.729 121.801 1.00 31.78 434 ILE B C 1
ATOM 6827 O O . ILE B 1 398 ? 86.631 99.727 122.811 1.00 32.48 434 ILE B O 1
ATOM 6832 N N . ARG B 1 399 ? 88.316 100.606 121.598 1.00 32.17 435 ARG B N 1
ATOM 6833 C CA . ARG B 1 399 ? 88.597 101.695 122.537 1.00 33.21 435 ARG B CA 1
ATOM 6834 C C . ARG B 1 399 ? 88.129 103.017 121.936 1.00 32.27 435 ARG B C 1
ATOM 6835 O O . ARG B 1 399 ? 88.672 103.472 120.936 1.00 31.87 435 ARG B O 1
ATOM 6843 N N . ALA B 1 400 ? 87.114 103.619 122.544 1.00 31.87 436 ALA B N 1
ATOM 6844 C CA . ALA B 1 400 ? 86.552 104.869 122.040 1.00 32.36 436 ALA B CA 1
ATOM 6845 C C . ALA B 1 400 ? 87.369 106.072 122.488 1.00 32.89 436 ALA B C 1
ATOM 6846 O O . ALA B 1 400 ? 87.442 107.071 121.774 1.00 31.78 436 ALA B O 1
ATOM 6848 N N . GLN B 1 401 ? 87.964 105.978 123.678 1.00 34.62 437 GLN B N 1
ATOM 6849 C CA . GLN B 1 401 ? 88.863 107.018 124.184 1.00 37.25 437 GLN B CA 1
ATOM 6850 C C . GLN B 1 401 ? 89.700 106.496 125.359 1.00 37.46 437 GLN B C 1
ATOM 6851 O O . GLN B 1 401 ? 89.245 105.621 126.091 1.00 36.46 437 GLN B O 1
ATOM 6857 N N . PRO B 1 402 ? 90.915 107.012 125.549 1.00 38.78 438 PRO B N 1
ATOM 6858 C CA . PRO B 1 402 ? 91.562 107.941 124.636 1.00 38.67 438 PRO B CA 1
ATOM 6859 C C . PRO B 1 402 ? 92.201 107.193 123.477 1.00 39.39 438 PRO B C 1
ATOM 6860 O O . PRO B 1 402 ? 92.180 105.962 123.454 1.00 39.53 438 PRO B O 1
ATOM 6864 N N . SER B 1 403 ? 92.766 107.937 122.531 1.00 41.15 439 SER B N 1
ATOM 6865 C CA . SER B 1 403 ? 93.501 107.360 121.411 1.00 42.87 439 SER B CA 1
ATOM 6866 C C . SER B 1 403 ? 92.695 106.239 120.758 1.00 41.32 439 SER B C 1
ATOM 6867 O O . SER B 1 403 ? 93.071 105.065 120.805 1.00 39.83 439 SER B O 1
ATOM 6870 N N . GLU B 1 404 ? 91.571 106.625 120.165 1.00 40.45 440 GLU B N 1
ATOM 6871 C CA . GLU B 1 404 ? 90.591 105.664 119.651 1.00 38.56 440 GLU B CA 1
ATOM 6872 C C . GLU B 1 404 ? 91.201 104.635 118.708 1.00 38.94 440 GLU B C 1
ATOM 6873 O O . GLU B 1 404 ? 91.991 104.972 117.824 1.00 38.43 440 GLU B O 1
ATOM 6879 N N . ALA B 1 405 ? 90.820 103.376 118.923 1.00 39.33 441 ALA B N 1
ATOM 6880 C CA . ALA B 1 405 ? 91.396 102.247 118.207 1.00 38.57 441 ALA B CA 1
ATOM 6881 C C . ALA B 1 405 ? 90.502 101.016 118.280 1.00 38.65 441 ALA B C 1
ATOM 6882 O O . ALA B 1 405 ? 89.671 100.882 119.184 1.00 36.96 441 ALA B O 1
ATOM 6884 N N . MET B 1 406 ? 90.679 100.129 117.307 1.00 40.03 442 MET B N 1
ATOM 6885 C CA . MET B 1 406 ? 90.093 98.795 117.343 1.00 41.15 442 MET B CA 1
ATOM 6886 C C . MET B 1 406 ? 91.224 97.793 117.125 1.00 40.59 442 MET B C 1
ATOM 6887 O O . MET B 1 406 ? 92.030 97.947 116.203 1.00 39.97 442 MET B O 1
ATOM 6892 N N . TYR B 1 407 ? 91.308 96.786 117.987 1.00 39.67 443 TYR B N 1
ATOM 6893 C CA . TYR B 1 407 ? 92.299 95.730 117.802 1.00 41.11 443 TYR B CA 1
ATOM 6894 C C . TYR B 1 407 ? 91.806 94.363 118.259 1.00 40.56 443 TYR B C 1
ATOM 6895 O O . TYR B 1 407 ? 90.945 94.252 119.139 1.00 40.31 443 TYR B O 1
ATOM 6904 N N . LEU B 1 408 ? 92.361 93.330 117.628 1.00 39.59 444 LEU B N 1
ATOM 6905 C CA . LEU B 1 408 ? 91.993 91.942 117.879 1.00 39.01 444 LEU B CA 1
ATOM 6906 C C . LEU B 1 408 ? 93.174 91.200 118.502 1.00 38.86 444 LEU B C 1
ATOM 6907 O O . LEU B 1 408 ? 94.196 90.977 117.849 1.00 37.92 444 LEU B O 1
ATOM 6912 N N . LYS B 1 409 ? 93.031 90.831 119.770 1.00 38.49 445 LYS B N 1
ATOM 6913 C CA . LYS B 1 409 ? 94.078 90.114 120.480 1.00 39.09 445 LYS B CA 1
ATOM 6914 C C . LYS B 1 409 ? 93.990 88.636 120.142 1.00 39.01 445 LYS B C 1
ATOM 6915 O O . LYS B 1 409 ? 92.925 88.031 120.265 1.00 38.87 445 LYS B O 1
ATOM 6921 N N . LEU B 1 410 ? 95.111 88.060 119.718 1.00 38.92 446 LEU B N 1
ATOM 6922 C CA . LEU B 1 410 ? 95.171 86.644 119.395 1.00 38.58 446 LEU B CA 1
ATOM 6923 C C . LEU B 1 410 ? 96.542 86.056 119.714 1.00 37.98 446 LEU B C 1
ATOM 6924 O O . LEU B 1 410 ? 97.469 86.776 120.085 1.00 38.60 446 LEU B O 1
ATOM 6929 N N . THR B 1 411 ? 96.648 84.737 119.592 1.00 36.61 447 THR B N 1
ATOM 6930 C CA . THR B 1 411 ? 97.895 84.025 119.844 1.00 36.05 447 THR B CA 1
ATOM 6931 C C . THR B 1 411 ? 98.644 83.779 118.532 1.00 36.24 447 THR B C 1
ATOM 6932 O O . THR B 1 411 ? 98.036 83.476 117.502 1.00 37.15 447 THR B O 1
ATOM 6936 N N . ALA B 1 412 ? 99.961 83.939 118.577 1.00 35.62 448 ALA B N 1
ATOM 6937 C CA . ALA B 1 412 ? 100.815 83.701 117.422 1.00 36.04 448 ALA B CA 1
ATOM 6938 C C . ALA B 1 412 ? 102.120 83.063 117.871 1.00 36.76 448 ALA B C 1
ATOM 6939 O O . ALA B 1 412 ? 102.443 83.055 119.061 1.00 37.16 448 ALA B O 1
ATOM 6941 N N . LYS B 1 413 ? 102.862 82.519 116.913 1.00 37.13 449 LYS B N 1
ATOM 6942 C CA . LYS B 1 413 ? 104.194 81.989 117.175 1.00 38.17 449 LYS B CA 1
ATOM 6943 C C . LYS B 1 413 ? 105.116 83.141 117.563 1.00 38.43 449 LYS B C 1
ATOM 6944 O O . LYS B 1 413 ? 105.059 84.202 116.949 1.00 38.00 449 LYS B O 1
ATOM 6950 N N . THR B 1 414 ? 105.954 82.935 118.579 1.00 39.31 450 THR B N 1
ATOM 6951 C CA . THR B 1 414 ? 106.952 83.933 118.956 1.00 41.06 450 THR B CA 1
ATOM 6952 C C . THR B 1 414 ? 107.940 84.117 117.808 1.00 42.20 450 THR B C 1
ATOM 6953 O O . THR B 1 414 ? 108.562 83.151 117.370 1.00 41.90 450 THR B O 1
ATOM 6957 N N . PRO B 1 415 ? 108.084 85.356 117.311 1.00 43.58 451 PRO B N 1
ATOM 6958 C CA . PRO B 1 415 ? 108.960 85.624 116.167 1.00 45.86 451 PRO B CA 1
ATOM 6959 C C . PRO B 1 415 ? 110.388 85.126 116.362 1.00 48.51 451 PRO B C 1
ATOM 6960 O O . PRO B 1 415 ? 110.966 85.336 117.424 1.00 48.67 451 PRO B O 1
ATOM 6964 N N . GLY B 1 416 ? 110.940 84.473 115.341 1.00 52.11 452 GLY B N 1
ATOM 6965 C CA . GLY B 1 416 ? 112.331 84.023 115.355 1.00 56.00 452 GLY B CA 1
ATOM 6966 C C . GLY B 1 416 ? 112.490 82.516 115.436 1.00 59.75 452 GLY B C 1
ATOM 6967 O O . GLY B 1 416 ? 111.635 81.767 114.970 1.00 59.06 452 GLY B O 1
ATOM 6968 N N . LEU B 1 417 ? 113.595 82.081 116.037 1.00 67.58 453 LEU B N 1
ATOM 6969 C CA . LEU B 1 417 ? 113.963 80.663 116.089 1.00 72.99 453 LEU B CA 1
ATOM 6970 C C . LEU B 1 417 ? 113.253 79.893 117.195 1.00 75.50 453 LEU B C 1
ATOM 6971 O O . LEU B 1 417 ? 112.912 78.724 117.011 1.00 79.49 453 LEU B O 1
ATOM 6976 N N . LEU B 1 418 ? 113.068 80.524 118.352 1.00 77.31 454 LEU B N 1
ATOM 6977 C CA . LEU B 1 418 ? 112.218 79.947 119.391 1.00 77.59 454 LEU B CA 1
ATOM 6978 C C . LEU B 1 418 ? 110.841 79.591 118.826 1.00 75.08 454 LEU B C 1
ATOM 6979 O O . LEU B 1 418 ? 110.194 80.412 118.169 1.00 71.88 454 LEU B O 1
ATOM 6984 N N . ASN B 1 419 ? 110.420 78.353 119.080 1.00 70.71 455 ASN B N 1
ATOM 6985 C CA . ASN B 1 419 ? 109.129 77.861 118.629 1.00 67.08 455 ASN B CA 1
ATOM 6986 C C . ASN B 1 419 ? 108.167 77.792 119.815 1.00 62.15 455 ASN B C 1
ATOM 6987 O O . ASN B 1 419 ? 107.911 76.728 120.384 1.00 59.97 455 ASN B O 1
ATOM 6992 N N . ASP B 1 420 ? 107.639 78.961 120.166 1.00 58.60 456 ASP B N 1
AT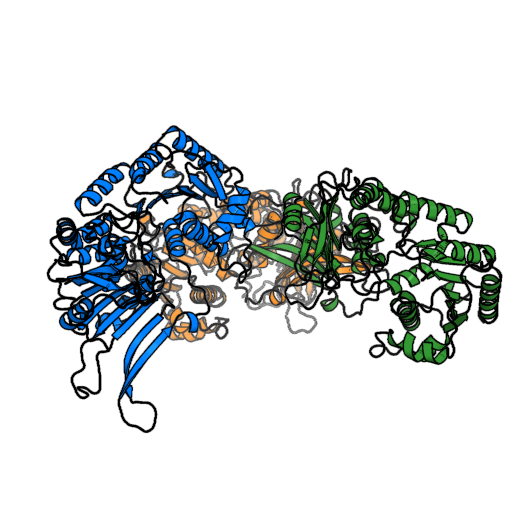OM 6993 C CA . ASP B 1 420 ? 106.800 79.149 121.341 1.00 55.61 456 ASP B CA 1
ATOM 6994 C C . ASP B 1 420 ? 105.588 79.985 120.922 1.00 49.97 456 ASP B C 1
ATOM 6995 O O . ASP B 1 420 ? 105.457 80.342 119.754 1.00 47.65 456 ASP B O 1
ATOM 7000 N N . THR B 1 421 ? 104.696 80.284 121.860 1.00 46.70 457 THR B N 1
ATOM 7001 C CA . THR B 1 421 ? 103.560 81.157 121.585 1.00 44.21 457 THR B CA 1
ATOM 7002 C C . THR B 1 421 ? 103.592 82.412 122.453 1.00 43.49 457 THR B C 1
ATOM 7003 O O . THR B 1 421 ? 104.232 82.448 123.506 1.00 42.40 457 THR B O 1
ATOM 7007 N N . HIS B 1 422 ? 102.891 83.440 121.982 1.00 43.45 458 HIS B N 1
ATOM 7008 C CA . HIS B 1 422 ? 102.706 84.688 122.719 1.00 43.33 458 HIS B CA 1
ATOM 7009 C C . HIS B 1 422 ? 101.418 85.347 122.242 1.00 42.21 458 HIS B C 1
ATOM 7010 O O . HIS B 1 422 ? 100.942 85.051 121.147 1.00 40.98 458 HIS B O 1
ATOM 7017 N N . GLN B 1 423 ? 100.854 86.230 123.060 1.00 43.24 459 GLN B N 1
ATOM 7018 C CA . GLN B 1 423 ? 99.684 86.998 122.644 1.00 44.05 459 GLN B CA 1
ATOM 7019 C C . GLN B 1 423 ? 100.132 88.291 121.961 1.00 41.74 459 GLN B C 1
ATOM 7020 O O . GLN B 1 423 ? 101.036 88.973 122.439 1.00 41.31 459 GLN B O 1
ATOM 7026 N N . THR B 1 424 ? 99.499 88.602 120.832 1.00 40.25 460 THR B N 1
ATOM 7027 C CA . THR B 1 424 ? 99.800 89.801 120.050 1.00 39.97 460 THR B CA 1
ATOM 7028 C C . THR B 1 424 ? 98.478 90.435 119.581 1.00 38.81 460 THR B C 1
ATOM 7029 O O . THR B 1 424 ? 97.413 90.053 120.066 1.00 37.71 460 THR B O 1
ATOM 7033 N N . GLU B 1 425 ? 98.542 91.413 118.675 1.00 39.49 461 GLU B N 1
ATOM 7034 C CA . GLU B 1 425 ? 97.335 92.089 118.173 1.00 39.76 461 GLU B CA 1
ATOM 7035 C C . GLU B 1 425 ? 97.391 92.365 116.683 1.00 38.77 461 GLU B C 1
ATOM 7036 O O . GLU B 1 425 ? 98.463 92.561 116.120 1.00 39.23 461 GLU B O 1
ATOM 7042 N N . LEU B 1 426 ? 96.220 92.374 116.056 1.00 37.72 462 LEU B N 1
ATOM 7043 C CA . LEU B 1 426 ? 96.032 93.030 114.771 1.00 37.72 462 LEU B CA 1
ATOM 7044 C C . LEU B 1 426 ? 95.406 94.367 115.119 1.00 38.47 462 LEU B C 1
ATOM 7045 O O . LEU B 1 426 ? 94.310 94.415 115.673 1.00 38.27 462 LEU B O 1
ATOM 7050 N N . ASP B 1 427 ? 96.110 95.451 114.806 1.00 41.00 463 ASP B N 1
ATOM 7051 C CA . ASP B 1 427 ? 95.797 96.765 115.352 1.00 41.01 463 ASP B CA 1
ATOM 7052 C C . ASP B 1 427 ? 95.305 97.758 114.299 1.00 39.09 463 ASP B C 1
ATOM 7053 O O . ASP B 1 427 ? 95.775 97.757 113.165 1.00 38.54 463 ASP B O 1
ATOM 7058 N N . LEU B 1 428 ? 94.346 98.591 114.696 1.00 37.40 464 LEU B N 1
ATOM 7059 C CA . LEU B 1 428 ? 93.956 99.771 113.936 1.00 36.87 464 LEU B CA 1
ATOM 7060 C C . LEU B 1 428 ? 93.831 100.928 114.919 1.00 37.03 464 LEU B C 1
ATOM 7061 O O . LEU B 1 428 ? 92.805 101.074 115.587 1.00 36.18 464 LEU B O 1
ATOM 7066 N N . THR B 1 429 ? 94.897 101.717 115.023 1.00 38.62 465 THR B N 1
ATOM 7067 C CA . THR B 1 429 ? 94.919 102.921 115.850 1.00 39.03 465 THR B CA 1
ATOM 7068 C C . THR B 1 429 ? 94.725 104.128 114.939 1.00 39.19 465 THR B C 1
ATOM 7069 O O . THR B 1 429 ? 95.561 104.405 114.077 1.00 38.85 465 THR B O 1
ATOM 7073 N N . TYR B 1 430 ? 93.629 104.849 115.146 1.00 39.64 466 TYR B N 1
ATOM 7074 C CA . TYR B 1 430 ? 93.182 105.881 114.200 1.00 41.70 466 TYR B CA 1
ATOM 7075 C C . TYR B 1 430 ? 94.182 107.031 114.003 1.00 44.80 466 TYR B C 1
ATOM 7076 O O . TYR B 1 430 ? 94.318 107.547 112.889 1.00 44.02 466 TYR B O 1
ATOM 7085 N N . GLU B 1 431 ? 94.887 107.418 115.065 1.00 48.40 467 GLU B N 1
ATOM 7086 C CA . GLU B 1 431 ? 95.828 108.542 114.985 1.00 54.46 467 GLU B CA 1
ATOM 7087 C C . GLU B 1 431 ? 97.091 108.199 114.175 1.00 56.40 467 GLU B C 1
ATOM 7088 O O . GLU B 1 431 ? 97.757 109.100 113.665 1.00 56.20 467 GLU B O 1
ATOM 7094 N N . ARG B 1 432 ? 97.405 106.905 114.061 1.00 56.14 468 ARG B N 1
ATOM 7095 C CA . ARG B 1 432 ? 98.528 106.434 113.241 1.00 57.77 468 ARG B CA 1
ATOM 7096 C C . ARG B 1 432 ? 98.106 106.140 111.804 1.00 54.38 468 ARG B C 1
ATOM 7097 O O . ARG B 1 432 ? 98.805 106.500 110.861 1.00 55.18 468 ARG B O 1
ATOM 7105 N N . ARG B 1 433 ? 96.968 105.482 111.642 1.00 51.89 469 ARG B N 1
ATOM 7106 C CA . ARG B 1 433 ? 96.488 105.084 110.322 1.00 53.78 469 ARG B CA 1
ATOM 7107 C C . ARG B 1 433 ? 95.917 106.268 109.532 1.00 52.08 469 ARG B C 1
ATOM 7108 O O . ARG B 1 433 ? 96.219 106.425 108.349 1.00 49.68 469 ARG B O 1
ATOM 7116 N N . TYR B 1 434 ? 95.095 107.088 110.186 1.00 50.92 470 TYR B N 1
ATOM 7117 C CA . TYR B 1 434 ? 94.372 108.169 109.513 1.00 51.79 470 TYR B CA 1
ATOM 7118 C C . TYR B 1 434 ? 94.897 109.553 109.885 1.00 54.85 470 TYR B C 1
ATOM 7119 O O . TYR B 1 434 ? 95.102 109.854 111.063 1.00 57.15 470 TYR B O 1
ATOM 7128 N N . ASP B 1 435 ? 95.085 110.398 108.875 1.00 57.38 471 ASP B N 1
ATOM 7129 C CA . ASP B 1 435 ? 95.542 111.770 109.073 1.00 61.48 471 ASP B CA 1
ATOM 7130 C C . ASP B 1 435 ? 94.342 112.731 109.138 1.00 62.10 471 ASP B C 1
ATOM 7131 O O . ASP B 1 435 ? 94.194 113.619 108.297 1.00 62.61 471 ASP B O 1
ATOM 7136 N N . VAL B 1 436 ? 93.481 112.535 110.137 1.00 60.76 472 VAL B N 1
ATOM 7137 C CA . VAL B 1 436 ? 92.301 113.385 110.339 1.00 59.25 472 VAL B CA 1
ATOM 7138 C C . VAL B 1 436 ? 92.056 113.591 111.829 1.00 55.99 472 VAL B C 1
ATOM 7139 O O . VAL B 1 436 ? 92.313 112.698 112.635 1.00 57.30 472 VAL B O 1
ATOM 7143 N N . THR B 1 437 ? 91.552 114.765 112.191 1.00 54.01 473 THR B N 1
ATOM 7144 C CA . THR B 1 437 ? 91.167 115.028 113.570 1.00 52.53 473 THR B CA 1
ATOM 7145 C C . THR B 1 437 ? 89.696 114.669 113.734 1.00 49.47 473 THR B C 1
ATOM 7146 O O . THR B 1 437 ? 88.823 115.201 113.041 1.00 47.23 473 THR B O 1
ATOM 7150 N N . LEU B 1 438 ? 89.426 113.756 114.655 1.00 46.72 474 LEU B N 1
ATOM 7151 C CA . LEU B 1 438 ? 88.075 113.276 114.861 1.00 44.47 474 LEU B CA 1
ATOM 7152 C C . LEU B 1 438 ? 87.279 114.307 115.645 1.00 43.40 474 LEU B C 1
ATOM 7153 O O . LEU B 1 438 ? 87.784 114.887 116.609 1.00 43.06 474 LEU B O 1
ATOM 7158 N N . PRO B 1 439 ? 86.031 114.548 115.223 1.00 42.21 475 PRO B N 1
ATOM 7159 C CA . PRO B 1 439 ? 85.215 115.586 115.825 1.00 42.70 475 PRO B CA 1
ATOM 7160 C C . PRO B 1 439 ? 84.703 115.203 117.205 1.00 41.98 475 PRO B C 1
ATOM 7161 O O . PRO B 1 439 ? 84.598 114.022 117.520 1.00 41.87 475 PRO B O 1
ATOM 7165 N N . ASP B 1 440 ? 84.386 116.206 118.015 1.00 42.12 476 ASP B N 1
ATOM 7166 C CA . ASP B 1 440 ? 83.674 115.987 119.262 1.00 42.08 476 ASP B CA 1
ATOM 7167 C C . ASP B 1 440 ? 82.311 115.359 118.952 1.00 40.19 476 ASP B C 1
ATOM 7168 O O . ASP B 1 440 ? 81.745 115.580 117.878 1.00 40.73 476 ASP B O 1
ATOM 7173 N N . ALA B 1 441 ? 81.788 114.583 119.894 1.00 37.92 477 ALA B N 1
ATOM 7174 C CA . ALA B 1 441 ? 80.492 113.925 119.725 1.00 37.16 477 ALA B CA 1
ATOM 7175 C C . ALA B 1 441 ? 79.376 114.863 119.245 1.00 36.45 477 ALA B C 1
ATOM 7176 O O . ALA B 1 441 ? 78.584 114.507 118.379 1.00 36.08 477 ALA B O 1
ATOM 7178 N N . TYR B 1 442 ? 79.323 116.062 119.811 1.00 36.55 478 TYR B N 1
ATOM 7179 C CA . TYR B 1 442 ? 78.235 116.991 119.528 1.00 36.32 478 TYR B CA 1
ATOM 7180 C C . TYR B 1 442 ? 78.240 117.573 118.105 1.00 37.04 478 TYR B C 1
ATOM 7181 O O . TYR B 1 442 ? 77.229 118.119 117.665 1.00 37.33 478 TYR B O 1
ATOM 7190 N N . GLU B 1 443 ? 79.356 117.465 117.387 1.00 38.04 479 GLU B N 1
ATOM 7191 C CA . GLU B 1 443 ? 79.388 117.887 115.983 1.00 39.37 479 GLU B CA 1
ATOM 7192 C C . GLU B 1 443 ? 78.551 116.938 115.136 1.00 38.62 479 GLU B C 1
ATOM 7193 O O . GLU B 1 443 ? 77.699 117.371 114.362 1.00 38.43 479 GLU B O 1
ATOM 7199 N N . SER B 1 444 ? 78.808 115.642 115.286 1.00 38.78 480 SER B N 1
ATOM 7200 C CA . SER B 1 444 ? 78.070 114.611 114.557 1.00 39.08 480 SER B CA 1
ATOM 7201 C C . SER B 1 444 ? 76.566 114.707 114.823 1.00 36.84 480 SER B C 1
ATOM 7202 O O . SER B 1 444 ? 75.756 114.684 113.895 1.00 35.17 480 SER B O 1
ATOM 7205 N N . LEU B 1 445 ? 76.207 114.841 116.098 1.00 35.67 481 LEU B N 1
ATOM 7206 C CA . LEU B 1 445 ? 74.810 114.768 116.527 1.00 35.15 481 LEU B CA 1
ATOM 7207 C C . LEU B 1 445 ? 73.986 115.964 116.064 1.00 34.91 481 LEU B C 1
ATOM 7208 O O . LEU B 1 445 ? 72.907 115.792 115.498 1.00 35.32 481 LEU B O 1
ATOM 7213 N N . ILE B 1 446 ? 74.501 117.170 116.285 1.00 35.32 482 ILE B N 1
ATOM 7214 C CA . ILE B 1 446 ? 73.836 118.386 115.810 1.00 35.17 482 ILE B CA 1
ATOM 7215 C C . ILE B 1 446 ? 73.638 118.319 114.292 1.00 35.29 482 ILE B C 1
ATOM 7216 O O . ILE B 1 446 ? 72.565 118.657 113.787 1.00 35.62 482 ILE B O 1
ATOM 7221 N N . HIS B 1 447 ? 74.669 117.873 113.576 1.00 35.18 483 HIS B N 1
ATOM 7222 C CA . HIS B 1 447 ? 74.597 117.703 112.122 1.00 35.99 483 HIS B CA 1
ATOM 7223 C C . HIS B 1 447 ? 73.487 116.735 111.716 1.00 35.95 483 HIS B C 1
ATOM 7224 O O . HIS B 1 447 ? 72.742 116.998 110.776 1.00 36.18 483 HIS B O 1
ATOM 7231 N N . GLU B 1 448 ? 73.377 115.623 112.434 1.00 36.34 484 GLU B N 1
ATOM 7232 C CA . GLU B 1 448 ? 72.358 114.622 112.137 1.00 37.53 484 GLU B CA 1
ATOM 7233 C C . GLU B 1 448 ? 70.941 115.101 112.497 1.00 37.84 484 GLU B C 1
ATOM 7234 O O . GLU B 1 448 ? 69.973 114.740 111.822 1.00 37.63 484 GLU B O 1
ATOM 7240 N N . ALA B 1 449 ? 70.826 1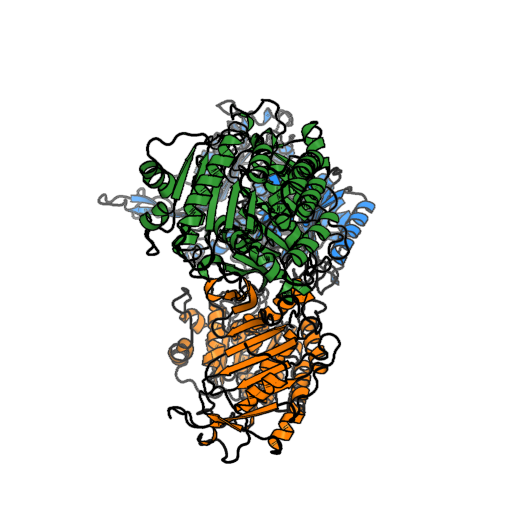15.911 113.550 1.00 36.77 485 ALA B N 1
ATOM 7241 C CA . ALA B 1 449 ? 69.553 116.548 113.901 1.00 36.40 485 ALA B CA 1
ATOM 7242 C C . ALA B 1 449 ? 69.095 117.516 112.805 1.00 36.79 485 ALA B C 1
ATOM 7243 O O . ALA B 1 449 ? 67.906 117.585 112.492 1.00 37.48 485 ALA B O 1
ATOM 7245 N N . LEU B 1 450 ? 70.041 118.248 112.220 1.00 35.75 486 LEU B N 1
ATOM 7246 C CA . LEU B 1 450 ? 69.735 119.156 111.115 1.00 36.24 486 LEU B CA 1
ATOM 7247 C C . LEU B 1 450 ? 69.334 118.408 109.852 1.00 36.15 486 LEU B C 1
ATOM 7248 O O . LEU B 1 450 ? 68.501 118.887 109.086 1.00 36.16 486 LEU B O 1
ATOM 7253 N N . LEU B 1 451 ? 69.932 117.240 109.631 1.00 36.18 487 LEU B N 1
ATOM 7254 C CA . LEU B 1 451 ? 69.555 116.397 108.498 1.00 37.00 487 LEU B CA 1
ATOM 7255 C C . LEU B 1 451 ? 68.235 115.661 108.734 1.00 36.53 487 LEU B C 1
ATOM 7256 O O . LEU B 1 451 ? 67.626 115.171 107.789 1.00 37.20 487 LEU B O 1
ATOM 7261 N N . GLY B 1 452 ? 67.801 115.572 109.989 1.00 35.87 488 GLY B N 1
ATOM 7262 C CA . GLY B 1 452 ? 66.535 114.926 110.324 1.00 35.66 488 GLY B CA 1
ATOM 7263 C C . GLY B 1 452 ? 66.657 113.428 110.538 1.00 35.08 488 GLY B C 1
ATOM 7264 O O . GLY B 1 452 ? 65.648 112.723 110.546 1.00 34.35 488 GLY B O 1
ATOM 7265 N N . ASN B 1 453 ? 67.890 112.953 110.731 1.00 34.87 489 ASN B N 1
ATOM 7266 C CA . ASN B 1 453 ? 68.171 111.548 110.978 1.00 34.22 489 ASN B CA 1
ATOM 7267 C C . ASN B 1 453 ? 68.157 111.251 112.476 1.00 34.37 489 ASN B C 1
ATOM 7268 O O . ASN B 1 453 ? 69.042 111.688 113.214 1.00 32.31 489 ASN B O 1
ATOM 7273 N N . SER B 1 454 ? 67.161 110.482 112.910 1.00 34.99 490 SER B N 1
ATOM 7274 C CA . SER B 1 454 ? 66.968 110.172 114.330 1.00 36.11 490 SER B CA 1
ATOM 7275 C C . SER B 1 454 ? 67.735 108.948 114.829 1.00 35.19 490 SER B C 1
ATOM 7276 O O . SER B 1 454 ? 67.591 108.573 115.988 1.00 35.29 490 SER B O 1
ATOM 7279 N N . THR B 1 455 ? 68.546 108.333 113.970 1.00 35.13 491 THR B N 1
ATOM 7280 C CA . THR B 1 455 ? 69.240 107.083 114.303 1.00 34.43 491 THR B CA 1
ATOM 7281 C C . THR B 1 455 ? 69.928 107.122 115.667 1.00 33.98 491 THR B C 1
ATOM 7282 O O . THR B 1 455 ? 69.743 106.218 116.485 1.00 33.85 491 THR B O 1
ATOM 7286 N N . ASN B 1 456 ? 70.703 108.176 115.906 1.00 34.25 492 ASN B N 1
ATOM 7287 C CA . ASN B 1 456 ? 71.543 108.279 117.103 1.00 34.35 492 ASN B CA 1
ATOM 7288 C C . ASN B 1 456 ? 70.946 109.170 118.188 1.00 33.25 492 ASN B C 1
ATOM 7289 O O . ASN B 1 456 ? 71.657 109.947 118.826 1.00 33.80 492 ASN B O 1
ATOM 7294 N N . PHE B 1 457 ? 69.637 109.043 118.389 1.00 31.78 493 PHE B N 1
ATOM 7295 C CA . PHE B 1 457 ? 68.922 109.793 119.409 1.00 31.67 493 PHE B CA 1
ATOM 7296 C C . PHE B 1 457 ? 67.970 108.854 120.126 1.00 31.82 493 PHE B C 1
ATOM 7297 O O . PHE B 1 457 ? 67.385 107.971 119.505 1.00 32.08 493 PHE B O 1
ATOM 7305 N N . VAL B 1 458 ? 67.799 109.068 121.428 1.00 32.01 494 VAL B N 1
ATOM 7306 C CA . VAL B 1 458 ? 67.089 108.116 122.274 1.00 31.50 494 VAL B CA 1
ATOM 7307 C C . VAL B 1 458 ? 65.583 108.262 122.096 1.00 31.98 494 VAL B C 1
ATOM 7308 O O . VAL B 1 458 ? 65.010 109.303 122.411 1.00 32.63 494 VAL B O 1
ATOM 7312 N N . ARG B 1 459 ? 64.946 107.207 121.590 1.00 31.94 495 ARG B N 1
ATOM 7313 C CA . ARG B 1 459 ? 63.502 107.217 121.361 1.00 31.90 495 ARG B CA 1
ATOM 7314 C C . ARG B 1 459 ? 62.768 107.034 122.690 1.00 32.44 495 ARG B C 1
ATOM 7315 O O . ARG B 1 459 ? 63.342 106.540 123.658 1.00 31.92 495 ARG B O 1
ATOM 7323 N N . VAL B 1 460 ? 61.507 107.454 122.734 1.00 32.93 496 VAL B N 1
ATOM 7324 C CA . VAL B 1 460 ? 60.736 107.441 123.979 1.00 33.95 496 VAL B CA 1
ATOM 7325 C C . VAL B 1 460 ? 60.649 106.042 124.599 1.00 34.44 496 VAL B C 1
ATOM 7326 O O . VAL B 1 460 ? 60.801 105.889 125.809 1.00 34.02 496 VAL B O 1
ATOM 7330 N N . ASP B 1 461 ? 60.420 105.030 123.764 1.00 35.25 497 ASP B N 1
ATOM 7331 C CA . ASP B 1 461 ? 60.304 103.644 124.232 1.00 35.45 497 ASP B CA 1
ATOM 7332 C C . ASP B 1 461 ? 61.673 103.030 124.538 1.00 35.19 497 ASP B C 1
ATOM 7333 O O . ASP B 1 461 ? 61.797 102.194 125.431 1.00 36.68 497 ASP B O 1
ATOM 7338 N N . GLU B 1 462 ? 62.689 103.455 123.793 1.00 35.48 498 GLU B N 1
ATOM 7339 C CA . GLU B 1 462 ? 64.089 103.095 124.058 1.00 35.36 498 GLU B CA 1
ATOM 7340 C C . GLU B 1 462 ? 64.517 103.540 125.455 1.00 35.12 498 GLU B C 1
ATOM 7341 O O . GLU B 1 462 ? 65.177 102.800 126.180 1.00 37.35 498 GLU B O 1
ATOM 7347 N N . LEU B 1 463 ? 64.126 104.754 125.823 1.00 35.31 499 LEU B N 1
ATOM 7348 C CA . LEU B 1 463 ? 64.417 105.312 127.140 1.00 36.52 499 LEU B CA 1
ATOM 7349 C C . LEU B 1 463 ? 63.751 104.509 128.265 1.00 36.96 499 LEU B C 1
ATOM 7350 O O . LEU B 1 463 ? 64.391 104.190 129.267 1.00 35.48 499 LEU B O 1
ATOM 7355 N N . ASP B 1 464 ? 62.466 104.202 128.084 1.00 37.72 500 ASP B N 1
ATOM 7356 C CA . ASP B 1 464 ? 61.690 103.387 129.028 1.00 37.56 500 ASP B CA 1
ATOM 7357 C C . ASP B 1 464 ? 62.316 102.007 129.266 1.00 37.23 500 ASP B C 1
ATOM 7358 O O . ASP B 1 464 ? 62.373 101.537 130.400 1.00 38.43 500 ASP B O 1
ATOM 7363 N N . ALA B 1 465 ? 62.765 101.361 128.193 1.00 35.95 501 ALA B N 1
ATOM 7364 C CA . ALA B 1 465 ? 63.392 100.044 128.288 1.00 35.30 501 ALA B CA 1
ATOM 7365 C C . ALA B 1 465 ? 64.664 100.087 129.133 1.00 35.29 501 ALA B C 1
ATOM 7366 O O . ALA B 1 465 ? 64.935 99.164 129.907 1.00 35.26 501 ALA B O 1
ATOM 7368 N N . ALA B 1 466 ? 65.430 101.168 128.995 1.00 34.61 502 ALA B N 1
ATOM 7369 C CA . ALA B 1 466 ? 66.661 101.342 129.762 1.00 34.03 502 ALA B CA 1
ATOM 7370 C C . ALA B 1 466 ? 66.381 101.513 131.255 1.00 35.47 502 ALA B C 1
ATOM 7371 O O . ALA B 1 466 ? 67.048 100.894 132.081 1.00 36.18 502 ALA B O 1
ATOM 7373 N N . TRP B 1 467 ? 65.390 102.335 131.604 1.00 35.90 503 TRP B N 1
ATOM 7374 C CA . TRP B 1 467 ? 65.053 102.558 133.013 1.00 36.36 503 TRP B CA 1
ATOM 7375 C C . TRP B 1 467 ? 64.565 101.292 133.714 1.00 37.61 503 TRP B C 1
ATOM 7376 O O . TRP B 1 467 ? 64.825 101.098 134.901 1.00 38.58 503 TRP B O 1
ATOM 7387 N N . ARG B 1 468 ? 63.863 100.435 132.982 1.00 38.11 504 ARG B N 1
ATOM 7388 C CA . ARG B 1 468 ? 63.337 99.198 133.552 1.00 41.39 504 ARG B CA 1
ATOM 7389 C C . ARG B 1 468 ? 64.445 98.220 133.945 1.00 40.45 504 ARG B C 1
ATOM 7390 O O . ARG B 1 468 ? 64.276 97.418 134.862 1.00 40.48 504 ARG B O 1
ATOM 7398 N N . ILE B 1 469 ? 65.582 98.306 133.264 1.00 38.77 505 ILE B N 1
ATOM 7399 C CA . ILE B 1 469 ? 66.724 97.460 133.577 1.00 37.52 505 ILE B CA 1
ATOM 7400 C C . ILE B 1 469 ? 67.290 97.762 134.966 1.00 36.98 505 ILE B C 1
ATOM 7401 O O . ILE B 1 469 ? 67.631 96.835 135.713 1.00 36.05 505 ILE B O 1
ATOM 7406 N N . TYR B 1 470 ? 67.373 99.049 135.311 1.00 35.08 506 TYR B N 1
ATOM 7407 C CA . TYR B 1 470 ? 68.111 99.485 136.501 1.00 35.01 506 TYR B CA 1
ATOM 7408 C C . TYR B 1 470 ? 67.256 99.979 137.666 1.00 35.23 506 TYR B C 1
ATOM 7409 O O . TYR B 1 470 ? 67.759 100.080 138.784 1.00 35.31 506 TYR B O 1
ATOM 7418 N N . THR B 1 471 ? 65.980 100.272 137.423 1.00 35.44 507 THR B N 1
ATOM 7419 C CA . THR B 1 471 ? 65.131 100.889 138.447 1.00 36.46 507 THR B CA 1
ATOM 7420 C C . THR B 1 471 ? 64.999 100.055 139.727 1.00 37.33 507 THR B C 1
ATOM 7421 O O . THR B 1 471 ? 65.173 100.597 140.816 1.00 38.45 507 THR B O 1
ATOM 7425 N N . PRO B 1 472 ? 64.689 98.745 139.609 1.00 37.41 508 PRO B N 1
ATOM 7426 C CA . PRO B 1 472 ? 64.647 97.909 140.818 1.00 38.63 508 PRO B CA 1
ATOM 7427 C C . PRO B 1 472 ? 65.919 97.991 141.663 1.00 38.98 508 PRO B C 1
ATOM 7428 O O . PRO B 1 472 ? 65.830 98.084 142.889 1.00 39.74 508 PRO B O 1
ATOM 7432 N N . LEU B 1 473 ? 67.081 97.967 141.011 1.00 38.28 509 LEU B N 1
ATOM 7433 C CA . LEU B 1 473 ? 68.363 98.106 141.706 1.00 39.43 509 LEU B CA 1
ATOM 7434 C C . LEU B 1 473 ? 68.505 99.479 142.354 1.00 40.41 509 LEU B C 1
ATOM 7435 O O . LEU B 1 473 ? 68.882 99.584 143.522 1.00 41.31 509 LEU B O 1
ATOM 7440 N N . LEU B 1 474 ? 68.192 100.522 141.592 1.00 40.59 510 LEU B N 1
ATOM 7441 C CA . LEU B 1 474 ? 68.309 101.894 142.077 1.00 41.65 510 LEU B CA 1
ATOM 7442 C C . LEU B 1 474 ? 67.465 102.131 143.324 1.00 43.08 510 LEU B C 1
ATOM 7443 O O . LEU B 1 474 ? 67.940 102.734 144.286 1.00 44.11 510 LEU B O 1
ATOM 7448 N N . HIS B 1 475 ? 66.221 101.658 143.310 1.00 43.95 511 HIS B N 1
ATOM 7449 C CA . HIS B 1 475 ? 65.338 101.812 144.467 1.00 46.22 511 HIS B CA 1
ATOM 7450 C C . HIS B 1 475 ? 65.871 101.060 145.688 1.00 47.12 511 HIS B C 1
ATOM 7451 O O . HIS B 1 475 ? 65.780 101.557 146.812 1.00 49.58 511 HIS B O 1
ATOM 7458 N N . ALA B 1 476 ? 66.437 99.877 145.464 1.00 45.53 512 ALA B N 1
ATOM 7459 C CA . ALA B 1 476 ? 67.087 99.122 146.534 1.00 45.92 512 ALA B CA 1
ATOM 7460 C C . ALA B 1 476 ? 68.247 99.915 147.143 1.00 45.43 512 ALA B C 1
ATOM 7461 O O . ALA B 1 476 ? 68.373 99.997 148.365 1.00 46.41 512 ALA B O 1
ATOM 7463 N N . ILE B 1 477 ? 69.074 100.510 146.286 1.00 44.23 513 ILE B N 1
ATOM 7464 C CA . ILE B 1 477 ? 70.219 101.314 146.730 1.00 45.15 513 ILE B CA 1
ATOM 7465 C C . ILE B 1 477 ? 69.783 102.521 147.568 1.00 46.62 513 ILE B C 1
ATOM 7466 O O . ILE B 1 477 ? 70.414 102.836 148.580 1.00 48.14 513 ILE B O 1
ATOM 7471 N N . ASP B 1 478 ? 68.715 103.194 147.146 1.00 47.12 514 ASP B N 1
ATOM 7472 C CA . ASP B 1 478 ? 68.186 104.336 147.895 1.00 49.06 514 ASP B CA 1
ATOM 7473 C C . ASP B 1 478 ? 67.644 103.934 149.272 1.00 51.42 514 ASP B C 1
ATOM 7474 O O . ASP B 1 478 ? 67.775 104.695 150.228 1.00 55.15 514 ASP B O 1
ATOM 7479 N N . ARG B 1 479 ? 67.057 102.743 149.376 1.00 51.50 515 ARG B N 1
ATOM 7480 C CA . ARG B 1 479 ? 66.574 102.227 150.664 1.00 53.66 515 ARG B CA 1
ATOM 7481 C C . ARG B 1 479 ? 67.704 101.761 151.587 1.00 53.63 515 ARG B C 1
ATOM 7482 O O . ARG B 1 479 ? 67.465 101.475 152.756 1.00 54.29 515 ARG B O 1
ATOM 7490 N N . GLY B 1 480 ? 68.925 101.690 151.064 1.00 53.80 516 GLY B N 1
ATOM 7491 C CA . GLY B 1 480 ? 70.104 101.382 151.869 1.00 55.50 516 GLY B CA 1
ATOM 7492 C C . GLY B 1 480 ? 70.325 99.889 152.016 1.00 57.03 516 GLY B C 1
ATOM 7493 O O . GLY B 1 480 ? 70.873 99.438 153.022 1.00 59.68 516 GLY B O 1
ATOM 7494 N N . GLU B 1 481 ? 69.920 99.124 151.004 1.00 55.41 517 GLU B N 1
ATOM 7495 C CA . GLU B 1 481 ? 69.956 97.664 151.069 1.00 55.56 517 GLU B CA 1
ATOM 7496 C C . GLU B 1 481 ? 71.145 97.054 150.339 1.00 54.06 517 GLU B C 1
ATOM 7497 O O . GLU B 1 481 ? 71.359 95.847 150.421 1.00 54.48 517 GLU B O 1
ATOM 7503 N N . VAL B 1 482 ? 71.915 97.881 149.636 1.00 53.42 518 VAL B N 1
ATOM 7504 C CA . VAL B 1 482 ? 73.084 97.415 148.895 1.00 52.27 518 VAL B CA 1
ATOM 7505 C C . VAL B 1 482 ? 74.348 98.048 149.480 1.00 52.90 518 VAL B C 1
ATOM 7506 O O . VAL B 1 482 ? 74.439 99.269 149.599 1.00 52.25 518 VAL B O 1
ATOM 7510 N N . LYS B 1 483 ? 75.316 97.213 149.845 1.00 54.18 519 LYS B N 1
ATOM 7511 C CA . LYS B 1 483 ? 76.560 97.689 150.454 1.00 56.53 519 LYS B CA 1
ATOM 7512 C C . LYS B 1 483 ? 77.391 98.503 149.458 1.00 53.85 519 LYS B C 1
ATOM 7513 O O . LYS B 1 483 ? 77.471 98.163 148.275 1.00 51.72 519 LYS B O 1
ATOM 7519 N N . VAL B 1 484 ? 77.993 99.583 149.950 1.00 53.01 520 VAL B N 1
ATOM 7520 C CA . VAL B 1 484 ? 78.847 100.451 149.140 1.00 50.50 520 VAL B CA 1
ATOM 7521 C C . VAL B 1 484 ? 80.247 100.437 149.733 1.00 49.66 520 VAL B C 1
ATOM 7522 O O . VAL B 1 484 ? 80.438 100.778 150.898 1.00 49.58 520 VAL B O 1
ATOM 7526 N N . LEU B 1 485 ? 81.219 100.028 148.925 1.00 47.74 521 LEU B N 1
ATOM 7527 C CA . LEU B 1 485 ? 82.574 99.804 149.402 1.00 47.49 521 LEU B CA 1
ATOM 7528 C C . LEU B 1 485 ? 83.463 101.007 149.138 1.00 47.85 521 LEU B C 1
ATOM 7529 O O . LEU B 1 485 ? 83.332 101.661 148.105 1.00 46.94 521 LEU B O 1
ATOM 7534 N N . PRO B 1 486 ? 84.380 101.301 150.072 1.00 48.68 522 PRO B N 1
ATOM 7535 C CA . PRO B 1 486 ? 85.312 102.394 149.859 1.00 48.64 522 PRO B CA 1
ATOM 7536 C C . PRO B 1 486 ? 86.462 101.999 148.937 1.00 46.98 522 PRO B C 1
ATOM 7537 O O . PRO B 1 486 ? 86.819 100.826 148.856 1.00 45.54 522 PRO B O 1
ATOM 7541 N N . TYR B 1 487 ? 87.007 102.987 148.233 1.00 46.98 523 TYR B N 1
ATOM 7542 C CA . TYR B 1 487 ? 88.235 102.829 147.460 1.00 46.16 523 TYR B CA 1
ATOM 7543 C C . TYR B 1 487 ? 88.933 104.181 147.351 1.00 47.50 523 TYR B C 1
ATOM 7544 O O . TYR B 1 487 ? 88.280 105.213 147.210 1.00 47.18 523 TYR B O 1
ATOM 7553 N N . ALA B 1 488 ? 90.259 104.178 147.440 1.00 49.19 524 ALA B N 1
ATOM 7554 C CA . ALA B 1 488 ? 91.016 105.423 147.386 1.00 49.85 524 ALA B CA 1
ATOM 7555 C C . ALA B 1 488 ? 90.963 105.988 145.978 1.00 49.08 524 ALA B C 1
ATOM 7556 O O . ALA B 1 488 ? 91.093 105.247 145.002 1.00 47.39 524 ALA B O 1
ATOM 7558 N N . ALA B 1 489 ? 90.757 107.297 145.872 1.00 49.83 525 ALA B N 1
ATOM 7559 C CA . ALA B 1 489 ? 90.808 107.968 144.578 1.00 49.28 525 ALA B CA 1
ATOM 7560 C C . ALA B 1 489 ? 92.162 107.699 143.930 1.00 49.05 525 ALA B C 1
ATOM 7561 O O . ALA B 1 489 ? 93.192 107.699 144.607 1.00 48.74 525 ALA B O 1
ATOM 7563 N N . GLY B 1 490 ? 92.151 107.431 142.628 1.00 48.15 526 GLY B N 1
ATOM 7564 C CA . GLY B 1 490 ? 93.371 107.097 141.902 1.00 48.50 526 GLY B CA 1
ATOM 7565 C C . GLY B 1 490 ? 93.682 105.612 141.875 1.00 48.14 526 GLY B C 1
ATOM 7566 O O . GLY B 1 490 ? 94.477 105.168 141.049 1.00 48.87 526 GLY B O 1
ATOM 7567 N N . SER B 1 491 ? 93.067 104.841 142.773 1.00 48.58 527 SER B N 1
ATOM 7568 C CA . SER B 1 491 ? 93.197 103.383 142.762 1.00 48.32 527 SER B CA 1
ATOM 7569 C C . SER B 1 491 ? 92.360 102.779 141.631 1.00 47.29 527 SER B C 1
ATOM 7570 O O . SER B 1 491 ? 91.658 103.495 140.919 1.00 46.06 527 SER B O 1
ATOM 7573 N N . CYS B 1 492 ? 92.427 101.459 141.483 1.00 48.00 528 CYS B N 1
ATOM 7574 C CA . CYS B 1 492 ? 91.657 100.750 140.461 1.00 48.43 528 CYS B CA 1
ATOM 7575 C C . CYS B 1 492 ? 90.219 100.439 140.899 1.00 48.46 528 CYS B C 1
ATOM 7576 O O . CYS B 1 492 ? 89.461 99.829 140.142 1.00 46.47 528 CYS B O 1
ATOM 7579 N N . GLY B 1 493 ? 89.842 100.861 142.107 1.00 49.66 529 GLY B N 1
ATOM 7580 C CA . GLY B 1 493 ? 88.517 100.576 142.655 1.00 50.50 529 GLY B CA 1
ATOM 7581 C C . GLY B 1 493 ? 88.600 99.563 143.779 1.00 52.50 529 GLY B C 1
ATOM 7582 O O . GLY B 1 493 ? 89.695 99.135 144.146 1.00 52.91 529 GLY B O 1
ATOM 7583 N N . PRO B 1 494 ? 87.442 99.164 144.335 1.00 54.90 530 PRO B N 1
ATOM 7584 C CA . PRO B 1 494 ? 87.452 98.164 145.407 1.00 57.03 530 PRO B CA 1
ATOM 7585 C C . PRO B 1 494 ? 87.962 96.807 144.911 1.00 58.18 530 PRO B C 1
ATOM 7586 O O . PRO B 1 494 ? 87.691 96.426 143.772 1.00 57.56 530 PRO B O 1
ATOM 7590 N N . GLU B 1 495 ? 88.698 96.093 145.760 1.00 61.96 531 GLU B N 1
ATOM 7591 C CA . GLU B 1 495 ? 89.301 94.811 145.369 1.00 64.27 531 GLU B CA 1
ATOM 7592 C C . GLU B 1 495 ? 88.265 93.765 144.963 1.00 60.45 531 GLU B C 1
ATOM 7593 O O . GLU B 1 495 ? 88.483 93.001 144.020 1.00 59.12 531 GLU B O 1
ATOM 7599 N N . GLU B 1 496 ? 87.132 93.750 145.658 1.00 59.10 532 GLU B N 1
ATOM 7600 C CA . GLU B 1 496 ? 86.100 92.740 145.403 1.00 59.65 532 GLU B CA 1
ATOM 7601 C C . GLU B 1 496 ? 85.335 92.980 144.094 1.00 55.93 532 GLU B C 1
ATOM 7602 O O . GLU B 1 496 ? 84.586 92.112 143.651 1.00 56.04 532 GLU B O 1
ATOM 7608 N N . ALA B 1 497 ? 85.534 94.142 143.475 1.00 54.04 533 ALA B N 1
ATOM 7609 C CA . ALA B 1 497 ? 85.069 94.370 142.110 1.00 52.13 533 ALA B CA 1
ATOM 7610 C C . ALA B 1 497 ? 85.812 93.468 141.129 1.00 53.46 533 ALA B C 1
ATOM 7611 O O . ALA B 1 497 ? 85.203 92.893 140.232 1.00 54.71 533 ALA B O 1
ATOM 7613 N N . GLN B 1 498 ? 87.125 93.337 141.302 1.00 57.64 534 GLN B N 1
ATOM 7614 C CA . GLN B 1 498 ? 87.926 92.460 140.439 1.00 61.06 534 GLN B CA 1
ATOM 7615 C C . GLN B 1 498 ? 87.577 90.990 140.623 1.00 56.91 534 GLN B C 1
ATOM 7616 O O . GLN B 1 498 ? 87.540 90.234 139.655 1.00 54.53 534 GLN B O 1
ATOM 7622 N N . GLU B 1 499 ? 87.328 90.588 141.865 1.00 56.44 535 GLU B N 1
ATOM 7623 C CA . GLU B 1 499 ? 86.925 89.216 142.150 1.00 55.65 535 GLU B CA 1
ATOM 7624 C C . GLU B 1 499 ? 85.544 88.931 141.561 1.00 51.62 535 GLU B C 1
ATOM 7625 O O . GLU B 1 499 ? 85.312 87.857 141.011 1.00 50.18 535 GLU B O 1
ATOM 7631 N N . PHE B 1 500 ? 84.639 89.901 141.665 1.00 49.05 536 PHE B N 1
ATOM 7632 C CA . PHE B 1 500 ? 83.314 89.784 141.054 1.00 47.56 536 PHE B CA 1
ATOM 7633 C C . PHE B 1 500 ? 83.409 89.621 139.536 1.00 44.73 536 PHE B C 1
ATOM 7634 O O . PHE B 1 500 ? 82.688 88.813 138.953 1.00 42.03 536 PHE B O 1
ATOM 7642 N N . ILE B 1 501 ? 84.295 90.391 138.908 1.00 43.40 537 ILE B N 1
ATOM 7643 C CA . ILE B 1 501 ? 84.512 90.299 137.465 1.00 42.25 537 ILE B CA 1
ATOM 7644 C C . ILE B 1 501 ? 85.048 88.919 137.086 1.00 43.82 537 ILE B C 1
ATOM 7645 O O . ILE B 1 501 ? 84.593 88.322 136.109 1.00 43.55 537 ILE B O 1
ATOM 7650 N N . ARG B 1 502 ? 86.001 88.416 137.867 1.00 46.18 538 ARG B N 1
ATOM 7651 C CA . ARG B 1 502 ? 86.630 87.131 137.580 1.00 46.75 538 ARG B CA 1
ATOM 7652 C C . ARG B 1 502 ? 85.622 85.982 137.625 1.00 44.39 538 ARG B C 1
ATOM 7653 O O . ARG B 1 502 ? 85.556 85.188 136.688 1.00 42.05 538 ARG B O 1
ATOM 7661 N N . ILE B 1 503 ? 84.830 85.903 138.695 1.00 43.96 539 ILE B N 1
ATOM 7662 C CA . ILE B 1 503 ? 83.851 84.819 138.826 1.00 45.38 539 ILE B CA 1
ATOM 7663 C C . ILE B 1 503 ? 82.701 84.974 137.833 1.00 44.45 539 ILE B C 1
ATOM 7664 O O . ILE B 1 503 ? 82.030 83.998 137.505 1.00 44.58 539 ILE B O 1
ATOM 7669 N N . SER B 1 504 ? 82.470 86.203 137.371 1.00 43.95 540 SER B N 1
ATOM 7670 C CA . SER B 1 504 ? 81.454 86.470 136.357 1.00 43.73 540 SER B CA 1
ATOM 7671 C C . SER B 1 504 ? 81.820 85.889 134.987 1.00 44.77 540 SER B C 1
ATOM 7672 O O . SER B 1 504 ? 80.942 85.714 134.142 1.00 46.28 540 SER B O 1
ATOM 7675 N N . GLY B 1 505 ? 83.105 85.614 134.760 1.00 44.08 541 GLY B N 1
ATOM 7676 C CA . GLY B 1 505 ? 83.539 84.915 133.552 1.00 42.36 541 GLY B CA 1
ATOM 7677 C C . GLY B 1 505 ? 84.501 85.657 132.641 1.00 40.71 541 GLY B C 1
ATOM 7678 O O . GLY B 1 505 ? 84.856 85.142 131.586 1.00 40.48 541 GLY B O 1
ATOM 7679 N N . TYR B 1 506 ? 84.917 86.862 133.018 1.00 39.94 542 TYR B N 1
ATOM 7680 C CA . TYR B 1 506 ? 85.945 87.570 132.261 1.00 40.90 542 TYR B CA 1
ATOM 7681 C C . TYR B 1 506 ? 87.332 87.178 132.779 1.00 43.60 542 TYR B C 1
ATOM 7682 O O . TYR B 1 506 ? 87.677 87.479 133.921 1.00 44.36 542 TYR B O 1
ATOM 7691 N N . LYS B 1 507 ? 88.110 86.495 131.941 1.00 46.69 543 LYS B N 1
ATOM 7692 C CA . LYS B 1 507 ? 89.474 86.100 132.294 1.00 50.28 543 LYS B CA 1
ATOM 7693 C C . LYS B 1 507 ? 90.423 87.226 131.952 1.00 52.90 543 LYS B C 1
ATOM 7694 O O . LYS B 1 507 ? 90.708 87.477 130.783 1.00 49.51 543 LYS B O 1
ATOM 7700 N N . THR B 1 508 ? 90.903 87.905 132.986 1.00 61.22 544 THR B N 1
ATOM 7701 C CA . THR B 1 508 ? 91.767 89.061 132.809 1.00 66.75 544 THR B CA 1
ATOM 7702 C C . THR B 1 508 ? 93.201 88.595 132.532 1.00 73.56 544 THR B C 1
ATOM 7703 O O . THR B 1 508 ? 93.790 87.857 133.328 1.00 76.20 544 THR B O 1
ATOM 7707 N N . THR B 1 509 ? 93.734 88.996 131.377 1.00 79.57 545 THR B N 1
ATOM 7708 C CA . THR B 1 509 ? 95.103 88.653 130.964 1.00 89.78 545 THR B CA 1
ATOM 7709 C C . THR B 1 509 ? 95.457 89.399 129.678 1.00 89.83 545 THR B C 1
ATOM 7710 O O . THR B 1 509 ? 96.058 90.465 129.748 1.00 88.20 545 THR B O 1
ATOM 7715 N N . PRO C 1 26 ? 120.817 70.381 125.345 1.00 93.45 62 PRO C N 1
ATOM 7716 C CA . PRO C 1 26 ? 120.215 69.140 125.818 1.00 94.25 62 PRO C CA 1
ATOM 7717 C C . PRO C 1 26 ? 121.181 67.949 125.971 1.00 98.86 62 PRO C C 1
ATOM 7718 O O . PRO C 1 26 ? 122.235 68.065 126.610 1.00 97.33 62 PRO C O 1
ATOM 7722 N N . GLU C 1 27 ? 120.787 66.805 125.417 1.00 102.42 63 GLU C N 1
ATOM 7723 C CA . GLU C 1 27 ? 121.654 65.631 125.323 1.00 103.85 63 GLU C CA 1
ATOM 7724 C C . GLU C 1 27 ? 122.498 65.705 124.053 1.00 98.20 63 GLU C C 1
ATOM 7725 O O . GLU C 1 27 ? 123.415 64.909 123.861 1.00 102.48 63 GLU C O 1
ATOM 7731 N N . LEU C 1 28 ? 122.165 66.662 123.190 1.00 92.00 64 LEU C N 1
ATOM 7732 C CA . LEU C 1 28 ? 122.970 67.020 122.022 1.00 87.63 64 LEU C CA 1
ATOM 7733 C C . LEU C 1 28 ? 124.395 67.475 122.387 1.00 87.02 64 LEU C C 1
ATOM 7734 O O . LEU C 1 28 ? 125.326 67.301 121.598 1.00 83.81 64 LEU C O 1
ATOM 7739 N N . ARG C 1 29 ? 124.549 68.058 123.576 1.00 88.78 65 ARG C N 1
ATOM 7740 C CA . ARG C 1 29 ? 125.846 68.543 124.063 1.00 90.29 65 ARG C CA 1
ATOM 7741 C C . ARG C 1 29 ? 126.718 67.437 124.670 1.00 89.64 65 ARG C C 1
ATOM 7742 O O . ARG C 1 29 ? 127.952 67.503 124.594 1.00 88.43 65 ARG C O 1
ATOM 7750 N N . SER C 1 30 ? 126.080 66.427 125.265 1.00 87.37 66 SER C N 1
ATOM 7751 C CA . SER C 1 30 ? 126.792 65.364 125.990 1.00 86.75 66 SER C CA 1
ATOM 7752 C C . SER C 1 30 ? 127.420 64.285 125.091 1.00 85.11 66 SER C C 1
ATOM 7753 O O . SER C 1 30 ? 128.113 63.393 125.587 1.00 87.40 66 SER C O 1
ATOM 7756 N N . ARG C 1 31 ? 127.171 64.364 123.785 1.00 80.55 67 ARG C N 1
ATOM 7757 C CA . ARG C 1 31 ? 127.715 63.418 122.811 1.00 76.69 67 ARG C CA 1
ATOM 7758 C C . ARG C 1 31 ? 128.234 64.175 121.592 1.00 73.63 67 ARG C C 1
ATOM 7759 O O . ARG C 1 31 ? 127.714 65.241 121.252 1.00 73.43 67 ARG C O 1
ATOM 7767 N N . ALA C 1 32 ? 129.257 63.623 120.940 1.00 71.43 68 ALA C N 1
ATOM 7768 C CA . ALA C 1 32 ? 129.873 64.261 119.772 1.00 69.54 68 ALA C CA 1
ATOM 7769 C C . ALA C 1 32 ? 128.842 64.515 118.677 1.00 66.23 68 ALA C C 1
ATOM 7770 O O . ALA C 1 32 ? 127.904 63.737 118.511 1.00 64.36 68 ALA C O 1
ATOM 7772 N N . LEU C 1 33 ? 129.016 65.618 117.952 1.00 64.59 69 LEU C N 1
ATOM 7773 C CA . LEU C 1 33 ? 128.135 65.979 116.843 1.00 61.77 69 LEU C CA 1
ATOM 7774 C C . LEU C 1 33 ? 128.971 66.274 115.608 1.00 61.22 69 LEU C C 1
ATOM 7775 O O . LEU C 1 33 ? 129.822 67.157 115.632 1.00 61.09 69 LEU C O 1
ATOM 7780 N N . THR C 1 34 ? 128.711 65.537 114.532 1.00 60.58 70 THR C N 1
ATOM 7781 C CA . THR C 1 34 ? 129.375 65.758 113.257 1.00 60.80 70 THR C CA 1
ATOM 7782 C C . THR C 1 34 ? 128.328 66.056 112.180 1.00 58.80 70 THR C C 1
ATOM 7783 O O . THR C 1 34 ? 127.422 65.257 111.947 1.00 57.33 70 THR C O 1
ATOM 7787 N N . ILE C 1 35 ? 128.452 67.221 111.547 1.00 58.57 71 ILE C N 1
ATOM 7788 C CA . ILE C 1 35 ? 127.570 67.632 110.454 1.00 57.18 71 ILE C CA 1
ATOM 7789 C C . ILE C 1 35 ? 128.360 67.579 109.149 1.00 58.40 71 ILE C C 1
ATOM 7790 O O . ILE C 1 35 ? 129.261 68.388 108.930 1.00 59.70 71 ILE C O 1
ATOM 7795 N N . VAL C 1 36 ? 128.022 66.623 108.287 1.00 57.74 72 VAL C N 1
ATOM 7796 C CA . VAL C 1 36 ? 128.724 66.439 107.017 1.00 57.62 72 VAL C CA 1
ATOM 7797 C C . VAL C 1 36 ? 127.927 67.071 105.874 1.00 56.17 72 VAL C C 1
ATOM 7798 O O . VAL C 1 36 ? 126.816 66.636 105.567 1.00 53.73 72 VAL C O 1
ATOM 7802 N N . VAL C 1 37 ? 128.499 68.105 105.259 1.00 56.49 73 VAL C N 1
ATOM 7803 C CA . VAL C 1 37 ? 127.885 68.777 104.119 1.00 55.17 73 VAL C CA 1
ATOM 7804 C C . VAL C 1 37 ? 128.466 68.191 102.839 1.00 56.43 73 VAL C C 1
ATOM 7805 O O . VAL C 1 37 ? 129.571 68.549 102.428 1.00 58.44 73 VAL C O 1
ATOM 7809 N N . LEU C 1 38 ? 127.724 67.279 102.221 1.00 55.98 74 LEU C N 1
ATOM 7810 C CA . LEU C 1 38 ? 128.139 66.692 100.953 1.00 57.43 74 LEU C CA 1
ATOM 7811 C C . LEU C 1 38 ? 127.757 67.626 99.806 1.00 57.73 74 LEU C C 1
ATOM 7812 O O . LEU C 1 38 ? 126.619 68.095 99.726 1.00 57.74 74 LEU C O 1
ATOM 7817 N N . GLY C 1 39 ? 128.711 67.884 98.916 1.00 59.43 75 GLY C N 1
ATOM 7818 C CA . GLY C 1 39 ? 128.554 68.903 97.884 1.00 60.04 75 GLY C CA 1
ATOM 7819 C C . GLY C 1 39 ? 128.857 70.278 98.442 1.00 61.12 75 GLY C C 1
ATOM 7820 O O . GLY C 1 39 ? 128.232 71.265 98.052 1.00 60.81 75 GLY C O 1
ATOM 7821 N N . ALA C 1 40 ? 129.841 70.337 99.339 1.00 63.09 76 ALA C N 1
ATOM 7822 C CA . ALA C 1 40 ? 130.196 71.569 100.048 1.00 65.84 76 ALA C CA 1
ATOM 7823 C C . ALA C 1 40 ? 130.763 72.652 99.129 1.00 68.06 76 ALA C C 1
ATOM 7824 O O . ALA C 1 40 ? 130.762 73.832 99.486 1.00 67.84 76 ALA C O 1
ATOM 7826 N N . SER C 1 41 ? 131.248 72.246 97.956 1.00 69.60 77 SER C N 1
ATOM 7827 C CA . SER C 1 41 ? 131.739 73.176 96.942 1.00 70.00 77 SER C CA 1
ATOM 7828 C C . SER C 1 41 ? 130.615 73.822 96.114 1.00 69.20 77 SER C C 1
ATOM 7829 O O . SER C 1 41 ? 130.893 74.585 95.192 1.00 70.49 77 SER C O 1
ATOM 7832 N N . GLY C 1 42 ? 129.357 73.533 96.447 1.00 68.08 78 GLY C N 1
ATOM 7833 C CA . GLY C 1 42 ? 128.222 73.904 95.603 1.00 66.71 78 GLY C CA 1
ATOM 7834 C C . GLY C 1 42 ? 127.545 75.218 95.923 1.00 65.43 78 GLY C C 1
ATOM 7835 O O . GLY C 1 42 ? 127.913 75.915 96.868 1.00 63.33 78 GLY C O 1
ATOM 7836 N N . ASP C 1 43 ? 126.527 75.532 95.125 1.00 65.13 79 ASP C N 1
ATOM 7837 C CA . ASP C 1 43 ? 125.800 76.793 95.229 1.00 65.62 79 ASP C CA 1
ATOM 7838 C C . ASP C 1 43 ? 124.993 76.885 96.524 1.00 63.13 79 ASP C C 1
ATOM 7839 O O . ASP C 1 43 ? 125.077 77.878 97.244 1.00 62.64 79 ASP C O 1
ATOM 7844 N N . LEU C 1 44 ? 124.214 75.847 96.813 1.00 61.30 80 LEU C N 1
ATOM 7845 C CA . LEU C 1 44 ? 123.389 75.816 98.021 1.00 60.73 80 LEU C CA 1
ATOM 7846 C C . LEU C 1 44 ? 124.246 75.853 99.285 1.00 61.75 80 LEU C C 1
ATOM 7847 O O . LEU C 1 44 ? 123.908 76.544 100.250 1.00 62.34 80 LEU C O 1
ATOM 7852 N N . ALA C 1 45 ? 125.349 75.105 99.271 1.00 62.06 81 ALA C N 1
ATOM 7853 C CA . ALA C 1 45 ? 126.238 75.006 100.426 1.00 62.64 81 ALA C CA 1
ATOM 7854 C C . ALA C 1 45 ? 126.714 76.374 100.910 1.00 62.58 81 ALA C C 1
ATOM 7855 O O . ALA C 1 45 ? 126.531 76.720 102.076 1.00 61.60 81 ALA C O 1
ATOM 7857 N N . LYS C 1 46 ? 127.307 77.155 100.010 1.00 63.23 82 LYS C N 1
ATOM 7858 C CA . LYS C 1 46 ? 127.882 78.452 100.381 1.00 63.77 82 LYS C CA 1
ATOM 7859 C C . LYS C 1 46 ? 126.831 79.542 100.616 1.00 61.77 82 LYS C C 1
ATOM 7860 O O . LYS C 1 46 ? 127.036 80.420 101.447 1.00 61.47 82 LYS C O 1
ATOM 7866 N N . LYS C 1 47 ? 125.719 79.488 99.888 1.00 60.06 83 LYS C N 1
ATOM 7867 C CA . LYS C 1 47 ? 124.696 80.535 99.969 1.00 59.65 83 LYS C CA 1
ATOM 7868 C C . LYS C 1 47 ? 123.691 80.335 101.099 1.00 58.88 83 LYS C C 1
ATOM 7869 O O . LYS C 1 47 ? 123.182 81.313 101.647 1.00 58.65 83 LYS C O 1
ATOM 7875 N N . LYS C 1 48 ? 123.405 79.082 101.444 1.00 58.73 84 LYS C N 1
ATOM 7876 C CA . LYS C 1 48 ? 122.382 78.774 102.447 1.00 57.35 84 LYS C CA 1
ATOM 7877 C C . LYS C 1 48 ? 122.879 77.920 103.611 1.00 55.83 84 LYS C C 1
ATOM 7878 O O . LYS C 1 48 ? 122.698 78.289 104.771 1.00 54.51 84 LYS C O 1
ATOM 7884 N N . THR C 1 49 ? 123.502 76.787 103.307 1.00 54.60 85 THR C N 1
ATOM 7885 C CA . THR C 1 49 ? 123.860 75.813 104.335 1.00 53.31 85 THR C CA 1
ATOM 7886 C C . THR C 1 49 ? 124.864 76.361 105.350 1.00 54.00 85 THR C C 1
ATOM 7887 O O . THR C 1 49 ? 124.552 76.445 106.539 1.00 53.48 85 THR C O 1
ATOM 7891 N N . PHE C 1 50 ? 126.055 76.740 104.885 1.00 54.51 86 PHE C N 1
ATOM 7892 C CA . PHE C 1 50 ? 127.109 77.227 105.782 1.00 55.73 86 PHE C CA 1
ATOM 7893 C C . PHE C 1 50 ? 126.716 78.514 106.524 1.00 55.77 86 PHE C C 1
ATOM 7894 O O . PHE C 1 50 ? 126.992 78.634 107.716 1.00 55.58 86 PHE C O 1
ATOM 7902 N N . PRO C 1 51 ? 126.075 79.476 105.829 1.00 55.88 87 PRO C N 1
ATOM 7903 C CA . PRO C 1 51 ? 125.567 80.671 106.517 1.00 56.55 87 PRO C CA 1
ATOM 7904 C C . PRO C 1 51 ? 124.542 80.383 107.620 1.00 56.24 87 PRO C C 1
ATOM 7905 O O . PRO C 1 51 ? 124.574 81.028 108.666 1.00 57.91 87 PRO C O 1
ATOM 7909 N N . ALA C 1 52 ? 123.641 79.431 107.385 1.00 55.63 88 ALA C N 1
ATOM 7910 C CA . ALA C 1 52 ? 122.664 79.023 108.403 1.00 54.91 88 ALA C CA 1
ATOM 7911 C C . ALA C 1 52 ? 123.377 78.414 109.610 1.00 55.40 88 ALA C C 1
ATOM 7912 O O . ALA C 1 52 ? 123.054 78.735 110.755 1.00 55.16 88 ALA C O 1
ATOM 7914 N N . LEU C 1 53 ? 124.351 77.545 109.344 1.00 57.03 89 LEU C N 1
ATOM 7915 C CA . LEU C 1 53 ? 125.165 76.936 110.399 1.00 59.24 89 LEU C CA 1
ATOM 7916 C C . LEU C 1 53 ? 125.926 77.990 111.205 1.00 61.19 89 LEU C C 1
ATOM 7917 O O . LEU C 1 53 ? 126.060 77.861 112.421 1.00 62.90 89 LEU C O 1
ATOM 7922 N N . PHE C 1 54 ? 126.424 79.022 110.527 1.00 62.07 90 PHE C N 1
ATOM 7923 C CA . PHE C 1 54 ? 127.100 80.133 111.200 1.00 64.14 90 PHE C CA 1
ATOM 7924 C C . PHE C 1 54 ? 126.160 80.817 112.192 1.00 63.63 90 PHE C C 1
ATOM 7925 O O . PHE C 1 54 ? 126.537 81.058 113.338 1.00 64.75 90 PHE C O 1
ATOM 7933 N N . GLN C 1 55 ? 124.940 81.112 111.749 1.00 62.50 91 GLN C N 1
ATOM 7934 C CA . GLN C 1 55 ? 123.938 81.745 112.612 1.00 62.97 91 GLN C CA 1
ATOM 7935 C C . GLN C 1 55 ? 123.589 80.866 113.807 1.00 61.96 91 GLN C C 1
ATOM 7936 O O . GLN C 1 55 ? 123.438 81.365 114.921 1.00 61.61 91 GLN C O 1
ATOM 7942 N N . LEU C 1 56 ? 123.457 79.563 113.571 1.00 61.92 92 LEU C N 1
ATOM 7943 C CA . LEU C 1 56 ? 123.175 78.619 114.650 1.00 62.42 92 LEU C CA 1
ATOM 7944 C C . LEU C 1 56 ? 124.316 78.564 115.664 1.00 65.21 92 LEU C C 1
ATOM 7945 O O . LEU C 1 56 ? 124.071 78.472 116.865 1.00 65.39 92 LEU C O 1
ATOM 7950 N N . TYR C 1 57 ? 125.555 78.629 115.181 1.00 68.74 93 TYR C N 1
ATOM 7951 C CA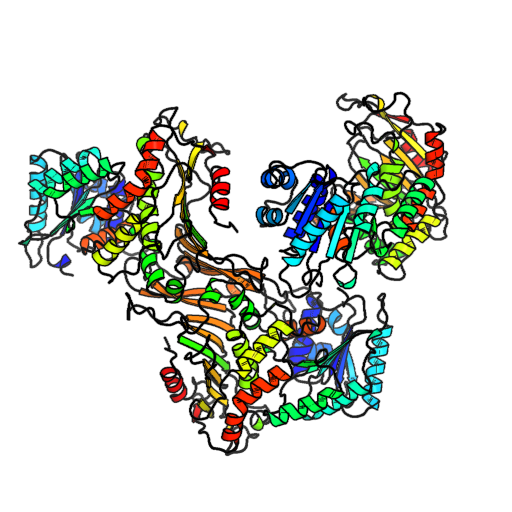 . TYR C 1 57 ? 126.721 78.682 116.064 1.00 72.22 93 TYR C CA 1
ATOM 7952 C C . TYR C 1 57 ? 126.665 79.930 116.940 1.00 73.45 93 TYR C C 1
ATOM 7953 O O . TYR C 1 57 ? 126.806 79.839 118.157 1.00 72.19 93 TYR C O 1
ATOM 7962 N N . CYS C 1 58 ? 126.431 81.081 116.314 1.00 76.41 94 CYS C N 1
ATOM 7963 C CA . CYS C 1 58 ? 126.412 82.368 117.017 1.00 82.30 94 CYS C CA 1
ATOM 7964 C C . CYS C 1 58 ? 125.316 82.501 118.067 1.00 79.81 94 CYS C C 1
ATOM 7965 O O . CYS C 1 58 ? 125.486 83.222 119.050 1.00 79.42 94 CYS C O 1
ATOM 7968 N N . ASN C 1 59 ? 124.193 81.819 117.857 1.00 76.65 95 ASN C N 1
ATOM 7969 C CA . ASN C 1 59 ? 123.082 81.865 118.806 1.00 76.51 95 ASN C CA 1
ATOM 7970 C C . ASN C 1 59 ? 123.168 80.782 119.888 1.00 74.02 95 ASN C C 1
ATOM 7971 O O . ASN C 1 59 ? 122.216 80.585 120.640 1.00 73.46 95 ASN C O 1
ATOM 7976 N N . GLY C 1 60 ? 124.303 80.090 119.970 1.00 74.14 96 GLY C N 1
ATOM 7977 C CA . GLY C 1 60 ? 124.496 79.025 120.949 1.00 74.38 96 GLY C CA 1
ATOM 7978 C C . GLY C 1 60 ? 123.611 77.818 120.701 1.00 73.19 96 GLY C C 1
ATOM 7979 O O . GLY C 1 60 ? 123.273 77.087 121.632 1.00 71.07 96 GLY C O 1
ATOM 7980 N N . MET C 1 61 ? 123.239 77.606 119.441 1.00 73.17 97 MET C N 1
ATOM 7981 C CA . MET C 1 61 ? 122.324 76.531 119.073 1.00 71.83 97 MET C CA 1
ATOM 7982 C C . MET C 1 61 ? 123.077 75.272 118.639 1.00 69.10 97 MET C C 1
ATOM 7983 O O . MET C 1 61 ? 122.496 74.188 118.610 1.00 67.18 97 MET C O 1
ATOM 7988 N N . LEU C 1 62 ? 124.350 75.429 118.272 1.00 66.97 98 LEU C N 1
ATOM 7989 C CA . LEU C 1 62 ? 125.253 74.304 118.041 1.00 66.22 98 LEU C CA 1
ATOM 7990 C C . LEU C 1 62 ? 126.222 74.199 119.208 1.00 68.71 98 LEU C C 1
ATOM 7991 O O . LEU C 1 62 ? 126.544 75.214 119.829 1.00 71.59 98 LEU C O 1
ATOM 7996 N N . PRO C 1 63 ? 126.709 72.980 119.507 1.00 69.13 99 PRO C N 1
ATOM 7997 C CA . PRO C 1 63 ? 127.772 72.866 120.509 1.00 71.41 99 PRO C CA 1
ATOM 7998 C C . PRO C 1 63 ? 129.042 73.585 120.052 1.00 74.12 99 PRO C C 1
ATOM 7999 O O . PRO C 1 63 ? 129.340 73.610 118.862 1.00 73.60 99 PRO C O 1
ATOM 8003 N N . ARG C 1 64 ? 129.764 74.183 120.992 1.00 77.57 100 ARG C N 1
ATOM 8004 C CA . ARG C 1 64 ? 131.026 74.856 120.693 1.00 80.26 100 ARG C CA 1
ATOM 8005 C C . ARG C 1 64 ? 132.018 73.940 120.004 1.00 77.93 100 ARG C C 1
ATOM 8006 O O . ARG C 1 64 ? 132.805 74.397 119.181 1.00 78.70 100 ARG C O 1
ATOM 8014 N N . ASP C 1 65 ? 132.010 72.665 120.390 1.00 75.16 101 ASP C N 1
ATOM 8015 C CA . ASP C 1 65 ? 132.944 71.679 119.842 1.00 74.30 101 ASP C CA 1
ATOM 8016 C C . ASP C 1 65 ? 132.334 70.822 118.726 1.00 70.47 101 ASP C C 1
ATOM 8017 O O . ASP C 1 65 ? 132.749 69.681 118.519 1.00 70.39 101 ASP C O 1
ATOM 8022 N N . VAL C 1 66 ? 131.357 71.375 118.009 1.00 67.06 102 VAL C N 1
ATOM 8023 C CA . VAL C 1 66 ? 130.785 70.709 116.839 1.00 64.13 102 VAL C CA 1
ATOM 8024 C C . VAL C 1 66 ? 131.836 70.575 115.741 1.00 64.17 102 VAL C C 1
ATOM 8025 O O . VAL C 1 66 ? 132.759 71.382 115.653 1.00 66.14 102 VAL C O 1
ATOM 8029 N N . ASN C 1 67 ? 131.695 69.543 114.917 1.00 62.24 103 ASN C N 1
ATOM 8030 C CA . ASN C 1 67 ? 132.553 69.356 113.757 1.00 61.73 103 ASN C CA 1
ATOM 8031 C C . ASN C 1 67 ? 131.735 69.427 112.481 1.00 59.71 103 ASN C C 1
ATOM 8032 O O . ASN C 1 67 ? 130.783 68.671 112.305 1.00 58.82 103 ASN C O 1
ATOM 8037 N N . ILE C 1 68 ? 132.105 70.353 111.603 1.00 59.89 104 ILE C N 1
ATOM 8038 C CA . ILE C 1 68 ? 131.447 70.519 110.315 1.00 58.56 104 ILE C CA 1
ATOM 8039 C C . ILE C 1 68 ? 132.439 70.084 109.245 1.00 59.21 104 ILE C C 1
ATOM 8040 O O . ILE C 1 68 ? 133.516 70.660 109.124 1.00 61.19 104 ILE C O 1
ATOM 8045 N N . LEU C 1 69 ? 132.076 69.050 108.492 1.00 58.33 105 LEU C N 1
ATOM 8046 C CA . LEU C 1 69 ? 132.969 68.445 107.509 1.00 59.31 105 LEU C CA 1
ATOM 8047 C C . LEU C 1 69 ? 132.391 68.579 106.107 1.00 58.44 105 LEU C C 1
ATOM 8048 O O . LEU C 1 69 ? 131.340 68.016 105.800 1.00 57.20 105 LEU C O 1
ATOM 8053 N N . GLY C 1 70 ? 133.072 69.353 105.268 1.00 59.79 106 GLY C N 1
ATOM 8054 C CA . GLY C 1 70 ? 132.709 69.472 103.863 1.00 59.58 106 GLY C CA 1
ATOM 8055 C C . GLY C 1 70 ? 133.224 68.269 103.101 1.00 60.39 106 GLY C C 1
ATOM 8056 O O . GLY C 1 70 ? 134.309 67.763 103.391 1.00 61.58 106 GLY C O 1
ATOM 8057 N N . TYR C 1 71 ? 132.441 67.810 102.129 1.00 60.46 107 TYR C N 1
ATOM 8058 C CA . TYR C 1 71 ? 132.803 66.650 101.314 1.00 62.24 107 TYR C CA 1
ATOM 8059 C C . TYR C 1 71 ? 132.367 66.856 99.865 1.00 62.00 107 TYR C C 1
ATOM 8060 O O . TYR C 1 71 ? 131.194 67.104 99.599 1.00 59.56 107 TYR C O 1
ATOM 8069 N N . ALA C 1 72 ? 133.319 66.765 98.939 1.00 64.51 108 ALA C N 1
ATOM 8070 C CA . ALA C 1 72 ? 133.033 66.890 97.508 1.00 65.29 108 ALA C CA 1
ATOM 8071 C C . ALA C 1 72 ? 134.214 66.402 96.673 1.00 67.34 108 ALA C C 1
ATOM 8072 O O . ALA C 1 72 ? 135.286 66.125 97.208 1.00 69.34 108 ALA C O 1
ATOM 8074 N N . ARG C 1 73 ? 134.012 66.307 95.361 1.00 68.00 109 ARG C N 1
ATOM 8075 C CA . ARG C 1 73 ? 135.047 65.813 94.444 1.00 70.13 109 ARG C CA 1
ATOM 8076 C C . ARG C 1 73 ? 136.155 66.834 94.186 1.00 71.27 109 ARG C C 1
ATOM 8077 O O . ARG C 1 73 ? 137.285 66.453 93.881 1.00 71.87 109 ARG C O 1
ATOM 8085 N N . SER C 1 74 ? 135.826 68.122 94.294 1.00 71.73 110 SER C N 1
ATOM 8086 C CA . SER C 1 74 ? 136.800 69.192 94.073 1.00 73.67 110 SER C CA 1
ATOM 8087 C C . SER C 1 74 ? 137.964 69.099 95.053 1.00 77.25 110 SER C C 1
ATOM 8088 O O . SER C 1 74 ? 137.773 68.798 96.233 1.00 76.59 110 SER C O 1
ATOM 8091 N N . THR C 1 75 ? 139.168 69.355 94.550 1.00 82.40 111 THR C N 1
ATOM 8092 C CA . THR C 1 75 ? 140.358 69.407 95.389 1.00 85.85 111 THR C CA 1
ATOM 8093 C C . THR C 1 75 ? 140.531 70.836 95.888 1.00 86.86 111 THR C C 1
ATOM 8094 O O . THR C 1 75 ? 140.407 71.786 95.114 1.00 85.93 111 THR C O 1
ATOM 8098 N N . MET C 1 76 ? 140.812 70.982 97.179 1.00 89.43 112 MET C N 1
ATOM 8099 C CA . MET C 1 76 ? 140.997 72.295 97.785 1.00 93.50 112 MET C CA 1
ATOM 8100 C C . MET C 1 76 ? 142.484 72.554 98.004 1.00 95.30 112 MET C C 1
ATOM 8101 O O . MET C 1 76 ? 143.127 71.881 98.813 1.00 96.62 112 MET C O 1
ATOM 8106 N N . GLU C 1 77 ? 143.029 73.526 97.277 1.00 95.37 113 GLU C N 1
ATOM 8107 C CA . GLU C 1 77 ? 144.449 73.865 97.390 1.00 97.43 113 GLU C CA 1
ATOM 8108 C C . GLU C 1 77 ? 144.726 74.569 98.709 1.00 95.52 113 GLU C C 1
ATOM 8109 O O . GLU C 1 77 ? 145.726 74.286 99.366 1.00 95.09 113 GLU C O 1
ATOM 8115 N N . ASP C 1 78 ? 143.829 75.475 99.092 1.00 93.23 114 ASP C N 1
ATOM 8116 C CA . ASP C 1 78 ? 143.924 76.177 100.369 1.00 92.69 114 ASP C CA 1
ATOM 8117 C C . ASP C 1 78 ? 142.546 76.218 101.036 1.00 91.23 114 ASP C C 1
ATOM 8118 O O . ASP C 1 78 ? 141.664 76.976 100.621 1.00 89.53 114 ASP C O 1
ATOM 8123 N N . VAL C 1 79 ? 142.379 75.407 102.078 1.00 90.93 115 VAL C N 1
ATOM 8124 C CA . VAL C 1 79 ? 141.093 75.275 102.765 1.00 88.94 115 VAL C CA 1
ATOM 8125 C C . VAL C 1 79 ? 140.798 76.529 103.586 1.00 87.93 115 VAL C C 1
ATOM 8126 O O . VAL C 1 79 ? 139.673 77.027 103.582 1.00 87.41 115 VAL C O 1
ATOM 8130 N N . GLU C 1 80 ? 141.813 77.032 104.284 1.00 89.39 116 GLU C N 1
ATOM 8131 C CA . GLU C 1 80 ? 141.687 78.255 105.087 1.00 89.61 116 GLU C CA 1
ATOM 8132 C C . GLU C 1 80 ? 141.257 79.475 104.270 1.00 89.33 116 GLU C C 1
ATOM 8133 O O . GLU C 1 80 ? 140.472 80.299 104.749 1.00 86.97 116 GLU C O 1
ATOM 8139 N N . LYS C 1 81 ? 141.759 79.583 103.042 1.00 91.13 117 LYS C N 1
ATOM 8140 C CA . LYS C 1 81 ? 141.435 80.717 102.178 1.00 92.33 117 LYS C CA 1
ATOM 8141 C C . LYS C 1 81 ? 140.007 80.604 101.656 1.00 88.73 117 LYS C C 1
ATOM 8142 O O . LYS C 1 81 ? 139.253 81.578 101.686 1.00 88.36 117 LYS C O 1
ATOM 8148 N N . TRP C 1 82 ? 139.651 79.414 101.178 1.00 86.94 118 TRP C N 1
ATOM 8149 C CA . TRP C 1 82 ? 138.282 79.107 100.753 1.00 83.87 118 TRP C CA 1
ATOM 8150 C C . TRP C 1 82 ? 137.266 79.459 101.841 1.00 82.02 118 TRP C C 1
ATOM 8151 O O . TRP C 1 82 ? 136.237 80.074 101.562 1.00 80.92 118 TRP C O 1
ATOM 8162 N N . LYS C 1 83 ? 137.570 79.080 103.078 1.00 81.61 119 LYS C N 1
ATOM 8163 C CA . LYS C 1 83 ? 136.701 79.386 104.214 1.00 80.26 119 LYS C CA 1
ATOM 8164 C C . LYS C 1 83 ? 136.603 80.888 104.481 1.00 81.83 119 LYS C C 1
ATOM 8165 O O . LYS C 1 83 ? 135.505 81.429 104.627 1.00 81.75 119 LYS C O 1
ATOM 8171 N N . LYS C 1 84 ? 137.752 81.556 104.532 1.00 84.80 120 LYS C N 1
ATOM 8172 C CA . LYS C 1 84 ? 137.802 82.979 104.872 1.00 85.93 120 LYS C CA 1
ATOM 8173 C C . LYS C 1 84 ? 137.267 83.886 103.759 1.00 85.46 120 LYS C C 1
ATOM 8174 O O . LYS C 1 84 ? 136.573 84.863 104.040 1.00 84.53 120 LYS C O 1
ATOM 8180 N N . ASP C 1 85 ? 137.584 83.562 102.506 1.00 85.66 121 ASP C N 1
ATOM 8181 C CA . ASP C 1 85 ? 137.207 84.408 101.369 1.00 85.45 121 ASP C CA 1
ATOM 8182 C C . ASP C 1 85 ? 135.838 84.059 100.786 1.00 82.28 121 ASP C C 1
ATOM 8183 O O . ASP C 1 85 ? 134.964 84.923 100.693 1.00 81.56 121 ASP C O 1
ATOM 8188 N N . THR C 1 86 ? 135.655 82.802 100.391 1.00 79.84 122 THR C N 1
ATOM 8189 C CA . THR C 1 86 ? 134.414 82.383 99.739 1.00 77.22 122 THR C CA 1
ATOM 8190 C C . THR C 1 86 ? 133.266 82.235 100.739 1.00 74.36 122 THR C C 1
ATOM 8191 O O . THR C 1 86 ? 132.286 82.978 100.669 1.00 73.98 122 THR C O 1
ATOM 8195 N N . LEU C 1 87 ? 133.401 81.290 101.668 1.00 72.55 123 LEU C N 1
ATOM 8196 C CA . LEU C 1 87 ? 132.332 80.970 102.623 1.00 70.28 123 LEU C CA 1
ATOM 8197 C C . LEU C 1 87 ? 131.908 82.164 103.469 1.00 70.00 123 LEU C C 1
ATOM 8198 O O . LEU C 1 87 ? 130.728 82.519 103.501 1.00 68.06 123 LEU C O 1
ATOM 8203 N N . ALA C 1 88 ? 132.873 82.783 104.142 1.00 72.04 124 ALA C N 1
ATOM 8204 C CA . ALA C 1 88 ? 132.589 83.912 105.033 1.00 72.75 124 ALA C CA 1
ATOM 8205 C C . ALA C 1 88 ? 131.967 85.107 104.304 1.00 72.66 124 ALA C C 1
ATOM 8206 O O . ALA C 1 88 ? 131.265 85.916 104.919 1.00 71.57 124 ALA C O 1
ATOM 8208 N N . GLY C 1 89 ? 132.216 85.206 102.998 1.00 73.66 125 GLY C N 1
ATOM 8209 C CA . GLY C 1 89 ? 131.584 86.217 102.158 1.00 73.78 125 GLY C CA 1
ATOM 8210 C C . GLY C 1 89 ? 130.062 86.206 102.172 1.00 72.17 125 GLY C C 1
ATOM 8211 O O . GLY C 1 89 ? 129.438 87.243 101.952 1.00 71.07 125 GLY C O 1
ATOM 8212 N N . PHE C 1 90 ? 129.464 85.044 102.428 1.00 72.18 126 PHE C N 1
ATOM 8213 C CA . PHE C 1 90 ? 128.004 84.909 102.443 1.00 72.00 126 PHE C CA 1
ATOM 8214 C C . PHE C 1 90 ? 127.377 84.972 103.839 1.00 72.35 126 PHE C C 1
ATOM 8215 O O . PHE C 1 90 ? 126.162 84.826 103.967 1.00 70.82 126 PHE C O 1
ATOM 8223 N N . PHE C 1 91 ? 128.185 85.185 104.876 1.00 76.21 127 PHE C N 1
ATOM 8224 C CA . PHE C 1 91 ? 127.653 85.321 106.234 1.00 78.64 127 PHE C CA 1
ATOM 8225 C C . PHE C 1 91 ? 127.058 86.712 106.415 1.00 81.70 127 PHE C C 1
ATOM 8226 O O . PHE C 1 91 ? 127.597 87.696 105.910 1.00 85.27 127 PHE C O 1
ATOM 8234 N N . THR C 1 92 ? 125.947 86.780 107.140 1.00 86.58 128 THR C N 1
ATOM 8235 C CA . THR C 1 92 ? 125.236 88.032 107.373 1.00 92.74 128 THR C CA 1
ATOM 8236 C C . THR C 1 92 ? 125.155 88.313 108.870 1.00 98.39 128 THR C C 1
ATOM 8237 O O . THR C 1 92 ? 125.528 87.468 109.689 1.00 96.48 128 THR C O 1
ATOM 8241 N N . ARG C 1 93 ? 124.673 89.509 109.211 1.00 105.77 129 ARG C N 1
ATOM 8242 C CA . ARG C 1 93 ? 124.528 89.956 110.604 1.00 108.11 129 ARG C CA 1
ATOM 8243 C C . ARG C 1 93 ? 125.857 89.878 111.366 1.00 111.91 129 ARG C C 1
ATOM 8244 O O . ARG C 1 93 ? 125.884 89.622 112.570 1.00 111.59 129 ARG C O 1
ATOM 8252 N N . LEU C 1 94 ? 126.950 90.126 110.641 1.00 115.25 130 LEU C N 1
ATOM 8253 C CA . LEU C 1 94 ? 128.305 90.075 111.189 1.00 122.19 130 LEU C CA 1
ATOM 8254 C C . LEU C 1 94 ? 128.501 91.185 112.220 1.00 128.55 130 LEU C C 1
ATOM 8255 O O . LEU C 1 94 ? 128.964 90.933 113.325 1.00 135.67 130 LEU C O 1
ATOM 8260 N N . ASP C 1 95 ? 128.123 92.407 111.849 1.00 130.90 131 ASP C N 1
ATOM 8261 C CA . ASP C 1 95 ? 128.409 93.604 112.652 1.00 132.21 131 ASP C CA 1
ATOM 8262 C C . ASP C 1 95 ? 127.467 93.826 113.846 1.00 130.52 131 ASP C C 1
ATOM 8263 O O . ASP C 1 95 ? 127.914 94.267 114.914 1.00 131.12 131 ASP C O 1
ATOM 8268 N N . GLU C 1 96 ? 126.178 93.528 113.673 1.00 127.89 132 GLU C N 1
ATOM 8269 C CA . GLU C 1 96 ? 125.166 93.920 114.667 1.00 127.09 132 GLU C CA 1
ATOM 8270 C C . GLU C 1 96 ? 125.341 93.187 116.001 1.00 126.57 132 GLU C C 1
ATOM 8271 O O . GLU C 1 96 ? 125.277 93.804 117.064 1.00 120.76 132 GLU C O 1
ATOM 8277 N N . ARG C 1 97 ? 125.568 91.876 115.931 1.00 125.93 133 ARG C N 1
ATOM 8278 C CA . ARG C 1 97 ? 125.794 91.052 117.115 1.00 125.14 133 ARG C CA 1
ATOM 8279 C C . ARG C 1 97 ? 127.291 90.758 117.213 1.00 123.68 133 ARG C C 1
ATOM 8280 O O . ARG C 1 97 ? 128.017 90.835 116.217 1.00 125.21 133 ARG C O 1
ATOM 8288 N N . GLY C 1 98 ? 127.739 90.408 118.416 1.00 120.00 134 GLY C N 1
ATOM 8289 C CA . GLY C 1 98 ? 129.162 90.228 118.706 1.00 120.99 134 GLY C CA 1
ATOM 8290 C C . GLY C 1 98 ? 129.649 88.789 118.656 1.00 121.77 134 GLY C C 1
ATOM 8291 O O . GLY C 1 98 ? 130.046 88.232 119.686 1.00 125.45 134 GLY C O 1
ATOM 8292 N N . CYS C 1 99 ? 129.631 88.199 117.457 1.00 117.96 135 CYS C N 1
ATOM 8293 C CA . CYS C 1 99 ? 130.057 86.812 117.227 1.00 112.72 135 CYS C CA 1
ATOM 8294 C C . CYS C 1 99 ? 131.302 86.689 116.334 1.00 106.64 135 CYS C C 1
ATOM 8295 O O . CYS C 1 99 ? 131.325 87.210 115.219 1.00 100.75 135 CYS C O 1
ATOM 8298 N N . HIS C 1 100 ? 132.317 85.968 116.811 1.00 103.32 136 HIS C N 1
ATOM 8299 C CA . HIS C 1 100 ? 133.588 85.849 116.090 1.00 101.56 136 HIS C CA 1
ATOM 8300 C C . HIS C 1 100 ? 133.493 84.830 114.954 1.00 94.41 136 HIS C C 1
ATOM 8301 O O . HIS C 1 100 ? 133.037 83.700 115.151 1.00 89.29 136 HIS C O 1
ATOM 8308 N N . VAL C 1 101 ? 133.941 85.246 113.772 1.00 89.65 137 VAL C N 1
ATOM 8309 C CA . VAL C 1 101 ? 133.865 84.429 112.562 1.00 84.40 137 VAL C CA 1
ATOM 8310 C C . VAL C 1 101 ? 134.926 83.329 112.577 1.00 83.02 137 VAL C C 1
ATOM 8311 O O . VAL C 1 101 ? 134.648 82.195 112.194 1.00 83.26 137 VAL C O 1
ATOM 8315 N N . GLY C 1 102 ? 136.135 83.670 113.017 1.00 81.99 138 GLY C N 1
ATOM 8316 C CA . GLY C 1 102 ? 137.243 82.717 113.079 1.00 81.73 138 GLY C CA 1
ATOM 8317 C C . GLY C 1 102 ? 136.963 81.489 113.929 1.00 80.46 138 GLY C C 1
ATOM 8318 O O . GLY C 1 102 ? 137.369 80.379 113.577 1.00 78.80 138 GLY C O 1
ATOM 8319 N N . ASN C 1 103 ? 136.276 81.691 115.053 1.00 80.85 139 ASN C N 1
ATOM 8320 C CA . ASN C 1 103 ? 135.888 80.591 115.942 1.00 80.72 139 ASN C CA 1
ATOM 8321 C C . ASN C 1 103 ? 134.996 79.575 115.241 1.00 78.78 139 ASN C C 1
ATOM 8322 O O . ASN C 1 103 ? 135.174 78.366 115.413 1.00 78.97 139 ASN C O 1
ATOM 8327 N N . PHE C 1 104 ? 134.034 80.066 114.461 1.00 77.00 140 PHE C N 1
ATOM 8328 C CA . PHE C 1 104 ? 133.158 79.189 113.687 1.00 74.56 140 PHE C CA 1
ATOM 8329 C C . PHE C 1 104 ? 133.919 78.463 112.578 1.00 74.25 140 PHE C C 1
ATOM 8330 O O . PHE C 1 104 ? 133.749 77.258 112.399 1.00 73.64 140 PHE C O 1
ATOM 8338 N N . LEU C 1 105 ? 134.756 79.194 111.843 1.00 74.33 141 LEU C N 1
ATOM 8339 C CA . LEU C 1 105 ? 135.535 78.604 110.752 1.00 73.83 141 LEU C CA 1
ATOM 8340 C C . LEU C 1 105 ? 136.516 77.550 111.257 1.00 75.41 141 LEU C C 1
ATOM 8341 O O . LEU C 1 105 ? 136.850 76.615 110.533 1.00 76.56 141 LEU C O 1
ATOM 8346 N N . ARG C 1 106 ? 136.967 77.690 112.501 1.00 76.73 142 ARG C N 1
ATOM 8347 C CA . ARG C 1 106 ? 137.800 76.660 113.133 1.00 77.26 142 ARG C CA 1
ATOM 8348 C C . ARG C 1 106 ? 137.115 75.291 113.224 1.00 74.85 142 ARG C C 1
ATOM 8349 O O . ARG C 1 106 ? 137.786 74.262 113.270 1.00 74.87 142 ARG C O 1
ATOM 8357 N N . ARG C 1 107 ? 135.783 75.289 113.246 1.00 71.53 143 ARG C N 1
ATOM 8358 C CA . ARG C 1 107 ? 135.008 74.053 113.321 1.00 68.43 143 ARG C CA 1
ATOM 8359 C C . ARG C 1 107 ? 134.808 73.376 111.963 1.00 65.38 143 ARG C C 1
ATOM 8360 O O . ARG C 1 107 ? 134.290 72.263 111.910 1.00 64.08 143 ARG C O 1
ATOM 8368 N N . ILE C 1 108 ? 135.196 74.038 110.874 1.00 63.75 144 ILE C N 1
ATOM 8369 C CA . ILE C 1 108 ? 134.954 73.510 109.533 1.00 61.82 144 ILE C CA 1
ATOM 8370 C C . ILE C 1 108 ? 136.198 72.829 108.975 1.00 62.71 144 ILE C C 1
ATOM 8371 O O . ILE C 1 108 ? 137.275 73.411 108.980 1.00 63.84 144 ILE C O 1
ATOM 8376 N N . SER C 1 109 ? 136.031 71.599 108.491 1.00 62.24 145 SER C N 1
ATOM 8377 C CA . SER C 1 109 ? 137.065 70.891 107.736 1.00 63.52 145 SER C CA 1
ATOM 8378 C C . SER C 1 109 ? 136.558 70.596 106.334 1.00 62.73 145 SER C C 1
ATOM 8379 O O . SER C 1 109 ? 135.349 70.622 106.088 1.00 61.34 145 SER C O 1
ATOM 8382 N N . TYR C 1 110 ? 137.483 70.327 105.418 1.00 64.19 146 TYR C N 1
ATOM 8383 C CA . TYR C 1 110 ? 137.128 69.891 104.070 1.00 64.32 146 TYR C CA 1
ATOM 8384 C C . TYR C 1 110 ? 137.848 68.593 103.727 1.00 65.99 146 TYR C C 1
ATOM 8385 O O . TYR C 1 110 ? 138.904 68.288 104.276 1.00 67.59 146 TYR C O 1
ATOM 8394 N N . MET C 1 111 ? 137.256 67.839 102.808 1.00 66.43 147 MET C N 1
ATOM 8395 C CA . MET C 1 111 ? 137.749 66.528 102.427 1.00 68.09 147 MET C CA 1
ATOM 8396 C C . MET C 1 111 ? 137.306 66.210 101.002 1.00 67.10 147 MET C C 1
ATOM 8397 O O . MET C 1 111 ? 136.183 66.525 100.616 1.00 66.11 147 MET C O 1
ATOM 8402 N N . THR C 1 112 ? 138.189 65.585 100.229 1.00 68.54 148 THR C N 1
ATOM 8403 C CA . THR C 1 112 ? 137.906 65.253 98.837 1.00 68.13 148 THR C CA 1
ATOM 8404 C C . THR C 1 112 ? 137.512 63.780 98.701 1.00 67.95 148 THR C C 1
ATOM 8405 O O . THR C 1 112 ? 138.066 62.910 99.380 1.00 68.22 148 THR C O 1
ATOM 8409 N N . GLY C 1 113 ? 136.552 63.511 97.822 1.00 66.77 149 GLY C N 1
ATOM 8410 C CA . GLY C 1 113 ? 136.115 62.144 97.551 1.00 66.71 149 GLY C CA 1
ATOM 8411 C C . GLY C 1 113 ? 134.996 62.081 96.528 1.00 66.00 149 GLY C C 1
ATOM 8412 O O . GLY C 1 113 ? 134.346 63.089 96.243 1.00 64.87 149 GLY C O 1
ATOM 8413 N N . SER C 1 114 ? 134.782 60.893 95.970 1.00 66.76 150 SER C N 1
ATOM 8414 C CA . SER C 1 114 ? 133.725 60.670 94.987 1.00 66.51 150 SER C CA 1
ATOM 8415 C C . SER C 1 114 ? 132.385 60.390 95.667 1.00 65.69 150 SER C C 1
ATOM 8416 O O . SER C 1 114 ? 132.313 60.240 96.890 1.00 66.02 150 SER C O 1
ATOM 8419 N N . TYR C 1 115 ? 131.331 60.310 94.859 1.00 64.79 151 TYR C N 1
ATOM 8420 C CA . TYR C 1 115 ? 129.977 60.078 95.355 1.00 63.80 151 TYR C CA 1
ATOM 8421 C C . TYR C 1 115 ? 129.481 58.646 95.101 1.00 64.89 151 TYR C C 1
ATOM 8422 O O . TYR C 1 115 ? 128.327 58.335 95.386 1.00 63.12 151 TYR C O 1
ATOM 8431 N N . ASP C 1 116 ? 130.349 57.780 94.579 1.00 68.35 152 ASP C N 1
ATOM 8432 C CA . ASP C 1 116 ? 129.964 56.403 94.225 1.00 70.01 152 ASP C CA 1
ATOM 8433 C C . ASP C 1 116 ? 130.874 55.300 94.795 1.00 72.16 152 ASP C C 1
ATOM 8434 O O . ASP C 1 116 ? 130.392 54.217 95.125 1.00 71.20 152 ASP C O 1
ATOM 8439 N N . ARG C 1 117 ? 132.173 55.568 94.910 1.00 74.97 153 ARG C N 1
ATOM 8440 C CA . ARG C 1 117 ? 133.142 54.557 95.358 1.00 77.40 153 ARG C CA 1
ATOM 8441 C C . ARG C 1 117 ? 133.080 54.289 96.867 1.00 77.04 153 ARG C C 1
ATOM 8442 O O . ARG C 1 117 ? 133.180 55.217 97.671 1.00 75.98 153 ARG C O 1
ATOM 8450 N N . ASP C 1 118 ? 132.951 53.014 97.237 1.00 77.41 154 ASP C N 1
ATOM 8451 C CA . ASP C 1 118 ? 132.883 52.600 98.646 1.00 76.72 154 ASP C CA 1
ATOM 8452 C C . ASP C 1 118 ? 134.154 52.927 99.430 1.00 77.51 154 ASP C C 1
ATOM 8453 O O . ASP C 1 118 ? 134.098 53.124 100.644 1.00 77.06 154 ASP C O 1
ATOM 8458 N N . GLU C 1 119 ? 135.290 52.981 98.737 1.00 78.38 155 GLU C N 1
ATOM 8459 C CA . GLU C 1 119 ? 136.568 53.327 99.363 1.00 79.73 155 GLU C CA 1
ATOM 8460 C C . GLU C 1 119 ? 136.532 54.735 99.957 1.00 76.53 155 GLU C C 1
ATOM 8461 O O . GLU C 1 119 ? 137.124 54.991 101.005 1.00 77.62 155 GLU C O 1
ATOM 8467 N N . ASP C 1 120 ? 135.829 55.638 99.280 1.00 73.23 156 ASP C N 1
ATOM 8468 C CA . ASP C 1 120 ? 135.724 57.029 99.715 1.00 71.34 156 ASP C CA 1
ATOM 8469 C C . ASP C 1 120 ? 134.751 57.218 100.883 1.00 69.48 156 ASP C C 1
ATOM 8470 O O . ASP C 1 120 ? 134.953 58.099 101.722 1.00 69.52 156 ASP C O 1
ATOM 8475 N N . PHE C 1 121 ? 133.699 56.404 100.934 1.00 67.66 157 PHE C N 1
ATOM 8476 C CA . PHE C 1 121 ? 132.775 56.423 102.071 1.00 66.51 157 PHE C CA 1
ATOM 8477 C C . PHE C 1 121 ? 133.396 55.774 103.308 1.00 67.25 157 PHE C C 1
ATOM 8478 O O . PHE C 1 121 ? 133.028 56.106 104.436 1.00 68.28 157 PHE C O 1
ATOM 8486 N N . ALA C 1 122 ? 134.334 54.854 103.092 1.00 67.49 158 ALA C N 1
ATOM 8487 C CA . ALA C 1 122 ? 135.141 54.305 104.178 1.00 68.03 158 ALA C CA 1
ATOM 8488 C C . ALA C 1 122 ? 136.087 55.374 104.729 1.00 68.23 158 ALA C C 1
ATOM 8489 O O . ALA C 1 122 ? 136.232 55.507 105.943 1.00 68.97 158 ALA C O 1
ATOM 8491 N N . ARG C 1 123 ? 136.721 56.135 103.835 1.00 67.14 159 ARG C N 1
ATOM 8492 C CA . ARG C 1 123 ? 137.557 57.272 104.237 1.00 66.79 159 ARG C CA 1
ATOM 8493 C C . ARG C 1 123 ? 136.741 58.307 105.014 1.00 65.49 159 ARG C C 1
ATOM 8494 O O . ARG C 1 123 ? 137.202 58.825 106.032 1.00 66.11 159 ARG C O 1
ATOM 8502 N N . LEU C 1 124 ? 135.540 58.611 104.518 1.00 63.36 160 LEU C N 1
ATOM 8503 C CA . LEU C 1 124 ? 134.627 59.551 105.179 1.00 61.75 160 LEU C CA 1
ATOM 8504 C C . LEU C 1 124 ? 134.309 59.093 106.599 1.00 61.86 160 LEU C C 1
ATOM 8505 O O . LEU C 1 124 ? 134.379 59.885 107.542 1.00 62.45 160 LEU C O 1
ATOM 8510 N N . ASN C 1 125 ? 133.953 57.819 106.737 1.00 61.54 161 ASN C N 1
ATOM 8511 C CA . ASN C 1 125 ? 133.658 57.222 108.039 1.00 61.62 161 ASN C CA 1
ATOM 8512 C C . ASN C 1 125 ? 134.816 57.385 109.023 1.00 64.35 161 ASN C C 1
ATOM 8513 O O . ASN C 1 125 ? 134.610 57.752 110.181 1.00 64.01 161 ASN C O 1
ATOM 8518 N N . GLU C 1 126 ? 136.030 57.134 108.539 1.00 67.64 162 GLU C N 1
ATOM 8519 C CA . GLU C 1 126 ? 137.238 57.215 109.362 1.00 71.00 162 GLU C CA 1
ATOM 8520 C C . GLU C 1 126 ? 137.551 58.638 109.808 1.00 71.51 162 GLU C C 1
ATOM 8521 O O . GLU C 1 126 ? 138.000 58.862 110.935 1.00 71.47 162 GLU C O 1
ATOM 8527 N N . ARG C 1 127 ? 137.318 59.596 108.916 1.00 71.65 163 ARG C N 1
ATOM 8528 C CA . ARG C 1 127 ? 137.493 61.005 109.237 1.00 72.66 163 ARG C CA 1
ATOM 8529 C C . ARG C 1 127 ? 136.498 61.424 110.319 1.00 70.54 163 ARG C C 1
ATOM 8530 O O . ARG C 1 127 ? 136.846 62.183 111.229 1.00 72.09 163 ARG C O 1
ATOM 8538 N N . ILE C 1 128 ? 135.266 60.931 110.210 1.00 67.36 164 ILE C N 1
ATOM 8539 C CA . ILE C 1 128 ? 134.248 61.174 111.226 1.00 66.24 164 ILE C CA 1
ATOM 8540 C C . ILE C 1 128 ? 134.667 60.525 112.541 1.00 67.59 164 ILE C C 1
ATOM 8541 O O . ILE C 1 128 ? 134.578 61.153 113.593 1.00 68.35 164 ILE C O 1
ATOM 8546 N N . LEU C 1 129 ? 135.132 59.279 112.475 1.00 68.99 165 LEU C N 1
ATOM 8547 C CA . LEU C 1 129 ? 135.605 58.567 113.666 1.00 70.77 165 LEU C CA 1
ATOM 8548 C C . LEU C 1 129 ? 136.692 59.339 114.400 1.00 72.53 165 LEU C C 1
ATOM 8549 O O . LEU C 1 129 ? 136.659 59.440 115.623 1.00 73.10 165 LEU C O 1
ATOM 8554 N N . ARG C 1 130 ? 137.655 59.869 113.651 1.00 73.88 166 ARG C N 1
ATOM 8555 C CA . ARG C 1 130 ? 138.729 60.675 114.223 1.00 76.35 166 ARG C CA 1
ATOM 8556 C C . ARG C 1 130 ? 138.189 61.903 114.976 1.00 75.22 166 ARG C C 1
ATOM 8557 O O . ARG C 1 130 ? 138.650 62.206 116.074 1.00 76.45 166 ARG C O 1
ATOM 8565 N N . MET C 1 131 ? 137.183 62.566 114.407 1.00 73.66 167 MET C N 1
ATOM 8566 C CA . MET C 1 131 ? 136.524 63.705 115.053 1.00 72.98 167 MET C CA 1
ATOM 8567 C C . MET C 1 131 ? 135.745 63.268 116.294 1.00 72.68 167 MET C C 1
ATOM 8568 O O . MET C 1 131 ? 135.756 63.964 117.310 1.00 74.83 167 MET C O 1
ATOM 8573 N N . GLU C 1 132 ? 135.062 62.127 116.203 1.00 70.90 168 GLU C N 1
ATOM 8574 C CA . GLU C 1 132 ? 134.273 61.601 117.320 1.00 69.87 168 GLU C CA 1
ATOM 8575 C C . GLU C 1 132 ? 135.138 61.192 118.509 1.00 71.45 168 GLU C C 1
ATOM 8576 O O . GLU C 1 132 ? 134.769 61.441 119.655 1.00 71.85 168 GLU C O 1
ATOM 8582 N N . GLU C 1 133 ? 136.282 60.572 118.240 1.00 72.96 169 GLU C N 1
ATOM 8583 C CA . GLU C 1 133 ? 137.206 60.177 119.305 1.00 75.68 169 GLU C CA 1
ATOM 8584 C C . GLU C 1 133 ? 137.800 61.388 120.021 1.00 77.38 169 GLU C C 1
ATOM 8585 O O . GLU C 1 133 ? 138.069 61.330 121.221 1.00 79.58 169 GLU C O 1
ATOM 8591 N N . ALA C 1 134 ? 137.978 62.487 119.289 1.00 77.39 170 ALA C N 1
ATOM 8592 C CA . ALA C 1 134 ? 138.532 63.719 119.855 1.00 78.56 170 ALA C CA 1
ATOM 8593 C C . ALA C 1 134 ? 137.529 64.490 120.725 1.00 78.03 170 ALA C C 1
ATOM 8594 O O . ALA C 1 134 ? 137.919 65.400 121.454 1.00 78.83 170 ALA C O 1
ATOM 8596 N N . PHE C 1 135 ? 136.245 64.146 120.631 1.00 77.56 171 PHE C N 1
ATOM 8597 C CA . PHE C 1 135 ? 135.225 64.699 121.520 1.00 78.89 171 PHE C CA 1
ATOM 8598 C C . PHE C 1 135 ? 135.616 64.407 122.962 1.00 82.82 171 PHE C C 1
ATOM 8599 O O . PHE C 1 135 ? 135.957 63.270 123.290 1.00 82.85 171 PHE C O 1
ATOM 8607 N N . GLN C 1 136 ? 135.557 65.428 123.816 1.00 85.53 172 GLN C N 1
ATOM 8608 C CA . GLN C 1 136 ? 136.068 65.319 125.188 1.00 89.70 172 GLN C CA 1
ATOM 8609 C C . GLN C 1 136 ? 134.980 65.077 126.241 1.00 90.90 172 GLN C C 1
ATOM 8610 O O . GLN C 1 136 ? 135.297 64.779 127.394 1.00 93.77 172 GLN C O 1
ATOM 8616 N N . GLY C 1 137 ? 133.711 65.191 125.850 1.00 89.91 173 GLY C N 1
ATOM 8617 C CA . GLY C 1 137 ? 132.591 64.997 126.774 1.00 90.81 173 GLY C CA 1
ATOM 8618 C C . GLY C 1 137 ? 132.467 63.591 127.344 1.00 93.82 173 GLY C C 1
ATOM 8619 O O . GLY C 1 137 ? 133.266 62.706 127.016 1.00 95.68 173 GLY C O 1
ATOM 8620 N N . PRO C 1 138 ? 131.448 63.371 128.196 1.00 95.59 174 PRO C N 1
ATOM 8621 C CA . PRO C 1 138 ? 131.314 62.121 128.959 1.00 96.57 174 PRO C CA 1
ATOM 8622 C C . PRO C 1 138 ? 130.991 60.882 128.112 1.00 94.00 174 PRO C C 1
ATOM 8623 O O . PRO C 1 138 ? 131.618 59.835 128.298 1.00 94.76 174 PRO C O 1
ATOM 8627 N N . GLU C 1 139 ? 130.039 61.012 127.188 1.00 90.22 175 GLU C N 1
ATOM 8628 C CA . GLU C 1 139 ? 129.510 59.871 126.430 1.00 88.96 175 GLU C CA 1
ATOM 8629 C C . GLU C 1 139 ? 130.361 59.579 125.177 1.00 88.00 175 GLU C C 1
ATOM 8630 O O . GLU C 1 139 ? 131.094 60.438 124.685 1.00 86.72 175 GLU C O 1
ATOM 8636 N N . LYS C 1 140 ? 130.300 58.337 124.708 1.00 87.99 176 LYS C N 1
ATOM 8637 C CA . LYS C 1 140 ? 131.135 57.858 123.601 1.00 87.70 176 LYS C CA 1
ATOM 8638 C C . LYS C 1 140 ? 130.321 57.775 122.316 1.00 82.35 176 LYS C C 1
ATOM 8639 O O . LYS C 1 140 ? 129.092 57.826 122.352 1.00 81.20 176 LYS C O 1
ATOM 8645 N N . GLY C 1 141 ? 131.014 57.625 121.189 1.00 77.57 177 GLY C N 1
ATOM 8646 C CA . GLY C 1 141 ? 130.371 57.593 119.879 1.00 72.74 177 GLY C CA 1
ATOM 8647 C C . GLY C 1 141 ? 130.169 58.993 119.338 1.00 69.17 177 GLY C C 1
ATOM 8648 O O . GLY C 1 141 ? 131.040 59.851 119.478 1.00 69.15 177 GLY C O 1
ATOM 8649 N N . GLY C 1 142 ? 129.015 59.224 118.716 1.00 65.90 178 GLY C N 1
ATOM 8650 C CA . GLY C 1 142 ? 128.685 60.535 118.152 1.00 63.56 178 GLY C CA 1
ATOM 8651 C C . GLY C 1 142 ? 127.482 60.505 117.226 1.00 59.70 178 GLY C C 1
ATOM 8652 O O . GLY C 1 142 ? 127.234 59.504 116.552 1.00 59.16 178 GLY C O 1
ATOM 8653 N N . ASN C 1 143 ? 126.734 61.604 117.200 1.00 57.29 179 ASN C N 1
ATOM 8654 C CA . ASN C 1 143 ? 125.588 61.749 116.306 1.00 54.78 179 ASN C CA 1
ATOM 8655 C C . ASN C 1 143 ? 126.032 62.331 114.971 1.00 54.78 179 ASN C C 1
ATOM 8656 O O . ASN C 1 143 ? 126.855 63.240 114.936 1.00 55.76 179 ASN C O 1
ATOM 8661 N N . ARG C 1 144 ? 125.478 61.815 113.877 1.00 53.82 180 ARG C N 1
ATOM 8662 C CA . ARG C 1 144 ? 125.918 62.196 112.535 1.00 53.64 180 ARG C CA 1
ATOM 8663 C C . ARG C 1 144 ? 124.763 62.743 111.703 1.00 51.79 180 ARG C C 1
ATOM 8664 O O . ARG C 1 144 ? 123.780 62.043 111.476 1.00 51.66 180 ARG C O 1
ATOM 8672 N N . LEU C 1 145 ? 124.884 63.994 111.258 1.00 51.19 181 LEU C N 1
ATOM 8673 C CA . LEU C 1 145 ? 123.907 64.605 110.348 1.00 49.25 181 LEU C CA 1
ATOM 8674 C C . LEU C 1 145 ? 124.536 64.757 108.967 1.00 49.66 181 LEU C C 1
ATOM 8675 O O . LEU C 1 145 ? 125.509 65.491 108.800 1.00 50.80 181 LEU C O 1
ATOM 8680 N N . PHE C 1 146 ? 123.986 64.054 107.983 1.00 48.95 182 PHE C N 1
ATOM 8681 C CA . PHE C 1 146 ? 124.470 64.144 106.610 1.00 49.26 182 PHE C CA 1
ATOM 8682 C C . PHE C 1 146 ? 123.563 65.080 105.817 1.00 48.20 182 PHE C C 1
ATOM 8683 O O . PHE C 1 146 ? 122.376 64.800 105.652 1.00 47.29 182 PHE C O 1
ATOM 8691 N N . TYR C 1 147 ? 124.117 66.203 105.358 1.00 48.96 183 TYR C N 1
ATOM 8692 C CA . TYR C 1 147 ? 123.388 67.144 104.503 1.00 48.25 183 TYR C CA 1
ATOM 8693 C C . TYR C 1 147 ? 123.760 66.878 103.048 1.00 48.75 183 TYR C C 1
ATOM 8694 O O . TYR C 1 147 ? 124.905 67.083 102.654 1.00 51.22 183 TYR C O 1
ATOM 8703 N N . LEU C 1 148 ? 122.793 66.426 102.254 1.00 47.93 184 LEU C N 1
ATOM 8704 C CA . LEU C 1 148 ? 123.039 66.113 100.849 1.00 48.81 184 LEU C CA 1
ATOM 8705 C C . LEU C 1 148 ? 122.703 67.308 99.963 1.00 48.81 184 LEU C C 1
ATOM 8706 O O . LEU C 1 148 ? 121.597 67.409 99.429 1.00 47.61 184 LEU C O 1
ATOM 8711 N N . ALA C 1 149 ? 123.668 68.215 99.821 1.00 49.88 185 ALA C N 1
ATOM 8712 C CA . ALA C 1 149 ? 123.533 69.380 98.947 1.00 50.10 185 ALA C CA 1
ATOM 8713 C C . ALA C 1 149 ? 124.086 69.045 97.562 1.00 51.05 185 ALA C C 1
ATOM 8714 O O . ALA C 1 149 ? 125.035 69.671 97.090 1.00 51.77 185 ALA C O 1
ATOM 8716 N N . LEU C 1 150 ? 123.463 68.062 96.915 1.00 51.37 186 LEU C N 1
ATOM 8717 C CA . LEU C 1 150 ? 123.968 67.466 95.680 1.00 52.69 186 LEU C CA 1
ATOM 8718 C C . LEU C 1 150 ? 122.884 67.432 94.606 1.00 52.40 186 LEU C C 1
ATOM 8719 O O . LEU C 1 150 ? 121.702 67.530 94.929 1.00 51.64 186 LEU C O 1
ATOM 8724 N N . PRO C 1 151 ? 123.277 67.279 93.324 1.00 54.16 187 PRO C N 1
ATOM 8725 C CA . PRO C 1 151 ? 122.274 67.110 92.265 1.00 53.48 187 PRO C CA 1
ATOM 8726 C C . PRO C 1 151 ? 121.529 65.775 92.368 1.00 53.47 187 PRO C C 1
ATOM 8727 O O . PRO C 1 151 ? 122.059 64.820 92.938 1.00 54.49 187 PRO C O 1
ATOM 8731 N N . PRO C 1 152 ? 120.309 65.701 91.810 1.00 53.80 188 PRO C N 1
ATOM 8732 C CA . PRO C 1 152 ? 119.526 64.454 91.843 1.00 53.59 188 PRO C CA 1
ATOM 8733 C C . PRO C 1 152 ? 120.182 63.250 91.151 1.00 54.58 188 PRO C C 1
ATOM 8734 O O . PRO C 1 152 ? 119.904 62.106 91.524 1.00 54.28 188 PRO C O 1
ATOM 8738 N N . SER C 1 153 ? 121.039 63.502 90.162 1.00 55.87 189 SER C N 1
ATOM 8739 C CA . SER C 1 153 ? 121.709 62.427 89.428 1.00 57.95 189 SER C CA 1
ATOM 8740 C C . SER C 1 153 ? 122.548 61.497 90.320 1.00 59.36 189 SER C C 1
ATOM 8741 O O . SER C 1 153 ? 122.595 60.293 90.078 1.00 62.97 189 SER C O 1
ATOM 8744 N N . VAL C 1 154 ? 123.197 62.047 91.345 1.00 58.56 190 VAL C N 1
ATOM 8745 C CA . VAL C 1 154 ? 124.067 61.251 92.229 1.00 58.45 190 VAL C CA 1
ATOM 8746 C C . VAL C 1 154 ? 123.397 60.794 93.531 1.00 56.69 190 VAL C C 1
ATOM 8747 O O . VAL C 1 154 ? 124.014 60.087 94.329 1.00 57.01 190 VAL C O 1
ATOM 8751 N N . PHE C 1 155 ? 122.146 61.192 93.740 1.00 55.45 191 PHE C N 1
ATOM 8752 C CA . PHE C 1 155 ? 121.474 61.010 95.030 1.00 55.38 191 PHE C CA 1
ATOM 8753 C C . PHE C 1 155 ? 121.490 59.581 95.578 1.00 57.56 191 PHE C C 1
ATOM 8754 O O . PHE C 1 155 ? 121.927 59.346 96.707 1.00 58.83 191 PHE C O 1
ATOM 8762 N N . VAL C 1 156 ? 121.006 58.633 94.782 1.00 58.73 192 VAL C N 1
ATOM 8763 C CA . VAL C 1 156 ? 120.836 57.254 95.250 1.00 59.25 192 VAL C CA 1
ATOM 8764 C C . VAL C 1 156 ? 122.180 56.592 95.560 1.00 60.35 192 VAL C C 1
ATOM 8765 O O . VAL C 1 156 ? 122.311 55.880 96.562 1.00 61.44 192 VAL C O 1
ATOM 8769 N N . GLY C 1 157 ? 123.166 56.826 94.697 1.00 59.92 193 GLY C N 1
ATOM 8770 C CA . GLY C 1 157 ? 124.514 56.306 94.897 1.00 60.66 193 GLY C CA 1
ATOM 8771 C C . GLY C 1 157 ? 125.136 56.768 96.201 1.00 61.05 193 GLY C C 1
ATOM 8772 O O . GLY C 1 157 ? 125.802 55.991 96.886 1.00 61.20 193 GLY C O 1
ATOM 8773 N N . VAL C 1 158 ? 124.904 58.033 96.550 1.00 60.25 194 VAL C N 1
ATOM 8774 C CA . VAL C 1 158 ? 125.414 58.600 97.798 1.00 59.63 194 VAL C CA 1
ATOM 8775 C C . VAL C 1 158 ? 124.701 57.997 99.001 1.00 58.81 194 VAL C C 1
ATOM 8776 O O . VAL C 1 158 ? 125.329 57.702 100.015 1.00 60.83 194 VAL C O 1
ATOM 8780 N N . CYS C 1 159 ? 123.390 57.825 98.888 1.00 57.34 195 CYS C N 1
ATOM 8781 C CA . CYS C 1 159 ? 122.611 57.184 99.941 1.00 56.59 195 CYS C CA 1
ATOM 8782 C C . CYS C 1 159 ? 123.069 55.739 100.183 1.00 57.48 195 CYS C C 1
ATOM 8783 O O . CYS C 1 159 ? 123.134 55.290 101.328 1.00 56.66 195 CYS C O 1
ATOM 8786 N N . ARG C 1 160 ? 123.392 55.023 99.109 1.00 58.41 196 ARG C N 1
ATOM 8787 C CA . ARG C 1 160 ? 123.865 53.642 99.224 1.00 60.37 196 ARG C CA 1
ATOM 8788 C C . ARG C 1 160 ? 125.225 53.560 99.894 1.00 60.13 196 ARG C C 1
ATOM 8789 O O . ARG C 1 160 ? 125.445 52.696 100.744 1.00 59.78 196 ARG C O 1
ATOM 8797 N N . GLY C 1 161 ? 126.127 54.458 99.507 1.00 59.35 197 GLY C N 1
ATOM 8798 C CA . GLY C 1 161 ? 127.461 54.514 100.093 1.00 59.98 197 GLY C CA 1
ATOM 8799 C C . GLY C 1 161 ? 127.440 54.847 101.574 1.00 59.32 197 GLY C C 1
ATOM 8800 O O . GLY C 1 161 ? 128.139 54.213 102.367 1.00 60.15 197 GLY C O 1
ATOM 8801 N N . LEU C 1 162 ? 126.632 55.840 101.943 1.00 57.51 198 LEU C N 1
ATOM 8802 C CA . LEU C 1 162 ? 126.475 56.242 103.343 1.00 56.92 198 LEU C CA 1
ATOM 8803 C C . LEU C 1 162 ? 125.873 55.122 104.187 1.00 56.71 198 LEU C C 1
ATOM 8804 O O . LEU C 1 162 ? 126.370 54.818 105.271 1.00 56.77 198 LEU C O 1
ATOM 8809 N N . SER C 1 163 ? 124.799 54.520 103.684 1.00 56.06 199 SER C N 1
ATOM 8810 C CA . SER C 1 163 ? 124.120 53.424 104.377 1.00 56.06 199 SER C CA 1
ATOM 8811 C C . SER C 1 163 ? 125.052 52.237 104.597 1.00 58.17 199 SER C C 1
ATOM 8812 O O . SER C 1 163 ? 125.074 51.641 105.674 1.00 58.53 199 SER C O 1
ATOM 8815 N N . LYS C 1 164 ? 125.832 51.917 103.571 1.00 59.51 200 LYS C N 1
ATOM 8816 C CA . LYS C 1 164 ? 126.699 50.750 103.587 1.00 61.31 200 LYS C CA 1
ATOM 8817 C C . LYS C 1 164 ? 127.915 50.937 104.493 1.00 61.96 200 LYS C C 1
ATOM 8818 O O . LYS C 1 164 ? 128.284 50.012 105.213 1.00 62.73 200 LYS C O 1
ATOM 8824 N N . GLY C 1 165 ? 128.532 52.118 104.464 1.00 61.47 201 GLY C N 1
ATOM 8825 C CA . GLY C 1 165 ? 129.850 52.292 105.084 1.00 62.77 201 GLY C CA 1
ATOM 8826 C C . GLY C 1 165 ? 130.122 53.521 105.932 1.00 62.60 201 GLY C C 1
ATOM 8827 O O . GLY C 1 165 ? 131.276 53.782 106.254 1.00 63.82 201 GLY C O 1
ATOM 8828 N N . ALA C 1 166 ? 129.091 54.276 106.305 1.00 62.28 202 ALA C N 1
ATOM 8829 C CA . ALA C 1 166 ? 129.289 55.471 107.137 1.00 63.28 202 ALA C CA 1
ATOM 8830 C C . ALA C 1 166 ? 128.183 55.697 108.179 1.00 62.77 202 ALA C C 1
ATOM 8831 O O . ALA C 1 166 ? 127.920 56.830 108.578 1.00 60.70 202 ALA C O 1
ATOM 8833 N N . MET C 1 167 ? 127.557 54.615 108.632 1.00 65.48 203 MET C N 1
ATOM 8834 C CA . MET C 1 167 ? 126.519 54.695 109.654 1.00 66.22 203 MET C CA 1
ATOM 8835 C C . MET C 1 167 ? 127.115 54.478 111.042 1.00 69.85 203 MET C C 1
ATOM 8836 O O . MET C 1 167 ? 127.972 53.613 111.240 1.00 70.81 203 MET C O 1
ATOM 8841 N N . GLN C 1 168 ? 126.668 55.288 111.993 1.00 70.70 204 GLN C N 1
ATOM 8842 C CA . GLN C 1 168 ? 126.897 55.022 113.402 1.00 70.88 204 GLN C CA 1
ATOM 8843 C C . GLN C 1 168 ? 125.960 53.889 113.800 1.00 72.59 204 GLN C C 1
ATOM 8844 O O . GLN C 1 168 ? 124.839 53.806 113.282 1.00 71.45 204 GLN C O 1
ATOM 8850 N N . LYS C 1 169 ? 126.416 53.023 114.705 1.00 76.17 205 LYS C N 1
ATOM 8851 C CA . LYS C 1 169 ? 125.542 52.003 115.299 1.00 79.56 205 LYS C CA 1
ATOM 8852 C C . LYS C 1 169 ? 124.561 52.717 116.228 1.00 82.90 205 LYS C C 1
ATOM 8853 O O . LYS C 1 169 ? 124.954 53.656 116.920 1.00 84.68 205 LYS C O 1
ATOM 8859 N N . PRO C 1 170 ? 123.293 52.256 116.279 1.00 85.92 206 PRO C N 1
ATOM 8860 C CA . PRO C 1 170 ? 122.261 52.949 117.073 1.00 85.78 206 PRO C CA 1
ATOM 8861 C C . PRO C 1 170 ? 122.637 53.217 118.537 1.00 85.49 206 PRO C C 1
ATOM 8862 O O . PRO C 1 170 ? 122.192 54.214 119.109 1.00 85.12 206 PRO C O 1
ATOM 8866 N N . GLU C 1 171 ? 123.464 52.352 119.120 1.00 84.52 207 GLU C N 1
ATOM 8867 C CA . GLU C 1 171 ? 123.833 52.465 120.534 1.00 84.35 207 GLU C CA 1
ATOM 8868 C C . GLU C 1 171 ? 124.749 53.670 120.768 1.00 81.34 207 GLU C C 1
ATOM 8869 O O . GLU C 1 171 ? 124.737 54.260 121.848 1.00 80.88 207 GLU C O 1
ATOM 8875 N N . LEU C 1 172 ? 125.533 54.028 119.750 1.00 77.25 208 LEU C N 1
ATOM 8876 C CA . LEU C 1 172 ? 126.526 55.097 119.858 1.00 74.27 208 LEU C CA 1
ATOM 8877 C C . LEU C 1 172 ? 126.077 56.452 119.291 1.00 70.39 208 LEU C C 1
ATOM 8878 O O . LEU C 1 172 ? 126.839 57.418 119.340 1.00 71.05 208 LEU C O 1
ATOM 8883 N N . GLY C 1 173 ? 124.853 56.531 118.770 1.00 65.48 209 GLY C N 1
ATOM 8884 C CA . GLY C 1 173 ? 124.311 57.793 118.263 1.00 62.03 209 GLY C CA 1
ATOM 8885 C C . GLY C 1 173 ? 123.368 57.592 117.096 1.00 59.07 209 GLY C C 1
ATOM 8886 O O . GLY C 1 173 ? 123.271 56.495 116.552 1.00 59.99 209 GLY C O 1
ATOM 8887 N N . TRP C 1 174 ? 122.674 58.658 116.708 1.00 56.29 210 TRP C N 1
ATOM 8888 C CA . TRP C 1 174 ? 121.739 58.599 115.580 1.00 54.11 210 TRP C CA 1
ATOM 8889 C C . TRP C 1 174 ? 122.376 59.053 114.274 1.00 54.44 210 TRP C C 1
ATOM 8890 O O . TRP C 1 174 ? 123.431 59.691 114.271 1.00 55.58 210 TRP C O 1
ATOM 8901 N N . VAL C 1 175 ? 121.726 58.701 113.168 1.00 53.91 211 VAL C N 1
ATOM 8902 C CA . VAL C 1 175 ? 122.082 59.215 111.853 1.00 54.04 211 VAL C CA 1
ATOM 8903 C C . VAL C 1 175 ? 120.848 59.853 111.229 1.00 53.02 211 VAL C C 1
ATOM 8904 O O . VAL C 1 175 ? 119.776 59.249 111.211 1.00 52.31 211 VAL C O 1
ATOM 8908 N N . ARG C 1 176 ? 121.003 61.074 110.723 1.00 53.06 212 ARG C N 1
ATOM 8909 C CA . ARG C 1 176 ? 119.919 61.773 110.046 1.00 52.10 212 ARG C CA 1
ATOM 8910 C C . ARG C 1 176 ? 120.379 62.308 108.696 1.00 52.16 212 ARG C C 1
ATOM 8911 O O . ARG C 1 176 ? 121.502 62.793 108.561 1.00 53.28 212 ARG C O 1
ATOM 8919 N N . LEU C 1 177 ? 119.495 62.202 107.705 1.00 52.02 213 LEU C N 1
ATOM 8920 C CA . LEU C 1 177 ? 119.767 62.614 106.328 1.00 51.81 213 LEU C CA 1
ATOM 8921 C C . LEU C 1 177 ? 118.896 63.803 105.960 1.00 49.99 213 LEU C C 1
ATOM 8922 O O . LEU C 1 177 ? 117.671 63.694 105.951 1.00 49.99 213 LEU C O 1
ATOM 8927 N N . ILE C 1 178 ? 119.519 64.937 105.659 1.00 48.70 214 ILE C N 1
ATOM 8928 C CA . ILE C 1 178 ? 118.796 66.066 105.082 1.00 46.91 214 ILE C CA 1
ATOM 8929 C C . ILE C 1 178 ? 118.957 65.997 103.565 1.00 47.04 214 ILE C C 1
ATOM 8930 O O . ILE C 1 178 ? 120.075 65.984 103.052 1.00 46.97 214 ILE C O 1
ATOM 8935 N N . VAL C 1 179 ? 117.829 65.939 102.859 1.00 46.60 215 VAL C N 1
ATOM 8936 C CA . VAL C 1 179 ? 117.822 65.759 101.408 1.00 46.66 215 VAL C CA 1
ATOM 8937 C C . VAL C 1 179 ? 117.003 66.867 100.740 1.00 45.89 215 VAL C C 1
ATOM 8938 O O . VAL C 1 179 ? 116.023 67.351 101.306 1.00 45.37 215 VAL C O 1
ATOM 8942 N N . GLU C 1 180 ? 117.411 67.256 99.535 1.00 46.67 216 GLU C N 1
ATOM 8943 C CA . GLU C 1 180 ? 116.817 68.394 98.832 1.00 47.02 216 GLU C CA 1
ATOM 8944 C C . GLU C 1 180 ? 116.035 67.972 97.592 1.00 46.93 216 GLU C C 1
ATOM 8945 O O . GLU C 1 180 ? 116.271 66.897 97.034 1.00 47.11 216 GLU C O 1
ATOM 8951 N N . LYS C 1 181 ? 115.115 68.837 97.164 1.00 47.10 217 LYS C N 1
ATOM 8952 C CA . LYS C 1 181 ? 114.346 68.622 95.940 1.00 48.04 217 LYS C CA 1
ATOM 8953 C C . LYS C 1 181 ? 115.259 68.879 94.734 1.00 48.92 217 LYS C C 1
ATOM 8954 O O . LYS C 1 181 ? 116.295 69.510 94.889 1.00 50.46 217 LYS C O 1
ATOM 8960 N N . PRO C 1 182 ? 114.911 68.404 93.538 1.00 49.39 218 PRO C N 1
ATOM 8961 C CA . PRO C 1 182 ? 113.657 67.713 93.230 1.00 48.67 218 PRO C CA 1
ATOM 8962 C C . PRO C 1 182 ? 113.594 66.280 93.748 1.00 48.49 218 PRO C C 1
ATOM 8963 O O . PRO C 1 182 ? 114.617 65.600 93.813 1.00 49.26 218 PRO C O 1
ATOM 8967 N N . PHE C 1 183 ? 112.396 65.836 94.115 1.00 47.36 219 PHE C N 1
ATOM 8968 C CA . PHE C 1 183 ? 112.157 64.438 94.471 1.00 46.64 219 PHE C CA 1
ATOM 8969 C C . PHE C 1 183 ? 111.371 63.802 93.338 1.00 47.04 219 PHE C C 1
ATOM 8970 O O . PHE C 1 183 ? 110.149 63.653 93.416 1.00 47.39 219 PHE C O 1
ATOM 8978 N N . GLY C 1 184 ? 112.083 63.438 92.278 1.00 48.12 220 GLY C N 1
ATOM 8979 C CA . GLY C 1 184 ? 111.451 63.001 91.042 1.00 48.96 220 GLY C CA 1
ATOM 8980 C C . GLY C 1 184 ? 110.839 64.169 90.283 1.00 48.53 220 GLY C C 1
ATOM 8981 O O . GLY C 1 184 ? 111.017 65.331 90.653 1.00 47.54 220 GLY C O 1
ATOM 8982 N N . ARG C 1 185 ? 110.123 63.847 89.210 1.00 48.94 221 ARG C N 1
ATOM 8983 C CA . ARG C 1 185 ? 109.426 64.850 88.392 1.00 48.59 221 ARG C CA 1
ATOM 8984 C C . ARG C 1 185 ? 107.944 64.517 88.160 1.00 46.88 221 ARG C C 1
ATOM 8985 O O . ARG C 1 185 ? 107.241 65.274 87.495 1.00 47.86 221 ARG C O 1
ATOM 8993 N N . ASP C 1 186 ? 107.477 63.401 88.720 1.00 46.27 222 ASP C N 1
ATOM 8994 C CA . ASP C 1 186 ? 106.061 63.037 88.711 1.00 45.29 222 ASP C CA 1
ATOM 8995 C C . ASP C 1 186 ? 105.813 61.936 89.752 1.00 45.13 222 ASP C C 1
ATOM 8996 O O . ASP C 1 186 ? 106.724 61.574 90.492 1.00 44.22 222 ASP C O 1
ATOM 9001 N N . THR C 1 187 ? 104.591 61.413 89.819 1.00 45.51 223 THR C N 1
ATOM 9002 C CA . THR C 1 187 ? 104.247 60.377 90.795 1.00 46.76 223 THR C CA 1
ATOM 9003 C C . THR C 1 187 ? 105.133 59.142 90.670 1.00 48.34 223 THR C C 1
ATOM 9004 O O . THR C 1 187 ? 105.639 58.638 91.666 1.00 45.65 223 THR C O 1
ATOM 9008 N N . GLU C 1 188 ? 105.310 58.664 89.443 1.00 53.19 224 GLU C N 1
ATOM 9009 C CA . GLU C 1 188 ? 106.051 57.435 89.184 1.00 56.19 224 GLU C CA 1
ATOM 9010 C C . GLU C 1 188 ? 107.536 57.551 89.511 1.00 54.27 224 GLU C C 1
ATOM 9011 O O . GLU C 1 188 ? 108.077 56.716 90.234 1.00 54.69 224 GLU C O 1
ATOM 9017 N N . THR C 1 189 ? 108.190 58.581 88.980 1.00 51.20 225 THR C N 1
ATOM 9018 C CA . THR C 1 189 ? 109.620 58.778 89.211 1.00 50.16 225 THR C CA 1
ATOM 9019 C C . THR C 1 189 ? 109.930 58.994 90.690 1.00 48.86 225 THR C C 1
ATOM 9020 O O . THR C 1 189 ? 110.940 58.509 91.186 1.00 48.67 225 THR C O 1
ATOM 9024 N N . SER C 1 190 ? 109.053 59.716 91.383 1.00 48.04 226 SER C N 1
ATOM 9025 C CA . SER C 1 190 ? 109.216 59.985 92.810 1.00 46.95 226 SER C CA 1
ATOM 9026 C C . SER C 1 190 ? 109.022 58.720 93.653 1.00 48.56 226 SER C C 1
ATOM 9027 O O . SER C 1 190 ? 109.707 58.529 94.654 1.00 48.28 226 SER C O 1
ATOM 9030 N N . GLU C 1 191 ? 108.094 57.860 93.243 1.00 51.90 227 GLU C N 1
ATOM 9031 C CA . GLU C 1 191 ? 107.840 56.601 93.944 1.00 55.73 227 GLU C CA 1
ATOM 9032 C C . GLU C 1 191 ? 109.015 55.631 93.824 1.00 56.62 227 GLU C C 1
ATOM 9033 O O . GLU C 1 191 ? 109.373 54.973 94.801 1.00 55.92 227 GLU C O 1
ATOM 9039 N N . GLN C 1 192 ? 109.587 55.526 92.625 1.00 57.52 228 GLN C N 1
ATOM 9040 C CA . GLN C 1 192 ? 110.789 54.716 92.405 1.00 59.49 228 GLN C CA 1
ATOM 9041 C C . GLN C 1 192 ? 111.905 55.166 93.332 1.00 56.68 228 GLN C C 1
ATOM 9042 O O . GLN C 1 192 ? 112.523 54.347 94.003 1.00 54.96 228 GLN C O 1
ATOM 9048 N N . LEU C 1 193 ? 112.134 56.478 93.372 1.00 54.11 229 LEU C N 1
ATOM 9049 C CA . LEU C 1 193 ? 113.159 57.081 94.226 1.00 52.41 229 LEU C CA 1
ATOM 9050 C C . LEU C 1 193 ? 112.971 56.729 95.703 1.00 51.57 229 LEU C C 1
ATOM 9051 O O . LEU C 1 193 ? 113.930 56.380 96.385 1.00 51.33 229 LEU C O 1
ATOM 9056 N N . SER C 1 194 ? 111.737 56.821 96.189 1.00 50.83 230 SER C N 1
ATOM 9057 C CA . SER C 1 194 ? 111.420 56.456 97.573 1.00 51.39 230 SER C CA 1
ATOM 9058 C C . SER C 1 194 ? 111.655 54.970 97.852 1.00 52.61 230 SER C C 1
ATOM 9059 O O . SER C 1 194 ? 112.134 54.605 98.927 1.00 51.80 230 SER C O 1
ATOM 9062 N N . ASN C 1 195 ? 111.320 54.120 96.884 1.00 54.14 231 ASN C N 1
ATOM 9063 C CA . ASN C 1 195 ? 111.546 52.680 97.012 1.00 55.90 231 ASN C CA 1
ATOM 9064 C C . ASN C 1 195 ? 113.023 52.298 97.071 1.00 56.72 231 ASN C C 1
ATOM 9065 O O . ASN C 1 195 ? 113.371 51.274 97.661 1.00 57.51 231 ASN C O 1
ATOM 9070 N N . GLN C 1 196 ? 113.887 53.113 96.469 1.00 57.24 232 GLN C N 1
ATOM 9071 C CA . GLN C 1 196 ? 115.331 52.865 96.522 1.00 59.24 232 GLN C CA 1
ATOM 9072 C C . GLN C 1 196 ? 115.900 53.259 97.877 1.00 57.42 232 GLN C C 1
ATOM 9073 O O . GLN C 1 196 ? 116.906 52.713 98.311 1.00 57.47 232 GLN C O 1
ATOM 9079 N N . LEU C 1 197 ? 115.245 54.211 98.531 1.00 56.34 233 LEU C N 1
ATOM 9080 C CA . LEU C 1 197 ? 115.667 54.701 99.837 1.00 56.24 233 LEU C CA 1
ATOM 9081 C C . LEU C 1 197 ? 115.187 53.789 100.968 1.00 57.56 233 LEU C C 1
ATOM 9082 O O . LEU C 1 197 ? 115.822 53.714 102.019 1.00 57.01 233 LEU C O 1
ATOM 9087 N N . LYS C 1 198 ? 114.064 53.106 100.738 1.00 59.20 234 LYS C N 1
ATOM 9088 C CA . LYS C 1 198 ? 113.402 52.260 101.746 1.00 60.32 234 LYS C CA 1
ATOM 9089 C C . LYS C 1 198 ? 114.350 51.303 102.500 1.00 60.49 234 LYS C C 1
ATOM 9090 O O . LYS C 1 198 ? 114.372 51.310 103.729 1.00 60.96 234 LYS C O 1
ATOM 9096 N N . PRO C 1 199 ? 115.134 50.484 101.772 1.00 59.57 235 PRO C N 1
ATOM 9097 C CA . PRO C 1 199 ? 116.043 49.560 102.460 1.00 60.75 235 PRO C CA 1
ATOM 9098 C C . PRO C 1 199 ? 117.314 50.196 103.043 1.00 60.73 235 PRO C C 1
ATOM 9099 O O . PRO C 1 199 ? 118.009 49.547 103.826 1.00 61.26 235 PRO C O 1
ATOM 9103 N N . LEU C 1 200 ? 117.619 51.437 102.664 1.00 59.07 236 LEU C N 1
ATOM 9104 C CA . LEU C 1 200 ? 118.849 52.111 103.101 1.00 58.85 236 LEU C CA 1
ATOM 9105 C C . LEU C 1 200 ? 118.682 52.856 104.428 1.00 57.81 236 LEU C C 1
ATOM 9106 O O . LEU C 1 200 ? 119.588 52.852 105.260 1.00 55.82 236 LEU C O 1
ATOM 9111 N N . PHE C 1 201 ? 117.530 53.506 104.604 1.00 57.83 237 PHE C N 1
ATOM 9112 C CA . PHE C 1 201 ? 117.252 54.322 105.789 1.00 57.19 237 PHE C CA 1
ATOM 9113 C C . PHE C 1 201 ? 115.816 54.155 106.254 1.00 57.47 237 PHE C C 1
ATOM 9114 O O . PHE C 1 201 ? 114.920 53.906 105.445 1.00 55.71 237 PHE C O 1
ATOM 9122 N N . ASN C 1 202 ? 115.603 54.309 107.559 1.00 59.75 238 ASN C N 1
ATOM 9123 C CA . ASN C 1 202 ? 114.257 54.411 108.115 1.00 61.10 238 ASN C CA 1
ATOM 9124 C C . ASN C 1 202 ? 113.688 55.774 107.784 1.00 58.72 238 ASN C C 1
ATOM 9125 O O . ASN C 1 202 ? 114.435 56.734 107.594 1.00 58.92 238 ASN C O 1
ATOM 9130 N N . GLU C 1 203 ? 112.366 55.861 107.729 1.00 55.39 239 GLU C N 1
ATOM 9131 C CA . GLU C 1 203 ? 111.703 57.132 107.465 1.00 53.77 239 GLU C CA 1
ATOM 9132 C C . GLU C 1 203 ? 111.987 58.155 108.576 1.00 53.37 239 GLU C C 1
ATOM 9133 O O . GLU C 1 203 ? 112.029 59.355 108.308 1.00 51.37 239 GLU C O 1
ATOM 9139 N N . ARG C 1 204 ? 112.182 57.673 109.807 1.00 54.87 240 ARG C N 1
ATOM 9140 C CA . ARG C 1 204 ? 112.622 58.523 110.934 1.00 55.67 240 ARG C CA 1
ATOM 9141 C C . ARG C 1 204 ? 113.912 59.268 110.647 1.00 53.28 240 ARG C C 1
ATOM 9142 O O . ARG C 1 204 ? 114.102 60.382 111.123 1.00 50.28 240 ARG C O 1
ATOM 9150 N N . GLN C 1 205 ? 114.818 58.613 109.928 1.00 52.34 241 GLN C N 1
ATOM 9151 C CA . GLN C 1 205 ? 116.144 59.161 109.672 1.00 52.36 241 GLN C CA 1
ATOM 9152 C C . GLN C 1 205 ? 116.178 60.155 108.517 1.00 50.44 241 GLN C C 1
ATOM 9153 O O . GLN C 1 205 ? 117.116 60.937 108.412 1.00 50.24 241 GLN C O 1
ATOM 9159 N N . VAL C 1 206 ? 115.170 60.120 107.650 1.00 49.20 242 VAL C N 1
ATOM 9160 C CA . VAL C 1 206 ? 115.142 60.986 106.473 1.00 48.47 242 VAL C CA 1
ATOM 9161 C C . VAL C 1 206 ? 114.386 62.287 106.749 1.00 46.77 242 VAL C C 1
ATOM 9162 O O . VAL C 1 206 ? 113.257 62.276 107.240 1.00 44.94 242 VAL C O 1
ATOM 9166 N N . PHE C 1 207 ? 115.029 63.402 106.412 1.00 46.52 243 PHE C N 1
ATOM 9167 C CA . PHE C 1 207 ? 114.476 64.735 106.604 1.00 45.22 243 PHE C CA 1
ATOM 9168 C C . PHE C 1 207 ? 114.434 65.460 105.260 1.00 44.35 243 PHE C C 1
ATOM 9169 O O . PHE C 1 207 ? 115.390 66.134 104.878 1.00 44.53 243 PHE C O 1
ATOM 9177 N N . ARG C 1 208 ? 113.322 65.310 104.542 1.00 42.94 244 ARG C N 1
ATOM 9178 C CA . ARG C 1 208 ? 113.160 65.948 103.233 1.00 42.49 244 ARG C CA 1
ATOM 9179 C C . ARG C 1 208 ? 112.832 67.431 103.378 1.00 41.45 244 ARG C C 1
ATOM 9180 O O . ARG C 1 208 ? 111.817 67.795 103.977 1.00 39.76 244 ARG C O 1
ATOM 9188 N N . ILE C 1 209 ? 113.701 68.277 102.828 1.00 41.80 245 ILE C N 1
ATOM 9189 C CA . ILE C 1 209 ? 113.544 69.726 102.939 1.00 41.65 245 ILE C CA 1
ATOM 9190 C C . ILE C 1 209 ? 112.479 70.246 101.987 1.00 40.50 245 ILE C C 1
ATOM 9191 O O . ILE C 1 209 ? 112.473 69.901 100.807 1.00 40.51 245 ILE C O 1
ATOM 9196 N N . ASP C 1 210 ? 111.568 71.049 102.528 1.00 39.82 246 ASP C N 1
ATOM 9197 C CA . ASP C 1 210 ? 110.833 72.042 101.752 1.00 39.38 246 ASP C CA 1
ATOM 9198 C C . ASP C 1 210 ? 111.026 73.344 102.511 1.00 39.30 246 ASP C C 1
ATOM 9199 O O . ASP C 1 210 ? 110.390 73.565 103.545 1.00 38.71 246 ASP C O 1
ATOM 9204 N N . HIS C 1 211 ? 111.911 74.199 102.006 1.00 39.01 247 HIS C N 1
ATOM 9205 C CA . HIS C 1 211 ? 112.443 75.282 102.828 1.00 39.09 247 HIS C CA 1
ATOM 9206 C C . HIS C 1 211 ? 111.408 76.361 103.172 1.00 39.35 247 HIS C C 1
ATOM 9207 O O . HIS C 1 211 ? 111.636 77.158 104.075 1.00 40.13 247 HIS C O 1
ATOM 9214 N N . TYR C 1 212 ? 110.268 76.374 102.481 1.00 38.94 248 TYR C N 1
ATOM 9215 C CA . TYR C 1 212 ? 109.171 77.287 102.833 1.00 38.48 248 TYR C CA 1
ATOM 9216 C C . TYR C 1 212 ? 108.601 77.012 104.228 1.00 37.61 248 TYR C C 1
ATOM 9217 O O . TYR C 1 212 ? 108.096 77.927 104.884 1.00 36.90 248 TYR C O 1
ATOM 9226 N N . LEU C 1 213 ? 108.715 75.767 104.689 1.00 36.93 249 LEU C N 1
ATOM 9227 C CA . LEU C 1 213 ? 108.294 75.399 106.044 1.00 35.44 249 LEU C CA 1
ATOM 9228 C C . LEU C 1 213 ? 109.201 75.961 107.151 1.00 35.70 249 LEU C C 1
ATOM 9229 O O . LEU C 1 213 ? 108.911 75.776 108.330 1.00 35.35 249 LEU C O 1
ATOM 9234 N N . GLY C 1 214 ? 110.299 76.624 106.783 1.00 36.86 250 GLY C N 1
ATOM 9235 C CA . GLY C 1 214 ? 111.154 77.321 107.752 1.00 37.94 250 GLY C CA 1
ATOM 9236 C C . GLY C 1 214 ? 110.897 78.821 107.831 1.00 37.78 250 GLY C C 1
ATOM 9237 O O . GLY C 1 214 ? 111.531 79.516 108.634 1.00 38.57 250 GLY C O 1
ATOM 9238 N N . LYS C 1 215 ? 109.972 79.321 107.006 1.00 37.22 251 LYS C N 1
ATOM 9239 C CA . LYS C 1 215 ? 109.649 80.748 106.965 1.00 38.03 251 LYS C CA 1
ATOM 9240 C C . LYS C 1 215 ? 108.672 81.118 108.074 1.00 38.14 251 LYS C C 1
ATOM 9241 O O . LYS C 1 215 ? 107.693 80.413 108.303 1.00 38.33 251 LYS C O 1
ATOM 9247 N N . GLU C 1 216 ? 108.934 82.240 108.738 1.00 39.33 252 GLU C N 1
ATOM 9248 C CA . GLU C 1 216 ? 108.176 82.663 109.921 1.00 39.68 252 GLU C CA 1
ATOM 9249 C C . GLU C 1 216 ? 106.655 82.544 109.766 1.00 38.62 252 GLU C C 1
ATOM 9250 O O . GLU C 1 216 ? 105.994 81.909 110.590 1.00 37.79 252 GLU C O 1
ATOM 9256 N N . MET C 1 217 ? 106.109 83.156 108.718 1.00 37.95 253 MET C N 1
ATOM 9257 C CA . MET C 1 217 ? 104.657 83.251 108.563 1.00 37.53 253 MET C CA 1
ATOM 9258 C C . MET C 1 217 ? 104.024 81.934 108.125 1.00 36.73 253 MET C C 1
ATOM 9259 O O . MET C 1 217 ? 102.829 81.730 108.335 1.00 36.32 253 MET C O 1
ATOM 9264 N N . VAL C 1 218 ? 104.817 81.041 107.536 1.00 36.88 254 VAL C N 1
ATOM 9265 C CA . VAL C 1 218 ? 104.340 79.697 107.204 1.00 36.19 254 VAL C CA 1
ATOM 9266 C C . VAL C 1 218 ? 104.296 78.843 108.474 1.00 36.57 254 VAL C C 1
ATOM 9267 O O . VAL C 1 218 ? 103.334 78.100 108.685 1.00 35.01 254 VAL C O 1
ATOM 9271 N N . GLN C 1 219 ? 105.330 78.962 109.311 1.00 38.14 255 GLN C N 1
ATOM 9272 C CA . GLN C 1 219 ? 105.362 78.298 110.625 1.00 40.09 255 GLN C CA 1
ATOM 9273 C C . GLN C 1 219 ? 104.199 78.742 111.536 1.00 39.46 255 GLN C C 1
ATOM 9274 O O . GLN C 1 219 ? 103.758 77.985 112.403 1.00 39.16 255 GLN C O 1
ATOM 9280 N N . ASN C 1 220 ? 103.705 79.963 111.334 1.00 38.62 256 ASN C N 1
ATOM 9281 C CA . ASN C 1 220 ? 102.634 80.520 112.157 1.00 37.55 256 ASN C CA 1
ATOM 9282 C C . ASN C 1 220 ? 101.222 80.116 111.724 1.00 36.10 256 ASN C C 1
ATOM 9283 O O . ASN C 1 220 ? 100.251 80.403 112.433 1.00 35.86 256 ASN C O 1
ATOM 9288 N N . ILE C 1 221 ? 101.095 79.456 110.574 1.00 34.50 257 ILE C N 1
ATOM 9289 C CA . ILE C 1 221 ? 99.770 79.094 110.054 1.00 33.69 257 ILE C CA 1
ATOM 9290 C C . ILE C 1 221 ? 99.013 78.210 111.045 1.00 34.15 257 ILE C C 1
ATOM 9291 O O . ILE C 1 221 ? 97.859 78.483 111.388 1.00 35.17 257 ILE C O 1
ATOM 9296 N N . ILE C 1 222 ? 99.676 77.154 111.495 1.00 34.41 258 ILE C N 1
ATOM 9297 C CA . ILE C 1 222 ? 99.080 76.201 112.424 1.00 34.62 258 ILE C CA 1
ATOM 9298 C C . ILE C 1 222 ? 98.628 76.863 113.730 1.00 34.52 258 ILE C C 1
ATOM 9299 O O . ILE C 1 222 ? 97.562 76.535 114.248 1.00 35.40 258 ILE C O 1
ATOM 9304 N N . VAL C 1 223 ? 99.420 77.805 114.241 1.00 34.65 259 VAL C N 1
ATOM 9305 C CA . VAL C 1 223 ? 99.081 78.514 115.484 1.00 34.90 259 VAL C CA 1
ATOM 9306 C C . VAL C 1 223 ? 97.905 79.462 115.252 1.00 34.49 259 VAL C C 1
ATOM 9307 O O . VAL C 1 223 ? 96.983 79.545 116.065 1.00 36.73 259 VAL C O 1
ATOM 9311 N N . THR C 1 224 ? 97.945 80.176 114.133 1.00 33.24 260 THR C N 1
ATOM 9312 C CA . THR C 1 224 ? 96.877 81.096 113.763 1.00 32.85 260 THR C CA 1
ATOM 9313 C C . THR C 1 224 ? 95.517 80.396 113.688 1.00 32.45 260 THR C C 1
ATOM 9314 O O . THR C 1 224 ? 94.506 80.919 114.171 1.00 31.79 260 THR C O 1
ATOM 9318 N N . ARG C 1 225 ? 95.507 79.208 113.087 1.00 31.62 261 ARG C N 1
ATOM 9319 C CA . ARG C 1 225 ? 94.268 78.474 112.841 1.00 30.71 261 ARG C CA 1
ATOM 9320 C C . ARG C 1 225 ? 93.690 77.803 114.084 1.00 30.95 261 ARG C C 1
ATOM 9321 O O . ARG C 1 225 ? 92.480 77.869 114.319 1.00 31.14 261 ARG C O 1
ATOM 9329 N N . PHE C 1 226 ? 94.551 77.164 114.874 1.00 30.54 262 PHE C N 1
ATOM 9330 C CA . PHE C 1 226 ? 94.088 76.255 115.918 1.00 30.60 262 PHE C CA 1
ATOM 9331 C C . PHE C 1 226 ? 94.316 76.717 117.357 1.00 30.50 262 PHE C C 1
ATOM 9332 O O . PHE C 1 226 ? 93.936 76.012 118.287 1.00 30.90 262 PHE C O 1
ATOM 9340 N N . ALA C 1 227 ? 94.931 77.881 117.549 1.00 30.98 263 ALA C N 1
ATOM 9341 C CA . ALA C 1 227 ? 95.095 78.453 118.894 1.00 31.99 263 ALA C CA 1
ATOM 9342 C C . ALA C 1 227 ? 94.071 79.548 119.175 1.00 31.95 263 ALA C C 1
ATOM 9343 O O . ALA C 1 227 ? 93.982 80.045 120.296 1.00 32.82 263 ALA C O 1
ATOM 9345 N N . ASN C 1 228 ? 93.291 79.902 118.158 1.00 32.06 264 ASN C N 1
ATOM 9346 C CA . ASN C 1 228 ? 92.424 81.072 118.195 1.00 32.70 264 ASN C CA 1
ATOM 9347 C C . ASN C 1 228 ? 90.997 80.711 117.828 1.00 32.74 264 ASN C C 1
ATOM 9348 O O . ASN C 1 228 ? 90.741 80.236 116.723 1.00 32.08 264 ASN C O 1
ATOM 9353 N N . ARG C 1 229 ? 90.068 80.935 118.753 1.00 34.47 265 ARG C N 1
ATOM 9354 C CA . ARG C 1 229 ? 88.658 80.658 118.491 1.00 36.04 265 ARG C CA 1
ATOM 9355 C C . ARG C 1 229 ? 88.144 81.474 117.310 1.00 35.61 265 ARG C C 1
ATOM 9356 O O . ARG C 1 229 ? 87.373 80.971 116.490 1.00 35.66 265 ARG C O 1
ATOM 9364 N N . VAL C 1 230 ? 88.593 82.723 117.226 1.00 36.30 266 VAL C N 1
ATOM 9365 C CA . VAL C 1 230 ? 88.175 83.641 116.164 1.00 36.54 266 VAL C CA 1
ATOM 9366 C C . VAL C 1 230 ? 88.344 83.037 114.765 1.00 36.93 266 VAL C C 1
ATOM 9367 O O . VAL C 1 230 ? 87.433 83.136 113.944 1.00 38.71 266 VAL C O 1
ATOM 9371 N N . PHE C 1 231 ? 89.486 82.402 114.504 1.00 35.97 267 PHE C N 1
ATOM 9372 C CA . PHE C 1 231 ? 89.742 81.796 113.192 1.00 36.32 267 PHE C CA 1
ATOM 9373 C C . PHE C 1 231 ? 89.271 80.353 113.086 1.00 36.26 267 PHE C C 1
ATOM 9374 O O . PHE C 1 231 ? 88.934 79.893 111.998 1.00 36.53 267 PHE C O 1
ATOM 9382 N N . SER C 1 232 ? 89.247 79.642 114.208 1.00 36.30 268 SER C N 1
ATOM 9383 C CA . SER C 1 232 ? 88.729 78.281 114.239 1.00 35.98 268 SER C CA 1
ATOM 9384 C C . SER C 1 232 ? 87.278 78.246 113.755 1.00 35.25 268 SER C C 1
ATOM 9385 O O . SER C 1 232 ? 86.922 77.434 112.901 1.00 34.82 268 SER C O 1
ATOM 9388 N N . ALA C 1 233 ? 86.461 79.150 114.293 1.00 34.54 269 ALA C N 1
ATOM 9389 C CA . ALA C 1 233 ? 85.033 79.224 113.975 1.00 33.74 269 ALA C CA 1
ATOM 9390 C C . ALA C 1 233 ? 84.743 79.635 112.530 1.00 33.32 269 ALA C C 1
ATOM 9391 O O . ALA C 1 233 ? 83.703 79.271 111.979 1.00 33.26 269 ALA C O 1
ATOM 9393 N N . LEU C 1 234 ? 85.651 80.397 111.927 1.00 32.73 270 LEU C N 1
ATOM 9394 C CA . LEU C 1 234 ? 85.458 80.906 110.571 1.00 33.39 270 LEU C CA 1
ATOM 9395 C C . LEU C 1 234 ? 86.035 80.017 109.475 1.00 33.14 270 LEU C C 1
ATOM 9396 O O . LEU C 1 234 ? 85.812 80.291 108.296 1.00 35.07 270 LEU C O 1
ATOM 9401 N N . TRP C 1 235 ? 86.772 78.968 109.833 1.00 32.30 271 TRP C N 1
ATOM 9402 C CA . TRP C 1 235 ? 87.649 78.311 108.861 1.00 31.76 271 TRP C CA 1
ATOM 9403 C C . TRP C 1 235 ? 86.981 77.172 108.091 1.00 31.63 271 TRP C C 1
ATOM 9404 O O . TRP C 1 235 ? 87.465 76.037 108.093 1.00 32.88 271 TRP C O 1
ATOM 9415 N N . ASN C 1 236 ? 85.890 77.487 107.400 1.00 30.36 272 ASN C N 1
ATOM 9416 C CA . ASN C 1 236 ? 85.167 76.498 106.616 1.00 29.98 272 ASN C CA 1
ATOM 9417 C C . ASN C 1 236 ? 84.312 77.168 105.548 1.00 29.40 272 ASN C C 1
ATOM 9418 O O . ASN C 1 236 ? 84.279 78.395 105.454 1.00 29.23 272 ASN C O 1
ATOM 9423 N N . SER C 1 237 ? 83.615 76.364 104.752 1.00 29.10 273 SER C N 1
ATOM 9424 C CA . SER C 1 237 ? 82.872 76.869 103.596 1.00 29.88 273 SER C CA 1
ATOM 9425 C C . SER C 1 237 ? 81.662 77.746 103.941 1.00 29.80 273 SER C C 1
ATOM 9426 O O . SER C 1 237 ? 81.125 78.410 103.055 1.00 30.48 273 SER C O 1
ATOM 9429 N N . ASN C 1 238 ? 81.227 77.743 105.201 1.00 29.09 274 ASN C N 1
ATOM 9430 C CA . ASN C 1 238 ? 80.139 78.629 105.639 1.00 29.35 274 ASN C CA 1
ATOM 9431 C C . ASN C 1 238 ? 80.529 80.103 105.602 1.00 29.94 274 ASN C C 1
ATOM 9432 O O . ASN C 1 238 ? 79.695 80.956 105.298 1.00 30.41 274 ASN C O 1
ATOM 9437 N N . SER C 1 239 ? 81.787 80.395 105.935 1.00 29.45 275 SER C N 1
ATOM 9438 C CA . SER C 1 239 ? 82.287 81.768 105.999 1.00 29.38 275 SER C CA 1
ATOM 9439 C C . SER C 1 239 ? 83.277 82.115 104.880 1.00 29.57 275 SER C C 1
ATOM 9440 O O . SER C 1 239 ? 83.393 83.281 104.506 1.00 28.81 275 SER C O 1
ATOM 9443 N N . ILE C 1 240 ? 84.002 81.120 104.365 1.00 29.84 276 ILE C N 1
ATOM 9444 C CA . ILE C 1 240 ? 85.048 81.368 103.369 1.00 30.19 276 ILE C CA 1
ATOM 9445 C C . ILE C 1 240 ? 84.501 81.205 101.955 1.00 31.31 276 ILE C C 1
ATOM 9446 O O . ILE C 1 240 ? 83.902 80.177 101.621 1.00 31.53 276 ILE C O 1
ATOM 9451 N N . ALA C 1 241 ? 84.723 82.227 101.133 1.00 31.99 277 ALA C N 1
ATOM 9452 C CA . ALA C 1 241 ? 84.279 82.233 99.740 1.00 33.38 277 ALA C CA 1
ATOM 9453 C C . ALA C 1 241 ? 85.370 81.753 98.785 1.00 34.63 277 ALA C C 1
ATOM 9454 O O . ALA C 1 241 ? 85.075 81.102 97.789 1.00 33.83 277 ALA C O 1
ATOM 9456 N N . CYS C 1 242 ? 86.622 82.095 99.084 1.00 36.03 278 CYS C N 1
ATOM 9457 C CA . CYS C 1 242 ? 87.740 81.789 98.198 1.00 37.37 278 CYS C CA 1
ATOM 9458 C C . CYS C 1 242 ? 89.085 81.913 98.921 1.00 35.68 278 CYS C C 1
ATOM 9459 O O . CYS C 1 242 ? 89.266 82.796 99.761 1.00 35.89 278 CYS C O 1
ATOM 9462 N N . VAL C 1 243 ? 90.019 81.023 98.586 1.00 33.37 279 VAL C N 1
ATOM 9463 C CA . VAL C 1 243 ? 91.378 81.053 99.138 1.00 31.99 279 VAL C CA 1
ATOM 9464 C C . VAL C 1 243 ? 92.387 81.166 97.999 1.00 32.17 279 VAL C C 1
ATOM 9465 O O . VAL C 1 243 ? 92.366 80.363 97.065 1.00 31.29 279 VAL C O 1
ATOM 9469 N N . GLN C 1 244 ? 93.263 82.165 98.079 1.00 32.90 280 GLN C N 1
ATOM 9470 C CA . GLN C 1 244 ? 94.286 82.384 97.060 1.00 33.47 280 GLN C CA 1
ATOM 9471 C C . GLN C 1 244 ? 95.679 82.284 97.666 1.00 33.86 280 GLN C C 1
ATOM 9472 O O . GLN C 1 244 ? 95.960 82.900 98.694 1.00 34.07 280 GLN C O 1
ATOM 9478 N N . ILE C 1 245 ? 96.541 81.500 97.023 1.00 35.00 281 ILE C N 1
ATOM 9479 C CA . ILE C 1 245 ? 97.946 81.366 97.421 1.00 35.19 281 ILE C CA 1
ATOM 9480 C C . ILE C 1 245 ? 98.806 81.846 96.257 1.00 35.43 281 ILE C C 1
ATOM 9481 O O . ILE C 1 245 ? 98.701 81.321 95.146 1.00 34.41 281 ILE C O 1
ATOM 9486 N N . THR C 1 246 ? 99.652 82.842 96.521 1.00 35.80 282 THR C N 1
ATOM 9487 C CA . THR C 1 246 ? 100.349 83.572 95.464 1.00 36.61 282 THR C CA 1
ATOM 9488 C C . THR C 1 246 ? 101.866 83.589 95.641 1.00 37.45 282 THR C C 1
ATOM 9489 O O . THR C 1 246 ? 102.377 83.878 96.726 1.00 37.24 282 THR C O 1
ATOM 9493 N N . PHE C 1 247 ? 102.571 83.291 94.552 1.00 37.71 283 PHE C N 1
ATOM 9494 C CA . PHE C 1 247 ? 104.027 83.360 94.498 1.00 37.78 283 PHE C CA 1
ATOM 9495 C C . PHE C 1 247 ? 104.409 84.221 93.300 1.00 39.42 283 PHE C C 1
ATOM 9496 O O . PHE C 1 247 ? 103.985 83.949 92.180 1.00 38.68 283 PHE C O 1
ATOM 9504 N N . LYS C 1 248 ? 105.187 85.272 93.546 1.00 40.86 284 LYS C N 1
ATOM 9505 C CA . LYS C 1 248 ? 105.705 86.121 92.481 1.00 42.22 284 LYS C CA 1
ATOM 9506 C C . LYS C 1 248 ? 107.185 86.390 92.691 1.00 43.59 284 LYS C C 1
ATOM 9507 O O . LYS C 1 248 ? 107.648 86.514 93.827 1.00 43.64 284 LYS C O 1
ATOM 9513 N N . GLU C 1 249 ? 107.918 86.489 91.587 1.00 44.45 285 GLU C N 1
ATOM 9514 C CA . GLU C 1 249 ? 109.317 86.882 91.611 1.00 45.62 285 GLU C CA 1
ATOM 9515 C C . GLU C 1 249 ? 109.578 87.834 90.460 1.00 47.37 285 GLU C C 1
ATOM 9516 O O . GLU C 1 249 ? 108.950 87.724 89.409 1.00 47.08 285 GLU C O 1
ATOM 9522 N N . LYS C 1 250 ? 110.495 88.775 90.669 1.00 49.03 286 LYS C N 1
ATOM 9523 C CA . LYS C 1 250 ? 110.942 89.665 89.603 1.00 50.84 286 LYS C CA 1
ATOM 9524 C C . LYS C 1 250 ? 111.993 88.963 88.756 1.00 50.23 286 LYS C C 1
ATOM 9525 O O . LYS C 1 250 ? 112.048 89.153 87.544 1.00 49.61 286 LYS C O 1
ATOM 9531 N N . ILE C 1 251 ? 112.827 88.150 89.402 1.00 50.03 287 ILE C N 1
ATOM 9532 C CA . ILE C 1 251 ? 113.882 87.419 88.700 1.00 51.09 287 ILE C CA 1
ATOM 9533 C C . ILE C 1 251 ? 113.314 86.468 87.648 1.00 51.69 287 ILE C C 1
ATOM 9534 O O . ILE C 1 251 ? 112.190 85.979 87.773 1.00 51.12 287 ILE C O 1
ATOM 9539 N N . GLY C 1 252 ? 114.108 86.224 86.612 1.00 53.53 288 GLY C N 1
ATOM 9540 C CA . GLY C 1 252 ? 113.757 85.275 85.568 1.00 54.18 288 GLY C CA 1
ATOM 9541 C C . GLY C 1 252 ? 114.481 83.967 85.798 1.00 55.61 288 GLY C C 1
ATOM 9542 O O . GLY C 1 252 ? 114.887 83.665 86.919 1.00 54.97 288 GLY C O 1
ATOM 9543 N N . THR C 1 253 ? 114.657 83.202 84.726 1.00 58.48 289 THR C N 1
ATOM 9544 C CA . THR C 1 253 ? 115.327 81.904 84.778 1.00 59.87 289 THR C CA 1
ATOM 9545 C C . THR C 1 253 ? 116.576 81.898 83.904 1.00 63.81 289 THR C C 1
ATOM 9546 O O . THR C 1 253 ? 117.011 80.841 83.449 1.00 66.19 289 THR C O 1
ATOM 9550 N N . ALA C 1 254 ? 117.146 83.076 83.664 1.00 68.21 290 ALA C N 1
ATOM 9551 C CA . ALA C 1 254 ? 118.350 83.189 82.849 1.00 74.31 290 ALA C CA 1
ATOM 9552 C C . ALA C 1 254 ? 119.571 82.761 83.660 1.00 78.85 290 ALA C C 1
ATOM 9553 O O . ALA C 1 254 ? 119.574 82.861 84.887 1.00 78.13 290 ALA C O 1
ATOM 9555 N N . GLY C 1 255 ? 120.593 82.258 82.971 1.00 85.83 291 GLY C N 1
ATOM 9556 C CA . GLY C 1 255 ? 121.841 81.848 83.621 1.00 90.58 291 GLY C CA 1
ATOM 9557 C C . GLY C 1 255 ? 121.796 80.538 84.407 1.00 96.00 291 GLY C C 1
ATOM 9558 O O . GLY C 1 255 ? 122.774 80.187 85.062 1.00 98.86 291 GLY C O 1
ATOM 9559 N N . ARG C 1 256 ? 120.678 79.811 84.344 1.00 100.97 292 ARG C N 1
ATOM 9560 C CA . ARG C 1 256 ? 120.545 78.495 85.004 1.00 107.30 292 ARG C CA 1
ATOM 9561 C C . ARG C 1 256 ? 121.262 77.389 84.222 1.00 109.70 292 ARG C C 1
ATOM 9562 O O . ARG C 1 256 ? 121.577 76.326 84.775 1.00 112.35 292 ARG C O 1
ATOM 9570 N N . GLY C 1 257 ? 121.516 77.644 82.939 1.00 107.06 293 GLY C N 1
ATOM 9571 C CA . GLY C 1 257 ? 122.020 76.623 82.029 1.00 101.71 293 GLY C CA 1
ATOM 9572 C C .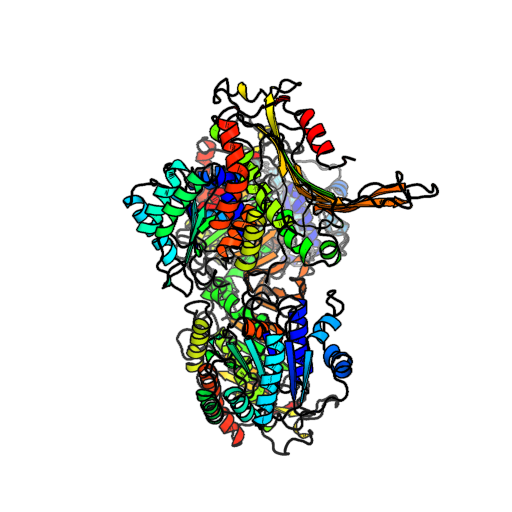 GLY C 1 257 ? 120.887 75.771 81.485 1.00 98.18 293 GLY C C 1
ATOM 9573 O O . GLY C 1 257 ? 121.110 74.636 81.064 1.00 97.97 293 GLY C O 1
ATOM 9574 N N . GLY C 1 258 ? 119.672 76.326 81.485 1.00 93.76 294 GLY C N 1
ATOM 9575 C CA . GLY C 1 258 ? 118.481 75.620 81.014 1.00 86.08 294 GLY C CA 1
ATOM 9576 C C . GLY C 1 258 ? 117.982 74.540 81.961 1.00 79.75 294 GLY C C 1
ATOM 9577 O O . GLY C 1 258 ? 117.237 73.656 81.552 1.00 77.48 294 GLY C O 1
ATOM 9578 N N . TYR C 1 259 ? 118.388 74.608 83.225 1.00 77.60 295 TYR C N 1
ATOM 9579 C CA . TYR C 1 259 ? 117.968 73.637 84.238 1.00 79.91 295 TYR C CA 1
ATOM 9580 C C . TYR C 1 259 ? 116.461 73.704 84.491 1.00 73.24 295 TYR C C 1
ATOM 9581 O O . TYR C 1 259 ? 115.828 72.690 84.787 1.00 71.79 295 TYR C O 1
ATOM 9590 N N . PHE C 1 260 ? 115.899 74.903 84.371 1.00 66.04 296 PHE C N 1
ATOM 9591 C CA . PHE C 1 260 ? 114.478 75.138 84.614 1.00 60.08 296 PHE C CA 1
ATOM 9592 C C . PHE C 1 260 ? 113.579 74.537 83.529 1.00 57.81 296 PHE C C 1
ATOM 9593 O O . PHE C 1 260 ? 112.442 74.152 83.814 1.00 57.34 296 PHE C O 1
ATOM 9601 N N . ASP C 1 261 ? 114.084 74.442 82.299 1.00 56.26 297 ASP C N 1
ATOM 9602 C CA . ASP C 1 261 ? 113.264 74.038 81.150 1.00 54.99 297 ASP C CA 1
ATOM 9603 C C . ASP C 1 261 ? 112.597 72.669 81.301 1.00 54.22 297 ASP C C 1
ATOM 9604 O O . ASP C 1 261 ? 111.449 72.491 80.894 1.00 54.68 297 ASP C O 1
ATOM 9609 N N . SER C 1 262 ? 113.312 71.713 81.884 1.00 53.32 298 SER C N 1
ATOM 9610 C CA . SER C 1 262 ? 112.769 70.374 82.117 1.00 52.50 298 SER C CA 1
ATOM 9611 C C . SER C 1 262 ? 111.906 70.289 83.378 1.00 50.97 298 SER C C 1
ATOM 9612 O O . SER C 1 262 ? 111.266 69.265 83.618 1.00 50.61 298 SER C O 1
ATOM 9615 N N . ILE C 1 263 ? 111.890 71.355 84.178 1.00 50.52 299 ILE C N 1
ATOM 9616 C CA . ILE C 1 263 ? 111.174 71.365 85.457 1.00 50.01 299 ILE C CA 1
ATOM 9617 C C . ILE C 1 263 ? 109.857 72.143 85.351 1.00 47.64 299 ILE C C 1
ATOM 9618 O O . ILE C 1 263 ? 108.786 71.572 85.550 1.00 46.37 299 ILE C O 1
ATOM 9623 N N . GLY C 1 264 ? 109.943 73.437 85.045 1.00 46.43 300 GLY C N 1
ATOM 9624 C CA . GLY C 1 264 ? 108.758 74.295 84.948 1.00 44.64 300 GLY C CA 1
ATOM 9625 C C . GLY C 1 264 ? 108.289 74.804 86.299 1.00 42.66 300 GLY C C 1
ATOM 9626 O O . GLY C 1 264 ? 108.710 74.302 87.340 1.00 42.44 300 GLY C O 1
ATOM 9627 N N . ILE C 1 265 ? 107.407 75.800 86.278 1.00 41.01 301 ILE C N 1
ATOM 9628 C CA . ILE C 1 265 ? 106.963 76.479 87.502 1.00 39.60 301 ILE C CA 1
ATOM 9629 C C . ILE C 1 265 ? 106.124 75.588 88.429 1.00 37.96 301 ILE C C 1
ATOM 9630 O O . ILE C 1 265 ? 106.145 75.763 89.647 1.00 36.97 301 ILE C O 1
ATOM 9635 N N . ILE C 1 266 ? 105.405 74.625 87.862 1.00 38.18 302 ILE C N 1
ATOM 9636 C CA . ILE C 1 266 ? 104.565 73.736 88.665 1.00 37.19 302 ILE C CA 1
ATOM 9637 C C . ILE C 1 266 ? 105.428 72.804 89.519 1.00 37.28 302 ILE C C 1
ATOM 9638 O O . ILE C 1 266 ? 105.214 72.685 90.725 1.00 36.69 302 ILE C O 1
ATOM 9643 N N . ARG C 1 267 ? 106.403 72.152 88.892 1.00 37.90 303 ARG C N 1
ATOM 9644 C CA . ARG C 1 267 ? 107.341 71.298 89.619 1.00 38.22 303 ARG C CA 1
ATOM 9645 C C . ARG C 1 267 ? 108.248 72.100 90.559 1.00 38.14 303 ARG C C 1
ATOM 9646 O O . ARG C 1 267 ? 108.626 71.609 91.621 1.00 37.92 303 ARG C O 1
ATOM 9654 N N . ASP C 1 268 ? 108.592 73.327 90.167 1.00 38.74 304 ASP C N 1
ATOM 9655 C CA . ASP C 1 268 ? 109.579 74.131 90.894 1.00 38.82 304 ASP C CA 1
ATOM 9656 C C . ASP C 1 268 ? 109.062 74.677 92.225 1.00 37.89 304 ASP C C 1
ATOM 9657 O O . ASP C 1 268 ? 109.775 74.613 93.231 1.00 37.90 304 ASP C O 1
ATOM 9662 N N . VAL C 1 269 ? 107.842 75.219 92.230 1.00 37.04 305 VAL C N 1
ATOM 9663 C CA . VAL C 1 269 ? 107.288 75.842 93.443 1.00 37.14 305 VAL C CA 1
ATOM 9664 C C . VAL C 1 269 ? 105.867 75.427 93.839 1.00 36.75 305 VAL C C 1
ATOM 9665 O O . VAL C 1 269 ? 105.542 75.444 95.025 1.00 36.89 305 VAL C O 1
ATOM 9669 N N . ILE C 1 270 ? 105.018 75.072 92.875 1.00 36.47 306 ILE C N 1
ATOM 9670 C CA . ILE C 1 270 ? 103.619 74.752 93.183 1.00 35.76 306 ILE C CA 1
ATOM 9671 C C . ILE C 1 270 ? 103.490 73.383 93.845 1.00 35.56 306 ILE C C 1
ATOM 9672 O O . ILE C 1 270 ? 102.848 73.253 94.886 1.00 34.32 306 ILE C O 1
ATOM 9677 N N . GLN C 1 271 ? 104.107 72.372 93.239 1.00 37.00 307 GLN C N 1
ATOM 9678 C CA . GLN C 1 271 ? 104.029 70.994 93.732 1.00 38.08 307 GLN C CA 1
ATOM 9679 C C . GLN C 1 271 ? 104.569 70.827 95.155 1.00 38.65 307 GLN C C 1
ATOM 9680 O O . GLN C 1 271 ? 104.158 69.910 95.872 1.00 38.78 307 GLN C O 1
ATOM 9686 N N . ASN C 1 272 ? 105.485 71.707 95.555 1.00 39.21 308 ASN C N 1
ATOM 9687 C CA . ASN C 1 272 ? 106.123 71.614 96.865 1.00 38.29 308 ASN C CA 1
ATOM 9688 C C . ASN C 1 272 ? 105.760 72.788 97.776 1.00 37.28 308 ASN C C 1
ATOM 9689 O O . ASN C 1 272 ? 104.978 72.623 98.708 1.00 37.50 308 ASN C O 1
ATOM 9694 N N . HIS C 1 273 ? 106.292 73.972 97.498 1.00 37.93 309 HIS C N 1
ATOM 9695 C CA . HIS C 1 273 ? 106.154 75.106 98.421 1.00 37.82 309 HIS C CA 1
ATOM 9696 C C . HIS C 1 273 ? 104.697 75.485 98.680 1.00 35.95 309 HIS C C 1
ATOM 9697 O O . HIS C 1 273 ? 104.267 75.570 99.827 1.00 36.24 309 HIS C O 1
ATOM 9704 N N . LEU C 1 274 ? 103.940 75.694 97.609 1.00 35.07 310 LEU C N 1
ATOM 9705 C CA . LEU C 1 274 ? 102.564 76.172 97.724 1.00 33.99 310 LEU C CA 1
ATOM 9706 C C . LEU C 1 274 ? 101.587 75.067 98.127 1.00 33.42 310 LEU C C 1
ATOM 9707 O O . LEU C 1 274 ? 100.562 75.345 98.762 1.00 33.07 310 LEU C O 1
ATOM 9712 N N . THR C 1 275 ? 101.895 73.823 97.765 1.00 32.18 311 THR C N 1
ATOM 9713 C CA . THR C 1 275 ? 101.100 72.684 98.214 1.00 31.55 311 THR C CA 1
ATOM 9714 C C . THR C 1 275 ? 101.299 72.446 99.715 1.00 31.15 311 THR C C 1
ATOM 9715 O O . THR C 1 275 ? 100.366 72.037 100.408 1.00 30.45 311 THR C O 1
ATOM 9719 N N . GLN C 1 276 ? 102.512 72.685 100.210 1.00 31.33 312 GLN C N 1
ATOM 9720 C CA . GLN C 1 276 ? 102.781 72.617 101.649 1.00 31.85 312 GLN C CA 1
ATOM 9721 C C . GLN C 1 276 ? 101.922 73.635 102.384 1.00 31.41 312 GLN C C 1
ATOM 9722 O O . GLN C 1 276 ? 101.263 73.311 103.375 1.00 30.88 312 GLN C O 1
ATOM 9728 N N . ILE C 1 277 ? 101.929 74.866 101.884 1.00 31.74 313 ILE C N 1
ATOM 9729 C CA . ILE C 1 277 ? 101.080 75.923 102.429 1.00 31.70 313 ILE C CA 1
ATOM 9730 C C . ILE C 1 277 ? 99.605 75.526 102.329 1.00 30.70 313 ILE C C 1
ATOM 9731 O O . ILE C 1 277 ? 98.852 75.686 103.288 1.00 31.40 313 ILE C O 1
ATOM 9736 N N . LEU C 1 278 ? 99.204 74.996 101.179 1.00 30.35 314 LEU C N 1
ATOM 9737 C CA . LEU C 1 278 ? 97.830 74.532 100.985 1.00 30.23 314 LEU C CA 1
ATOM 9738 C C . LEU C 1 278 ? 97.418 73.551 102.072 1.00 30.35 314 LEU C C 1
ATOM 9739 O O . LEU C 1 278 ? 96.328 73.667 102.640 1.00 29.20 314 LEU C O 1
ATOM 9744 N N . SER C 1 279 ? 98.295 72.586 102.351 1.00 31.17 315 SER C N 1
ATOM 9745 C CA . SER C 1 279 ? 97.994 71.528 103.313 1.00 30.91 315 SER C CA 1
ATOM 9746 C C . SER C 1 279 ? 97.831 72.084 104.721 1.00 30.05 315 SER C C 1
ATOM 9747 O O . SER C 1 279 ? 96.960 71.644 105.463 1.00 30.50 315 SER C O 1
ATOM 9750 N N . LEU C 1 280 ? 98.667 73.053 105.083 1.00 29.92 316 LEU C N 1
ATOM 9751 C CA . LEU C 1 280 ? 98.571 73.692 106.395 1.00 29.08 316 LEU C CA 1
ATOM 9752 C C . LEU C 1 280 ? 97.282 74.503 106.541 1.00 28.53 316 LEU C C 1
ATOM 9753 O O . LEU C 1 280 ? 96.689 74.537 107.618 1.00 28.12 316 LEU C O 1
ATOM 9758 N N . LEU C 1 281 ? 96.847 75.136 105.454 1.00 28.38 317 LEU C N 1
ATOM 9759 C CA . LEU C 1 281 ? 95.623 75.946 105.459 1.00 28.78 317 LEU C CA 1
ATOM 9760 C C . LEU C 1 281 ? 94.327 75.126 105.461 1.00 28.77 317 LEU C C 1
ATOM 9761 O O . LEU C 1 281 ? 93.280 75.643 105.846 1.00 27.87 317 LEU C O 1
ATOM 9766 N N . THR C 1 282 ? 94.394 73.868 105.020 1.00 29.00 318 THR C N 1
ATOM 9767 C CA . THR C 1 282 ? 93.192 73.051 104.810 1.00 29.06 318 THR C CA 1
ATOM 9768 C C . THR C 1 282 ? 93.040 71.849 105.741 1.00 29.59 318 THR C C 1
ATOM 9769 O O . THR C 1 282 ? 91.929 71.352 105.919 1.00 29.09 318 THR C O 1
ATOM 9773 N N . MET C 1 283 ? 94.143 71.377 106.323 1.00 31.04 319 MET C N 1
ATOM 9774 C CA . MET C 1 283 ? 94.112 70.213 107.219 1.00 31.39 319 MET C CA 1
ATOM 9775 C C . MET C 1 283 ? 93.122 70.395 108.367 1.00 31.09 319 MET C C 1
ATOM 9776 O O . MET C 1 283 ? 92.791 71.519 108.747 1.00 29.64 319 MET C O 1
ATOM 9781 N N . GLU C 1 284 ? 92.655 69.278 108.915 1.00 31.46 320 GLU C N 1
ATOM 9782 C CA . GLU C 1 284 ? 91.860 69.305 110.137 1.00 32.07 320 GLU C CA 1
ATOM 9783 C C . GLU C 1 284 ? 92.755 69.583 111.341 1.00 32.16 320 GLU C C 1
ATOM 9784 O O . GLU C 1 284 ? 93.984 69.498 111.255 1.00 32.61 320 GLU C O 1
ATOM 9790 N N . LYS C 1 285 ? 92.129 69.923 112.463 1.00 31.46 321 LYS C N 1
ATOM 9791 C CA . LYS C 1 285 ? 92.849 70.090 113.713 1.00 31.08 321 LYS C CA 1
ATOM 9792 C C . LYS C 1 285 ? 93.511 68.761 114.074 1.00 31.02 321 LYS C C 1
ATOM 9793 O O . LYS C 1 285 ? 92.839 67.733 114.130 1.00 30.69 321 LYS C O 1
ATOM 9799 N N . PRO C 1 286 ? 94.833 68.776 114.301 1.00 32.09 322 PRO C N 1
ATOM 9800 C CA . PRO C 1 286 ? 95.527 67.539 114.639 1.00 32.93 322 PRO C CA 1
ATOM 9801 C C . PRO C 1 286 ? 95.245 67.055 116.053 1.00 33.26 322 PRO C C 1
ATOM 9802 O O . PRO C 1 286 ? 94.840 67.832 116.919 1.00 33.89 322 PRO C O 1
ATOM 9806 N N . ARG C 1 287 ? 95.464 65.764 116.262 1.00 33.97 323 ARG C N 1
ATOM 9807 C CA . ARG C 1 287 ? 95.161 65.111 117.530 1.00 35.19 323 ARG C CA 1
ATOM 9808 C C . ARG C 1 287 ? 96.052 65.612 118.657 1.00 35.44 323 ARG C C 1
ATOM 9809 O O . ARG C 1 287 ? 95.656 65.595 119.820 1.00 35.48 323 ARG C O 1
ATOM 9817 N N . SER C 1 288 ? 97.254 66.051 118.295 1.00 35.65 324 SER C N 1
ATOM 9818 C CA . SER C 1 288 ? 98.178 66.698 119.222 1.00 36.06 324 SER C CA 1
ATOM 9819 C C . SER C 1 288 ? 99.147 67.538 118.402 1.00 36.17 324 SER C C 1
ATOM 9820 O O . SER C 1 288 ? 99.004 67.631 117.185 1.00 35.94 324 SER C O 1
ATOM 9823 N N . LEU C 1 289 ? 100.142 68.127 119.059 1.00 37.47 325 LEU C N 1
ATOM 9824 C CA . LEU C 1 289 ? 101.167 68.892 118.355 1.00 38.00 325 LEU C CA 1
ATOM 9825 C C . LEU C 1 289 ? 102.433 68.078 118.081 1.00 39.04 325 LEU C C 1
ATOM 9826 O O . LEU C 1 289 ? 103.441 68.637 117.646 1.00 39.70 325 LEU C O 1
ATOM 9831 N N . SER C 1 290 ? 102.385 66.766 118.318 1.00 39.47 326 SER C N 1
ATOM 9832 C CA . SER C 1 290 ? 103.503 65.893 117.965 1.00 40.02 326 SER C CA 1
ATOM 9833 C C . SER C 1 290 ? 103.626 65.810 116.444 1.00 38.79 326 SER C C 1
ATOM 9834 O O . SER C 1 290 ? 102.638 65.954 115.723 1.00 37.89 326 SER C O 1
ATOM 9837 N N . ALA C 1 291 ? 104.843 65.567 115.973 1.00 38.82 327 ALA C N 1
ATOM 9838 C CA . ALA C 1 291 ? 105.167 65.666 114.552 1.00 38.79 327 ALA C CA 1
ATOM 9839 C C . ALA C 1 291 ? 104.279 64.801 113.659 1.00 38.43 327 ALA C C 1
ATOM 9840 O O . ALA C 1 291 ? 103.791 65.262 112.627 1.00 37.25 327 ALA C O 1
ATOM 9842 N N . GLU C 1 292 ? 104.073 63.552 114.058 1.00 39.42 328 GLU C N 1
ATOM 9843 C CA . GLU C 1 292 ? 103.311 62.606 113.241 1.00 40.66 328 GLU C CA 1
ATOM 9844 C C . GLU C 1 292 ? 101.807 62.877 113.250 1.00 38.62 328 GLU C C 1
ATOM 9845 O O . GLU C 1 292 ? 101.129 62.596 112.264 1.00 37.64 328 GLU C O 1
ATOM 9851 N N . ASP C 1 293 ? 101.287 63.419 114.347 1.00 37.56 329 ASP C N 1
ATOM 9852 C CA . ASP C 1 293 ? 99.884 63.833 114.384 1.00 36.85 329 ASP C CA 1
ATOM 9853 C C . ASP C 1 293 ? 99.626 64.983 113.413 1.00 35.98 329 ASP C C 1
ATOM 9854 O O . ASP C 1 293 ? 98.582 65.023 112.767 1.00 34.76 329 ASP C O 1
ATOM 9859 N N . ILE C 1 294 ? 100.586 65.899 113.299 1.00 36.22 330 ILE C N 1
ATOM 9860 C CA . ILE C 1 294 ? 100.474 67.019 112.365 1.00 35.22 330 ILE C CA 1
ATOM 9861 C C . ILE C 1 294 ? 100.633 66.541 110.920 1.00 36.37 330 ILE C C 1
ATOM 9862 O O . ILE C 1 294 ? 99.839 66.898 110.049 1.00 37.45 330 ILE C O 1
ATOM 9867 N N . ARG C 1 295 ? 101.655 65.733 110.665 1.00 37.85 331 ARG C N 1
ATOM 9868 C CA . ARG C 1 295 ? 101.906 65.227 109.315 1.00 38.52 331 ARG C CA 1
ATOM 9869 C C . ARG C 1 295 ? 100.788 64.319 108.807 1.00 38.47 331 ARG C C 1
ATOM 9870 O O . ARG C 1 295 ? 100.486 64.317 107.612 1.00 38.90 331 ARG C O 1
ATOM 9878 N N . ASP C 1 296 ? 100.191 63.539 109.707 1.00 37.83 332 ASP C N 1
ATOM 9879 C CA . ASP C 1 296 ? 99.026 62.722 109.361 1.00 36.02 332 ASP C CA 1
ATOM 9880 C C . ASP C 1 296 ? 97.915 63.583 108.767 1.00 34.80 332 ASP C C 1
ATOM 9881 O O . ASP C 1 296 ? 97.347 63.234 107.734 1.00 34.97 332 ASP C O 1
ATOM 9886 N N . GLU C 1 297 ? 97.615 64.710 109.411 1.00 34.05 333 GLU C N 1
ATOM 9887 C CA . GLU C 1 297 ? 96.542 65.588 108.940 1.00 33.22 333 GLU C CA 1
ATOM 9888 C C . GLU C 1 297 ? 96.865 66.225 107.594 1.00 32.81 333 GLU C C 1
ATOM 9889 O O . GLU C 1 297 ? 95.972 66.414 106.766 1.00 32.27 333 GLU C O 1
ATOM 9895 N N . LYS C 1 298 ? 98.137 66.548 107.375 1.00 32.16 334 LYS C N 1
ATOM 9896 C CA . LYS C 1 298 ? 98.569 67.118 106.104 1.00 31.89 334 LYS C CA 1
ATOM 9897 C C . LYS C 1 298 ? 98.395 66.111 104.971 1.00 31.40 334 LYS C C 1
ATOM 9898 O O . LYS C 1 298 ? 97.913 66.459 103.894 1.00 30.38 334 LYS C O 1
ATOM 9904 N N . VAL C 1 299 ? 98.761 64.857 105.223 1.00 31.77 335 VAL C N 1
ATOM 9905 C CA . VAL C 1 299 ? 98.576 63.795 104.230 1.00 32.60 335 VAL C CA 1
ATOM 9906 C C . VAL C 1 299 ? 97.092 63.553 103.968 1.00 31.80 335 VAL C C 1
ATOM 9907 O O . VAL C 1 299 ? 96.676 63.401 102.820 1.00 31.59 335 VAL C O 1
ATOM 9911 N N . GLN C 1 300 ? 96.310 63.514 105.043 1.00 32.17 336 GLN C N 1
ATOM 9912 C CA . GLN C 1 300 ? 94.876 63.235 104.970 1.00 33.31 336 GLN C CA 1
ATOM 9913 C C . GLN C 1 300 ? 94.159 64.194 104.027 1.00 33.35 336 GLN C C 1
ATOM 9914 O O . GLN C 1 300 ? 93.402 63.762 103.162 1.00 33.93 336 GLN C O 1
ATOM 9920 N N . VAL C 1 301 ? 94.413 65.491 104.188 1.00 33.57 337 VAL C N 1
ATOM 9921 C CA . VAL C 1 301 ? 93.746 66.507 103.370 1.00 34.16 337 VAL C CA 1
ATOM 9922 C C . VAL C 1 301 ? 94.262 66.529 101.924 1.00 34.44 337 VAL C C 1
ATOM 9923 O O . VAL C 1 301 ? 93.480 66.735 100.992 1.00 33.98 337 VAL C O 1
ATOM 9927 N N . LEU C 1 302 ? 95.561 66.313 101.730 1.00 34.90 338 LEU C N 1
ATOM 9928 C CA . LEU C 1 302 ? 96.121 66.290 100.379 1.00 36.25 338 LEU C CA 1
ATOM 9929 C C . LEU C 1 302 ? 95.533 65.154 99.535 1.00 37.80 338 LEU C C 1
ATOM 9930 O O . LEU C 1 302 ? 95.350 65.310 98.329 1.00 36.60 338 LEU C O 1
ATOM 9935 N N . ARG C 1 303 ? 95.222 64.025 100.170 1.00 39.80 339 ARG C N 1
ATOM 9936 C CA . ARG C 1 303 ? 94.583 62.905 99.474 1.00 41.87 339 ARG C CA 1
ATOM 9937 C C . ARG C 1 303 ? 93.122 63.194 99.094 1.00 40.32 339 ARG C C 1
ATOM 9938 O O . ARG C 1 303 ? 92.534 62.461 98.299 1.00 41.47 339 ARG C O 1
ATOM 9946 N N . GLN C 1 304 ? 92.553 64.263 99.651 1.00 39.36 340 GLN C N 1
ATOM 9947 C CA . GLN C 1 304 ? 91.197 64.706 99.323 1.00 37.74 340 GLN C CA 1
ATOM 9948 C C . GLN C 1 304 ? 91.155 65.844 98.298 1.00 37.03 340 GLN C C 1
ATOM 9949 O O . GLN C 1 304 ? 90.074 66.274 97.903 1.00 36.56 340 GLN C O 1
ATOM 9955 N N . VAL C 1 305 ? 92.320 66.324 97.865 1.00 35.78 341 VAL C N 1
ATOM 9956 C CA . VAL C 1 305 ? 92.390 67.347 96.825 1.00 34.29 341 VAL C CA 1
ATOM 9957 C C . VAL C 1 305 ? 92.142 66.710 95.460 1.00 34.99 341 VAL C C 1
ATOM 9958 O O . VAL C 1 305 ? 92.747 65.695 95.121 1.00 35.50 341 VAL C O 1
ATOM 9962 N N . VAL C 1 306 ? 91.257 67.315 94.676 1.00 35.86 342 VAL C N 1
ATOM 9963 C CA . VAL C 1 306 ? 90.964 66.829 93.327 1.00 37.73 342 VAL C CA 1
ATOM 9964 C C . VAL C 1 306 ? 92.131 67.200 92.404 1.00 38.49 342 VAL C C 1
ATOM 9965 O O . VAL C 1 306 ? 92.550 68.361 92.385 1.00 38.90 342 VAL C O 1
ATOM 9969 N N . PRO C 1 307 ? 92.664 66.222 91.639 1.00 38.31 343 PRO C N 1
ATOM 9970 C CA . PRO C 1 307 ? 93.811 66.532 90.781 1.00 38.97 343 PRO C CA 1
ATOM 9971 C C . PRO C 1 307 ? 93.540 67.678 89.810 1.00 39.14 343 PRO C C 1
ATOM 9972 O O . PRO C 1 307 ? 92.451 67.763 89.243 1.00 40.84 343 PRO C O 1
ATOM 9976 N N . ALA C 1 308 ? 94.529 68.547 89.634 1.00 39.14 344 ALA C N 1
ATOM 9977 C CA . ALA C 1 308 ? 94.427 69.661 88.697 1.00 39.41 344 ALA C CA 1
ATOM 9978 C C . ALA C 1 308 ? 94.220 69.143 87.280 1.00 40.77 344 ALA C C 1
ATOM 9979 O O . ALA C 1 308 ? 94.638 68.035 86.950 1.00 41.48 344 ALA C O 1
ATOM 9981 N N . ASN C 1 309 ? 93.568 69.941 86.446 1.00 42.33 345 ASN C N 1
ATOM 9982 C CA . ASN C 1 309 ? 93.381 69.571 85.051 1.00 45.69 345 ASN C CA 1
ATOM 9983 C C . ASN C 1 309 ? 93.482 70.776 84.111 1.00 46.53 345 ASN C C 1
ATOM 9984 O O . ASN C 1 309 ? 93.254 71.909 84.540 1.00 45.19 345 ASN C O 1
ATOM 9989 N N . PRO C 1 310 ? 93.830 70.530 82.828 1.00 47.43 346 PRO C N 1
ATOM 9990 C CA . PRO C 1 310 ? 94.074 71.595 81.846 1.00 48.62 346 PRO C CA 1
ATOM 9991 C C . PRO C 1 310 ? 92.991 72.673 81.774 1.00 48.24 346 PRO C C 1
ATOM 9992 O O . PRO C 1 310 ? 93.312 73.846 81.594 1.00 48.58 346 PRO C O 1
ATOM 9996 N N . ALA C 1 311 ? 91.727 72.275 81.907 1.00 47.67 347 ALA C N 1
ATOM 9997 C CA . ALA C 1 311 ? 90.608 73.213 81.810 1.00 48.63 347 ALA C CA 1
ATOM 9998 C C . ALA C 1 311 ? 90.611 74.245 82.934 1.00 48.32 347 ALA C C 1
ATOM 9999 O O . ALA C 1 311 ? 90.200 75.384 82.728 1.00 48.94 347 ALA C O 1
ATOM 10001 N N . GLU C 1 312 ? 91.086 73.851 84.110 1.00 49.26 348 GLU C N 1
ATOM 10002 C CA . GLU C 1 312 ? 91.117 74.739 85.264 1.00 50.20 348 GLU C CA 1
ATOM 10003 C C . GLU C 1 312 ? 92.531 75.263 85.545 1.00 48.70 348 GLU C C 1
ATOM 10004 O O . GLU C 1 312 ? 92.981 75.281 86.695 1.00 47.07 348 GLU C O 1
ATOM 10010 N N . CYS C 1 313 ? 93.223 75.705 84.496 1.00 47.92 349 CYS C N 1
ATOM 10011 C CA . CYS C 1 313 ? 94.515 76.370 84.659 1.00 47.78 349 CYS C CA 1
ATOM 10012 C C . CYS C 1 313 ? 94.829 77.325 83.510 1.00 46.60 349 CYS C C 1
ATOM 10013 O O . CYS C 1 313 ? 94.304 77.179 82.406 1.00 47.06 349 CYS C O 1
ATOM 10016 N N . VAL C 1 314 ? 95.683 78.306 83.795 1.00 44.04 350 VAL C N 1
ATOM 10017 C CA . VAL C 1 314 ? 96.235 79.192 82.777 1.00 43.89 350 VAL C CA 1
ATOM 10018 C C . VAL C 1 314 ? 97.751 79.194 82.925 1.00 43.34 350 VAL C C 1
ATOM 10019 O O . VAL C 1 314 ? 98.272 79.507 83.994 1.00 42.40 350 VAL C O 1
ATOM 10023 N N . LEU C 1 315 ? 98.443 78.844 81.844 1.00 43.14 351 LEU C N 1
ATOM 10024 C CA . LEU C 1 315 ? 99.900 78.764 81.828 1.00 42.50 351 LEU C CA 1
ATOM 10025 C C . LEU C 1 315 ? 100.498 79.961 81.109 1.00 43.24 351 LEU C C 1
ATOM 10026 O O . LEU C 1 315 ? 99.874 80.539 80.216 1.00 43.23 351 LEU C O 1
ATOM 10031 N N . GLY C 1 316 ? 101.721 80.313 81.495 1.00 43.66 352 GLY C N 1
ATOM 10032 C CA . GLY C 1 316 ? 102.439 81.422 80.875 1.00 44.32 352 GLY C CA 1
ATOM 10033 C C . GLY C 1 316 ? 103.934 81.183 80.764 1.00 44.48 352 GLY C C 1
ATOM 10034 O O . GLY C 1 316 ? 104.518 80.433 81.551 1.00 43.11 352 GLY C O 1
ATOM 10035 N N . GLN C 1 317 ? 104.542 81.832 79.775 1.00 45.73 353 GLN C N 1
ATOM 10036 C CA . GLN C 1 317 ? 105.985 81.775 79.539 1.00 46.45 353 GLN C CA 1
ATOM 10037 C C . GLN C 1 317 ? 106.445 83.185 79.188 1.00 47.70 353 GLN C C 1
ATOM 10038 O O . GLN C 1 317 ? 105.964 83.763 78.212 1.00 49.13 353 GLN C O 1
ATOM 10044 N N . TYR C 1 318 ? 107.367 83.744 79.972 1.00 47.58 354 TYR C N 1
ATOM 10045 C CA . TYR C 1 318 ? 107.698 85.166 79.833 1.00 47.75 354 TYR C CA 1
ATOM 10046 C C . TYR C 1 318 ? 108.505 85.482 78.573 1.00 48.85 354 TYR C C 1
ATOM 10047 O O . TYR C 1 318 ? 109.355 84.701 78.147 1.00 49.75 354 TYR C O 1
ATOM 10056 N N . THR C 1 319 ? 108.197 86.633 77.983 1.00 49.65 355 THR C N 1
ATOM 10057 C CA . THR C 1 319 ? 108.923 87.171 76.842 1.00 51.67 355 THR C CA 1
ATOM 10058 C C . THR C 1 319 ? 109.717 88.389 77.312 1.00 53.57 355 THR C C 1
ATOM 10059 O O . THR C 1 319 ? 109.627 88.781 78.478 1.00 52.39 355 THR C O 1
ATOM 10063 N N . ALA C 1 320 ? 110.492 88.977 76.403 1.00 56.76 356 ALA C N 1
ATOM 10064 C CA . ALA C 1 320 ? 111.318 90.148 76.713 1.00 58.54 356 ALA C CA 1
ATOM 10065 C C . ALA C 1 320 ? 110.503 91.291 77.322 1.00 59.25 356 ALA C C 1
ATOM 10066 O O . ALA C 1 320 ? 109.354 91.529 76.929 1.00 58.68 356 ALA C O 1
ATOM 10068 N N . SER C 1 321 ? 111.111 91.993 78.277 1.00 60.78 357 SER C N 1
ATOM 10069 C CA . SER C 1 321 ? 110.472 93.126 78.947 1.00 62.17 357 SER C CA 1
ATOM 10070 C C . SER C 1 321 ? 110.322 94.314 78.004 1.00 65.80 357 SER C C 1
ATOM 10071 O O . SER C 1 321 ? 111.065 94.442 77.026 1.00 67.23 357 SER C O 1
ATOM 10074 N N . ALA C 1 322 ? 109.367 95.186 78.315 1.00 67.10 358 ALA C N 1
ATOM 10075 C CA . ALA C 1 322 ? 109.102 96.373 77.501 1.00 69.40 358 ALA C CA 1
ATOM 10076 C C . ALA C 1 322 ? 110.304 97.319 77.466 1.00 72.36 358 ALA C C 1
ATOM 10077 O O . ALA C 1 322 ? 110.678 97.812 76.400 1.00 75.39 358 ALA C O 1
ATOM 10079 N N . ASP C 1 323 ? 110.913 97.556 78.627 1.00 73.68 359 ASP C N 1
ATOM 10080 C CA . ASP C 1 323 ? 112.080 98.446 78.720 1.00 76.98 359 ASP C CA 1
ATOM 10081 C C . ASP C 1 323 ? 113.352 97.877 78.074 1.00 77.80 359 ASP C C 1
ATOM 10082 O O . ASP C 1 323 ? 114.317 98.607 77.876 1.00 80.60 359 ASP C O 1
ATOM 10087 N N . GLY C 1 324 ? 113.363 96.579 77.778 1.00 78.60 360 GLY C N 1
ATOM 10088 C CA . GLY C 1 324 ? 114.457 95.962 77.029 1.00 81.01 360 GLY C CA 1
ATOM 10089 C C . GLY C 1 324 ? 115.553 95.327 77.870 1.00 82.11 360 GLY C C 1
ATOM 10090 O O . GLY C 1 324 ? 116.359 94.559 77.346 1.00 83.53 360 GLY C O 1
ATOM 10091 N N . SER C 1 325 ? 115.590 95.632 79.167 1.00 81.48 361 SER C N 1
ATOM 10092 C CA . SER C 1 325 ? 116.640 95.123 80.054 1.00 81.97 361 SER C CA 1
ATOM 10093 C C . SER C 1 325 ? 116.634 93.597 80.150 1.00 80.69 361 SER C C 1
ATOM 10094 O O . SER C 1 325 ? 117.672 92.956 79.981 1.00 81.60 361 SER C O 1
ATOM 10097 N N . THR C 1 326 ? 115.462 93.027 80.419 1.00 77.89 362 THR C N 1
ATOM 10098 C CA . THR C 1 326 ? 115.320 91.581 80.589 1.00 75.19 362 THR C CA 1
ATOM 10099 C C . THR C 1 326 ? 114.968 90.905 79.260 1.00 73.04 362 THR C C 1
ATOM 10100 O O . THR C 1 326 ? 113.968 91.262 78.633 1.00 74.04 362 THR C O 1
ATOM 10104 N N . PRO C 1 327 ? 115.785 89.925 78.827 1.00 70.45 363 PRO C N 1
ATOM 10105 C CA . PRO C 1 327 ? 115.451 89.169 77.623 1.00 69.19 363 PRO C CA 1
ATOM 10106 C C . PRO C 1 327 ? 114.403 88.103 77.924 1.00 65.73 363 PRO C C 1
ATOM 10107 O O . PRO C 1 327 ? 114.193 87.755 79.086 1.00 62.99 363 PRO C O 1
ATOM 10111 N N . GLY C 1 328 ? 113.756 87.591 76.882 1.00 64.30 364 GLY C N 1
ATOM 10112 C CA . GLY C 1 328 ? 112.705 86.590 77.044 1.00 61.13 364 GLY C CA 1
ATOM 10113 C C . GLY C 1 328 ? 113.225 85.234 77.478 1.00 58.86 364 GLY C C 1
ATOM 10114 O O . GLY C 1 328 ? 114.436 84.984 77.467 1.00 57.75 364 GLY C O 1
ATOM 10115 N N . TYR C 1 329 ? 112.297 84.358 77.860 1.00 56.40 365 TYR C N 1
ATOM 10116 C CA . TYR C 1 329 ? 112.634 82.995 78.268 1.00 55.18 365 TYR C CA 1
ATOM 10117 C C . TYR C 1 329 ? 113.282 82.225 77.121 1.00 57.12 365 TYR C C 1
ATOM 10118 O O . TYR C 1 329 ? 114.265 81.511 77.326 1.00 57.82 365 TYR C O 1
ATOM 10127 N N . LEU C 1 330 ? 112.736 82.392 75.918 1.00 59.26 366 LEU C N 1
ATOM 10128 C CA . LEU C 1 330 ? 113.234 81.702 74.728 1.00 60.95 366 LEU C CA 1
ATOM 10129 C C . LEU C 1 330 ? 114.545 82.276 74.177 1.00 63.87 366 LEU C C 1
ATOM 10130 O O . LEU C 1 330 ? 115.141 81.674 73.288 1.00 66.85 366 LEU C O 1
ATOM 10135 N N . ASP C 1 331 ? 114.992 83.426 74.684 1.00 64.68 367 ASP C N 1
ATOM 10136 C CA . ASP C 1 331 ? 116.294 83.996 74.300 1.00 66.81 367 ASP C CA 1
ATOM 10137 C C . ASP C 1 331 ? 117.462 83.426 75.118 1.00 66.56 367 ASP C C 1
ATOM 10138 O O . ASP C 1 331 ? 118.621 83.610 74.749 1.00 67.65 367 ASP C O 1
ATOM 10143 N N . ASP C 1 332 ? 117.160 82.739 76.219 1.00 65.55 368 ASP C N 1
ATOM 10144 C CA . ASP C 1 332 ? 118.185 82.043 76.999 1.00 66.33 368 ASP C CA 1
ATOM 10145 C C . ASP C 1 332 ? 118.787 80.946 76.116 1.00 68.48 368 ASP C C 1
ATOM 10146 O O . ASP C 1 332 ? 118.067 80.044 75.688 1.00 67.99 368 ASP C O 1
ATOM 10151 N N . PRO C 1 333 ? 120.103 81.019 75.830 1.00 71.10 369 PRO C N 1
ATOM 10152 C CA . PRO C 1 333 ? 120.705 80.062 74.890 1.00 72.86 369 PRO C CA 1
ATOM 10153 C C . PRO C 1 333 ? 120.611 78.579 75.284 1.00 71.86 369 PRO C C 1
ATOM 10154 O O . PRO C 1 333 ? 120.886 77.716 74.449 1.00 72.26 369 PRO C O 1
ATOM 10158 N N . SER C 1 334 ? 120.229 78.286 76.525 1.00 70.21 370 SER C N 1
ATOM 10159 C CA . SER C 1 334 ? 120.126 76.904 76.998 1.00 69.58 370 SER C CA 1
ATOM 10160 C C . SER C 1 334 ? 118.736 76.261 76.879 1.00 66.34 370 SER C C 1
ATOM 10161 O O . SER C 1 334 ? 118.568 75.108 77.277 1.00 65.06 370 SER C O 1
ATOM 10164 N N . VAL C 1 335 ? 117.747 76.983 76.352 1.00 64.38 371 VAL C N 1
ATOM 10165 C CA . VAL C 1 335 ? 116.398 76.420 76.198 1.00 63.30 371 VAL C CA 1
ATOM 10166 C C . VAL C 1 335 ? 116.095 76.153 74.719 1.00 63.58 371 VAL C C 1
ATOM 10167 O O . VAL C 1 335 ? 116.371 77.002 73.873 1.00 63.97 371 VAL C O 1
ATOM 10171 N N . PRO C 1 336 ? 115.538 74.966 74.399 1.00 64.24 372 PRO C N 1
ATOM 10172 C CA . PRO C 1 336 ? 115.126 74.692 73.020 1.00 66.38 372 PRO C CA 1
ATOM 10173 C C . PRO C 1 336 ? 114.107 75.707 72.522 1.00 68.17 372 PRO C C 1
ATOM 10174 O O . PRO C 1 336 ? 113.405 76.325 73.325 1.00 70.11 372 PRO C O 1
ATOM 10178 N N . LYS C 1 337 ? 114.012 75.853 71.208 1.00 69.57 373 LYS C N 1
ATOM 10179 C CA . LYS C 1 337 ? 113.282 76.974 70.626 1.00 69.60 373 LYS C CA 1
ATOM 10180 C C . LYS C 1 337 ? 111.755 76.832 70.708 1.00 69.37 373 LYS C C 1
ATOM 10181 O O . LYS C 1 337 ? 111.044 77.838 70.761 1.00 70.40 373 LYS C O 1
ATOM 10187 N N . GLY C 1 338 ? 111.257 75.596 70.726 1.00 68.06 374 GLY C N 1
ATOM 10188 C CA . GLY C 1 338 ? 109.816 75.337 70.822 1.00 66.52 374 GLY C CA 1
ATOM 10189 C C . GLY C 1 338 ? 109.378 74.830 72.186 1.00 65.14 374 GLY C C 1
ATOM 10190 O O . GLY C 1 338 ? 108.512 73.960 72.281 1.00 65.81 374 GLY C O 1
ATOM 10191 N N . SER C 1 339 ? 109.962 75.383 73.244 1.00 63.73 375 SER C N 1
ATOM 10192 C CA . SER C 1 339 ? 109.700 74.917 74.604 1.00 61.39 375 SER C CA 1
ATOM 10193 C C . SER C 1 339 ? 108.298 75.296 75.073 1.00 60.44 375 SER C C 1
ATOM 10194 O O . SER C 1 339 ? 107.863 76.427 74.862 1.00 59.05 375 SER C O 1
ATOM 10197 N N . HIS C 1 340 ? 107.607 74.345 75.709 1.00 61.31 376 HIS C N 1
ATOM 10198 C CA . HIS C 1 340 ? 106.311 74.606 76.358 1.00 61.19 376 HIS C CA 1
ATOM 10199 C C . HIS C 1 340 ? 106.504 74.986 77.818 1.00 57.87 376 HIS C C 1
ATOM 10200 O O . HIS C 1 340 ? 105.521 75.163 78.541 1.00 58.14 376 HIS C O 1
ATOM 10207 N N . CYS C 1 341 ? 107.751 75.075 78.273 1.00 55.18 377 CYS C N 1
ATOM 10208 C CA . CYS C 1 341 ? 108.011 75.213 79.700 1.00 51.97 377 CYS C CA 1
ATOM 10209 C C . CYS C 1 341 ? 107.340 76.459 80.267 1.00 49.89 377 CYS C C 1
ATOM 10210 O O . CYS C 1 341 ? 107.625 77.575 79.826 1.00 50.55 377 CYS C O 1
ATOM 10213 N N . PRO C 1 342 ? 106.428 76.269 81.234 1.00 46.98 378 PRO C N 1
ATOM 10214 C CA . PRO C 1 342 ? 105.746 77.406 81.821 1.00 45.58 378 PRO C CA 1
ATOM 10215 C C . PRO C 1 342 ? 106.576 78.069 82.912 1.00 44.24 378 PRO C C 1
ATOM 10216 O O . PRO C 1 342 ? 107.108 77.385 83.792 1.00 42.87 378 PRO C O 1
ATOM 10220 N N . THR C 1 343 ? 106.687 79.391 82.832 1.00 43.97 379 THR C N 1
ATOM 10221 C CA . THR C 1 343 ? 107.283 80.193 83.891 1.00 43.45 379 THR C CA 1
ATOM 10222 C C . THR C 1 343 ? 106.198 80.796 84.785 1.00 42.42 379 THR C C 1
ATOM 10223 O O . THR C 1 343 ? 106.508 81.384 85.821 1.00 41.39 379 THR C O 1
ATOM 10227 N N . PHE C 1 344 ? 104.934 80.634 84.378 1.00 42.92 380 PHE C N 1
ATOM 10228 C CA . PHE C 1 344 ? 103.773 81.174 85.092 1.00 42.26 380 PHE C CA 1
ATOM 10229 C C . PHE C 1 344 ? 102.615 80.173 85.045 1.00 41.15 380 PHE C C 1
ATOM 10230 O O . PHE C 1 344 ? 102.404 79.514 84.028 1.00 40.77 380 PHE C O 1
ATOM 10238 N N . ALA C 1 345 ? 101.863 80.070 86.139 1.00 39.94 381 ALA C N 1
ATOM 10239 C CA . ALA C 1 345 ? 100.701 79.189 86.180 1.00 40.18 381 ALA C CA 1
ATOM 10240 C C . ALA C 1 345 ? 99.694 79.606 87.245 1.00 40.37 381 ALA C C 1
ATOM 10241 O O . ALA C 1 345 ? 100.073 79.861 88.386 1.00 40.00 381 ALA C O 1
ATOM 10243 N N . VAL C 1 346 ? 98.420 79.687 86.860 1.00 41.37 382 VAL C N 1
ATOM 10244 C CA . VAL C 1 346 ? 97.314 79.801 87.813 1.00 40.85 382 VAL C CA 1
ATOM 10245 C C . VAL C 1 346 ? 96.517 78.511 87.753 1.00 40.37 382 VAL C C 1
ATOM 10246 O O . VAL C 1 346 ? 96.112 78.092 86.677 1.00 41.07 382 VAL C O 1
ATOM 10250 N N . LEU C 1 347 ? 96.282 77.905 88.909 1.00 39.68 383 LEU C N 1
ATOM 10251 C CA . LEU C 1 347 ? 95.489 76.688 89.016 1.00 39.87 383 LEU C CA 1
ATOM 10252 C C . LEU C 1 347 ? 94.264 76.949 89.888 1.00 39.10 383 LEU C C 1
ATOM 10253 O O . LEU C 1 347 ? 94.341 77.720 90.848 1.00 37.30 383 LEU C O 1
ATOM 10258 N N . ARG C 1 348 ? 93.138 76.325 89.543 1.00 38.39 384 ARG C N 1
ATOM 10259 C CA . ARG C 1 348 ? 91.992 76.253 90.448 1.00 38.96 384 ARG C CA 1
ATOM 10260 C C . ARG C 1 348 ? 91.846 74.819 90.936 1.00 37.87 384 ARG C C 1
ATOM 10261 O O . ARG C 1 348 ? 91.625 73.904 90.137 1.00 38.34 384 ARG C O 1
ATOM 10269 N N . LEU C 1 349 ? 91.975 74.635 92.246 1.00 36.99 385 LEU C N 1
ATOM 10270 C CA . LEU C 1 349 ? 91.835 73.323 92.858 1.00 38.10 385 LEU C CA 1
ATOM 10271 C C . LEU C 1 349 ? 90.588 73.269 93.724 1.00 38.13 385 LEU C C 1
ATOM 10272 O O . LEU C 1 349 ? 90.112 74.292 94.214 1.00 38.04 385 LEU C O 1
ATOM 10277 N N . HIS C 1 350 ? 90.069 72.060 93.897 1.00 40.27 386 HIS C N 1
ATOM 10278 C CA . HIS C 1 350 ? 88.947 71.801 94.786 1.00 41.21 386 HIS C CA 1
ATOM 10279 C C . HIS C 1 350 ? 89.371 70.775 95.823 1.00 38.06 386 HIS C C 1
ATOM 10280 O O . HIS C 1 350 ? 89.989 69.765 95.481 1.00 38.95 386 HIS C O 1
ATOM 10287 N N . VAL C 1 351 ? 89.059 71.047 97.087 1.00 35.01 387 VAL C N 1
ATOM 10288 C CA . VAL C 1 351 ? 89.261 70.080 98.158 1.00 33.66 387 VAL C CA 1
ATOM 10289 C C . VAL C 1 351 ? 87.903 69.459 98.453 1.00 34.17 387 VAL C C 1
ATOM 10290 O O . VAL C 1 351 ? 86.991 70.138 98.937 1.00 33.27 387 VAL C O 1
ATOM 10294 N N . ASN C 1 352 ? 87.763 68.170 98.155 1.00 35.62 388 ASN C N 1
ATOM 10295 C CA . ASN C 1 352 ? 86.475 67.495 98.317 1.00 36.19 388 ASN C CA 1
ATOM 10296 C C . ASN C 1 352 ? 86.252 66.886 99.701 1.00 34.74 388 ASN C C 1
ATOM 10297 O O . ASN C 1 352 ? 86.454 65.692 99.914 1.00 34.62 388 ASN C O 1
ATOM 10302 N N . ASN C 1 353 ? 85.844 67.737 100.635 1.00 34.29 389 ASN C N 1
ATOM 10303 C CA . ASN C 1 353 ? 85.363 67.303 101.942 1.00 34.53 389 ASN C CA 1
ATOM 10304 C C . ASN C 1 353 ? 84.360 68.320 102.486 1.00 33.97 389 ASN C C 1
ATOM 10305 O O . ASN C 1 353 ? 84.084 69.330 101.836 1.00 35.04 389 ASN C O 1
ATOM 10310 N N . ASP C 1 354 ? 83.830 68.065 103.674 1.00 33.06 390 ASP C N 1
ATOM 10311 C CA . ASP C 1 354 ? 82.736 68.872 104.213 1.00 32.58 390 ASP C CA 1
ATOM 10312 C C . ASP C 1 354 ? 83.164 70.252 104.692 1.00 31.82 390 ASP C C 1
ATOM 10313 O O . ASP C 1 354 ? 82.363 71.184 104.674 1.00 32.08 390 ASP C O 1
ATOM 10318 N N . ARG C 1 355 ? 84.419 70.393 105.108 1.00 31.15 391 ARG C N 1
ATOM 10319 C CA . ARG C 1 355 ? 84.938 71.699 105.491 1.00 30.47 391 ARG C CA 1
ATOM 10320 C C . ARG C 1 355 ? 85.068 72.624 104.282 1.00 30.65 391 ARG C C 1
ATOM 10321 O O . ARG C 1 355 ? 84.821 73.824 104.394 1.00 29.99 391 ARG C O 1
ATOM 10329 N N . TRP C 1 356 ? 85.438 72.060 103.130 1.00 31.06 392 TRP C N 1
ATOM 10330 C CA . TRP C 1 356 ? 85.884 72.856 101.981 1.00 30.63 392 TRP C CA 1
ATOM 10331 C C . TRP C 1 356 ? 85.033 72.756 100.714 1.00 32.04 392 TRP C C 1
ATOM 10332 O O . TRP C 1 356 ? 85.370 73.377 99.701 1.00 32.42 392 TRP C O 1
ATOM 10343 N N . HIS C 1 357 ? 83.941 71.994 100.752 1.00 32.65 393 HIS C N 1
ATOM 10344 C CA . HIS C 1 357 ? 83.128 71.808 99.556 1.00 33.41 393 HIS C CA 1
ATOM 10345 C C . HIS C 1 357 ? 82.648 73.142 99.002 1.00 33.57 393 HIS C C 1
ATOM 10346 O O . HIS C 1 357 ? 82.107 73.969 99.735 1.00 33.10 393 HIS C O 1
ATOM 10353 N N . GLY C 1 358 ? 82.874 73.347 97.708 1.00 34.69 394 GLY C N 1
ATOM 10354 C CA . GLY C 1 358 ? 82.430 74.552 97.022 1.00 34.93 394 GLY C CA 1
ATOM 10355 C C . GLY C 1 358 ? 83.349 75.756 97.152 1.00 34.99 394 GLY C C 1
ATOM 10356 O O . GLY C 1 358 ? 83.057 76.809 96.581 1.00 36.36 394 GLY C O 1
ATOM 10357 N N . VAL C 1 359 ? 84.455 75.612 97.884 1.00 34.39 395 VAL C N 1
ATOM 10358 C CA . VAL C 1 359 ? 85.403 76.710 98.087 1.00 34.01 395 VAL C CA 1
ATOM 10359 C C . VAL C 1 359 ? 86.569 76.572 97.104 1.00 33.63 395 VAL C C 1
ATOM 10360 O O . VAL C 1 359 ? 87.377 75.658 97.233 1.00 34.08 395 VAL C O 1
ATOM 10364 N N . PRO C 1 360 ? 86.657 77.472 96.110 1.00 33.24 396 PRO C N 1
ATOM 10365 C CA . PRO C 1 360 ? 87.752 77.390 95.144 1.00 32.98 396 PRO C CA 1
ATOM 10366 C C . PRO C 1 360 ? 89.096 77.790 95.751 1.00 32.94 396 PRO C C 1
ATOM 10367 O O . PRO C 1 360 ? 89.177 78.782 96.481 1.00 32.16 396 PRO C O 1
ATOM 10371 N N . PHE C 1 361 ? 90.131 77.006 95.456 1.00 32.77 397 PHE C N 1
ATOM 10372 C CA . PHE C 1 361 ? 91.489 77.319 95.873 1.00 32.18 397 PHE C CA 1
ATOM 10373 C C . PHE C 1 361 ? 92.299 77.739 94.664 1.00 33.38 397 PHE C C 1
ATOM 10374 O O . PHE C 1 361 ? 92.525 76.939 93.757 1.00 33.10 397 PHE C O 1
ATOM 10382 N N . ILE C 1 362 ? 92.718 79.003 94.657 1.00 34.09 398 ILE C N 1
ATOM 10383 C CA . ILE C 1 362 ? 93.511 79.552 93.566 1.00 35.69 398 ILE C CA 1
ATOM 10384 C C . ILE C 1 362 ? 94.982 79.500 93.946 1.00 35.87 398 ILE C C 1
ATOM 10385 O O . ILE C 1 362 ? 95.404 80.168 94.887 1.00 36.68 398 ILE C O 1
ATOM 10390 N N . ILE C 1 363 ? 95.758 78.702 93.221 1.00 36.58 399 ILE C N 1
ATOM 10391 C CA . ILE C 1 363 ? 97.202 78.659 93.404 1.00 38.25 399 ILE C CA 1
ATOM 10392 C C . ILE C 1 363 ? 97.823 79.372 92.218 1.00 38.79 399 ILE C C 1
ATOM 10393 O O . ILE C 1 363 ? 97.592 78.979 91.075 1.00 38.97 399 ILE C O 1
ATOM 10398 N N . ARG C 1 364 ? 98.617 80.404 92.472 1.00 38.62 400 ARG C N 1
ATOM 10399 C CA . ARG C 1 364 ? 99.345 81.047 91.384 1.00 40.76 400 ARG C CA 1
ATOM 10400 C C . ARG C 1 364 ? 100.820 81.267 91.713 1.00 39.62 400 ARG C C 1
ATOM 10401 O O . ARG C 1 364 ? 101.191 81.557 92.855 1.00 39.28 400 ARG C O 1
ATOM 10409 N N . ALA C 1 365 ? 101.650 81.118 90.687 1.00 38.04 401 ALA C N 1
ATOM 10410 C CA . ALA C 1 365 ? 103.092 81.199 90.833 1.00 37.59 401 ALA C CA 1
ATOM 10411 C C . ALA C 1 365 ? 103.696 81.628 89.510 1.00 37.37 401 ALA C C 1
ATOM 10412 O O . ALA C 1 365 ? 103.378 81.062 88.469 1.00 37.44 401 ALA C O 1
ATOM 10414 N N . GLY C 1 366 ? 104.555 82.639 89.550 1.00 37.93 402 GLY C N 1
ATOM 10415 C CA . GLY C 1 366 ? 105.210 83.118 88.346 1.00 38.31 402 GLY C CA 1
ATOM 10416 C C . GLY C 1 366 ? 106.538 83.786 88.612 1.00 38.61 402 GLY C C 1
ATOM 10417 O O . GLY C 1 366 ? 106.747 84.391 89.660 1.00 38.02 402 GLY C O 1
ATOM 10418 N N . LYS C 1 367 ? 107.441 83.653 87.648 1.00 40.27 403 LYS C N 1
ATOM 10419 C CA . LYS C 1 367 ? 108.702 84.386 87.635 1.00 41.57 403 LYS C CA 1
ATOM 10420 C C . LYS C 1 367 ? 108.598 85.490 86.582 1.00 42.18 403 LYS C C 1
ATOM 10421 O O . LYS C 1 367 ? 107.685 85.479 85.753 1.00 41.61 403 LYS C O 1
ATOM 10427 N N . ALA C 1 368 ? 109.525 86.441 86.630 1.00 43.54 404 ALA C N 1
ATOM 10428 C CA . ALA C 1 368 ? 109.517 87.600 85.730 1.00 45.05 404 ALA C CA 1
ATOM 10429 C C . ALA C 1 368 ? 108.212 88.408 85.816 1.00 44.64 404 ALA C C 1
ATOM 10430 O O . ALA C 1 368 ? 107.628 88.774 84.795 1.00 45.54 404 ALA C O 1
ATOM 10432 N N . LEU C 1 369 ? 107.773 88.687 87.040 1.00 43.75 405 LEU C N 1
ATOM 10433 C CA . LEU C 1 369 ? 106.555 89.462 87.278 1.00 44.09 405 LEU C CA 1
ATOM 10434 C C . LEU C 1 369 ? 106.884 90.844 87.857 1.00 45.74 405 LEU C C 1
ATOM 10435 O O . LEU C 1 369 ? 108.056 91.189 88.010 1.00 47.26 405 LEU C O 1
ATOM 10440 N N . GLU C 1 370 ? 105.856 91.637 88.157 1.00 46.53 406 GLU C N 1
ATOM 10441 C CA . GLU C 1 370 ? 106.057 93.020 88.646 1.00 48.38 406 GLU C CA 1
ATOM 10442 C C . GLU C 1 370 ? 106.650 93.158 90.052 1.00 47.04 406 GLU C C 1
ATOM 10443 O O . GLU C 1 370 ? 107.200 94.209 90.383 1.00 47.33 406 GLU C O 1
ATOM 10449 N N . GLU C 1 371 ? 106.541 92.121 90.875 1.00 45.22 407 GLU C N 1
ATOM 10450 C CA . GLU C 1 371 ? 107.047 92.200 92.240 1.00 45.02 407 GLU C CA 1
ATOM 10451 C C . GLU C 1 371 ? 107.462 90.844 92.789 1.00 44.89 407 GLU C C 1
ATOM 10452 O O . GLU C 1 371 ? 107.141 89.797 92.224 1.00 44.44 407 GLU C O 1
ATOM 10458 N N . ARG C 1 372 ? 108.203 90.882 93.890 1.00 45.34 408 ARG C N 1
ATOM 10459 C CA . ARG C 1 372 ? 108.480 89.692 94.674 1.00 44.55 408 ARG C CA 1
ATOM 10460 C C . ARG C 1 372 ? 107.403 89.612 95.740 1.00 43.56 408 ARG C C 1
ATOM 10461 O O . ARG C 1 372 ? 107.204 90.568 96.490 1.00 43.12 408 ARG C O 1
ATOM 10469 N N . LEU C 1 373 ? 106.703 88.484 95.805 1.00 42.38 409 LEU C N 1
ATOM 10470 C CA . LEU C 1 373 ? 105.629 88.312 96.777 1.00 41.95 409 LEU C CA 1
ATOM 10471 C C . LEU C 1 373 ? 105.363 86.847 97.094 1.00 40.96 409 LEU C C 1
ATOM 10472 O O . LEU C 1 373 ? 105.385 85.991 96.210 1.00 40.36 409 LEU C O 1
ATOM 10477 N N . LEU C 1 374 ? 105.118 86.578 98.372 1.00 40.15 410 LEU C N 1
ATOM 10478 C CA . LEU C 1 374 ? 104.516 85.325 98.807 1.00 40.25 410 LEU C CA 1
ATOM 10479 C C . LEU C 1 374 ? 103.434 85.684 99.814 1.00 39.55 410 LEU C C 1
ATOM 10480 O O . LEU C 1 374 ? 103.748 86.128 100.923 1.00 39.91 410 LEU C O 1
ATOM 10485 N N . ASP C 1 375 ? 102.168 85.536 99.425 1.00 38.13 411 ASP C N 1
ATOM 10486 C CA . ASP C 1 375 ? 101.077 85.792 100.362 1.00 37.97 411 ASP C CA 1
ATOM 10487 C C . ASP C 1 375 ? 99.921 84.812 100.246 1.00 36.25 411 ASP C C 1
ATOM 10488 O O . ASP C 1 375 ? 99.757 84.117 99.242 1.00 35.86 411 ASP C O 1
ATOM 10493 N N . ILE C 1 376 ? 99.152 84.755 101.325 1.00 35.37 412 ILE C N 1
ATOM 10494 C CA . ILE C 1 376 ? 97.992 83.899 101.442 1.00 34.74 412 ILE C CA 1
ATOM 10495 C C . ILE C 1 376 ? 96.810 84.827 101.684 1.00 34.73 412 ILE C C 1
ATOM 10496 O O . ILE C 1 376 ? 96.874 85.695 102.556 1.00 34.89 412 ILE C O 1
ATOM 10501 N N . ARG C 1 377 ? 95.741 84.651 100.915 1.00 34.54 413 ARG C N 1
ATOM 10502 C CA . ARG C 1 377 ? 94.543 85.468 101.075 1.00 34.26 413 ARG C CA 1
ATOM 10503 C C . ARG C 1 377 ? 93.306 84.601 101.294 1.00 34.08 413 ARG C C 1
ATOM 10504 O O . ARG C 1 377 ? 92.886 83.866 100.401 1.00 33.70 413 ARG C O 1
ATOM 10512 N N . ILE C 1 378 ? 92.744 84.685 102.499 1.00 34.08 414 ILE C N 1
ATOM 10513 C CA . ILE C 1 378 ? 91.498 84.004 102.842 1.00 33.33 414 ILE C CA 1
ATOM 10514 C C . ILE C 1 378 ? 90.356 85.009 102.667 1.00 33.04 414 ILE C C 1
ATOM 10515 O O . ILE C 1 378 ? 90.098 85.823 103.554 1.00 31.80 414 ILE C O 1
ATOM 10520 N N . GLN C 1 379 ? 89.687 84.955 101.519 1.00 32.49 415 GLN C N 1
ATOM 10521 C CA . GLN C 1 379 ? 88.604 85.887 101.209 1.00 32.11 415 GLN C CA 1
ATOM 10522 C C . GLN C 1 379 ? 87.256 85.331 101.664 1.00 31.80 415 GLN C C 1
ATOM 10523 O O . GLN C 1 379 ? 86.778 84.320 101.144 1.00 30.68 415 GLN C O 1
ATOM 10529 N N . PHE C 1 380 ? 86.647 86.007 102.633 1.00 32.21 416 PHE C N 1
ATOM 10530 C CA . PHE C 1 380 ? 85.362 85.584 103.190 1.00 32.31 416 PHE C CA 1
ATOM 10531 C C . PHE C 1 380 ? 84.182 86.016 102.314 1.00 32.07 416 PHE C C 1
ATOM 10532 O O . PHE C 1 380 ? 84.327 86.822 101.395 1.00 31.79 416 PHE C O 1
ATOM 10540 N N . LYS C 1 381 ? 83.015 85.459 102.610 1.00 32.08 417 LYS C N 1
ATOM 10541 C CA . LYS C 1 381 ? 81.791 85.775 101.883 1.00 32.58 417 LYS C CA 1
ATOM 10542 C C . LYS C 1 381 ? 81.294 87.174 102.188 1.00 32.55 417 LYS C C 1
ATOM 10543 O O . LYS C 1 381 ? 81.643 87.762 103.212 1.00 31.90 417 LYS C O 1
ATOM 10549 N N . ASP C 1 382 ? 80.468 87.694 101.286 1.00 33.24 418 ASP C N 1
ATOM 10550 C CA . ASP C 1 382 ? 79.825 88.980 101.477 1.00 34.21 418 ASP C CA 1
ATOM 10551 C C . ASP C 1 382 ? 78.796 88.903 102.589 1.00 33.58 418 ASP C C 1
ATOM 10552 O O . ASP C 1 382 ? 78.045 87.939 102.681 1.00 33.45 418 ASP C O 1
ATOM 10557 N N . GLU C 1 383 ? 78.782 89.918 103.443 1.00 33.62 419 GLU C N 1
ATOM 10558 C CA . GLU C 1 383 ? 77.646 90.163 104.312 1.00 34.23 419 GLU C CA 1
ATOM 10559 C C . GLU C 1 383 ? 76.689 91.016 103.476 1.00 34.45 419 GLU C C 1
ATOM 10560 O O . GLU C 1 383 ? 76.943 92.201 103.224 1.00 34.59 419 GLU C O 1
ATOM 10566 N N . ILE C 1 384 ? 75.616 90.387 103.006 1.00 33.98 420 ILE C N 1
ATOM 10567 C CA . ILE C 1 384 ? 74.725 91.000 102.016 1.00 34.49 420 ILE C CA 1
ATOM 10568 C C . ILE C 1 384 ? 73.912 92.154 102.597 1.00 34.54 420 ILE C C 1
ATOM 10569 O O . ILE C 1 384 ? 73.761 93.188 101.952 1.00 34.00 420 ILE C O 1
ATOM 10574 N N . ARG C 1 385 ? 73.406 91.980 103.815 1.00 34.47 421 ARG C N 1
ATOM 10575 C CA . ARG C 1 385 ? 72.592 93.003 104.464 1.00 34.80 421 ARG C CA 1
ATOM 10576 C C . ARG C 1 385 ? 73.175 93.411 105.812 1.00 33.58 421 ARG C C 1
ATOM 10577 O O . ARG C 1 385 ? 73.780 92.589 106.495 1.00 32.83 421 ARG C O 1
ATOM 10585 N N . PRO C 1 386 ? 72.993 94.670 106.213 1.00 33.33 422 PRO C N 1
ATOM 10586 C CA . PRO C 1 386 ? 72.186 95.661 105.496 1.00 33.54 422 PRO C CA 1
ATOM 10587 C C . PRO C 1 386 ? 72.977 96.639 104.613 1.00 33.46 422 PRO C C 1
ATOM 10588 O O . PRO C 1 386 ? 72.411 97.634 104.161 1.00 34.61 422 PRO C O 1
ATOM 10592 N N . PHE C 1 387 ? 74.253 96.364 104.348 1.00 32.55 423 PHE C N 1
ATOM 10593 C CA . PHE C 1 387 ? 75.103 97.331 103.638 1.00 32.75 423 PHE C CA 1
ATOM 10594 C C . PHE C 1 387 ? 75.202 97.114 102.124 1.00 33.03 423 PHE C C 1
ATOM 10595 O O . PHE C 1 387 ? 75.560 98.038 101.394 1.00 33.93 423 PHE C O 1
ATOM 10603 N N . GLY C 1 388 ? 74.890 95.912 101.650 1.00 32.73 424 GLY C N 1
ATOM 10604 C CA . GLY C 1 388 ? 74.899 95.631 100.212 1.00 33.52 424 GLY C CA 1
ATOM 10605 C C . GLY C 1 388 ? 76.205 95.998 99.526 1.00 34.05 424 GLY C C 1
ATOM 10606 O O . GLY C 1 388 ? 77.266 95.482 99.878 1.00 33.25 424 GLY C O 1
ATOM 10607 N N . GLU C 1 389 ? 76.130 96.915 98.565 1.00 35.84 425 GLU C N 1
ATOM 10608 C CA . GLU C 1 389 ? 77.302 97.332 97.793 1.00 37.24 425 GLU C CA 1
ATOM 10609 C C . GLU C 1 389 ? 78.160 98.383 98.518 1.00 37.20 425 GLU C C 1
ATOM 10610 O O . GLU C 1 389 ? 79.178 98.821 97.982 1.00 36.71 425 GLU C O 1
ATOM 10616 N N . SER C 1 390 ? 77.753 98.781 99.725 1.00 37.53 426 SER C N 1
ATOM 10617 C CA . SER C 1 390 ? 78.539 99.692 100.567 1.00 38.33 426 SER C CA 1
ATOM 10618 C C . SER C 1 390 ? 79.480 98.952 101.520 1.00 38.47 426 SER C C 1
ATOM 10619 O O . SER C 1 390 ? 80.090 99.557 102.402 1.00 39.39 426 SER C O 1
ATOM 10622 N N . THR C 1 391 ? 79.581 97.640 101.356 1.00 38.78 427 THR C N 1
ATOM 10623 C CA . THR C 1 391 ? 80.643 96.869 101.983 1.00 39.45 427 THR C CA 1
ATOM 10624 C C . THR C 1 391 ? 81.225 95.936 100.923 1.00 40.91 427 THR C C 1
ATOM 10625 O O . THR C 1 391 ? 80.730 95.872 99.793 1.00 40.51 427 THR C O 1
ATOM 10629 N N . GLN C 1 392 ? 82.299 95.246 101.285 1.00 42.23 428 GLN C N 1
ATOM 10630 C CA . GLN C 1 392 ? 82.933 94.279 100.404 1.00 42.98 428 GLN C CA 1
ATOM 10631 C C . GLN C 1 392 ? 83.484 93.143 101.244 1.00 39.07 428 GLN C C 1
ATOM 10632 O O . GLN C 1 392 ? 83.476 93.204 102.476 1.00 37.05 428 GLN C O 1
ATOM 10638 N N . ARG C 1 393 ? 83.943 92.100 100.570 1.00 35.79 429 ARG C N 1
ATOM 10639 C CA . ARG C 1 393 ? 84.369 90.893 101.251 1.00 34.28 429 ARG C CA 1
ATOM 10640 C C . ARG C 1 393 ? 85.521 91.153 102.215 1.00 32.99 429 ARG C C 1
ATOM 10641 O O . ARG C 1 393 ? 86.500 91.800 101.855 1.00 32.09 429 ARG C O 1
ATOM 10649 N N . ASN C 1 394 ? 85.393 90.647 103.440 1.00 32.22 430 ASN C N 1
ATOM 10650 C CA . ASN C 1 394 ? 86.520 90.600 104.366 1.00 32.10 430 ASN C CA 1
ATOM 10651 C C . ASN C 1 394 ? 87.594 89.686 103.809 1.00 32.05 430 ASN C C 1
ATOM 10652 O O . ASN C 1 394 ? 87.310 88.797 103.007 1.00 31.29 430 ASN C O 1
ATOM 10657 N N . GLU C 1 395 ? 88.829 89.906 104.237 1.00 33.05 431 GLU C N 1
ATOM 10658 C CA . GLU C 1 395 ? 89.945 89.116 103.750 1.00 34.18 431 GLU C CA 1
ATOM 10659 C C . GLU C 1 395 ? 91.038 89.053 104.808 1.00 33.12 431 GLU C C 1
ATOM 10660 O O . GLU C 1 395 ? 91.493 90.083 105.296 1.00 32.88 431 GLU C O 1
ATOM 10666 N N . LEU C 1 396 ? 91.443 87.843 105.176 1.00 32.63 432 LEU C N 1
ATOM 10667 C CA . LEU C 1 396 ? 92.638 87.662 105.993 1.00 33.10 432 LEU C CA 1
ATOM 10668 C C . LEU C 1 396 ? 93.823 87.509 105.055 1.00 33.34 432 LEU C C 1
ATOM 10669 O O . LEU C 1 396 ? 93.811 86.652 104.170 1.00 33.26 432 LEU C O 1
ATOM 10674 N N . VAL C 1 397 ? 94.839 88.343 105.249 1.00 33.61 433 VAL C N 1
ATOM 10675 C CA . VAL C 1 397 ? 96.031 88.313 104.421 1.00 34.52 433 VAL C CA 1
ATOM 10676 C C . VAL C 1 397 ? 97.245 87.947 105.271 1.00 35.05 433 VAL C C 1
ATOM 10677 O O . VAL C 1 397 ? 97.566 88.648 106.228 1.00 35.49 433 VAL C O 1
ATOM 10681 N N . ILE C 1 398 ? 97.901 86.841 104.924 1.00 34.85 434 ILE C N 1
ATOM 10682 C CA . ILE C 1 398 ? 99.188 86.478 105.514 1.00 35.72 434 ILE C CA 1
ATOM 10683 C C . ILE C 1 398 ? 100.260 86.667 104.451 1.00 35.33 434 ILE C C 1
ATOM 10684 O O . ILE C 1 398 ? 100.251 85.969 103.443 1.00 34.15 434 ILE C O 1
ATOM 10689 N N . ARG C 1 399 ? 101.170 87.613 104.678 1.00 35.58 435 ARG C N 1
ATOM 10690 C CA . ARG C 1 399 ? 102.279 87.866 103.762 1.00 35.92 435 ARG C CA 1
ATOM 10691 C C . ARG C 1 399 ? 103.583 87.355 104.372 1.00 35.99 435 ARG C C 1
ATOM 10692 O O . ARG C 1 399 ? 104.048 87.879 105.381 1.00 35.34 435 ARG C O 1
ATOM 10700 N N . ALA C 1 400 ? 104.167 86.3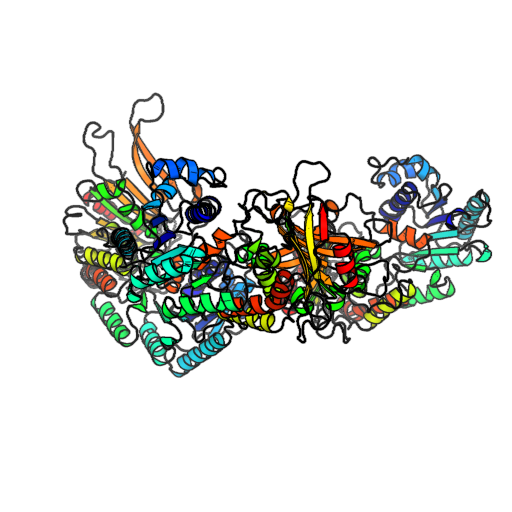30 103.759 1.00 36.10 436 ALA C N 1
ATOM 10701 C CA . ALA C 1 400 ? 105.406 85.729 104.266 1.00 37.29 436 ALA C CA 1
ATOM 10702 C C . ALA C 1 400 ? 106.637 86.519 103.835 1.00 38.93 436 ALA C C 1
ATOM 10703 O O . ALA C 1 400 ? 107.631 86.559 104.560 1.00 38.45 436 ALA C O 1
ATOM 10705 N N . GLN C 1 401 ? 106.569 87.133 102.654 1.00 39.87 437 GLN C N 1
ATOM 10706 C CA . GLN C 1 401 ? 107.636 88.008 102.172 1.00 41.44 437 GLN C CA 1
ATOM 10707 C C . GLN C 1 401 ? 107.141 88.871 101.005 1.00 41.60 437 GLN C C 1
ATOM 10708 O O . GLN C 1 401 ? 106.258 88.447 100.263 1.00 41.23 437 GLN C O 1
ATOM 10714 N N . PRO C 1 402 ? 107.682 90.076 100.837 1.00 43.09 438 PRO C N 1
ATOM 10715 C CA . PRO C 1 402 ? 108.627 90.686 101.762 1.00 44.67 438 PRO C CA 1
ATOM 10716 C C . PRO C 1 402 ? 107.888 91.329 102.920 1.00 44.87 438 PRO C C 1
ATOM 10717 O O . PRO C 1 402 ? 106.656 91.346 102.927 1.00 44.77 438 PRO C O 1
ATOM 10721 N N . SER C 1 403 ? 108.641 91.863 103.878 1.00 46.38 439 SER C N 1
ATOM 10722 C CA . SER C 1 403 ? 108.069 92.605 104.996 1.00 47.55 439 SER C CA 1
ATOM 10723 C C . SER C 1 403 ? 106.918 91.818 105.621 1.00 46.78 439 SER C C 1
ATOM 10724 O O . SER C 1 403 ? 105.753 92.228 105.568 1.00 44.80 439 SER C O 1
ATOM 10727 N N . GLU C 1 404 ? 107.270 90.679 106.203 1.00 46.40 440 GLU C N 1
ATOM 10728 C CA . GLU C 1 404 ? 106.283 89.723 106.697 1.00 45.64 440 GLU C CA 1
ATOM 10729 C C . GLU C 1 404 ? 105.257 90.351 107.634 1.00 44.75 440 GLU C C 1
ATOM 10730 O O . GLU C 1 404 ? 105.605 91.119 108.529 1.00 45.00 440 GLU C O 1
ATOM 10736 N N . ALA C 1 405 ? 103.989 90.011 107.402 1.00 44.01 441 ALA C N 1
ATOM 10737 C CA . ALA C 1 405 ? 102.865 90.613 108.110 1.00 42.28 441 ALA C CA 1
ATOM 10738 C C . ALA C 1 405 ? 101.607 89.757 108.015 1.00 41.73 441 ALA C C 1
ATOM 10739 O O . ALA C 1 405 ? 101.463 88.932 107.109 1.00 40.16 441 ALA C O 1
ATOM 10741 N N . MET C 1 406 ? 100.710 89.957 108.976 1.00 41.68 442 MET C N 1
ATOM 10742 C CA . MET C 1 406 ? 99.362 89.408 108.920 1.00 41.46 442 MET C CA 1
ATOM 10743 C C . MET C 1 406 ? 98.383 90.562 109.139 1.00 40.24 442 MET C C 1
ATOM 10744 O O . MET C 1 406 ? 98.551 91.353 110.072 1.00 38.66 442 MET C O 1
ATOM 10749 N N . TYR C 1 407 ? 97.381 90.677 108.270 1.00 38.71 443 TYR C N 1
ATOM 10750 C CA . TYR C 1 407 ? 96.343 91.692 108.448 1.00 38.38 443 TYR C CA 1
ATOM 10751 C C . TYR C 1 407 ? 94.965 91.241 107.970 1.00 37.63 443 TYR C C 1
ATOM 10752 O O . TYR C 1 407 ? 94.842 90.396 107.083 1.00 37.00 443 TYR C O 1
ATOM 10761 N N . LEU C 1 408 ? 93.938 91.817 108.593 1.00 37.90 444 LEU C N 1
ATOM 10762 C CA . LEU C 1 408 ? 92.541 91.488 108.324 1.00 36.52 444 LEU C CA 1
ATOM 10763 C C . LEU C 1 408 ? 91.831 92.691 107.706 1.00 36.90 444 LEU C C 1
ATOM 10764 O O . LEU C 1 408 ? 91.627 93.711 108.363 1.00 35.99 444 LEU C O 1
ATOM 10769 N N . LYS C 1 409 ? 91.466 92.565 106.437 1.00 37.89 445 LYS C N 1
ATOM 10770 C CA . LYS C 1 409 ? 90.777 93.630 105.727 1.00 39.58 445 LYS C CA 1
ATOM 10771 C C . LYS C 1 409 ? 89.294 93.575 106.049 1.00 38.44 445 LYS C C 1
ATOM 10772 O O . LYS C 1 409 ? 88.666 92.531 105.907 1.00 36.79 445 LYS C O 1
ATOM 10778 N N . LEU C 1 410 ? 88.739 94.703 106.479 1.00 38.17 446 LEU C N 1
ATOM 10779 C CA . LEU C 1 410 ? 87.315 94.794 106.795 1.00 37.96 446 LEU C CA 1
ATOM 10780 C C . LEU C 1 410 ? 86.755 96.176 106.479 1.00 37.23 446 LEU C C 1
ATOM 10781 O O . LEU C 1 410 ? 87.499 97.086 106.114 1.00 38.87 446 LEU C O 1
ATOM 10786 N N . THR C 1 411 ? 85.437 96.308 106.593 1.00 35.48 447 THR C N 1
ATOM 10787 C CA . THR C 1 411 ? 84.750 97.564 106.339 1.00 34.87 447 THR C CA 1
ATOM 10788 C C . THR C 1 411 ? 84.518 98.308 107.654 1.00 34.23 447 THR C C 1
ATOM 10789 O O . THR C 1 411 ? 84.184 97.706 108.676 1.00 32.83 447 THR C O 1
ATOM 10793 N N . ALA C 1 412 ? 84.714 99.619 107.615 1.00 34.18 448 ALA C N 1
ATOM 10794 C CA . ALA C 1 412 ? 84.490 100.473 108.771 1.00 34.78 448 ALA C CA 1
ATOM 10795 C C . ALA C 1 412 ? 83.881 101.794 108.323 1.00 35.74 448 ALA C C 1
ATOM 10796 O O . ALA C 1 412 ? 83.885 102.126 107.138 1.00 35.65 448 ALA C O 1
ATOM 10798 N N . LYS C 1 413 ? 83.347 102.536 109.283 1.00 36.58 449 LYS C N 1
ATOM 10799 C CA . LYS C 1 413 ? 82.857 103.882 109.033 1.00 38.51 449 LYS C CA 1
ATOM 10800 C C . LYS C 1 413 ? 84.032 104.783 108.660 1.00 39.12 449 LYS C C 1
ATOM 10801 O O . LYS C 1 413 ? 85.093 104.696 109.273 1.00 38.70 449 LYS C O 1
ATOM 10807 N N . THR C 1 414 ? 83.848 105.633 107.652 1.00 40.61 450 THR C N 1
ATOM 10808 C CA . THR C 1 414 ? 84.875 106.607 107.280 1.00 42.88 450 THR C CA 1
ATOM 10809 C C . THR C 1 414 ? 85.092 107.582 108.434 1.00 44.70 450 THR C C 1
ATOM 10810 O O . THR C 1 414 ? 84.142 108.221 108.880 1.00 46.02 450 THR C O 1
ATOM 10814 N N . PRO C 1 415 ? 86.339 107.692 108.927 1.00 46.09 451 PRO C N 1
ATOM 10815 C CA . PRO C 1 415 ? 86.632 108.545 110.081 1.00 48.00 451 PRO C CA 1
ATOM 10816 C C . PRO C 1 415 ? 86.170 109.984 109.900 1.00 49.81 451 PRO C C 1
ATOM 10817 O O . PRO C 1 415 ? 86.393 110.565 108.844 1.00 50.28 451 PRO C O 1
ATOM 10821 N N . GLY C 1 416 ? 85.535 110.540 110.928 1.00 51.96 452 GLY C N 1
ATOM 10822 C CA . GLY C 1 416 ? 85.123 111.940 110.928 1.00 54.85 452 GLY C CA 1
ATOM 10823 C C . GLY C 1 416 ? 83.621 112.134 110.861 1.00 57.03 452 GLY C C 1
ATOM 10824 O O . GLY C 1 416 ? 82.853 111.290 111.321 1.00 56.53 452 GLY C O 1
ATOM 10825 N N . LEU C 1 417 ? 83.210 113.256 110.276 1.00 61.14 453 LEU C N 1
ATOM 10826 C CA . LEU C 1 417 ? 81.802 113.658 110.243 1.00 63.42 453 LEU C CA 1
ATOM 10827 C C . LEU C 1 417 ? 81.002 112.988 109.129 1.00 65.76 453 LEU C C 1
ATOM 10828 O O . LEU C 1 417 ? 79.826 112.674 109.317 1.00 69.21 453 LEU C O 1
ATOM 10833 N N . LEU C 1 418 ? 81.621 112.800 107.966 1.00 67.87 454 LEU C N 1
ATOM 10834 C CA . LEU C 1 418 ? 81.018 111.969 106.919 1.00 68.54 454 LEU C CA 1
ATOM 10835 C C . LEU C 1 418 ? 80.635 110.594 107.463 1.00 65.30 454 LEU C C 1
ATOM 10836 O O . LEU C 1 418 ? 81.441 109.924 108.112 1.00 62.87 454 LEU C O 1
ATOM 10841 N N . ASN C 1 419 ? 79.389 110.200 107.208 1.00 64.85 455 ASN C N 1
ATOM 10842 C CA . ASN C 1 419 ? 78.867 108.916 107.648 1.00 65.27 455 ASN C CA 1
ATOM 10843 C C . ASN C 1 419 ? 78.768 107.959 106.460 1.00 61.88 455 ASN C C 1
ATOM 10844 O O . ASN C 1 419 ? 77.697 107.735 105.894 1.00 64.66 455 ASN C O 1
ATOM 10849 N N . ASP C 1 420 ? 79.921 107.411 106.095 1.00 57.35 456 ASP C N 1
ATOM 10850 C CA . ASP C 1 420 ? 80.083 106.586 104.904 1.00 54.29 456 ASP C CA 1
ATOM 10851 C C . ASP C 1 420 ? 80.888 105.348 105.305 1.00 48.65 456 ASP C C 1
ATOM 10852 O O . ASP C 1 420 ? 81.248 105.203 106.471 1.00 46.59 456 ASP C O 1
ATOM 10857 N N . THR C 1 421 ? 81.168 104.461 104.354 1.00 44.54 457 THR C N 1
ATOM 10858 C CA . THR C 1 421 ? 82.019 103.305 104.614 1.00 42.54 457 THR C CA 1
ATOM 10859 C C . THR C 1 421 ? 83.278 103.313 103.749 1.00 41.94 457 THR C C 1
ATOM 10860 O O . THR C 1 421 ? 83.330 103.964 102.702 1.00 41.48 457 THR C O 1
ATOM 10864 N N . HIS C 1 422 ? 84.288 102.584 104.217 1.00 41.32 458 HIS C N 1
ATOM 10865 C CA . HIS C 1 422 ? 85.534 102.372 103.483 1.00 41.25 458 HIS C CA 1
ATOM 10866 C C . HIS C 1 422 ? 86.162 101.065 103.959 1.00 39.94 458 HIS C C 1
ATOM 10867 O O . HIS C 1 422 ? 85.851 100.591 105.051 1.00 37.68 458 HIS C O 1
ATOM 10874 N N . GLN C 1 423 ? 87.038 100.484 103.146 1.00 41.47 459 GLN C N 1
ATOM 10875 C CA . GLN C 1 423 ? 87.781 99.294 103.564 1.00 42.83 459 GLN C CA 1
ATOM 10876 C C . GLN C 1 423 ? 89.083 99.710 104.256 1.00 41.26 459 GLN C C 1
ATOM 10877 O O . GLN C 1 423 ? 89.779 100.609 103.789 1.00 42.80 459 GLN C O 1
ATOM 10883 N N . THR C 1 424 ? 89.381 99.064 105.383 1.00 39.55 460 THR C N 1
ATOM 10884 C CA . THR C 1 424 ? 90.585 99.338 106.177 1.00 39.95 460 THR C CA 1
ATOM 10885 C C . THR C 1 424 ? 91.190 98.006 106.648 1.00 39.14 460 THR C C 1
ATOM 10886 O O . THR C 1 424 ? 90.788 96.954 106.158 1.00 38.41 460 THR C O 1
ATOM 10890 N N . GLU C 1 425 ? 92.163 98.045 107.561 1.00 40.14 461 GLU C N 1
ATOM 10891 C CA . GLU C 1 425 ? 92.810 96.823 108.068 1.00 40.80 461 GLU C CA 1
ATOM 10892 C C . GLU C 1 425 ? 93.068 96.867 109.561 1.00 40.18 461 GLU C C 1
ATOM 10893 O O . GLU C 1 425 ? 93.292 97.930 110.130 1.00 41.78 461 GLU C O 1
ATOM 10899 N N . LEU C 1 426 ? 93.045 95.692 110.181 1.00 39.48 462 LEU C N 1
ATOM 10900 C CA . LEU C 1 426 ? 93.694 95.476 111.464 1.00 39.29 462 LEU C CA 1
ATOM 10901 C C . LEU C 1 426 ? 95.028 94.817 111.125 1.00 38.70 462 LEU C C 1
ATOM 10902 O O . LEU C 1 426 ? 95.055 93.724 110.570 1.00 36.70 462 LEU C O 1
ATOM 10907 N N . ASP C 1 427 ? 96.128 95.485 111.459 1.00 40.20 463 ASP C N 1
ATOM 10908 C CA . ASP C 1 427 ? 97.446 95.136 110.933 1.00 40.81 463 ASP C CA 1
ATOM 10909 C C . ASP C 1 427 ? 98.419 94.609 111.992 1.00 40.44 463 ASP C C 1
ATOM 10910 O O . ASP C 1 427 ? 98.424 95.071 113.128 1.00 40.41 463 ASP C O 1
ATOM 10915 N N . LEU C 1 428 ? 99.233 93.633 111.599 1.00 40.33 464 LEU C N 1
ATOM 10916 C CA . LEU C 1 428 ? 100.404 93.206 112.370 1.00 40.27 464 LEU C CA 1
ATOM 10917 C C . LEU C 1 428 ? 101.568 93.059 111.399 1.00 40.47 464 LEU C C 1
ATOM 10918 O O . LEU C 1 428 ? 101.701 92.032 110.730 1.00 39.48 464 LEU C O 1
ATOM 10923 N N . THR C 1 429 ? 102.390 94.101 111.319 1.00 42.55 465 THR C N 1
ATOM 10924 C CA . THR C 1 429 ? 103.609 94.094 110.511 1.00 43.63 465 THR C CA 1
ATOM 10925 C C . THR C 1 429 ? 104.808 93.855 111.430 1.00 44.65 465 THR C C 1
ATOM 10926 O O . THR C 1 429 ? 105.101 94.671 112.303 1.00 44.02 465 THR C O 1
ATOM 10930 N N . TYR C 1 430 ? 105.505 92.739 111.213 1.00 45.64 466 TYR C N 1
ATOM 10931 C CA . TYR C 1 430 ? 106.522 92.250 112.156 1.00 46.58 466 TYR C CA 1
ATOM 10932 C C . TYR C 1 430 ? 107.694 93.215 112.373 1.00 49.39 466 TYR C C 1
ATOM 10933 O O . TYR C 1 430 ? 108.203 93.322 113.488 1.00 50.17 466 TYR C O 1
ATOM 10942 N N . GLU C 1 431 ? 108.107 93.923 111.325 1.00 52.08 467 GLU C N 1
ATOM 10943 C CA . GLU C 1 431 ? 109.254 94.836 111.421 1.00 57.22 467 GLU C CA 1
ATOM 10944 C C . GLU C 1 431 ? 108.943 96.094 112.247 1.00 59.42 467 GLU C C 1
ATOM 10945 O O . GLU C 1 431 ? 109.858 96.728 112.770 1.00 60.61 467 GLU C O 1
ATOM 10951 N N . ARG C 1 432 ? 107.659 96.441 112.362 1.00 61.30 468 ARG C N 1
ATOM 10952 C CA . ARG C 1 432 ? 107.219 97.563 113.198 1.00 63.35 468 ARG C CA 1
ATOM 10953 C C . ARG C 1 432 ? 106.908 97.130 114.626 1.00 60.81 468 ARG C C 1
ATOM 10954 O O . ARG C 1 432 ? 107.288 97.801 115.580 1.00 61.62 468 ARG C O 1
ATOM 10962 N N . ARG C 1 433 ? 106.210 96.012 114.767 1.00 59.17 469 ARG C N 1
ATOM 10963 C CA . ARG C 1 433 ? 105.789 95.523 116.077 1.00 59.19 469 ARG C CA 1
ATOM 10964 C C . ARG C 1 433 ? 106.947 94.899 116.863 1.00 55.50 469 ARG C C 1
ATOM 10965 O O . ARG C 1 433 ? 107.110 95.180 118.048 1.00 53.24 469 ARG C O 1
ATOM 10973 N N . TYR C 1 434 ? 107.746 94.063 116.199 1.00 54.17 470 TYR C N 1
ATOM 10974 C CA . TYR C 1 434 ? 108.810 93.298 116.860 1.00 54.32 470 TYR C CA 1
ATOM 10975 C C . TYR C 1 434 ? 110.211 93.794 116.495 1.00 56.46 470 TYR C C 1
ATOM 10976 O O . TYR C 1 434 ? 110.524 94.003 115.322 1.00 56.80 470 TYR C O 1
ATOM 10985 N N . ASP C 1 435 ? 111.058 93.948 117.508 1.00 57.77 471 ASP C N 1
ATOM 10986 C CA . ASP C 1 435 ? 112.440 94.374 117.314 1.00 60.84 471 ASP C CA 1
ATOM 10987 C C . ASP C 1 435 ? 113.375 93.156 117.235 1.00 60.53 471 ASP C C 1
ATOM 10988 O O . ASP C 1 435 ? 114.258 92.986 118.078 1.00 60.45 471 ASP C O 1
ATOM 10993 N N . VAL C 1 436 ? 113.168 92.307 116.224 1.00 58.66 472 VAL C N 1
ATOM 10994 C CA . VAL C 1 436 ? 113.999 91.108 116.019 1.00 57.25 472 VAL C CA 1
ATOM 10995 C C . VAL C 1 436 ? 114.235 90.849 114.532 1.00 54.57 472 VAL C C 1
ATOM 10996 O O . VAL C 1 436 ? 113.368 91.134 113.711 1.00 51.71 472 VAL C O 1
ATOM 11000 N N . THR C 1 437 ? 115.406 90.308 114.196 1.00 54.63 473 THR C N 1
ATOM 11001 C CA . THR C 1 437 ? 115.703 89.906 112.823 1.00 53.73 473 THR C CA 1
ATOM 11002 C C . THR C 1 437 ? 115.298 88.450 112.649 1.00 51.35 473 THR C C 1
ATOM 11003 O O . THR C 1 437 ? 115.787 87.568 113.352 1.00 50.77 473 THR C O 1
ATOM 11007 N N . LEU C 1 438 ? 114.400 88.205 111.707 1.00 50.12 474 LEU C N 1
ATOM 11008 C CA . LEU C 1 438 ? 113.888 86.866 111.481 1.00 48.40 474 LEU C CA 1
ATOM 11009 C C . LEU C 1 438 ? 114.928 86.057 110.696 1.00 48.64 474 LEU C C 1
ATOM 11010 O O . LEU C 1 438 ? 115.516 86.558 109.743 1.00 48.95 474 LEU C O 1
ATOM 11015 N N . PRO C 1 439 ? 115.176 84.807 111.109 1.00 48.83 475 PRO C N 1
ATOM 11016 C CA . PRO C 1 439 ? 116.213 83.971 110.501 1.00 49.67 475 PRO C CA 1
ATOM 11017 C C . PRO C 1 439 ? 115.824 83.478 109.116 1.00 48.26 475 PRO C C 1
ATOM 11018 O O . PRO C 1 439 ? 114.640 83.408 108.799 1.00 46.62 475 PRO C O 1
ATOM 11022 N N . ASP C 1 440 ? 116.824 83.129 108.309 1.00 49.70 476 ASP C N 1
ATOM 11023 C CA . ASP C 1 440 ? 116.592 82.429 107.052 1.00 49.35 476 ASP C CA 1
ATOM 11024 C C . ASP C 1 440 ? 115.916 81.088 107.348 1.00 47.96 476 ASP C C 1
ATOM 11025 O O . ASP C 1 440 ? 116.113 80.507 108.420 1.00 47.61 476 ASP C O 1
ATOM 11030 N N . ALA C 1 441 ? 115.112 80.610 106.401 1.00 46.81 477 ALA C N 1
ATOM 11031 C CA . ALA C 1 441 ? 114.391 79.347 106.562 1.00 45.23 477 ALA C CA 1
ATOM 11032 C C . ALA C 1 441 ? 115.290 78.190 107.027 1.00 45.50 477 ALA C C 1
ATOM 11033 O O . ALA C 1 441 ? 114.901 77.412 107.892 1.00 46.69 477 ALA C O 1
ATOM 11035 N N . TYR C 1 442 ? 116.491 78.091 106.463 1.00 45.79 478 TYR C N 1
ATOM 11036 C CA . TYR C 1 442 ? 117.392 76.969 106.746 1.00 46.92 478 TYR C CA 1
ATOM 11037 C C . TYR C 1 442 ? 117.977 76.937 108.168 1.00 48.09 478 TYR C C 1
ATOM 11038 O O . TYR C 1 442 ? 118.488 75.899 108.598 1.00 48.58 478 TYR C O 1
ATOM 11047 N N . GLU C 1 443 ? 117.914 78.051 108.894 1.00 49.01 479 GLU C N 1
ATOM 11048 C CA . GLU C 1 443 ? 118.339 78.059 110.298 1.00 50.88 479 GLU C CA 1
ATOM 11049 C C . GLU C 1 443 ? 117.355 77.258 111.143 1.00 50.00 479 GLU C C 1
ATOM 11050 O O . GLU C 1 443 ? 117.762 76.381 111.907 1.00 51.76 479 GLU C O 1
ATOM 11056 N N . SER C 1 444 ? 116.066 77.564 110.991 1.00 49.18 480 SER C N 1
ATOM 11057 C CA . SER C 1 444 ? 114.997 76.860 111.706 1.00 49.27 480 SER C CA 1
ATOM 11058 C C . SER C 1 444 ? 115.045 75.355 111.432 1.00 47.94 480 SER C C 1
ATOM 11059 O O . SER C 1 444 ? 114.992 74.543 112.357 1.00 46.30 480 SER C O 1
ATOM 11062 N N . LEU C 1 445 ? 115.165 74.998 110.156 1.00 46.17 481 LEU C N 1
ATOM 11063 C CA . LEU C 1 445 ? 115.035 73.609 109.721 1.00 45.24 481 LEU C CA 1
ATOM 11064 C C . LEU C 1 445 ? 116.207 72.735 110.177 1.00 46.60 481 LEU C C 1
ATOM 11065 O O . LEU C 1 445 ? 115.994 71.658 110.734 1.00 46.47 481 LEU C O 1
ATOM 11070 N N . ILE C 1 446 ? 117.434 73.203 109.960 1.00 47.94 482 ILE C N 1
ATOM 11071 C CA . ILE C 1 446 ? 118.629 72.485 110.431 1.00 49.00 482 ILE C CA 1
ATOM 11072 C C . ILE C 1 446 ? 118.561 72.277 111.946 1.00 50.23 482 ILE C C 1
ATOM 11073 O O . ILE C 1 446 ? 118.854 71.188 112.444 1.00 49.72 482 ILE C O 1
ATOM 11078 N N . HIS C 1 447 ? 118.157 73.320 112.665 1.00 52.41 483 HIS C N 1
ATOM 11079 C CA . HIS C 1 447 ? 117.982 73.245 114.115 1.00 53.92 483 HIS C CA 1
ATOM 11080 C C . HIS C 1 447 ? 116.968 72.170 114.509 1.00 52.70 483 HIS C C 1
ATOM 11081 O O . HIS C 1 447 ? 117.201 71.408 115.447 1.00 54.34 483 HIS C O 1
ATOM 11088 N N . GLU C 1 448 ? 115.851 72.110 113.791 1.00 50.98 484 GLU C N 1
ATOM 11089 C CA . GLU C 1 448 ? 114.800 71.132 114.080 1.00 50.84 484 GLU C CA 1
ATOM 11090 C C . GLU C 1 448 ? 115.221 69.704 113.713 1.00 50.19 484 GLU C C 1
ATOM 11091 O O . GLU C 1 448 ? 114.819 68.746 114.379 1.00 50.34 484 GLU C O 1
ATOM 11097 N N . ALA C 1 449 ? 116.033 69.565 112.665 1.00 49.40 485 ALA C N 1
ATOM 11098 C CA . ALA C 1 449 ? 116.623 68.268 112.310 1.00 49.22 485 ALA C CA 1
ATOM 11099 C C . ALA C 1 449 ? 117.574 67.765 113.402 1.00 50.15 485 ALA C C 1
ATOM 11100 O O . ALA C 1 449 ? 117.595 66.571 113.709 1.00 50.88 485 ALA C O 1
ATOM 11102 N N . LEU C 1 450 ? 118.347 68.675 113.991 1.00 50.05 486 LEU C N 1
ATOM 11103 C CA . LEU C 1 450 ? 119.242 68.329 115.096 1.00 51.37 486 LEU C CA 1
ATOM 11104 C C . LEU C 1 450 ? 118.473 67.954 116.359 1.00 51.53 486 LEU C C 1
ATOM 11105 O O . LEU C 1 450 ? 118.919 67.093 117.123 1.00 52.39 486 LEU C O 1
ATOM 11110 N N . LEU C 1 451 ? 117.325 68.594 116.576 1.00 51.08 487 LEU C N 1
ATOM 11111 C CA . LEU C 1 451 ? 116.452 68.245 117.699 1.00 52.07 487 LEU C CA 1
ATOM 11112 C C . LEU C 1 451 ? 115.655 66.961 117.452 1.00 49.79 487 LEU C C 1
ATOM 11113 O O . LEU C 1 451 ? 115.145 66.364 118.394 1.00 50.10 487 LEU C O 1
ATOM 11118 N N . GLY C 1 452 ? 115.555 66.538 116.196 1.00 48.11 488 GLY C N 1
ATOM 11119 C CA . GLY C 1 452 ? 114.868 65.297 115.851 1.00 47.46 488 GLY C CA 1
ATOM 11120 C C . GLY C 1 452 ? 113.378 65.481 115.617 1.00 46.54 488 GLY C C 1
ATOM 11121 O O . GLY C 1 452 ? 112.632 64.505 115.606 1.00 47.30 488 GLY C O 1
ATOM 11122 N N . ASN C 1 453 ? 112.948 66.730 115.436 1.00 45.72 489 ASN C N 1
ATOM 11123 C CA . ASN C 1 453 ? 111.542 67.058 115.195 1.00 44.09 489 ASN C CA 1
ATOM 11124 C C . ASN C 1 453 ? 111.238 67.063 113.700 1.00 43.02 489 ASN C C 1
ATOM 11125 O O . ASN C 1 453 ? 111.707 67.939 112.972 1.00 41.65 489 ASN C O 1
ATOM 11130 N N . SER C 1 454 ? 110.427 66.101 113.261 1.00 42.26 490 SER C N 1
ATOM 11131 C CA . SER C 1 454 ? 110.114 65.929 111.840 1.00 42.21 490 SER C CA 1
ATOM 11132 C C . SER C 1 454 ? 108.914 66.744 111.344 1.00 41.32 490 SER C C 1
ATOM 11133 O O . SER C 1 454 ? 108.541 66.625 110.179 1.00 41.69 490 SER C O 1
ATOM 11136 N N . THR C 1 455 ? 108.319 67.564 112.207 1.00 41.24 491 THR C N 1
ATOM 11137 C CA . THR C 1 455 ? 107.094 68.300 111.868 1.00 40.83 491 THR C CA 1
ATOM 11138 C C . THR C 1 455 ? 107.171 68.999 110.509 1.00 39.97 491 THR C C 1
ATOM 11139 O O . THR C 1 455 ? 106.264 68.859 109.681 1.00 39.30 491 THR C O 1
ATOM 11143 N N . ASN C 1 456 ? 108.258 69.737 110.285 1.00 39.75 492 ASN C N 1
ATOM 11144 C CA . ASN C 1 456 ? 108.401 70.585 109.096 1.00 39.37 492 ASN C CA 1
ATOM 11145 C C . ASN C 1 456 ? 109.283 69.969 108.014 1.00 38.56 492 ASN C C 1
ATOM 11146 O O . ASN C 1 456 ? 110.081 70.658 107.380 1.00 37.49 492 ASN C O 1
ATOM 11151 N N . PHE C 1 457 ? 109.113 68.667 107.802 1.00 38.39 493 PHE C N 1
ATOM 11152 C CA . PHE C 1 457 ? 109.840 67.934 106.776 1.00 38.55 493 PHE C CA 1
ATOM 11153 C C . PHE C 1 457 ? 108.872 67.015 106.046 1.00 37.96 493 PHE C C 1
ATOM 11154 O O . PHE C 1 457 ? 107.956 66.462 106.655 1.00 38.14 493 PHE C O 1
ATOM 11162 N N . VAL C 1 458 ? 109.084 66.850 104.744 1.00 37.58 494 VAL C N 1
ATOM 11163 C CA . VAL C 1 458 ? 108.109 66.185 103.885 1.00 36.74 494 VAL C CA 1
ATOM 11164 C C . VAL C 1 458 ? 108.198 64.672 104.049 1.00 37.30 494 VAL C C 1
ATOM 11165 O O . VAL C 1 458 ? 109.220 64.065 103.738 1.00 38.43 494 VAL C O 1
ATOM 11169 N N . ARG C 1 459 ? 107.119 64.070 104.540 1.00 37.16 495 ARG C N 1
ATOM 11170 C CA . ARG C 1 459 ? 107.077 62.628 104.758 1.00 37.54 495 ARG C CA 1
ATOM 11171 C C . ARG C 1 459 ? 106.884 61.912 103.425 1.00 38.12 495 ARG C C 1
ATOM 11172 O O . ARG C 1 459 ? 106.417 62.510 102.454 1.00 39.63 495 ARG C O 1
ATOM 11180 N N . VAL C 1 460 ? 107.260 60.638 103.375 1.00 38.55 496 VAL C N 1
ATOM 11181 C CA . VAL C 1 460 ? 107.233 59.872 102.124 1.00 38.75 496 VAL C CA 1
ATOM 11182 C C . VAL C 1 460 ? 105.838 59.841 101.488 1.00 37.04 496 VAL C C 1
ATOM 11183 O O . VAL C 1 460 ? 105.705 60.012 100.278 1.00 35.43 496 VAL C O 1
ATOM 11187 N N . ASP C 1 461 ? 104.812 59.633 102.309 1.00 37.02 497 ASP C N 1
ATOM 11188 C CA . ASP C 1 461 ? 103.429 59.568 101.824 1.00 37.08 497 ASP C CA 1
ATOM 11189 C C . ASP C 1 461 ? 102.866 60.965 101.518 1.00 36.20 497 ASP C C 1
ATOM 11190 O O . ASP C 1 461 ? 102.047 61.121 100.613 1.00 35.57 497 ASP C O 1
ATOM 11195 N N . GLU C 1 462 ? 103.314 61.963 102.279 1.00 35.30 498 GLU C N 1
ATOM 11196 C CA . GLU C 1 462 ? 103.007 63.375 102.022 1.00 34.75 498 GLU C CA 1
ATOM 11197 C C . GLU C 1 462 ? 103.480 63.804 100.633 1.00 34.87 498 GLU C C 1
ATOM 11198 O O . GLU C 1 462 ? 102.768 64.489 99.905 1.00 34.18 498 GLU C O 1
ATOM 11204 N N . LEU C 1 463 ? 104.683 63.374 100.272 1.00 35.88 499 LEU C N 1
ATOM 11205 C CA . LEU C 1 463 ? 105.264 63.661 98.963 1.00 36.15 499 LEU C CA 1
ATOM 11206 C C . LEU C 1 463 ? 104.460 63.028 97.825 1.00 36.62 499 LEU C C 1
ATOM 11207 O O . LEU C 1 463 ? 104.169 63.689 96.824 1.00 37.49 499 LEU C O 1
ATOM 11212 N N . ASP C 1 464 ? 104.109 61.751 97.992 1.00 36.65 500 ASP C N 1
ATOM 11213 C CA . ASP C 1 464 ? 103.283 61.012 97.028 1.00 36.60 500 ASP C CA 1
ATOM 11214 C C . ASP C 1 464 ? 101.925 61.675 96.778 1.00 35.30 500 ASP C C 1
ATOM 11215 O O . ASP C 1 464 ? 101.473 61.762 95.637 1.00 35.22 500 ASP C O 1
ATOM 11220 N N . ALA C 1 465 ? 101.279 62.131 97.848 1.00 34.34 501 ALA C N 1
ATOM 11221 C CA . ALA C 1 465 ? 99.983 62.798 97.742 1.00 33.36 501 ALA C CA 1
ATOM 11222 C C . ALA C 1 465 ? 100.079 64.076 96.905 1.00 32.89 501 ALA C C 1
ATOM 11223 O O . ALA C 1 465 ? 99.173 64.384 96.128 1.00 32.00 501 ALA C O 1
ATOM 11225 N N . ALA C 1 466 ? 101.180 64.808 97.063 1.00 32.40 502 ALA C N 1
ATOM 11226 C CA . ALA C 1 466 ? 101.395 66.042 96.314 1.00 32.55 502 ALA C CA 1
ATOM 11227 C C . ALA C 1 466 ? 101.572 65.775 94.820 1.00 33.44 502 ALA C C 1
ATOM 11228 O O . ALA C 1 466 ? 100.988 66.470 93.995 1.00 34.00 502 ALA C O 1
ATOM 11230 N N . TRP C 1 467 ? 102.370 64.771 94.470 1.00 34.26 503 TRP C N 1
ATOM 11231 C CA . TRP C 1 467 ? 102.604 64.448 93.058 1.00 35.39 503 TRP C CA 1
ATOM 11232 C C . TRP C 1 467 ? 101.337 64.006 92.332 1.00 35.71 503 TRP C C 1
ATOM 11233 O O . TRP C 1 467 ? 101.171 64.279 91.144 1.00 35.59 503 TRP C O 1
ATOM 11244 N N . ARG C 1 468 ? 100.451 63.317 93.046 1.00 36.59 504 ARG C N 1
ATOM 11245 C CA . ARG C 1 468 ? 99.208 62.828 92.454 1.00 37.40 504 ARG C CA 1
ATOM 11246 C C . ARG C 1 468 ? 98.270 63.965 92.063 1.00 35.58 504 ARG C C 1
ATOM 11247 O O . ARG C 1 468 ? 97.479 63.828 91.126 1.00 35.36 504 ARG C O 1
ATOM 11255 N N . ILE C 1 469 ? 98.377 65.089 92.765 1.00 33.78 505 ILE C N 1
ATOM 11256 C CA . ILE C 1 469 ? 97.573 66.258 92.456 1.00 33.17 505 ILE C CA 1
ATOM 11257 C C . ILE C 1 469 ? 97.910 66.828 91.073 1.00 33.65 505 ILE C C 1
ATOM 11258 O O . ILE C 1 469 ? 97.002 67.199 90.320 1.00 33.55 505 ILE C O 1
ATOM 11263 N N . TYR C 1 470 ? 99.201 66.877 90.737 1.00 33.46 506 TYR C N 1
ATOM 11264 C CA . TYR C 1 470 ? 99.674 67.615 89.556 1.00 33.35 506 TYR C CA 1
ATOM 11265 C C . TYR C 1 470 ? 100.162 66.764 88.389 1.00 33.67 506 TYR C C 1
ATOM 11266 O O . TYR C 1 470 ? 100.297 67.276 87.279 1.00 34.55 506 TYR C O 1
ATOM 11275 N N . THR C 1 471 ? 100.417 65.479 88.620 1.00 33.46 507 THR C N 1
ATOM 11276 C CA . THR C 1 471 ? 101.028 64.627 87.591 1.00 34.12 507 THR C CA 1
ATOM 11277 C C . THR C 1 471 ? 100.209 64.535 86.295 1.00 34.92 507 THR C C 1
ATOM 11278 O O . THR C 1 471 ? 100.773 64.696 85.211 1.00 35.87 507 THR C O 1
ATOM 11282 N N . PRO C 1 472 ? 98.892 64.260 86.393 1.00 35.29 508 PRO C N 1
ATOM 11283 C CA . PRO C 1 472 ? 98.079 64.245 85.169 1.00 36.27 508 PRO C CA 1
ATOM 11284 C C . PRO C 1 472 ? 98.214 65.518 84.332 1.00 36.60 508 PRO C C 1
ATOM 11285 O O . PRO C 1 472 ? 98.326 65.440 83.102 1.00 37.57 508 PRO C O 1
ATOM 11289 N N . LEU C 1 473 ? 98.208 66.671 84.997 1.00 35.69 509 LEU C N 1
ATOM 11290 C CA . LEU C 1 473 ? 98.388 67.952 84.317 1.00 36.56 509 LEU C CA 1
ATOM 11291 C C . LEU C 1 473 ? 99.778 68.056 83.690 1.00 37.75 509 LEU C C 1
ATOM 11292 O O . LEU C 1 473 ? 99.913 68.454 82.530 1.00 39.00 509 LEU C O 1
ATOM 11297 N N . LEU C 1 474 ? 100.801 67.705 84.463 1.00 37.77 510 LEU C N 1
ATOM 11298 C CA . LEU C 1 474 ? 102.185 67.802 84.007 1.00 38.54 510 LEU C CA 1
ATOM 11299 C C . LEU C 1 474 ? 102.431 66.974 82.753 1.00 39.65 510 LEU C C 1
ATOM 11300 O O . LEU C 1 474 ? 103.061 67.449 81.810 1.00 40.40 510 LEU C O 1
ATOM 11305 N N . HIS C 1 475 ? 101.926 65.744 82.737 1.00 39.86 511 HIS C N 1
ATOM 11306 C CA . HIS C 1 475 ? 102.086 64.881 81.569 1.00 41.55 511 HIS C CA 1
ATOM 11307 C C . HIS C 1 475 ? 101.384 65.457 80.340 1.00 43.00 511 HIS C C 1
ATOM 11308 O O . HIS C 1 475 ? 101.904 65.368 79.222 1.00 43.62 511 HIS C O 1
ATOM 11315 N N . ALA C 1 476 ? 100.205 66.043 80.548 1.00 43.54 512 ALA C N 1
ATOM 11316 C CA . ALA C 1 476 ? 99.485 66.721 79.468 1.00 44.10 512 ALA C CA 1
ATOM 11317 C C . ALA C 1 476 ? 100.321 67.869 78.895 1.00 44.69 512 ALA C C 1
ATOM 11318 O O . ALA C 1 476 ? 100.430 68.014 77.677 1.00 45.32 512 ALA C O 1
ATOM 11320 N N . ILE C 1 477 ? 100.919 68.665 79.780 1.00 44.07 513 ILE C N 1
ATOM 11321 C CA . ILE C 1 477 ? 101.754 69.799 79.370 1.00 45.25 513 ILE C CA 1
ATOM 11322 C C . ILE C 1 477 ? 102.972 69.356 78.552 1.00 46.53 513 ILE C C 1
ATOM 11323 O O . ILE C 1 477 ? 103.320 69.992 77.556 1.00 47.13 513 ILE C O 1
ATOM 11328 N N . ASP C 1 478 ? 103.614 68.269 78.970 1.00 47.16 514 ASP C N 1
ATOM 11329 C CA . ASP C 1 478 ? 104.761 67.726 78.235 1.00 48.41 514 ASP C CA 1
ATOM 11330 C C . ASP C 1 478 ? 104.384 67.222 76.839 1.00 49.92 514 ASP C C 1
ATOM 11331 O O . ASP C 1 478 ? 105.170 67.347 75.906 1.00 52.61 514 ASP C O 1
ATOM 11336 N N . ARG C 1 479 ? 103.184 66.664 76.695 1.00 49.58 515 ARG C N 1
ATOM 11337 C CA . ARG C 1 479 ? 102.701 66.217 75.385 1.00 50.20 515 ARG C CA 1
ATOM 11338 C C . ARG C 1 479 ? 102.291 67.380 74.475 1.00 49.94 515 ARG C C 1
ATOM 11339 O O . ARG C 1 479 ? 102.013 67.169 73.296 1.00 51.29 515 ARG C O 1
ATOM 11347 N N . GLY C 1 480 ? 102.223 68.591 75.026 1.00 48.37 516 GLY C N 1
ATOM 11348 C CA . GLY C 1 480 ? 101.941 69.790 74.242 1.00 48.81 516 GLY C CA 1
ATOM 11349 C C . GLY C 1 480 ? 100.460 70.056 74.067 1.00 48.78 516 GLY C C 1
ATOM 11350 O O . GLY C 1 480 ? 100.044 70.630 73.062 1.00 49.60 516 GLY C O 1
ATOM 11351 N N . GLU C 1 481 ? 99.661 69.644 75.048 1.00 48.26 517 GLU C N 1
ATOM 11352 C CA . GLU C 1 481 ? 98.204 69.704 74.941 1.00 48.94 517 GLU C CA 1
ATOM 11353 C C . GLU C 1 481 ? 97.593 70.886 75.679 1.00 48.54 517 GLU C C 1
ATOM 11354 O O . GLU C 1 481 ? 96.391 71.115 75.580 1.00 48.96 517 GLU C O 1
ATOM 11360 N N . VAL C 1 482 ? 98.413 71.624 76.423 1.00 48.92 518 VAL C N 1
ATOM 11361 C CA . VAL C 1 482 ? 97.945 72.780 77.181 1.00 48.50 518 VAL C CA 1
ATOM 11362 C C . VAL C 1 482 ? 98.609 74.033 76.627 1.00 49.92 518 VAL C C 1
ATOM 11363 O O . VAL C 1 482 ? 99.831 74.097 76.526 1.00 49.73 518 VAL C O 1
ATOM 11367 N N . LYS C 1 483 ? 97.799 75.023 76.263 1.00 52.86 519 LYS C N 1
ATOM 11368 C CA . LYS C 1 483 ? 98.310 76.262 75.673 1.00 55.65 519 LYS C CA 1
ATOM 11369 C C . LYS C 1 483 ? 99.128 77.059 76.695 1.00 53.03 519 LYS C C 1
ATOM 11370 O O . LYS C 1 483 ? 98.771 77.131 77.873 1.00 48.68 519 LYS C O 1
ATOM 11376 N N . VAL C 1 484 ? 100.228 77.642 76.226 1.00 52.97 520 VAL C N 1
ATOM 11377 C CA . VAL C 1 484 ? 101.096 78.466 77.056 1.00 52.45 520 VAL C CA 1
ATOM 11378 C C . VAL C 1 484 ? 101.110 79.875 76.478 1.00 52.31 520 VAL C C 1
ATOM 11379 O O . VAL C 1 484 ? 101.485 80.077 75.325 1.00 52.77 520 VAL C O 1
ATOM 11383 N N . LEU C 1 485 ? 100.710 80.845 77.293 1.00 51.87 521 LEU C N 1
ATOM 11384 C CA . LEU C 1 485 ? 100.529 82.215 76.834 1.00 52.41 521 LEU C CA 1
ATOM 11385 C C . LEU C 1 485 ? 101.748 83.076 77.128 1.00 52.37 521 LEU C C 1
ATOM 11386 O O . LEU C 1 485 ? 102.386 82.916 78.166 1.00 50.93 521 LEU C O 1
ATOM 11391 N N . PRO C 1 486 ? 102.077 83.997 76.210 1.00 54.03 522 PRO C N 1
ATOM 11392 C CA . PRO C 1 486 ? 103.192 84.900 76.448 1.00 54.40 522 PRO C CA 1
ATOM 11393 C C . PRO C 1 486 ? 102.808 86.045 77.378 1.00 53.47 522 PRO C C 1
ATOM 11394 O O . PRO C 1 486 ? 101.640 86.428 77.445 1.00 53.03 522 PRO C O 1
ATOM 11398 N N . TYR C 1 487 ? 103.797 86.558 78.104 1.00 53.69 523 TYR C N 1
ATOM 11399 C CA . TYR C 1 487 ? 103.651 87.781 78.889 1.00 53.00 523 TYR C CA 1
ATOM 11400 C C . TYR C 1 487 ? 105.018 88.449 79.023 1.00 54.07 523 TYR C C 1
ATOM 11401 O O . TYR C 1 487 ? 106.035 87.770 79.173 1.00 53.94 523 TYR C O 1
ATOM 11410 N N . ALA C 1 488 ? 105.046 89.775 78.947 1.00 54.76 524 ALA C N 1
ATOM 11411 C CA . ALA C 1 488 ? 106.305 90.503 79.033 1.00 56.03 524 ALA C CA 1
ATOM 11412 C C . ALA C 1 488 ? 106.847 90.419 80.452 1.00 54.71 524 ALA C C 1
ATOM 11413 O O . ALA C 1 488 ? 106.094 90.553 81.415 1.00 52.30 524 ALA C O 1
ATOM 11415 N N . ALA C 1 489 ? 108.150 90.180 80.575 1.00 54.95 525 ALA C N 1
ATOM 11416 C CA . ALA C 1 489 ? 108.801 90.198 81.876 1.00 54.42 525 ALA C CA 1
ATOM 11417 C C . ALA C 1 489 ? 108.551 91.552 82.535 1.00 54.44 525 ALA C C 1
ATOM 11418 O O . ALA C 1 489 ? 108.587 92.590 81.872 1.00 55.42 525 ALA C O 1
ATOM 11420 N N . GLY C 1 490 ? 108.265 91.533 83.831 1.00 52.92 526 GLY C N 1
ATOM 11421 C CA . GLY C 1 490 ? 107.952 92.751 84.565 1.00 52.74 526 GLY C CA 1
ATOM 11422 C C . GLY C 1 490 ? 106.475 93.095 84.571 1.00 52.43 526 GLY C C 1
ATOM 11423 O O . GLY C 1 490 ? 106.036 93.893 85.396 1.00 53.18 526 GLY C O 1
ATOM 11424 N N . SER C 1 491 ? 105.704 92.509 83.656 1.00 52.61 527 SER C N 1
ATOM 11425 C CA . SER C 1 491 ? 104.246 92.671 83.649 1.00 52.30 527 SER C CA 1
ATOM 11426 C C . SER C 1 491 ? 103.609 91.829 84.759 1.00 50.87 527 SER C C 1
ATOM 11427 O O . SER C 1 491 ? 104.301 91.104 85.474 1.00 49.26 527 SER C O 1
ATOM 11430 N N . CYS C 1 492 ? 102.289 91.923 84.892 1.00 50.77 528 CYS C N 1
ATOM 11431 C CA . CYS C 1 492 ? 101.552 91.157 85.899 1.00 50.20 528 CYS C CA 1
ATOM 11432 C C . CYS C 1 492 ? 101.219 89.730 85.442 1.00 49.53 528 CYS C C 1
ATOM 11433 O O . CYS C 1 492 ? 100.586 88.979 86.181 1.00 46.77 528 CYS C O 1
ATOM 11436 N N . GLY C 1 493 ? 101.645 89.359 84.234 1.00 51.56 529 GLY C N 1
ATOM 11437 C CA . GLY C 1 493 ? 101.335 88.048 83.663 1.00 51.66 529 GLY C CA 1
ATOM 11438 C C . GLY C 1 493 ? 100.332 88.168 82.531 1.00 52.13 529 GLY C C 1
ATOM 11439 O O . GLY C 1 493 ? 99.937 89.276 82.170 1.00 53.42 529 GLY C O 1
ATOM 11440 N N . PRO C 1 494 ? 99.907 87.029 81.959 1.00 54.21 530 PRO C N 1
ATOM 11441 C CA . PRO C 1 494 ? 98.931 87.073 80.864 1.00 56.49 530 PRO C CA 1
ATOM 11442 C C . PRO C 1 494 ? 97.579 87.604 81.340 1.00 56.91 530 PRO C C 1
ATOM 11443 O O . PRO C 1 494 ? 97.182 87.333 82.472 1.00 54.89 530 PRO C O 1
ATOM 11447 N N . GLU C 1 495 ? 96.891 88.360 80.486 1.00 61.69 531 GLU C N 1
ATOM 11448 C CA . GLU C 1 495 ? 95.617 88.987 80.859 1.00 65.43 531 GLU C CA 1
ATOM 11449 C C . GLU C 1 495 ? 94.548 87.969 81.249 1.00 62.65 531 GLU C C 1
ATOM 11450 O O . GLU C 1 495 ? 93.781 88.197 82.186 1.00 59.93 531 GLU C O 1
ATOM 11456 N N . GLU C 1 496 ? 94.518 86.842 80.545 1.00 60.54 532 GLU C N 1
ATOM 11457 C CA . GLU C 1 496 ? 93.484 85.831 80.775 1.00 58.86 532 GLU C CA 1
ATOM 11458 C C . GLU C 1 496 ? 93.694 85.050 82.076 1.00 56.45 532 GLU C C 1
ATOM 11459 O O . GLU C 1 496 ? 92.805 84.318 82.505 1.00 57.31 532 GLU C O 1
ATOM 11465 N N . ALA C 1 497 ? 94.853 85.221 82.711 1.00 55.53 533 ALA C N 1
ATOM 11466 C CA . ALA C 1 497 ? 95.054 84.740 84.077 1.00 53.82 533 ALA C CA 1
ATOM 11467 C C . ALA C 1 497 ? 94.155 85.495 85.058 1.00 53.20 533 ALA C C 1
ATOM 11468 O O . ALA C 1 497 ? 93.559 84.889 85.943 1.00 54.03 533 ALA C O 1
ATOM 11470 N N . GLN C 1 498 ? 94.055 86.812 84.895 1.00 54.85 534 GLN C N 1
ATOM 11471 C CA . GLN C 1 498 ? 93.190 87.624 85.753 1.00 56.77 534 GLN C CA 1
ATOM 11472 C C . GLN C 1 498 ? 91.714 87.309 85.548 1.00 52.75 534 GLN C C 1
ATOM 11473 O O . GLN C 1 498 ? 90.946 87.281 86.508 1.00 48.20 534 GLN C O 1
ATOM 11479 N N . GLU C 1 499 ? 91.323 87.076 84.299 1.00 52.85 535 GLU C N 1
ATOM 11480 C CA . GLU C 1 499 ? 89.948 86.709 83.992 1.00 53.60 535 GLU C CA 1
ATOM 11481 C C . GLU C 1 499 ? 89.624 85.331 84.566 1.00 50.37 535 GLU C C 1
ATOM 11482 O O . GLU C 1 499 ? 88.537 85.120 85.103 1.00 48.04 535 GLU C O 1
ATOM 11488 N N . PHE C 1 500 ? 90.574 84.404 84.465 1.00 48.49 536 PHE C N 1
ATOM 11489 C CA . PHE C 1 500 ? 90.423 83.077 85.064 1.00 46.31 536 PHE C CA 1
ATOM 11490 C C . PHE C 1 500 ? 90.246 83.159 86.581 1.00 45.22 536 PHE C C 1
ATOM 11491 O O . PHE C 1 500 ? 89.412 82.458 87.148 1.00 44.71 536 PHE C O 1
ATOM 11499 N N . ILE C 1 501 ? 91.027 84.021 87.228 1.00 45.22 537 ILE C N 1
ATOM 11500 C CA . ILE C 1 501 ? 90.919 84.230 88.672 1.00 45.19 537 ILE C CA 1
ATOM 11501 C C . ILE C 1 501 ? 89.547 84.794 89.040 1.00 46.43 537 ILE C C 1
ATOM 11502 O O . ILE C 1 501 ? 88.928 84.347 90.006 1.00 44.79 537 ILE C O 1
ATOM 11507 N N . ARG C 1 502 ? 89.074 85.765 88.261 1.00 49.30 538 ARG C N 1
ATOM 11508 C CA . ARG C 1 502 ? 87.799 86.422 88.538 1.00 50.85 538 ARG C CA 1
ATOM 11509 C C . ARG C 1 502 ? 86.628 85.441 88.468 1.00 49.57 538 ARG C C 1
ATOM 11510 O O . ARG C 1 502 ? 85.820 85.385 89.396 1.00 46.27 538 ARG C O 1
ATOM 11518 N N . ILE C 1 503 ? 86.547 84.659 87.390 1.00 48.66 539 ILE C N 1
ATOM 11519 C CA . ILE C 1 503 ? 85.443 83.707 87.236 1.00 48.99 539 ILE C CA 1
ATOM 11520 C C . ILE C 1 503 ? 85.560 82.547 88.221 1.00 49.17 539 ILE C C 1
ATOM 11521 O O . ILE C 1 503 ? 84.564 81.895 88.532 1.00 49.93 539 ILE C O 1
ATOM 11526 N N . SER C 1 504 ? 86.776 82.289 88.699 1.00 49.08 540 SER C N 1
ATOM 11527 C CA . SER C 1 504 ? 87.007 81.258 89.709 1.00 48.51 540 SER C CA 1
ATOM 11528 C C . SER C 1 504 ? 86.419 81.624 91.074 1.00 48.39 540 SER C C 1
ATOM 11529 O O . SER C 1 504 ? 86.211 80.747 91.907 1.00 50.66 540 SER C O 1
ATOM 11532 N N . GLY C 1 505 ? 86.169 82.912 91.310 1.00 46.95 541 GLY C N 1
ATOM 11533 C CA . GLY C 1 505 ? 85.464 83.350 92.513 1.00 45.08 541 GLY C CA 1
ATOM 11534 C C . GLY C 1 505 ? 86.216 84.281 93.446 1.00 45.26 541 GLY C C 1
ATOM 11535 O O . GLY C 1 505 ? 85.693 84.637 94.500 1.00 45.38 541 GLY C O 1
ATOM 11536 N N . TYR C 1 506 ? 87.436 84.678 93.086 1.00 44.89 542 TYR C N 1
ATOM 11537 C CA . TYR C 1 506 ? 88.154 85.684 93.857 1.00 44.81 542 TYR C CA 1
ATOM 11538 C C . TYR C 1 506 ? 87.788 87.077 93.343 1.00 47.33 542 TYR C C 1
ATOM 11539 O O . TYR C 1 506 ? 88.117 87.429 92.211 1.00 48.30 542 TYR C O 1
ATOM 11548 N N . LYS C 1 507 ? 87.106 87.861 94.178 1.00 50.64 543 LYS C N 1
ATOM 11549 C CA . LYS C 1 507 ? 86.746 89.240 93.832 1.00 54.35 543 LYS C CA 1
ATOM 11550 C C . LYS C 1 507 ? 87.891 90.162 94.193 1.00 55.93 543 LYS C C 1
ATOM 11551 O O . LYS C 1 507 ? 88.141 90.429 95.366 1.00 51.48 543 LYS C O 1
ATOM 11557 N N . THR C 1 508 ? 88.593 90.635 93.171 1.00 63.57 544 THR C N 1
ATOM 11558 C CA . THR C 1 508 ? 89.762 91.474 93.370 1.00 73.27 544 THR C CA 1
ATOM 11559 C C . THR C 1 508 ? 89.312 92.914 93.661 1.00 79.75 544 THR C C 1
ATOM 11560 O O . THR C 1 508 ? 88.610 93.530 92.856 1.00 83.80 544 THR C O 1
ATOM 11564 N N . THR C 1 509 ? 89.698 93.422 94.834 1.00 82.91 545 THR C N 1
ATOM 11565 C CA . THR C 1 509 ? 89.367 94.786 95.275 1.00 88.45 545 THR C CA 1
ATOM 11566 C C . THR C 1 509 ? 90.051 95.066 96.617 1.00 86.34 545 THR C C 1
ATOM 11567 O O . THR C 1 509 ? 89.504 94.880 97.713 1.00 85.06 545 THR C O 1
#

Nearest PDB structures (foldseek):
  5aq1-assembly1_B  TM=1.002E+00  e=0.000E+00  Trypanosoma cruzi
  6d24-assembly1_D  TM=9.942E-01  e=1.803E-94  Trypanosoma cruzi
  7zhz-assembly1_A  TM=9.644E-01  e=6.944E-78  Leishmania donovani
  7zhv-assembly1_B  TM=9.679E-01  e=6.724E-77  Leishmania donovani
  7zht-assembly2_C  TM=9.673E-01  e=6.344E-77  Leishmania donovani

InterPro domains:
  IPR001282 Glucose-6-phosphate dehydrogenase [MF_00966] (68-552)
  IPR001282 Glucose-6-phosphate dehydrogenase [PIRSF000110] (65-541)
  IPR001282 Glucose-6-phosphate dehydrogenase [PR00079] (212-225)
  IPR001282 Glucose-6-phosphate dehydrogenase [PR00079] (236-264)
  IPR001282 Glucose-6-phosphate dehydrogenase [PR00079] (288-305)
  IPR001282 Glucose-6-phosphate dehydrogenase [PR00079] (306-322)
  IPR001282 Glucose-6-phosphate dehydrogenase [PR00079] (391-417)
  IPR001282 Glucose-6-phosphate dehydrogenase [PTHR23429] (63-545)
  IPR001282 Glucose-6-phosphate dehydrogenase [TIGR00871] (69-543)
  IPR019796 Glucose-6-phosphate dehydrogenase, active site [PS00069] (246-252)
  IPR022674 Glucose-6-phosphate dehydrogenase, NAD-binding [PF00479] (72-256)
  IPR022675 Glucose-6-phosphate dehydrogenase, C-terminal [PF02781] (259-542)
  IPR036291 NAD(P)-binding domain superfamily [SSF51735] (64-259)

Secondary structure (DSSP, 8-state):
--SSSS-EEEEEETTTSHHIIIIIHHHHHHHHHTT-S-TT-EEEEEESS--S-HHHIIIIIIGGG--STTTS---HHHHHTTEEEEE--SS-HHHHHHHHHHHHHHHHH--SSS-S-EEEEEE-S-GGGHHHHHHHHHHHSPPPGGG--EEEEE-S---SSHHHHHHHHHHHTTTS-GGGEEE--GGGGSHHHHTHHHHHHS-HHHHTT-STTTEEEEEEEEE-S--STTS-STTTTTHHIIIIIIIIIHHHHHHHHPPPPSSSSHHHHHHHHHHHHTTBPPP-GGGEEEEEEE--TTSSSPPGGGSTTS-TT----SEEEEEE-B-STTTTT--EEEEEESS-SS-EEEEEEEEPP--TTTGGGS---EEEEEEESS-EEEEEEEEEPSSS---EEEEEEEEEHHHH--SPPPPHHHHHHHHHHHT--TTS--HHHHHHHHHHHHHHHHHHHTT-S-EEEEETTS---HHHHHHHHHHT----/--SSSS-EEEEEETTTSHHIIIIIHHHHHHHHHTT-S-TT-EEEEEESS--S-HHHIIIIIIGGG---TTTS---HHHHHTTEEEEE--SS-HHHHHHHHHHHHHHHHH--SSS-S-EEEEEE-S-GGGHHHHHHHHHHHSPPPGGG--EEEEE-S---SSHHHHHHHHHHHTTTS-GGGEEE--GGGGSHHHHTHHHHHHS-HHHHTT-STTTEEEEEEEEE-S--STTS-STTTTTHHIIIIIIIIIHHHHHHHHPPPPSSSSHHHHHHHHHHHHTTBPPP-GGGEEEEEEE--TTSSSPPGGGSTTS-TT----SEEEEEE-B-STTTTT--EEEEEESS-SS-EEEEEEEEPP--TTTGGGS---EEEEEEESS-EEEEEEEEEPSSS---EEEEEEEEEHHHH--SPPPPHHHHHHHHHHHT--TTS--HHHHHHHHHHHHHHHHHHHHT-S-EEEEETTS---HHHHHHHHHHT----/--SSSS-EEEEEETTTSHHIIIIIHHHHHHHHHTT-S-TT-EEEEEESS--S-HHHIIIIIIGGG--STTTS---HHHHHTTEEEEE--SS-HHHHHHHHHHHHHHHHH--SSS-S-EEEEEE-S-GGGHHHHHHHHHHHSPPPGGG--EEEEE-S---SSHHHHHHHHHHHTTTS-GGGEEE--GGGGSHHHHTHHHHHHS-HHHHTT-STTTEEEEEEEEE-S--STTS-STTTTTHHIIIIIIIIIHHHHHHHHPPPPSSSSHHHHHHHHHHHHTTBPPP-GGGEEEEEEE--TTSSSPPGGGSTTS-TT----SEEEEEE-B-STTTTT--EEEEEESS-SS-EEEEEEEEPP--TTTGGGS---EEEEEEESS-EEEEEEEEEPSSS---EEEEEEEEEHHHH---PPPPHHHHHHHHHHHT--TTS--HHHHHHHHHHHHHHHHHHHTT-S-EEEEETTS---HHHHHHHHHHT----

Sequence (1452 aa):
PELRSRALTIVVLGASGDLAKKKTFPALFQLYCNGMLPRDVNILGYARSTMEDVEKWKKDTLAGFFTRLDERGCHVGNFLRRISYMTGSYDRDEDFARLNERILRMEEAFQGPEKGGNRLFYLALPPSVFVGVCRGLSKGAMQKPELGWVRLIVEKPFGRDTETSEQLSNQLKPLFNERQVFRIDHYLGKEMVQNIIVTRFANRVFSALWNSNSIACVQITFKEKIGTAGRGGYFDSIGIIRDVIQNHLTQILSLLTMEKPRSLSAEDIRDEKVQVLRQVVPANPAECVLGQYTASADGSTPGYLDDPSVPKGSHCPTFAVLRLHVNNDRWHGVPFIIRAGKALEERLLDIRIQFKDEIRPFGESTQRNELVIRAQPSEAMYLKLTAKTPGLLNDTHQTELDLTYERRYDVTLPDAYESLIHEALLGNSTNFVRVDELDAAWRIYTPLLHAIDRGEVKVLPYAAGSCGPEEAQEFIRISGYKTTPELRSRALTIVVLGASGDLAKKKTFPALFQLYCNGMLPRDVNILGYARSTMEDVEKWKKDTLAGFFTRLDERGCHVGNFLRRISYMTGSYDRDEDFARLNERILRMEEAFQGPEKGGNRLFYLALPPSVFVGVCRGLSKGAMQKPELGWVRLIVEKPFGRDTETSEQLSNQLKPLFNERQVFRIDHYLGKEMVQNIIVTRFANRVFSALWNSNSIACVQITFKEKIGTAGRGGYFDSIGIIRDVIQNHLTQILSLLTMEKPRSLSAEDIRDEKVQVLRQVVPANPAECVLGQYTASADGSTPGYLDDPSVPKGSHCPTFAVLRLHVNNDRWHGVPFIIRAGKALEERLLDIRIQFKDEIRPFGESTQRNELVIRAQPSEAMYLKLTAKTPGLLNDTHQTELDLTYERRYDVTLPDAYESLIHEALLGNSTNFVRVDELDAAWRIYTPLLHAIDRGEVKVLPYAAGSCGPEEAQEFIRISGYKTTPELRSRALTIVVLGASGDLAKKKTFPALFQLYCNGMLPRDVNILGYARSTMEDVEKWKKDTLAGFFTRLDERGCHVGNFLRRISYMTGSYDRDEDFARLNERILRMEEAFQGPEKGGNRLFYLALPPSVFVGVCRGLSKGAMQKPELGWVRLIVEKPFGRDTETSEQLSNQLKPLFNERQVFRIDHYLGKEMVQNIIVTRFANRVFSALWNSNSIACVQITFKEKIGTAGRGGYFDSIGIIRDVIQNHLTQILSLLTMEKPRSLSAEDIRDEKVQVLRQVVPANPAECVLGQYTASADGSTPGYLDDPSVPKGSHCPTFAVLRLHVNNDRWHGVPFIIRAGKALEERLLDIRIQFKDEIRPFGESTQRNELVIRAQPSEAMYLKLTAKTPGLLNDTHQTELDLTYERRYDVTLPDAYESLIHEALLGNSTNFVRVDELDAAWRIYTPLLHAIDRGEVKVLPYAAGSCGPEEAQEFIRISGYKTT

Foldseek 3Di:
DVQQQAAEEEEEEVCVDDCNQQPVLQLVLVCVQVCLHHLLHAYEYEEADDDPDLVCCCVPRRVVNHPPPPVDPRDSVSSSVRYYYDHDDQADLVRLQVVQVVVQVSRVPDDHDAHAYEYEYEYPDDPVSVLRNLQSCLVHRATDVVRYYAAYEDEDDQAQFLVSNVVSVVSNVVRDDLLRYFYDDLLLLFPLLVCLLCVQPVDPVNVVQQFPVWFAEKEWEFEAQADCAPVLCPQLVHAFCNVPVLGPVLSSVLSSDFDNFPDPAQVSLLVRSLVQLLQKAAWAQVFKAFAFEAAAPVRPRHGPCVRPNHDNPGLGGQWMWGWIFRPDRRTHNYTYIYIHHYLEQHGWTKMKGWTDDPCPDCHPLWGTKIWMATSDDQGWTKIKTKDADPDDDGGIDIDIDIDRCVVPDPDDRDRSSSSSVSCVSVSGNNSGQGSSSSSSSSRRYRVVVVCSVVVNHDYHYDHRNHRTDPVSVVSVVVSRDDDD/DVQQQAAEEEEEEVCVDDCNQQPVLQLVLVCVQVVLHHLLHAYEYEEADDDPDLVCCCVPRRVVNHPCPVVDVRDSVSSSVRYYYDHDDQADLVRLQVVQVVVVVSRVPDDHDAHAYEYEYEYPDDPVSVLRNLQSCLVHRATDVVRYYAAYEDEDDQAQFLVSNVVSVVSNVVRDDLLRYFYDDLLLLFPLLVCLLCVQPVDPVNVVQQFPVWFAEKEWEFEAQADCAPVLCPQLVHAFCNVPVLGPVLSSVLSSDFDNFPDPAQVSLQVRSLVQLLQKAAWAQVFKAFAFEAAAPVRPRHGPCVRPNHDNPGLGGQWMWGWIFRPDRRTHNYTYIYIHHYLEQHGWTKMKGWTDDPCPDCHPLWGTKIWMATSDDQGWTKIKTKDADPDDDGGIDIDIDIDRCVVPDPDDRDRSSSSSVSCVSVSGNNSGQGSSSSSSSSRRHRVVVVCSVVVNHDYHYDHRNHRTDPVSVVSVVVSRDDDD/DCLQQAAEEEEEEVCVDDCNQQPVLQLVLVCVQVVLHHLLHAYEYEEADDDPDLVCCCVPRRVVNHPPPPVDDDDSVSSSVRYYYDHDDQADLVRLQVVQVVVVVSRVPDDHDAHAYEYEYEYPDDPVSVLRNLQSCLVHRATDVVRYYAAYEDEDDQAQFLVSNVVSVVSNVVRDDLLRYFYDDLLLLFDLLVCLLCVQPVDPVNVVQQFPVWFAEKEWEFEAQADCAPVLCPQLVHAFCNVPVLGPVLSSVLSSPFDNFPDPAQVSLLVRSLVQLLQKAAWAQVFKAFAFEAAAPVRPRHGPCVRPNHDNPGLGGQWMWGWIFRPDRRTPNYTYIYIHHYLEQHGWTKMKGWTDDPCPDCHPLWGTKIWMATSDDQGWTKIKTKDADPDDDGGIDIDIDIDGCVVPDPDDRDRSSSSSVSCVSVSGNNSGQGSSSSSSSSRRYRVVVVCSVVVNHDYHYDHRNHRTDPVSVVSVVVSRDDDD

B-factor: mean 47.8, std 18.21, range [11.87, 152.72]